Protein AF-A0AAX4JWR7-F1 (afdb_monomer)

Mean predicted aligned error: 18.3 Å

Secondary structure (DSSP, 8-state):
------------------------------------------------------------------------------------------------------------------------------------------------------------------------------------------------------------------------------------------------------------------HHHHHHHHHHHHHHHHHHHHHHHHHHHHHHHHHHHHH-HHHHHTTHHHHHHHHHHHHHHHHHHHHTTS-HHHH--HHHHHHHHHHHHHHHHHHHHHHHHHHHHHHHHHHHHHHHHHHHHHHHHHHHHHHHHHHHHHHS------SGGGHHHHHHHHHHHHHHHHHHHHHHHHHHHHHHHS---TTTSSHHHHHHHHHHHHHHHHHHSPPP--SS-HHHHHHHHHHHHTT--HHHHHHHHHHHTTS-SSSHHHHHHHHHHHHHHHHHIIIIIS--TTS-EE-TTSSEEEEEEEE-SSSEEEEEEETTTTEEEEEETTEEEEEEEEEEEEETTSTTEEEEEEEEESSSHHHHHGGGGGBPP--TTHHHHHHHHHHSS-----S---S----PPPPEEEEE--TTSHHHHHHHHTT-EEEEEES-HHHHHHHHHHH---GGG-SEEEES-HHHHHHHHHHHHH-TTS-GGGS--EEEEEE----SSS--GGGSSHHHHHHHHHTEEEEEEEEEEEEE-TTSHHHHHHHHHHHTT-SEEEEEE----S---TT--EEEEEEEESS--S---BPPPPTTTTTT-HHHHHHHHHGGGGEE-GGGT--HHHHH-TTTS--SSSSTHHHHHHHTHHHHHHHHHHHHHHS-TTGGG--

pLDDT: mean 70.41, std 27.24, range [23.95, 98.0]

InterPro domains:
  IPR029063 S-adenosyl-L-methionine-dependent methyltransferase superfamily [G3DSA:3.40.50.150] (618-855)
  IPR029063 S-adenosyl-L-methionine-dependent methyltransferase superfamily [SSF53335] (545-822)

Foldseek 3Di:
DDDDDDDDDDDDYDDDDDDDDDDDDDDDDDDDDDDDDDYDDDDDDDDDDDDDDDDDDDDDPDDDDDDDDDDDDDDDDDDDDDDDDDDDDDDYDDDDDDDDDDDDDDDDDDDDDDDDDDDDDDDDDDDDDDDDDDDDDDDDDDDDDDDDDDDDDDDDDDDDDDDDDDDDDDDDDDDDDDDDDDDDDDDDDDDDDDDDDDDDDDDDDDDDDDDDDDDDDDDDDDDDDDDDDDDDDDDDDDDDDDDDDDPDPPPPPDPDDDVVRVVVLLCCLQVVLLVVLQLLLLLLLLLLLLCCLQANPLLLPDCLVVLLVVLLLVLLVVQLVCLQPHFLLQPDDLLVLLLQLLLLLLCCLQCLLVQLLVLCVVPNNNVSSSVSSNVSCSSNLSSSLSSSLVSVCVVPNQHRCPDPVCSVVSSVVSSVSSSVSSVSSSVSNVVSNVVVLQDDDPCSQRVSVNSNVSSVVSNVVSVVDDTRPNPQFPLRVVLVCVCVVVVDDPVVSVVSNVVSVVDDRHCNVVSVVSCVVSVVSSVCCVPPVDPPQCQWDADPVRQKIWRGWGAWNQATWTWIARNVVAKIWIDGSLRTLWIWGWDWDQDPVDDRDTDIDTADTPALVLLLLVQQVFWDFDPVVVQVVVVCVVVDVDDDDDPDDDDPPPPDDAAEEEEARQRLNRNVVLSLVVVHAYEYEAQIVVSVVCNVVPNPPDPVSYPYYHNHHPLVVLVVLLVLCVDPVHDNVPRAAHQEYEHDADRQQAHQLSCQALVSLQSNLSRYDQRHKYKYKHKDQQQFLLNLLSLLSNCVRFVAKWKFWSDDDPDDDSLAITTIIMITGNDPRPYGDGHQDDPVSCVPHPSSVVCSHCRVVGTDDSCVRYDPVSNVDPLSNRHPVVCSSVVSSVRSSSSSSNSSVVSVVVADSVSSVRD

Solvent-accessible surface area (backbone atoms only — not comparable to full-atom values): 56730 Å² total; per-residue (Å²): 136,90,88,79,90,87,81,92,78,89,81,83,88,80,90,78,86,84,89,85,86,86,83,91,84,92,85,84,89,81,86,84,90,84,90,85,88,81,88,78,90,88,79,91,86,80,83,87,86,85,88,87,77,89,84,89,78,91,84,77,94,84,81,86,86,83,81,87,82,87,78,88,85,82,88,81,89,87,78,88,84,86,84,86,87,86,89,82,84,88,84,88,84,87,80,92,86,82,89,78,86,83,92,80,91,84,92,81,92,82,90,90,86,87,86,84,85,89,81,89,80,87,88,86,81,87,88,86,83,90,81,88,84,83,89,76,92,79,90,87,88,88,89,81,85,90,88,87,87,82,90,86,79,89,88,84,83,87,82,92,89,80,90,89,87,91,84,87,88,90,80,87,79,91,87,90,82,88,94,81,88,86,89,90,86,86,88,86,88,86,83,90,85,87,87,82,92,85,82,84,89,81,83,89,79,90,81,89,82,91,81,88,83,91,88,88,87,86,82,89,83,88,81,88,80,90,77,89,78,90,80,88,82,84,90,86,88,87,89,80,85,90,78,84,88,71,85,82,77,77,77,74,79,72,75,82,70,56,65,70,57,51,50,52,48,53,51,44,43,53,47,53,46,57,60,53,27,49,67,52,13,41,42,50,31,35,51,48,64,58,38,26,44,72,56,24,66,66,38,60,47,75,56,50,66,62,49,55,51,48,50,30,53,54,48,29,54,56,55,39,63,41,23,52,77,38,49,52,83,65,74,57,41,62,38,46,18,34,42,36,23,20,46,28,28,42,46,42,50,63,40,39,58,59,51,34,55,53,30,31,74,73,46,39,59,62,52,6,42,52,52,34,52,48,69,51,41,50,40,34,50,50,10,53,47,50,37,34,51,52,30,45,35,73,74,56,71,68,72,54,32,76,51,81,84,43,38,64,62,47,42,51,58,43,36,54,55,36,42,57,48,49,48,52,29,49,55,41,21,58,51,40,42,54,54,59,62,78,41,88,42,87,57,67,64,43,28,45,62,41,27,42,48,50,19,51,50,36,48,56,54,31,67,74,48,76,80,73,86,48,88,69,43,38,28,58,54,53,35,56,47,51,37,64,76,66,68,48,54,72,75,53,40,57,50,46,52,59,57,32,63,73,50,56,65,51,65,49,66,56,48,54,60,64,38,53,64,41,55,52,49,36,52,45,40,68,62,72,73,44,61,67,64,87,54,61,50,67,46,99,85,64,46,39,36,43,51,39,44,47,70,52,77,86,30,42,39,28,35,35,31,40,65,78,84,36,33,36,38,34,30,33,32,60,32,72,46,40,36,29,34,48,42,84,39,84,32,88,92,38,94,92,34,69,41,82,43,80,57,53,66,75,54,61,50,61,44,56,58,56,48,60,86,35,45,67,62,48,56,85,70,52,47,59,56,54,48,43,48,72,75,42,96,52,88,79,85,80,98,78,85,80,90,75,90,64,85,73,75,60,56,27,32,39,31,31,36,51,49,41,26,60,55,62,52,50,47,29,71,73,60,27,44,25,34,39,28,28,66,36,69,64,46,53,48,44,10,40,80,71,57,69,40,60,79,90,55,45,77,46,76,43,79,38,53,58,50,63,52,37,47,50,52,34,52,47,67,72,35,88,89,47,68,67,90,77,56,81,62,24,47,32,36,40,41,51,56,77,57,51,47,44,62,64,34,67,73,46,11,40,64,45,55,52,29,43,53,72,40,34,43,58,49,16,41,40,31,42,57,46,78,32,26,65,76,36,75,34,40,37,19,45,48,48,16,51,56,73,72,29,82,29,72,52,34,29,45,60,67,93,63,94,80,70,58,84,84,43,74,42,51,37,34,33,41,30,26,64,43,88,56,98,64,93,49,67,57,84,74,50,82,71,75,22,73,88,31,71,67,38,42,47,44,64,73,46,49,83,80,31,54,48,64,62,76,82,54,46,52,72,70,52,68,72,32,74,77,27,49,19,24,78,86,80,50,34,21,66,46,40,69,59,47,33,49,62,43,27,47,49,43,50,55,54,40,59,77,70,45,49,78,62,61,63,62,63,112

Sequence (907 aa):
MSRSNTGNQDTSNSATSPIDTPTASALNSKSEYTNRKSGSEAENQSESGNESDISSTDDRPNSAVAVTAQTGKRRIRRRSTSPSRLQDSESDLNTNGSLSGPEDTTDEISTDTNESSDSDLDDSSTDSEVGDNSYSEADEDSNNSPFSSKPKDEGHKNPIGQKDNKKEKAADSVDTASSIAGSVKPEKQAKKVNLGKKGSKTDRSKQVEVDSEVKDISSDSDGEENSSEERTDSENEEESKAGPVSPIIVHRKTSERNWKHEMVRLISLYLVPVVLAIPTSLLLSLTVQLLTPLYNSIPLGLHTESLFIGYTIVLSLIYWAVTLSSSAKSTISARVCFGLTALSGDIVAVYGRRIGSSLGGLLGPEWGPLATRAILGVGVIGGVSGFALLCFDHISPVLPAARSTDRPRNFGSILYRAAFCVFHIYTFERMWSRYLSSNVSLLNRDPEKTILFISLLLTALSLLLQSSSSTTPFPTKVNTLITKSLKLSDKQAKKTAKVTKILPRQAFPLLLLLRIPLLILALRQQIFLRPPLDKSYITSDGELKIISSRKSLTGQIVVAENLKDGYRFLRCDHSILGGRWIREVNDNSIKGGKRTDMGDSIFAVFNLQEIGVLAHRSDPSESLIRTLQLTTELEVDLEGDIDNEESKDPERALIIGLGAGVAASTFARRGMNVDIVEIDPVVYMAANDHFGLSSHQFVSTNIIDGANFVNQLATMKADNETDQESIPIWDYVIQDCFTGGSVPGQMFTKEFWEELGEVVKDDGIITMNFVGILTSKASKAVLVTLTSVFPQCRAFSDAFDVNQAPDEIVNMVVLCTKTYSPLLTFKRPTAFDGLRSPLRSHIYSTFHQNEIQLDSIISDEDYENPEFHLSRYNGNGDNLNKWQIETSLATWRAMQNILTPQMWLAW

Organism: NCBI:txid1295534

Structure (mmCIF, N/CA/C/O backbone):
data_AF-A0AAX4JWR7-F1
#
_entry.id   AF-A0AAX4JWR7-F1
#
loop_
_atom_site.group_PDB
_atom_site.id
_atom_site.type_symbol
_atom_site.label_atom_id
_atom_site.label_alt_id
_atom_site.label_comp_id
_atom_site.label_asym_id
_atom_site.label_entity_id
_atom_site.label_seq_id
_atom_site.pdbx_PDB_ins_code
_atom_site.Cartn_x
_atom_site.Cartn_y
_atom_site.Cartn_z
_atom_site.occupancy
_atom_site.B_iso_or_equiv
_atom_site.auth_seq_id
_atom_site.auth_comp_id
_atom_site.auth_asym_id
_atom_site.auth_atom_id
_atom_site.pdbx_PDB_model_num
ATOM 1 N N . MET A 1 1 ? 43.399 12.652 62.154 1.00 31.83 1 MET A N 1
ATOM 2 C CA . MET A 1 1 ? 43.927 13.966 61.716 1.00 31.83 1 MET A CA 1
ATOM 3 C C . MET A 1 1 ? 42.724 14.751 61.187 1.00 31.83 1 MET A C 1
ATOM 5 O O . MET A 1 1 ? 42.111 14.265 60.257 1.00 31.83 1 MET A O 1
ATOM 9 N N . SER A 1 2 ? 42.119 15.678 61.949 1.00 30.52 2 SER A N 1
ATOM 10 C CA . SER A 1 2 ? 42.483 17.113 62.108 1.00 30.52 2 SER A CA 1
ATOM 11 C C . SER A 1 2 ? 42.229 17.929 60.827 1.00 30.52 2 SER A C 1
ATOM 13 O O . SER A 1 2 ? 42.925 17.667 59.854 1.00 30.52 2 SER A O 1
ATOM 15 N N . ARG A 1 3 ? 41.333 18.933 60.742 1.00 34.88 3 ARG A N 1
ATOM 16 C CA . ARG A 1 3 ? 40.468 19.726 61.679 1.00 34.88 3 ARG A CA 1
ATOM 17 C C . ARG A 1 3 ? 39.210 20.204 60.884 1.00 34.88 3 ARG A C 1
ATOM 19 O O . ARG A 1 3 ? 39.222 20.011 59.677 1.00 34.88 3 ARG A O 1
ATOM 26 N N . SER A 1 4 ? 38.131 20.828 61.389 1.00 35.88 4 SER A N 1
ATOM 27 C CA . SER A 1 4 ? 37.642 21.351 62.701 1.00 35.88 4 SER A CA 1
ATOM 28 C C . SER A 1 4 ? 36.083 21.444 62.634 1.00 35.88 4 SER A C 1
ATOM 30 O O . SER A 1 4 ? 35.545 21.335 61.540 1.00 35.88 4 SER A O 1
ATOM 32 N N . ASN A 1 5 ? 35.275 21.469 63.711 1.00 40.25 5 ASN A N 1
ATOM 33 C CA . ASN A 1 5 ? 35.008 22.552 64.695 1.00 40.25 5 ASN A CA 1
ATOM 34 C C . ASN A 1 5 ? 34.680 23.925 64.046 1.00 40.25 5 ASN A C 1
ATOM 36 O O . ASN A 1 5 ? 35.481 24.380 63.235 1.00 40.25 5 ASN A O 1
ATOM 40 N N . THR A 1 6 ? 33.599 24.671 64.349 1.00 37.00 6 THR A N 1
ATOM 41 C CA . THR A 1 6 ? 32.439 24.611 65.305 1.00 37.00 6 THR A CA 1
ATOM 42 C C . THR A 1 6 ? 31.278 25.468 64.728 1.00 37.00 6 THR A C 1
ATOM 44 O O . THR A 1 6 ? 31.571 26.300 63.876 1.00 37.00 6 THR A O 1
ATOM 47 N N . GLY A 1 7 ? 29.995 25.444 65.137 1.00 27.89 7 GLY A N 1
ATOM 48 C CA . GLY A 1 7 ? 29.226 24.737 66.190 1.00 27.89 7 GLY A CA 1
ATOM 49 C C . GLY A 1 7 ? 28.021 25.602 66.674 1.00 27.89 7 GLY A C 1
ATOM 50 O O . GLY A 1 7 ? 28.035 26.795 66.391 1.00 27.89 7 GLY A O 1
ATOM 51 N N . ASN A 1 8 ? 27.067 25.040 67.449 1.00 30.44 8 ASN A N 1
ATOM 52 C CA . ASN A 1 8 ? 25.988 25.729 68.226 1.00 30.44 8 ASN A CA 1
ATOM 53 C C . ASN A 1 8 ? 24.902 26.545 67.455 1.00 30.44 8 ASN A C 1
ATOM 55 O O . ASN A 1 8 ? 25.177 27.057 66.380 1.00 30.44 8 ASN A O 1
ATOM 59 N N . GLN A 1 9 ? 23.670 26.788 67.950 1.00 32.16 9 GLN A N 1
ATOM 60 C CA . GLN A 1 9 ? 22.770 26.151 68.953 1.00 32.16 9 GLN A CA 1
ATOM 61 C C . GLN A 1 9 ? 21.342 26.766 68.802 1.00 32.16 9 GLN A C 1
ATOM 63 O O . GLN A 1 9 ? 21.262 27.885 68.308 1.00 32.16 9 GLN A O 1
ATOM 68 N N . ASP A 1 10 ? 20.290 26.108 69.331 1.00 29.97 10 ASP A N 1
ATOM 69 C CA . ASP A 1 10 ? 18.999 26.701 69.801 1.00 29.97 10 ASP A CA 1
ATOM 70 C C . ASP A 1 10 ? 18.065 27.418 68.760 1.00 29.97 10 ASP A C 1
ATOM 72 O O . ASP A 1 10 ? 18.520 27.854 67.710 1.00 29.97 10 ASP A O 1
ATOM 76 N N . THR A 1 11 ? 16.730 27.578 68.907 1.00 30.95 11 THR A N 1
ATOM 77 C CA . THR A 1 11 ? 15.707 27.034 69.843 1.00 30.95 11 THR A CA 1
ATOM 78 C C . THR A 1 11 ? 14.272 27.063 69.249 1.00 30.95 11 THR A C 1
ATOM 80 O O . THR A 1 11 ? 13.881 28.020 68.596 1.00 30.95 11 THR A O 1
ATOM 83 N N . SER A 1 12 ? 13.475 26.031 69.570 1.00 29.20 12 SER A N 1
ATOM 84 C CA . SER A 1 12 ? 12.011 25.977 69.849 1.00 29.20 12 SER A CA 1
ATOM 85 C C . SER A 1 12 ? 10.966 26.996 69.302 1.00 29.20 12 SER A C 1
ATOM 87 O O . SER A 1 12 ? 11.059 28.184 69.590 1.00 29.20 12 SER A O 1
ATOM 89 N N . ASN A 1 13 ? 9.810 26.436 68.881 1.00 29.06 13 ASN A N 1
ATOM 90 C CA . ASN A 1 13 ? 8.418 26.888 69.168 1.00 29.06 13 ASN A CA 1
ATOM 91 C C . ASN A 1 13 ? 7.876 28.210 68.548 1.00 29.06 13 ASN A C 1
ATOM 93 O O . ASN A 1 13 ? 8.631 29.123 68.257 1.00 29.06 13 ASN A O 1
ATOM 97 N N . SER A 1 14 ? 6.556 28.438 68.386 1.00 29.34 14 SER A N 1
ATOM 98 C CA . SER A 1 14 ? 5.361 27.555 68.288 1.00 29.34 14 SER A CA 1
ATOM 99 C C . SER A 1 14 ? 4.089 28.377 67.967 1.00 29.34 14 SER A C 1
ATOM 101 O O . SER A 1 14 ? 3.948 29.458 68.533 1.00 29.34 14 SER A O 1
ATOM 103 N N . ALA A 1 15 ? 3.107 27.792 67.256 1.00 28.61 15 ALA A N 1
ATOM 104 C CA . ALA A 1 15 ? 1.697 28.249 67.178 1.00 28.61 15 ALA A CA 1
ATOM 105 C C . ALA A 1 15 ? 1.464 29.648 66.518 1.00 28.61 15 ALA A C 1
ATOM 107 O O . ALA A 1 15 ? 2.420 30.329 66.173 1.00 28.61 15 ALA A O 1
ATOM 108 N N . THR A 1 16 ? 0.246 30.139 66.218 1.00 30.20 16 THR A N 1
ATOM 109 C CA . THR A 1 16 ? -1.132 29.643 66.463 1.00 30.20 16 THR A CA 1
ATOM 110 C C . THR A 1 16 ? -2.087 30.138 65.352 1.00 30.20 16 THR A C 1
ATOM 112 O O . THR A 1 16 ? -1.950 31.266 64.887 1.00 30.20 16 THR A O 1
ATOM 115 N N . SER A 1 17 ? -3.105 29.351 64.991 1.00 32.56 17 SER A N 1
ATOM 116 C CA . SER A 1 17 ? -4.406 29.819 64.446 1.00 32.56 17 SER A CA 1
ATOM 117 C C . SER A 1 17 ? -5.187 30.608 65.538 1.00 32.56 17 SER A C 1
ATOM 119 O O . SER A 1 17 ? -4.852 30.356 66.700 1.00 32.56 17 SER A O 1
ATOM 121 N N . PRO A 1 18 ? -6.241 31.449 65.301 1.00 49.09 18 PRO A N 1
ATOM 122 C CA . PRO A 1 18 ? -7.456 31.001 64.578 1.00 49.09 18 PRO A CA 1
ATOM 123 C C . PRO A 1 18 ? -8.476 32.050 63.998 1.00 49.09 18 PRO A C 1
ATOM 125 O O . PRO A 1 18 ? -8.417 33.236 64.288 1.00 49.09 18 PRO A O 1
ATOM 128 N N . ILE A 1 19 ? -9.496 31.518 63.293 1.00 34.03 19 ILE A N 1
ATOM 129 C CA . ILE A 1 19 ? -10.954 31.840 63.379 1.00 34.03 19 ILE A CA 1
ATOM 130 C C . ILE A 1 19 ? -11.581 33.152 62.802 1.00 34.03 19 ILE A C 1
ATOM 132 O O . ILE A 1 19 ? -11.057 34.252 62.915 1.00 34.03 19 ILE A O 1
ATOM 136 N N . ASP A 1 20 ? -12.801 32.937 62.272 1.00 28.62 20 ASP A N 1
ATOM 137 C CA . ASP A 1 20 ? -13.985 33.795 62.015 1.00 28.62 20 ASP A CA 1
ATOM 138 C C . ASP A 1 20 ? -14.218 34.688 60.759 1.00 28.62 20 ASP A C 1
ATOM 140 O O . ASP A 1 20 ? -13.517 35.638 60.424 1.00 28.62 20 ASP A O 1
ATOM 144 N N . THR A 1 21 ? -15.367 34.366 60.139 1.00 32.34 21 THR A N 1
ATOM 145 C CA . THR A 1 21 ? -16.316 35.099 59.256 1.00 32.34 21 THR A CA 1
ATOM 146 C C . THR A 1 21 ? -16.993 36.311 59.970 1.00 32.34 21 THR A C 1
ATOM 148 O O . THR A 1 21 ? -16.835 36.356 61.189 1.00 32.34 21 THR A O 1
ATOM 151 N N . PRO A 1 22 ? -17.804 37.244 59.357 1.00 49.00 22 PRO A N 1
ATOM 152 C CA . PRO A 1 22 ? -18.845 36.951 58.338 1.00 49.00 22 PRO A CA 1
ATOM 153 C C . PRO A 1 22 ? -19.401 38.059 57.372 1.00 49.00 22 PRO A C 1
ATOM 155 O O . PRO A 1 22 ? -19.129 39.248 57.472 1.00 49.00 22 PRO A O 1
ATOM 158 N N . THR A 1 23 ? -20.281 37.605 56.460 1.00 29.03 23 THR A N 1
ATOM 159 C CA . THR A 1 23 ? -21.486 38.254 55.854 1.00 29.03 23 THR A CA 1
ATOM 160 C C . THR A 1 23 ? -21.512 39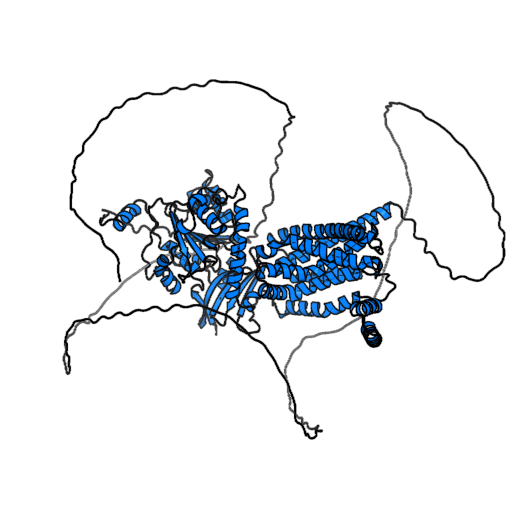.698 55.286 1.00 29.03 23 THR A C 1
ATOM 162 O O . THR A 1 23 ? -21.576 40.674 56.022 1.00 29.03 23 THR A O 1
ATOM 165 N N . ALA A 1 24 ? -21.816 39.754 53.976 1.00 30.66 24 ALA A N 1
ATOM 166 C CA . ALA A 1 24 ? -22.956 40.454 53.330 1.00 30.66 24 ALA A CA 1
ATOM 167 C C . ALA A 1 24 ? -23.054 42.003 53.199 1.00 30.66 24 ALA A C 1
ATOM 169 O O . ALA A 1 24 ? -23.328 42.729 54.149 1.00 30.66 24 ALA A O 1
ATOM 170 N N . SER A 1 25 ? -23.058 42.481 51.943 1.00 27.70 25 SER A N 1
ATOM 171 C CA . SER A 1 25 ? -24.003 43.458 51.322 1.00 27.70 25 SER A CA 1
ATOM 172 C C . SER A 1 25 ? -23.573 43.678 49.849 1.00 27.70 25 SER A C 1
ATOM 174 O O . SER A 1 25 ? -22.380 43.672 49.579 1.00 27.70 25 SER A O 1
ATOM 176 N N . ALA A 1 26 ? -24.393 43.713 48.786 1.00 29.45 26 ALA A N 1
ATOM 177 C CA . ALA A 1 26 ? -25.771 44.162 48.511 1.00 29.45 26 ALA A CA 1
ATOM 178 C C . ALA A 1 26 ? -25.882 45.636 48.050 1.00 29.45 26 ALA A C 1
ATOM 180 O O . ALA A 1 26 ? -25.855 46.526 48.889 1.00 29.45 26 ALA A O 1
ATOM 181 N N . LEU A 1 27 ? -26.041 45.846 46.726 1.00 29.50 27 LEU A N 1
ATOM 182 C CA . LEU A 1 27 ? -26.619 46.990 45.965 1.00 29.50 27 LEU A CA 1
ATOM 183 C C . LEU A 1 27 ? -26.252 46.748 44.468 1.00 29.50 27 LEU A C 1
ATOM 185 O O . LEU A 1 27 ? -25.068 46.644 44.184 1.00 29.50 27 LEU A O 1
ATOM 189 N N . ASN A 1 28 ? -27.110 46.475 43.469 1.00 29.14 28 ASN A N 1
ATOM 190 C CA . ASN A 1 28 ? -28.485 46.861 43.081 1.00 29.14 28 ASN A CA 1
ATOM 191 C C . ASN A 1 28 ? -28.539 48.066 42.104 1.00 29.14 28 ASN A C 1
ATOM 193 O O . ASN A 1 28 ? -27.812 49.036 42.282 1.00 29.14 28 ASN A O 1
ATOM 197 N N . SER A 1 29 ? -29.487 48.017 41.151 1.00 29.39 29 SER A N 1
ATOM 198 C CA . SER A 1 29 ? -29.851 49.020 40.119 1.00 29.39 29 SER A CA 1
ATOM 199 C C . SER A 1 29 ? -28.855 49.261 38.961 1.00 29.39 29 SER A C 1
ATOM 201 O O . SER A 1 29 ? -27.654 49.155 39.167 1.00 29.39 29 SER A O 1
ATOM 203 N N . LYS A 1 30 ? -29.262 49.668 37.739 1.00 28.58 30 LYS A N 1
ATOM 204 C CA . LYS A 1 30 ? -30.434 49.355 36.863 1.00 28.58 30 LYS A CA 1
ATOM 205 C C . LYS A 1 30 ? -30.238 50.068 35.491 1.00 28.58 30 LYS A C 1
ATOM 207 O O . LYS A 1 30 ? -29.216 50.717 35.305 1.00 28.58 30 LYS A O 1
ATOM 212 N N . SER A 1 31 ? -31.252 50.015 34.607 1.00 26.86 31 SER A N 1
ATOM 213 C CA . SER A 1 31 ? -31.416 50.746 33.320 1.00 26.86 31 SER A CA 1
ATOM 214 C C . SER A 1 31 ? -30.405 50.396 32.206 1.00 26.86 31 SER A C 1
ATOM 216 O O . SER A 1 31 ? -29.204 50.489 32.408 1.00 26.86 31 SER A O 1
ATOM 218 N N . GLU A 1 32 ? -30.798 49.813 31.064 1.00 28.77 32 GLU A N 1
ATOM 219 C CA . GLU A 1 32 ? -31.718 50.271 29.984 1.00 28.77 32 GLU A CA 1
ATOM 220 C C . GLU A 1 32 ? -30.996 51.137 28.927 1.00 28.77 32 GLU A C 1
ATOM 222 O O . GLU A 1 32 ? -30.522 52.229 29.206 1.00 28.77 32 GLU A O 1
ATOM 227 N N . TYR A 1 33 ? -30.721 50.578 27.741 1.00 27.19 33 TYR A N 1
ATOM 228 C CA . TYR A 1 33 ? -31.573 50.630 26.531 1.00 27.19 33 TYR A CA 1
ATOM 229 C C . TYR A 1 33 ? -31.646 52.016 25.853 1.00 27.19 33 TYR A C 1
ATOM 231 O O . TYR A 1 33 ? -32.396 52.880 26.293 1.00 27.19 33 TYR A O 1
ATOM 239 N N . THR A 1 34 ? -31.012 52.180 24.679 1.00 27.30 34 THR A N 1
ATOM 240 C CA . THR A 1 34 ? -31.729 52.422 23.396 1.00 27.30 34 THR A CA 1
ATOM 241 C C . THR A 1 34 ? -30.818 52.515 22.156 1.00 27.30 34 THR A C 1
ATOM 243 O O . THR A 1 34 ? -29.659 52.905 22.215 1.00 27.30 34 THR A O 1
ATOM 246 N N . ASN A 1 35 ? -31.390 52.153 21.001 1.00 28.23 35 ASN A N 1
ATOM 247 C CA . ASN A 1 35 ? -30.813 52.250 19.653 1.00 28.23 35 ASN A CA 1
ATOM 248 C C . ASN A 1 35 ? -30.581 53.701 19.169 1.00 28.23 35 ASN A C 1
ATOM 250 O O . ASN A 1 35 ? -31.505 54.504 19.305 1.00 28.23 35 ASN A O 1
ATOM 254 N N . ARG A 1 36 ? -29.542 53.949 18.341 1.00 28.14 36 ARG A N 1
ATOM 255 C CA . ARG A 1 36 ? -29.714 54.130 16.868 1.00 28.14 36 ARG A CA 1
ATOM 256 C C . ARG A 1 36 ? -28.421 54.334 16.047 1.00 28.14 36 ARG A C 1
ATOM 258 O O . ARG A 1 36 ? -27.375 54.694 16.562 1.00 28.14 36 ARG A O 1
ATOM 265 N N . LYS A 1 37 ? -28.570 54.089 14.735 1.00 30.09 37 LYS A N 1
ATOM 266 C CA . LYS A 1 37 ? -27.605 54.260 13.627 1.00 30.09 37 LYS A CA 1
ATOM 267 C C . LYS A 1 37 ? -27.172 55.722 13.403 1.00 30.09 37 LYS A C 1
ATOM 269 O O . LYS A 1 37 ? -28.054 56.575 13.464 1.00 30.09 37 LYS A O 1
ATOM 274 N N . SER A 1 38 ? -25.958 55.939 12.867 1.00 27.38 38 SER A N 1
ATOM 275 C CA . SER A 1 38 ? -25.739 56.756 11.643 1.00 27.38 38 SER A CA 1
ATOM 276 C C . SER A 1 38 ? -24.274 56.817 11.155 1.00 27.38 38 SER A C 1
ATOM 278 O O . SER A 1 38 ? -23.433 57.304 11.899 1.00 27.38 38 SER A O 1
ATOM 280 N N . GLY A 1 39 ? -24.045 56.474 9.875 1.00 25.20 39 GLY A N 1
ATOM 281 C CA . GLY A 1 39 ? -23.041 57.081 8.969 1.00 25.20 39 GLY A CA 1
ATOM 282 C C . GLY A 1 39 ? -21.534 56.941 9.271 1.00 25.20 39 GLY A C 1
ATOM 283 O O . GLY A 1 39 ? -21.149 56.420 10.309 1.00 25.20 39 GLY A O 1
ATOM 284 N N . SER A 1 40 ? -20.632 57.404 8.392 1.00 26.28 40 SER A N 1
ATOM 285 C CA . SER A 1 40 ? -20.744 57.696 6.938 1.00 26.28 40 SER A CA 1
ATOM 286 C C . SER A 1 40 ? -19.402 58.220 6.400 1.00 26.28 40 SER A C 1
ATOM 288 O O . SER A 1 40 ? -18.879 59.147 7.009 1.00 26.28 40 SER A O 1
ATOM 290 N N . GLU A 1 41 ? -18.955 57.732 5.227 1.00 27.70 41 GLU A N 1
ATOM 291 C CA . GLU A 1 41 ? -17.878 58.329 4.389 1.00 27.70 41 GLU A CA 1
ATOM 292 C C . GLU A 1 41 ? -16.478 58.364 5.079 1.00 27.70 41 GLU A C 1
ATOM 294 O O . GLU A 1 41 ? -16.370 58.158 6.282 1.00 27.70 41 GLU A O 1
ATOM 299 N N . ALA A 1 42 ? -15.314 58.499 4.431 1.00 28.89 42 ALA A N 1
ATOM 300 C CA . ALA A 1 42 ? -14.878 58.589 3.026 1.00 28.89 42 ALA A CA 1
ATOM 301 C C . ALA A 1 42 ? -13.511 57.825 2.913 1.00 28.89 42 ALA A C 1
ATOM 303 O O . ALA A 1 42 ? -13.024 57.339 3.931 1.00 28.89 42 ALA A O 1
ATOM 304 N N . GLU A 1 43 ? -12.789 57.648 1.797 1.00 28.88 43 GLU A N 1
ATOM 305 C CA . GLU A 1 43 ? -12.886 58.102 0.398 1.00 28.88 43 GLU A CA 1
ATOM 306 C C . GLU A 1 43 ? -11.991 57.188 -0.499 1.00 28.88 43 GLU A C 1
ATOM 308 O O . GLU A 1 43 ? -11.153 56.478 0.043 1.00 28.88 43 GLU A O 1
ATOM 313 N N . ASN A 1 44 ? -12.170 57.224 -1.835 1.00 30.36 44 ASN A N 1
ATOM 314 C CA . ASN A 1 44 ? -11.179 57.103 -2.946 1.00 30.36 44 ASN A CA 1
ATOM 315 C C . ASN A 1 44 ? -9.846 56.305 -2.768 1.00 30.36 44 ASN A C 1
ATOM 317 O O . ASN A 1 44 ? -9.147 56.445 -1.776 1.00 30.36 44 ASN A O 1
ATOM 321 N N . GLN A 1 45 ? -9.298 55.551 -3.740 1.00 30.69 45 GLN A N 1
ATOM 322 C CA . GLN A 1 45 ? -9.461 55.419 -5.211 1.00 30.69 45 GLN A CA 1
ATOM 323 C C . GLN A 1 45 ? -8.689 54.136 -5.663 1.00 30.69 45 GLN A C 1
ATOM 325 O O . GLN A 1 45 ? -7.924 53.602 -4.864 1.00 30.69 45 GLN A O 1
ATOM 330 N N . SER A 1 46 ? -8.774 53.561 -6.874 1.00 28.83 46 SER A N 1
ATOM 331 C CA . SER A 1 46 ? -9.426 53.919 -8.152 1.00 28.83 46 SER A CA 1
ATOM 332 C C . SER A 1 46 ? -9.617 52.672 -9.050 1.00 28.83 46 SER A C 1
ATOM 334 O O . SER A 1 46 ? -8.792 51.767 -8.989 1.00 28.83 46 SER A O 1
ATOM 336 N N . GLU A 1 47 ? -10.622 52.707 -9.938 1.00 30.78 47 GLU A N 1
ATOM 337 C CA . GLU A 1 47 ? -10.622 52.168 -11.326 1.00 30.78 47 GLU A CA 1
ATOM 338 C C . GLU A 1 47 ? -10.189 50.691 -11.559 1.00 30.78 47 GLU A C 1
ATOM 340 O O . GLU A 1 47 ? -9.025 50.327 -11.455 1.00 30.78 47 GLU A O 1
ATOM 345 N N . SER A 1 48 ? -11.115 49.749 -11.798 1.00 29.52 48 SER A N 1
ATOM 346 C CA . SER A 1 48 ? -11.890 49.489 -13.043 1.00 29.52 48 SER A CA 1
ATOM 347 C C . SER A 1 48 ? -11.098 48.789 -14.167 1.00 29.52 48 SER A C 1
ATOM 349 O O . SER A 1 48 ? -9.965 49.158 -14.442 1.00 29.52 48 SER A O 1
ATOM 351 N N . GLY A 1 49 ? -11.650 47.839 -14.927 1.00 27.98 49 GLY A N 1
ATOM 352 C CA . GLY A 1 49 ? -12.991 47.239 -14.871 1.00 27.98 49 GLY A CA 1
ATOM 353 C C . GLY A 1 49 ? -13.540 46.921 -16.269 1.00 27.98 49 GLY A C 1
ATOM 354 O O . GLY A 1 49 ? -13.158 47.567 -17.240 1.00 27.98 49 GLY A O 1
ATOM 355 N N . ASN A 1 50 ? -14.435 45.934 -16.365 1.00 27.53 50 ASN A N 1
ATOM 356 C CA . ASN A 1 50 ? -15.658 46.043 -17.169 1.00 27.53 50 ASN A CA 1
ATOM 357 C C . ASN A 1 50 ? -16.605 44.869 -16.902 1.00 27.53 50 ASN A C 1
ATOM 359 O O . ASN A 1 50 ? -16.176 43.732 -16.705 1.00 27.53 50 ASN A O 1
ATOM 363 N N . GLU A 1 51 ? -17.896 45.170 -16.922 1.00 28.45 51 GLU A N 1
ATOM 364 C CA . GLU A 1 51 ? -18.989 44.216 -16.760 1.00 28.45 51 GLU A CA 1
ATOM 365 C C . GLU A 1 51 ? -19.414 43.653 -18.121 1.00 28.45 51 GLU A C 1
ATOM 367 O O . GLU A 1 51 ? -19.332 44.338 -19.144 1.00 28.45 51 GLU A O 1
ATOM 372 N N . SER A 1 52 ? -19.912 42.418 -18.137 1.00 26.89 52 SER A N 1
ATOM 373 C CA . SER A 1 52 ? -21.283 42.090 -18.574 1.00 26.89 52 SER A CA 1
ATOM 374 C C . SER A 1 52 ? -21.428 40.589 -18.843 1.00 26.89 52 SER A C 1
ATOM 376 O O . SER A 1 52 ? -20.459 39.920 -19.187 1.00 26.89 52 SER A O 1
ATOM 378 N N . ASP A 1 53 ? -22.609 39.984 -18.850 1.00 26.20 53 ASP A N 1
ATOM 379 C CA . ASP A 1 53 ? -23.862 40.070 -18.079 1.00 26.20 53 ASP A CA 1
ATOM 380 C C . ASP A 1 53 ? -24.797 39.039 -18.761 1.00 26.20 53 ASP A C 1
ATOM 382 O O . ASP A 1 53 ? -24.606 38.734 -19.938 1.00 26.20 53 ASP A O 1
ATOM 386 N N . ILE A 1 54 ? -25.817 38.534 -18.065 1.00 26.77 54 ILE A N 1
ATOM 387 C CA . ILE A 1 54 ? -27.004 37.846 -18.632 1.00 26.77 54 ILE A CA 1
ATOM 388 C C . ILE A 1 54 ? -26.760 36.741 -19.699 1.00 26.77 54 ILE A C 1
ATOM 390 O O . ILE A 1 54 ? -26.671 36.987 -20.902 1.00 26.77 54 ILE A O 1
ATOM 394 N N . SER A 1 55 ? -26.934 35.475 -19.307 1.00 25.36 55 SER A N 1
ATOM 395 C CA . SER A 1 55 ? -28.104 34.685 -19.762 1.00 25.36 55 SER A CA 1
ATOM 396 C C . SER A 1 55 ? -28.173 33.296 -19.119 1.00 25.36 55 SER A C 1
ATOM 398 O O . SER A 1 55 ? -27.169 32.707 -18.727 1.00 25.36 55 SER A O 1
ATOM 400 N N . SER A 1 56 ? -29.396 32.786 -18.985 1.00 27.12 56 SER A N 1
ATOM 401 C CA . SER A 1 56 ? -29.704 31.456 -18.464 1.00 27.12 56 SER A CA 1
ATOM 402 C C . SER A 1 56 ? -29.684 30.384 -19.556 1.00 27.12 56 SER A C 1
ATOM 404 O O . SER A 1 56 ? -30.132 30.617 -20.677 1.00 27.12 56 SER A O 1
ATOM 406 N N . THR A 1 57 ? -29.292 29.167 -19.178 1.00 27.05 57 THR A N 1
ATOM 407 C CA . THR A 1 57 ? -29.720 27.931 -19.854 1.00 27.05 57 THR A CA 1
ATOM 408 C C . THR A 1 57 ? -29.742 26.788 -18.845 1.00 27.05 57 THR A C 1
ATOM 410 O O . THR A 1 57 ? -28.790 26.632 -18.082 1.00 27.05 57 THR A O 1
ATOM 413 N N . ASP A 1 58 ? -30.814 25.996 -18.843 1.00 29.67 58 ASP A N 1
ATOM 414 C CA . ASP A 1 58 ? -30.836 24.689 -18.184 1.00 29.67 58 ASP A CA 1
ATOM 415 C C . ASP A 1 58 ? -29.807 23.752 -18.828 1.00 29.67 58 ASP A C 1
ATOM 417 O O . ASP A 1 58 ? -29.739 23.682 -20.056 1.00 29.67 58 ASP A O 1
ATOM 421 N N . ASP A 1 59 ? -29.128 22.923 -18.031 1.00 27.22 59 ASP A N 1
ATOM 422 C CA . ASP A 1 59 ? -28.797 21.575 -18.496 1.00 27.22 59 ASP A CA 1
ATOM 423 C C . ASP A 1 59 ? -28.698 20.562 -17.343 1.00 27.22 59 ASP A C 1
ATOM 425 O O . ASP A 1 59 ? -28.321 20.898 -16.218 1.00 27.22 59 ASP A O 1
ATOM 429 N N . ARG A 1 60 ? -29.078 19.306 -17.608 1.00 26.14 60 ARG A N 1
ATOM 430 C CA . ARG A 1 60 ? -29.181 18.240 -16.590 1.00 26.14 60 ARG A CA 1
ATOM 431 C C . ARG A 1 60 ? -28.051 17.213 -16.733 1.00 26.14 60 ARG A C 1
ATOM 433 O O . ARG A 1 60 ? -27.922 16.628 -17.810 1.00 26.14 60 ARG A O 1
ATOM 440 N N . PRO A 1 61 ? -27.331 16.842 -15.657 1.00 29.41 61 PRO A N 1
ATOM 441 C CA . PRO A 1 61 ? -26.388 15.725 -15.697 1.00 29.41 61 PRO A CA 1
ATOM 442 C C . PRO A 1 61 ? -27.122 14.370 -15.721 1.00 29.41 61 PRO A C 1
ATOM 444 O O . PRO A 1 61 ? -27.414 13.759 -14.695 1.00 29.41 61 PRO A O 1
ATOM 447 N N . ASN A 1 62 ? -27.413 13.877 -16.923 1.00 27.36 62 ASN A N 1
ATOM 448 C CA . ASN A 1 62 ? -27.951 12.538 -17.167 1.00 27.36 62 ASN A CA 1
ATOM 449 C C . ASN A 1 62 ? -26.817 11.496 -17.264 1.00 27.36 62 ASN A C 1
ATOM 451 O O . ASN A 1 62 ? -26.184 11.413 -18.313 1.00 27.36 62 ASN A O 1
ATOM 455 N N . SER A 1 63 ? -26.627 10.638 -16.250 1.00 28.97 63 SER A N 1
ATOM 456 C CA . SER A 1 63 ? -26.178 9.238 -16.454 1.00 28.97 63 SER A CA 1
ATOM 457 C C . SER A 1 63 ? -26.165 8.401 -15.163 1.00 28.97 63 SER A C 1
ATOM 459 O O . SER A 1 63 ? -25.123 8.237 -14.529 1.00 28.97 63 SER A O 1
ATOM 461 N N . ALA A 1 64 ? -27.296 7.787 -14.806 1.00 26.19 64 ALA A N 1
ATOM 462 C CA . ALA A 1 64 ? -27.299 6.672 -13.856 1.00 26.19 64 ALA A CA 1
ATOM 463 C C . ALA A 1 64 ? -26.908 5.361 -14.568 1.00 26.19 64 ALA A C 1
ATOM 465 O O . ALA A 1 64 ? -27.445 5.050 -15.634 1.00 26.19 64 ALA A O 1
ATOM 466 N N . VAL A 1 65 ? -26.011 4.564 -13.977 1.00 25.03 65 VAL A N 1
ATOM 467 C CA . VAL A 1 65 ? -25.677 3.213 -14.466 1.00 25.03 65 VAL A CA 1
ATOM 468 C C . VAL A 1 65 ? -26.510 2.188 -13.696 1.00 25.03 65 VAL A C 1
ATOM 470 O O . VAL A 1 65 ? -26.345 2.016 -12.493 1.00 25.03 65 VAL A O 1
ATOM 473 N N . ALA A 1 66 ? -27.439 1.523 -14.384 1.00 24.66 66 ALA A N 1
ATOM 474 C CA . ALA A 1 66 ? -28.443 0.675 -13.743 1.00 24.66 66 ALA A CA 1
ATOM 475 C C . ALA A 1 66 ? -27.922 -0.722 -13.351 1.00 24.66 66 ALA A C 1
ATOM 477 O O . ALA A 1 66 ? -27.388 -1.461 -14.182 1.00 24.66 66 ALA A O 1
ATOM 478 N N . VAL A 1 67 ? -28.185 -1.129 -12.105 1.00 26.39 67 VAL A N 1
ATOM 479 C CA . VAL A 1 67 ? -28.001 -2.510 -11.626 1.00 26.39 67 VAL A CA 1
ATOM 480 C C . VAL A 1 67 ? -29.170 -3.385 -12.100 1.00 26.39 67 VAL A C 1
ATOM 482 O O . VAL A 1 67 ? -30.339 -3.042 -11.929 1.00 26.39 67 VAL A O 1
ATOM 485 N N . THR A 1 68 ? -28.875 -4.541 -12.700 1.00 25.00 68 THR A N 1
ATOM 486 C CA . THR A 1 68 ? -29.888 -5.425 -13.307 1.00 25.00 68 THR A CA 1
ATOM 487 C C . THR A 1 68 ? -30.497 -6.422 -12.314 1.00 25.00 68 THR A C 1
ATOM 489 O O . THR A 1 68 ? -30.098 -7.582 -12.238 1.00 25.00 68 THR A O 1
ATOM 492 N N . ALA A 1 69 ? -31.544 -6.007 -11.599 1.00 25.84 69 ALA A N 1
ATOM 493 C CA . ALA A 1 69 ? -32.361 -6.909 -10.781 1.00 25.84 69 ALA A CA 1
ATOM 494 C C . ALA A 1 69 ? -33.407 -7.674 -11.629 1.00 25.84 69 ALA A C 1
ATOM 496 O O . ALA A 1 69 ? -34.457 -7.135 -11.986 1.00 25.84 69 ALA A O 1
ATOM 497 N N . GLN A 1 70 ? -33.161 -8.952 -11.947 1.00 26.08 70 GLN A N 1
ATOM 498 C CA . GLN A 1 70 ? -34.133 -9.787 -12.674 1.00 26.08 70 GLN A CA 1
ATOM 499 C C . GLN A 1 70 ? -35.242 -10.334 -11.756 1.00 26.08 70 GLN A C 1
ATOM 501 O O . GLN A 1 70 ? -35.071 -11.348 -11.085 1.00 26.08 70 GLN A O 1
ATOM 506 N N . THR A 1 71 ? -36.428 -9.715 -11.779 1.00 26.70 71 THR A N 1
ATOM 507 C CA . THR A 1 71 ? -37.615 -10.188 -11.038 1.00 26.70 71 THR A CA 1
ATOM 508 C C . THR A 1 71 ? -38.607 -10.948 -11.933 1.00 26.70 71 THR A C 1
ATOM 510 O O . THR A 1 71 ? -39.517 -10.388 -12.545 1.00 26.70 71 THR A O 1
ATOM 513 N N . GLY A 1 72 ? -38.462 -12.275 -11.992 1.00 26.39 72 GLY A N 1
ATOM 514 C CA . GLY A 1 72 ? -39.286 -13.167 -12.821 1.00 26.39 72 GLY A CA 1
ATOM 515 C C . GLY A 1 72 ? -40.705 -13.438 -12.293 1.00 26.39 72 GLY A C 1
ATOM 516 O O . GLY A 1 72 ? -41.011 -14.559 -11.891 1.00 26.39 72 GLY A O 1
ATOM 517 N N . LYS A 1 73 ? -41.616 -12.456 -12.325 1.00 25.69 73 LYS A N 1
ATOM 518 C CA . LYS A 1 73 ? -43.041 -12.684 -11.994 1.00 25.69 73 LYS A CA 1
ATOM 519 C C . LYS A 1 73 ? -43.754 -13.509 -13.078 1.00 25.69 73 LYS A C 1
ATOM 521 O O . LYS A 1 73 ? -44.023 -13.004 -14.165 1.00 25.69 73 LYS A O 1
ATOM 526 N N . ARG A 1 74 ? -44.212 -14.723 -12.741 1.00 25.80 74 ARG A N 1
ATOM 527 C CA . ARG A 1 74 ? -45.280 -15.426 -13.483 1.00 25.80 74 ARG A CA 1
ATOM 528 C C . ARG A 1 74 ? -46.414 -15.820 -12.532 1.00 25.80 74 ARG A C 1
ATOM 530 O O . ARG A 1 74 ? -46.189 -16.429 -11.495 1.00 25.80 74 ARG A O 1
ATOM 537 N N . ARG A 1 75 ? -47.640 -15.410 -12.866 1.00 25.23 75 ARG A N 1
ATOM 538 C CA . ARG A 1 75 ? -48.845 -15.455 -12.015 1.00 25.23 75 ARG A CA 1
ATOM 539 C C . ARG A 1 75 ? -49.961 -16.177 -12.771 1.00 25.23 75 ARG A C 1
ATOM 541 O O . ARG A 1 75 ? -50.048 -15.952 -13.972 1.00 25.23 75 ARG A O 1
ATOM 548 N N . ILE A 1 76 ? -50.826 -16.923 -12.060 1.00 26.56 76 ILE A N 1
ATOM 549 C CA . ILE A 1 76 ? -52.304 -17.062 -12.234 1.00 26.56 76 ILE A CA 1
ATOM 550 C C . ILE A 1 76 ? -52.813 -18.451 -11.772 1.00 26.56 76 ILE A C 1
ATOM 552 O O . ILE A 1 76 ? -52.460 -19.437 -12.395 1.00 26.56 76 ILE A O 1
ATOM 556 N N . ARG A 1 77 ? -53.695 -18.450 -10.741 1.00 24.30 77 ARG A N 1
ATOM 557 C CA . ARG A 1 77 ? -54.907 -19.294 -10.457 1.00 24.30 77 ARG A CA 1
ATOM 558 C C . ARG A 1 77 ? -54.830 -20.834 -10.655 1.00 24.30 77 ARG A C 1
ATOM 560 O O . ARG A 1 77 ? -54.241 -21.307 -11.604 1.00 24.30 77 ARG A O 1
ATOM 567 N N . ARG A 1 78 ? -55.521 -21.703 -9.894 1.00 24.34 78 ARG A N 1
ATOM 568 C CA . ARG A 1 78 ? -56.748 -21.675 -9.030 1.00 24.34 78 ARG A CA 1
ATOM 569 C C . ARG A 1 78 ? -56.706 -22.972 -8.153 1.00 24.34 78 ARG A C 1
ATOM 571 O O . ARG A 1 78 ? -55.921 -23.842 -8.496 1.00 24.34 78 ARG A O 1
ATOM 578 N N . ARG A 1 79 ? -57.489 -23.250 -7.093 1.00 24.45 79 ARG A N 1
ATOM 579 C CA . ARG A 1 79 ? -58.611 -22.614 -6.349 1.00 24.45 79 ARG A CA 1
ATOM 580 C C . ARG A 1 79 ? -58.641 -23.224 -4.907 1.00 24.45 79 ARG A C 1
ATOM 582 O O . ARG A 1 79 ? -57.825 -24.076 -4.599 1.00 24.45 79 ARG A O 1
ATOM 589 N N . SER A 1 80 ? -59.594 -22.779 -4.078 1.00 23.95 80 SER A N 1
ATOM 590 C CA . SER A 1 80 ? -60.335 -23.463 -2.976 1.00 23.95 80 SER A CA 1
ATOM 591 C C . SER A 1 80 ? -60.156 -24.987 -2.754 1.00 23.95 80 SER A C 1
ATOM 593 O O . SER A 1 80 ? -60.021 -25.709 -3.736 1.00 23.95 80 SER A O 1
ATOM 595 N N . THR A 1 81 ? -60.333 -25.555 -1.549 1.00 25.77 81 THR A N 1
ATOM 596 C CA . THR A 1 81 ? -61.268 -25.196 -0.441 1.00 25.77 81 THR A CA 1
ATOM 597 C C . THR A 1 81 ? -60.738 -25.540 0.964 1.00 25.77 81 THR A C 1
ATOM 599 O O . THR A 1 81 ? -60.136 -26.592 1.139 1.00 25.77 81 THR A O 1
ATOM 602 N N . SER A 1 82 ? -61.124 -24.756 1.978 1.00 30.70 82 SER A N 1
ATOM 603 C CA . SER A 1 82 ? -61.436 -25.248 3.340 1.00 30.70 82 SER A CA 1
ATOM 604 C C . SER A 1 82 ? -62.974 -25.387 3.478 1.00 30.70 82 SER A C 1
ATOM 606 O O . SER A 1 82 ? -63.672 -24.801 2.637 1.00 30.70 82 SER A O 1
ATOM 608 N N . PRO A 1 83 ? -63.530 -26.182 4.427 1.00 40.50 83 PRO A N 1
ATOM 609 C CA . PRO A 1 83 ? -63.739 -25.659 5.794 1.00 40.50 83 PRO A CA 1
ATOM 610 C C . PRO A 1 83 ? -63.781 -26.678 6.980 1.00 40.50 83 PRO A C 1
ATOM 612 O O . PRO A 1 83 ? -64.182 -27.820 6.812 1.00 40.50 83 PRO A O 1
ATOM 615 N N . SER A 1 84 ? -63.447 -26.164 8.178 1.00 26.92 84 SER A N 1
ATOM 616 C CA . SER A 1 84 ? -64.060 -26.354 9.527 1.00 26.92 84 SER A CA 1
ATOM 617 C C . SER A 1 84 ? -64.355 -27.726 10.202 1.00 26.92 84 SER A C 1
ATOM 619 O O . SER A 1 84 ? -64.530 -28.760 9.571 1.00 26.92 84 SER A O 1
ATOM 621 N N . ARG A 1 85 ? -64.557 -27.614 11.541 1.00 24.58 85 ARG A N 1
ATOM 622 C CA . ARG A 1 85 ? -65.124 -28.555 12.552 1.00 24.58 85 ARG A CA 1
ATOM 623 C C . ARG A 1 85 ? -64.116 -29.573 13.143 1.00 24.58 85 ARG A C 1
ATOM 625 O O . ARG A 1 85 ? -63.554 -30.337 12.376 1.00 24.58 85 ARG A O 1
ATOM 632 N N . LEU A 1 86 ? -63.700 -29.548 14.425 1.00 26.80 86 LEU A N 1
ATOM 633 C CA . LEU A 1 86 ? -64.305 -29.391 15.786 1.00 26.80 86 LEU A CA 1
ATOM 634 C C . LEU A 1 86 ? -64.624 -30.734 16.480 1.00 26.80 86 LEU A C 1
ATOM 636 O O . LEU A 1 86 ? -65.072 -31.661 15.814 1.00 26.80 86 LEU A O 1
ATOM 640 N N . GLN A 1 87 ? -64.521 -30.708 17.821 1.00 27.33 87 GLN A N 1
ATOM 641 C CA . GLN A 1 87 ? -64.901 -31.719 18.830 1.00 27.33 87 GLN A CA 1
ATOM 642 C C . GLN A 1 87 ? -63.918 -32.887 19.071 1.00 27.33 87 GLN A C 1
ATOM 644 O O . GLN A 1 87 ? -63.286 -33.335 18.119 1.00 27.33 87 GLN A O 1
ATOM 649 N N . ASP A 1 88 ? -63.781 -33.480 20.273 1.00 28.03 88 ASP A N 1
ATOM 650 C CA . ASP A 1 88 ? -63.984 -33.056 21.694 1.00 28.03 88 ASP A CA 1
ATOM 651 C C . ASP A 1 88 ? -63.416 -34.173 22.628 1.00 28.03 88 ASP A C 1
ATOM 653 O O . ASP A 1 88 ? -62.946 -35.194 22.122 1.00 28.03 88 ASP A O 1
ATOM 657 N N . SER A 1 89 ? -63.537 -34.025 23.963 1.00 26.62 89 SER A N 1
ATOM 658 C CA . SER A 1 89 ? -63.252 -35.001 25.058 1.00 26.62 89 SER A CA 1
ATOM 659 C C . SER A 1 89 ? -61.765 -35.365 25.303 1.00 26.62 89 SER A C 1
ATOM 661 O O . SER A 1 89 ? -60.984 -35.448 24.361 1.00 26.62 89 SER A O 1
ATOM 663 N N . GLU A 1 90 ? -61.222 -35.439 26.533 1.00 28.20 90 GLU A N 1
ATOM 664 C CA . GLU A 1 90 ? -61.672 -36.066 27.810 1.00 28.20 90 GLU A CA 1
ATOM 665 C C . GLU A 1 90 ? -61.608 -37.613 27.773 1.00 28.20 90 GLU A C 1
ATOM 667 O O . GLU A 1 90 ? -61.997 -38.210 26.774 1.00 28.20 90 GLU A O 1
ATOM 672 N N . SER A 1 91 ? -61.130 -38.344 28.793 1.00 27.72 91 SER A N 1
ATOM 673 C CA . SER A 1 91 ? -60.471 -37.986 30.072 1.00 27.72 91 SER A CA 1
ATOM 674 C C . SER A 1 91 ? -59.826 -39.240 30.732 1.00 27.72 91 SER A C 1
ATOM 676 O O . SER A 1 91 ? -59.911 -40.343 30.198 1.00 27.72 91 SER A O 1
ATOM 678 N N . ASP A 1 92 ? -59.245 -39.054 31.929 1.00 28.95 92 ASP A N 1
ATOM 679 C CA . ASP A 1 92 ? -59.414 -39.924 33.118 1.00 28.95 92 ASP A CA 1
ATOM 680 C C . ASP A 1 92 ? -58.454 -41.080 33.549 1.00 28.95 92 ASP A C 1
ATOM 682 O O . ASP A 1 92 ? -58.258 -42.087 32.876 1.00 28.95 92 ASP A O 1
ATOM 686 N N . LEU A 1 93 ? -58.058 -40.942 34.835 1.00 29.73 93 LEU A N 1
ATOM 687 C CA . LEU A 1 93 ? -57.943 -41.931 35.939 1.00 29.73 93 LEU A CA 1
ATOM 688 C C . LEU A 1 93 ? -56.689 -42.823 36.183 1.00 29.73 93 LEU A C 1
ATOM 690 O O . LEU A 1 93 ? -56.448 -43.810 35.499 1.00 29.73 93 LEU A O 1
ATOM 694 N N . ASN A 1 94 ? -56.113 -42.598 37.386 1.00 28.89 94 ASN A N 1
ATOM 695 C CA . ASN A 1 94 ? -55.701 -43.590 38.415 1.00 28.89 94 ASN A CA 1
ATOM 696 C C . ASN A 1 94 ? -54.433 -44.473 38.207 1.00 28.89 94 ASN A C 1
ATOM 698 O O . ASN A 1 94 ? -54.114 -44.870 37.097 1.00 28.89 94 ASN A O 1
ATOM 702 N N . THR A 1 95 ? -53.657 -44.873 39.239 1.00 29.45 95 THR A N 1
ATOM 703 C CA . THR A 1 95 ? -53.669 -44.571 40.702 1.00 29.45 95 THR A CA 1
ATOM 704 C C . THR A 1 95 ? -52.307 -44.846 41.375 1.00 29.45 95 THR A C 1
ATOM 706 O O . THR A 1 95 ? -51.619 -45.780 40.986 1.00 29.45 95 THR A O 1
ATOM 709 N N . ASN A 1 96 ? -52.024 -44.107 42.458 1.00 29.05 96 ASN A N 1
ATOM 710 C CA . ASN A 1 96 ? -51.290 -44.451 43.699 1.00 29.05 96 ASN A CA 1
ATOM 711 C C . ASN A 1 96 ? -50.075 -45.414 43.707 1.00 29.05 96 ASN A C 1
ATOM 713 O O . ASN A 1 96 ? -50.198 -46.612 43.467 1.00 29.05 96 ASN A O 1
ATOM 717 N N . GLY A 1 97 ? -48.967 -44.922 44.279 1.00 26.92 97 GLY A N 1
ATOM 718 C CA . GLY A 1 97 ? -47.901 -45.706 44.924 1.00 26.92 97 GLY A CA 1
ATOM 719 C C . GLY A 1 97 ? -46.935 -44.775 45.673 1.00 26.92 97 GLY A C 1
ATOM 720 O O . GLY A 1 97 ? -46.416 -43.843 45.066 1.00 26.92 97 GLY A O 1
ATOM 721 N N . SER A 1 98 ? -46.740 -44.952 46.984 1.00 27.86 98 SER A N 1
ATOM 722 C CA . SER A 1 98 ? -46.018 -43.998 47.852 1.00 27.86 98 SER A CA 1
ATOM 723 C C . SER A 1 98 ? -45.223 -44.684 48.976 1.00 27.86 98 SER A C 1
ATOM 725 O O . SER A 1 98 ? -45.474 -45.854 49.253 1.00 27.86 98 SER A O 1
ATOM 727 N N . LEU A 1 99 ? -44.345 -43.909 49.651 1.00 30.41 99 LEU A N 1
ATOM 728 C CA . LEU A 1 99 ? -43.528 -44.268 50.839 1.00 30.41 99 LEU A CA 1
ATOM 729 C C . LEU A 1 99 ? -42.346 -45.231 50.540 1.00 30.41 99 LEU A C 1
ATOM 731 O O . LEU A 1 99 ? -42.441 -46.045 49.631 1.00 30.41 99 LEU A O 1
ATOM 735 N N . SER A 1 100 ? -41.203 -45.210 51.245 1.00 28.31 100 SER A N 1
ATOM 736 C CA . SER A 1 100 ? -40.582 -44.232 52.175 1.00 28.31 100 SER A CA 1
ATOM 737 C C . SER A 1 100 ? -39.082 -44.573 52.376 1.00 28.31 100 SER A C 1
ATOM 739 O O . SER A 1 100 ? -38.626 -45.608 51.898 1.00 28.31 100 SER A O 1
ATOM 741 N N . GLY A 1 101 ? -38.320 -43.743 53.109 1.00 29.67 101 GLY A N 1
ATOM 742 C CA . GLY A 1 101 ? -37.096 -44.190 53.818 1.00 29.67 101 GLY A CA 1
ATOM 743 C C . GLY A 1 101 ? -37.436 -44.930 55.134 1.00 29.67 101 GLY A C 1
ATOM 744 O O . GLY A 1 101 ? -38.614 -45.283 55.291 1.00 29.67 101 GLY A O 1
ATOM 745 N N . PRO A 1 102 ? -36.501 -45.105 56.105 1.00 50.47 102 PRO A N 1
ATOM 746 C CA . PRO A 1 102 ? -35.152 -44.510 56.222 1.00 50.47 102 PRO A CA 1
ATOM 747 C C . PRO A 1 102 ? -34.029 -45.519 56.637 1.00 50.47 102 PRO A C 1
ATOM 749 O O . PRO A 1 102 ? -34.231 -46.724 56.538 1.00 50.47 102 PRO A O 1
ATOM 752 N N . GLU A 1 103 ? -32.903 -44.986 57.153 1.00 29.31 103 GLU A N 1
ATOM 753 C CA . GLU A 1 103 ? -31.862 -45.617 58.017 1.00 29.31 103 GLU A CA 1
ATOM 754 C C . GLU A 1 103 ? -30.924 -46.713 57.429 1.00 29.31 103 GLU A C 1
ATOM 756 O O . GLU A 1 103 ? -31.238 -47.334 56.417 1.00 29.31 103 GLU A O 1
ATOM 761 N N . ASP A 1 104 ? -29.815 -47.097 58.092 1.00 31.30 104 ASP A N 1
ATOM 762 C CA . ASP A 1 104 ? -28.512 -46.421 58.386 1.00 31.30 104 ASP A CA 1
ATOM 763 C C . ASP A 1 104 ? -27.522 -47.498 58.965 1.00 31.30 104 ASP A C 1
ATOM 765 O O . ASP A 1 104 ? -27.940 -48.634 59.195 1.00 31.30 104 ASP A O 1
ATOM 769 N N . THR A 1 105 ? -26.254 -47.157 59.262 1.00 30.84 105 THR A N 1
ATOM 770 C CA . THR A 1 105 ? -25.226 -47.903 60.061 1.00 30.84 105 THR A CA 1
ATOM 771 C C . THR A 1 105 ? -24.602 -49.202 59.492 1.00 30.84 105 THR A C 1
ATOM 773 O O . THR A 1 105 ? -25.280 -49.951 58.794 1.00 30.84 105 THR A O 1
ATOM 776 N N . THR A 1 106 ? -23.333 -49.590 59.757 1.00 32.94 106 THR A N 1
ATOM 777 C CA . THR A 1 106 ? -22.083 -48.933 60.267 1.00 32.94 106 THR A CA 1
ATOM 778 C C . THR A 1 106 ? -20.833 -49.772 59.843 1.00 32.94 106 THR A C 1
ATOM 780 O O . THR A 1 106 ? -20.982 -50.774 59.145 1.00 32.94 106 THR A O 1
ATOM 783 N N . ASP A 1 107 ? -19.633 -49.357 60.307 1.00 29.61 107 ASP A N 1
ATOM 784 C CA . ASP A 1 107 ? -18.371 -50.121 60.525 1.00 29.61 107 ASP A CA 1
ATOM 785 C C . ASP A 1 107 ? -17.257 -49.938 59.453 1.00 29.61 107 ASP A C 1
ATOM 787 O O . ASP A 1 107 ? -17.512 -50.094 58.262 1.00 29.61 107 ASP A O 1
ATOM 791 N N . GLU A 1 108 ? -15.975 -49.647 59.757 1.00 30.58 108 GLU A N 1
ATOM 792 C CA . GLU A 1 108 ? -15.291 -49.128 60.971 1.00 30.58 108 GLU A CA 1
ATOM 793 C C . GLU A 1 108 ? -13.930 -48.444 60.592 1.00 30.58 108 GLU A C 1
ATOM 795 O O . GLU A 1 108 ? -13.254 -48.911 59.680 1.00 30.58 108 GLU A O 1
ATOM 800 N N . ILE A 1 109 ? -13.578 -47.329 61.273 1.00 32.34 109 ILE A N 1
ATOM 801 C CA . ILE A 1 109 ? -12.302 -46.948 61.976 1.00 32.34 109 ILE A CA 1
ATOM 802 C C . ILE A 1 109 ? -10.929 -47.406 61.373 1.00 32.34 109 ILE A C 1
ATOM 804 O O . ILE A 1 109 ? -10.795 -48.541 60.940 1.00 32.34 109 ILE A O 1
ATOM 808 N N . SER A 1 110 ? -9.806 -46.653 61.331 1.00 28.95 110 SER A N 1
ATOM 809 C CA . SER A 1 110 ? -9.218 -45.510 62.098 1.00 28.95 110 SER A CA 1
ATOM 810 C C . SER A 1 110 ? -8.516 -44.495 61.155 1.00 28.95 110 SER A C 1
ATOM 812 O O . SER A 1 110 ? -7.977 -44.914 60.134 1.00 28.95 110 SER A O 1
ATOM 814 N N . THR A 1 111 ? -8.514 -43.161 61.315 1.00 31.45 111 THR A N 1
ATOM 815 C CA . THR A 1 111 ? -7.997 -42.265 62.390 1.00 31.45 111 THR A CA 1
ATOM 816 C C . THR A 1 111 ? -6.492 -42.349 62.691 1.00 31.45 111 THR A C 1
ATOM 818 O O . THR A 1 111 ? -6.022 -43.361 63.194 1.00 31.45 111 THR A O 1
ATOM 821 N N . ASP A 1 112 ? -5.763 -41.251 62.444 1.00 30.69 112 ASP A N 1
ATOM 822 C CA . ASP A 1 112 ? -5.137 -40.455 63.517 1.00 30.69 112 ASP A CA 1
ATOM 823 C C . ASP A 1 112 ? -4.715 -39.055 63.018 1.00 30.69 112 ASP A C 1
ATOM 825 O O . ASP A 1 112 ? -4.564 -38.818 61.818 1.00 30.69 112 ASP A O 1
ATOM 829 N N . THR A 1 113 ? -4.583 -38.112 63.953 1.00 31.81 113 THR A N 1
ATOM 830 C CA . THR A 1 113 ? -4.328 -36.673 63.738 1.00 31.81 113 THR A CA 1
ATOM 831 C C . THR A 1 113 ? -3.094 -36.208 64.507 1.00 31.81 113 THR A C 1
ATOM 833 O O . THR A 1 113 ? -2.716 -36.853 65.480 1.00 31.81 113 THR A O 1
ATOM 836 N N . ASN A 1 114 ? -2.545 -35.031 64.175 1.00 28.19 114 ASN A N 1
ATOM 837 C CA . ASN A 1 114 ? -2.184 -34.055 65.213 1.00 28.19 114 ASN A CA 1
ATOM 838 C C . ASN A 1 114 ? -1.955 -32.638 64.670 1.00 28.19 114 ASN A C 1
ATOM 840 O O . ASN A 1 114 ? -1.527 -32.444 63.534 1.00 28.19 114 ASN A O 1
ATOM 844 N N . GLU A 1 115 ? -2.232 -31.669 65.537 1.00 33.25 115 GLU A N 1
ATOM 845 C CA . GLU A 1 115 ? -1.942 -30.242 65.396 1.00 33.25 115 GLU A CA 1
ATOM 846 C C . GLU A 1 115 ? -0.627 -29.903 66.123 1.00 33.25 115 GLU A C 1
ATOM 848 O O . GLU A 1 115 ? -0.290 -30.565 67.105 1.00 33.25 115 GLU A O 1
ATOM 853 N N . SER A 1 116 ? 0.047 -28.816 65.734 1.00 28.22 116 SER A N 1
ATOM 854 C CA . SER A 1 116 ? 0.640 -27.860 66.689 1.00 28.22 116 SER A CA 1
ATOM 855 C C . SER A 1 116 ? 1.040 -26.555 65.991 1.00 28.22 116 SER A C 1
ATOM 857 O O . SER A 1 116 ? 1.279 -26.531 64.784 1.00 28.22 116 SER A O 1
ATOM 859 N N . SER A 1 117 ? 1.092 -25.473 66.765 1.00 32.47 117 SER A N 1
ATOM 860 C CA . SER A 1 117 ? 1.477 -24.120 66.355 1.00 32.47 117 SER A CA 1
ATOM 861 C C . SER A 1 117 ? 2.988 -23.859 66.510 1.00 32.47 117 SER A C 1
ATOM 863 O O . SER A 1 117 ? 3.764 -24.803 66.660 1.00 32.47 117 SER A O 1
ATOM 865 N N . ASP A 1 118 ? 3.336 -22.564 66.521 1.00 29.52 118 ASP A N 1
ATOM 866 C CA . ASP A 1 118 ? 4.598 -21.940 66.952 1.00 29.52 118 ASP A CA 1
ATOM 867 C C . ASP A 1 118 ? 5.629 -21.744 65.819 1.00 29.52 118 ASP A C 1
ATOM 869 O O . ASP A 1 118 ? 5.906 -22.666 65.059 1.00 29.52 118 ASP A O 1
ATOM 873 N N . SER A 1 119 ? 6.341 -20.625 65.653 1.00 31.78 119 SER A N 1
ATOM 874 C CA . SER A 1 119 ? 6.202 -19.179 65.941 1.00 31.78 119 SER A CA 1
ATOM 875 C C . SER A 1 119 ? 7.622 -18.590 65.866 1.00 31.78 119 SER A C 1
ATOM 877 O O . SER A 1 119 ? 8.566 -19.247 66.295 1.00 31.78 119 SER A O 1
ATOM 879 N N . ASP A 1 120 ? 7.725 -17.328 65.448 1.00 31.25 120 ASP A N 1
ATOM 880 C CA . ASP A 1 120 ? 8.779 -16.369 65.822 1.00 31.25 120 ASP A CA 1
ATOM 881 C C . ASP A 1 120 ? 10.207 -16.403 65.206 1.00 31.25 120 ASP A C 1
ATOM 883 O O . ASP A 1 120 ? 10.930 -17.395 65.222 1.00 31.25 120 ASP A O 1
ATOM 887 N N . LEU A 1 121 ? 10.601 -15.175 64.820 1.00 30.03 121 LEU A N 1
ATOM 888 C CA . LEU A 1 121 ? 11.934 -14.541 64.773 1.00 30.03 121 LEU A CA 1
ATOM 889 C C . LEU A 1 121 ? 12.920 -14.814 63.613 1.00 30.03 121 LEU A C 1
ATOM 891 O O . LEU A 1 121 ? 13.517 -15.876 63.473 1.00 30.03 121 LEU A O 1
ATOM 895 N N . ASP A 1 122 ? 13.128 -13.740 62.840 1.00 31.81 122 ASP A N 1
ATOM 896 C CA . ASP A 1 122 ? 14.397 -13.029 62.602 1.00 31.81 122 ASP A CA 1
ATOM 897 C C . ASP A 1 122 ? 15.724 -13.813 62.555 1.00 31.81 122 ASP A C 1
ATOM 899 O O . ASP A 1 122 ? 16.178 -14.370 63.551 1.00 31.81 122 ASP A O 1
ATOM 903 N N . ASP A 1 123 ? 16.485 -13.591 61.475 1.00 30.03 123 ASP A N 1
ATOM 904 C CA . ASP A 1 123 ? 17.711 -12.790 61.632 1.00 30.03 123 ASP A CA 1
ATOM 905 C C . ASP A 1 123 ? 18.007 -11.964 60.362 1.00 30.03 123 ASP A C 1
ATOM 907 O O . ASP A 1 123 ? 17.444 -12.197 59.288 1.00 30.03 123 ASP A O 1
ATOM 911 N N . SER A 1 124 ? 18.888 -10.975 60.492 1.00 32.75 124 SER A N 1
ATOM 912 C CA . SER A 1 124 ? 19.282 -10.023 59.455 1.00 32.75 124 SER A CA 1
ATOM 913 C C . SER A 1 124 ? 20.802 -9.958 59.311 1.00 32.75 124 SER A C 1
ATOM 915 O O . SER A 1 124 ? 21.530 -9.999 60.300 1.00 32.75 124 SER A O 1
ATOM 917 N N . SER A 1 125 ? 21.312 -9.761 58.093 1.00 30.27 125 SER A N 1
ATOM 918 C CA . SER A 1 125 ? 22.608 -9.092 57.901 1.00 30.27 125 SER A CA 1
ATOM 919 C C . SER A 1 125 ? 22.709 -8.477 56.510 1.00 30.27 125 SER A C 1
ATOM 921 O O . SER A 1 125 ? 22.346 -9.095 55.509 1.00 30.27 125 SER A O 1
ATOM 923 N N . THR A 1 126 ? 23.250 -7.266 56.455 1.00 31.64 126 THR A N 1
ATOM 924 C CA . THR A 1 126 ? 23.878 -6.705 55.258 1.00 31.64 126 THR A CA 1
ATOM 925 C C . THR A 1 126 ? 25.234 -7.376 55.010 1.00 31.64 126 THR A C 1
ATOM 927 O O . THR A 1 126 ? 25.791 -8.002 55.908 1.00 31.64 126 THR A O 1
ATOM 930 N N . ASP A 1 127 ? 25.800 -7.210 53.814 1.00 30.20 127 ASP A N 1
ATOM 931 C CA . ASP A 1 127 ? 26.936 -6.287 53.677 1.00 30.20 127 ASP A CA 1
ATOM 932 C C . ASP A 1 127 ? 27.245 -5.961 52.210 1.00 30.20 127 ASP A C 1
ATOM 934 O O .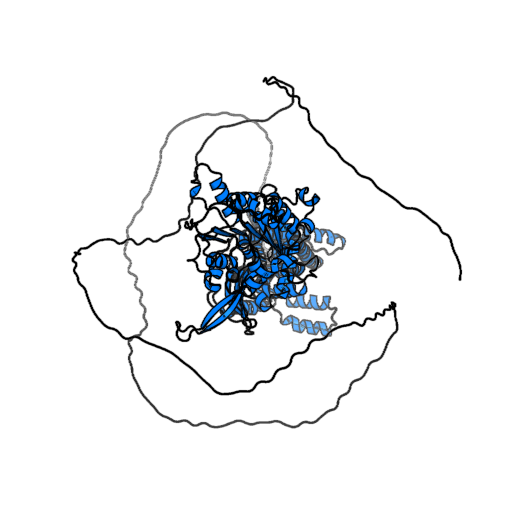 ASP A 1 127 ? 26.626 -6.491 51.284 1.00 30.20 127 ASP A O 1
ATOM 938 N N . SER A 1 128 ? 28.096 -4.955 52.024 1.00 29.89 128 SER A N 1
ATOM 939 C CA . SER A 1 128 ? 28.239 -4.157 50.808 1.00 29.89 128 SER A CA 1
ATOM 940 C C . SER A 1 128 ? 29.668 -4.191 50.235 1.00 29.89 128 SER A C 1
ATOM 942 O O . SER A 1 128 ? 30.523 -4.929 50.712 1.00 29.89 128 SER A O 1
ATOM 944 N N . GLU A 1 129 ? 29.885 -3.331 49.231 1.00 29.75 129 GLU A N 1
ATOM 945 C CA . GLU A 1 129 ? 31.121 -2.978 48.504 1.00 29.75 129 GLU A CA 1
ATOM 946 C C . GLU A 1 129 ? 31.201 -3.577 47.080 1.00 29.75 129 GLU A C 1
ATOM 948 O O . GLU A 1 129 ? 31.133 -4.785 46.889 1.00 29.75 129 GLU A O 1
ATOM 953 N N . VAL A 1 130 ? 31.109 -2.788 45.993 1.00 29.61 130 VAL A N 1
ATOM 954 C CA . VAL A 1 130 ? 31.867 -1.581 45.555 1.00 29.61 130 VAL A CA 1
ATOM 955 C C . VAL A 1 130 ? 33.248 -1.949 44.999 1.00 29.61 130 VAL A C 1
ATOM 957 O O . VAL A 1 130 ? 34.066 -2.541 45.692 1.00 29.61 130 VAL A O 1
ATOM 960 N N . GLY A 1 131 ? 33.521 -1.566 43.743 1.00 27.28 131 GLY A N 1
ATOM 961 C CA . GLY A 1 131 ? 34.799 -1.858 43.086 1.00 27.28 131 GLY A CA 1
ATOM 962 C C . GLY A 1 131 ? 34.847 -1.548 41.586 1.00 27.28 131 GLY A C 1
ATOM 963 O O . GLY A 1 131 ? 34.933 -2.464 40.773 1.00 27.28 131 GLY A O 1
ATOM 964 N N . ASP A 1 132 ? 34.827 -0.268 41.208 1.00 28.94 132 ASP A N 1
ATOM 965 C CA . ASP A 1 132 ? 35.181 0.158 39.845 1.00 28.94 132 ASP A CA 1
ATOM 966 C C . ASP A 1 132 ? 36.648 -0.188 39.516 1.00 28.94 132 ASP A C 1
ATOM 968 O O . ASP A 1 132 ? 37.529 0.111 40.328 1.00 28.94 132 ASP A O 1
ATOM 972 N N . ASN A 1 133 ? 36.956 -0.628 38.284 1.00 27.75 133 ASN A N 1
ATOM 973 C CA . ASN A 1 133 ? 37.538 0.320 37.318 1.00 27.75 133 ASN A CA 1
ATOM 974 C C . ASN A 1 133 ? 37.728 -0.142 35.861 1.00 27.75 133 ASN A C 1
ATOM 976 O O . ASN A 1 133 ? 37.667 -1.311 35.498 1.00 27.75 133 ASN A O 1
ATOM 980 N N . SER A 1 134 ? 37.948 0.895 35.058 1.00 28.81 134 SER A N 1
ATOM 981 C CA . SER A 1 134 ? 38.076 1.012 33.606 1.00 28.81 134 SER A CA 1
ATOM 982 C C . SER A 1 134 ? 39.516 0.806 33.069 1.00 28.81 134 SER A C 1
ATOM 984 O O . SER A 1 134 ? 40.434 0.553 33.846 1.00 28.81 134 SER A O 1
ATOM 986 N N . TYR A 1 135 ? 39.691 1.010 31.747 1.00 27.14 135 TYR A N 1
ATOM 987 C CA . TYR A 1 135 ? 40.947 1.080 30.954 1.00 27.14 135 TYR A CA 1
ATOM 988 C C . TYR A 1 135 ? 41.662 -0.246 30.591 1.00 27.14 135 TYR A C 1
ATOM 990 O O . TYR A 1 135 ? 41.572 -1.219 31.330 1.00 27.14 135 TYR A O 1
ATOM 998 N N . SER A 1 136 ? 42.469 -0.348 29.516 1.00 27.48 136 SER A N 1
ATOM 999 C CA . SER A 1 136 ? 42.411 0.167 28.115 1.00 27.48 136 SER A CA 1
ATOM 1000 C C . SER A 1 136 ? 43.665 -0.295 27.339 1.00 27.48 136 SER A C 1
ATOM 1002 O O . SER A 1 136 ? 44.723 -0.349 27.956 1.00 27.48 136 SER A O 1
ATOM 1004 N N . GLU A 1 137 ? 43.581 -0.457 26.002 1.00 28.72 137 GLU A N 1
ATOM 1005 C CA . GLU A 1 137 ? 44.744 -0.510 25.064 1.00 28.72 137 GLU A CA 1
ATOM 1006 C C . GLU A 1 137 ? 45.746 -1.687 25.283 1.00 28.72 137 GLU A C 1
ATOM 1008 O O . GLU A 1 137 ? 45.668 -2.396 26.280 1.00 28.72 137 GLU A O 1
ATOM 1013 N N . ALA A 1 138 ? 46.705 -2.020 24.404 1.00 29.42 138 ALA A N 1
ATOM 1014 C CA . ALA A 1 138 ? 46.790 -2.039 22.928 1.00 29.42 138 ALA A CA 1
ATOM 1015 C C . ALA A 1 138 ? 47.964 -2.984 22.513 1.00 29.42 138 ALA A C 1
ATOM 1017 O O . ALA A 1 138 ? 48.657 -3.498 23.390 1.00 29.42 138 ALA A O 1
ATOM 1018 N N . ASP A 1 139 ? 48.199 -3.160 21.200 1.00 29.20 139 ASP A N 1
ATOM 1019 C CA . ASP A 1 139 ? 49.450 -3.673 20.577 1.00 29.20 139 ASP A CA 1
ATOM 1020 C C . ASP A 1 139 ? 49.841 -5.168 20.845 1.00 29.20 139 ASP A C 1
ATOM 1022 O O . ASP A 1 139 ? 49.355 -5.800 21.777 1.00 29.20 139 ASP A O 1
ATOM 1026 N N . GLU A 1 140 ? 50.655 -5.883 20.044 1.00 29.47 140 GLU A N 1
ATOM 1027 C CA . GLU A 1 140 ? 51.298 -5.583 18.748 1.00 29.47 140 GLU A CA 1
ATOM 1028 C C . GLU A 1 140 ? 51.472 -6.852 17.847 1.00 29.47 140 GLU A C 1
ATOM 1030 O O . GLU A 1 140 ? 51.054 -7.964 18.160 1.00 29.47 140 GLU A O 1
ATOM 1035 N N . ASP A 1 141 ? 52.112 -6.637 16.700 1.00 29.89 141 ASP A N 1
ATOM 1036 C CA . ASP A 1 141 ? 52.184 -7.347 15.416 1.00 29.89 141 ASP A CA 1
ATOM 1037 C C . ASP A 1 141 ? 52.714 -8.817 15.288 1.00 29.89 141 ASP A C 1
ATOM 1039 O O . ASP A 1 141 ? 53.820 -9.166 15.704 1.00 29.89 141 ASP A O 1
ATOM 1043 N N . SER A 1 142 ? 52.049 -9.571 14.390 1.00 30.31 142 SER A N 1
ATOM 1044 C CA . SER A 1 142 ? 52.646 -10.246 13.198 1.00 30.31 142 SER A CA 1
ATOM 1045 C C . SER A 1 142 ? 53.082 -11.745 13.121 1.00 30.31 142 SER A C 1
ATOM 1047 O O . SER A 1 142 ? 53.701 -12.332 14.001 1.00 30.31 142 SER A O 1
ATOM 1049 N N . ASN A 1 143 ? 52.903 -12.263 11.884 1.00 29.94 143 ASN A N 1
ATOM 1050 C CA . ASN A 1 143 ? 53.721 -13.231 11.107 1.00 29.94 143 ASN A CA 1
ATOM 1051 C C . ASN A 1 143 ? 53.462 -14.770 11.049 1.00 29.94 143 ASN A C 1
ATOM 1053 O O . ASN A 1 143 ? 53.257 -15.471 12.030 1.00 29.94 143 ASN A O 1
ATOM 1057 N N . ASN A 1 144 ? 53.656 -15.273 9.811 1.00 28.41 144 ASN A N 1
ATOM 1058 C CA . ASN A 1 144 ? 53.973 -16.639 9.332 1.00 28.41 144 ASN A CA 1
ATOM 1059 C C . ASN A 1 144 ? 52.918 -17.776 9.245 1.00 28.41 144 ASN A C 1
ATOM 1061 O O . ASN A 1 144 ? 52.722 -18.592 10.139 1.00 28.41 144 ASN A O 1
ATOM 1065 N N . SER A 1 145 ? 52.433 -17.962 8.007 1.00 32.12 145 SER A N 1
ATOM 1066 C CA . SER A 1 145 ? 52.276 -19.282 7.344 1.00 32.12 145 SER A CA 1
ATOM 1067 C C . SER A 1 145 ? 53.659 -19.785 6.821 1.00 32.12 145 SER A C 1
ATOM 1069 O O . SER A 1 145 ? 54.624 -19.048 7.044 1.00 32.12 145 SER A O 1
ATOM 1071 N N . PRO A 1 146 ? 53.849 -20.926 6.092 1.00 49.56 146 PRO A N 1
ATOM 1072 C CA . PRO A 1 146 ? 52.885 -21.900 5.527 1.00 49.56 146 PRO A CA 1
ATOM 1073 C C . PRO A 1 146 ? 53.291 -23.403 5.642 1.00 49.56 146 PRO A C 1
ATOM 1075 O O . PRO A 1 146 ? 54.379 -23.713 6.108 1.00 49.56 146 PRO A O 1
ATOM 1078 N N . PHE A 1 147 ? 52.466 -24.344 5.132 1.00 27.02 147 PHE A N 1
ATOM 1079 C CA . PHE A 1 147 ? 52.827 -25.327 4.066 1.00 27.02 147 PHE A CA 1
ATOM 1080 C C . PHE A 1 147 ? 51.673 -26.302 3.711 1.00 27.02 147 PHE A C 1
ATOM 1082 O O . PHE A 1 147 ? 50.631 -26.315 4.356 1.00 27.02 147 PHE A O 1
ATOM 1089 N N . SER A 1 148 ? 51.855 -27.126 2.665 1.00 31.22 148 SER A N 1
ATOM 1090 C CA . SER A 1 148 ? 50.946 -28.225 2.273 1.00 31.22 148 SER A CA 1
ATOM 1091 C C . SER A 1 148 ? 51.718 -29.457 1.775 1.00 31.22 148 SER A C 1
ATOM 1093 O O . SER A 1 148 ? 52.824 -29.301 1.259 1.00 31.22 148 SER A O 1
ATOM 1095 N N . SER A 1 149 ? 51.135 -30.662 1.847 1.00 31.05 149 SER A N 1
ATOM 1096 C CA . SER A 1 149 ? 51.520 -31.810 0.995 1.00 31.05 149 SER A CA 1
ATOM 1097 C C . SER A 1 149 ? 50.447 -32.923 0.971 1.00 31.05 149 SER A C 1
ATOM 1099 O O . SER A 1 149 ? 49.450 -32.852 1.685 1.00 31.05 149 SER A O 1
ATOM 1101 N N . LYS A 1 150 ? 50.619 -33.910 0.076 1.00 32.94 150 LYS A N 1
ATOM 1102 C CA . LYS A 1 150 ? 49.722 -35.066 -0.169 1.00 32.94 150 LYS A CA 1
ATOM 1103 C C . LYS A 1 150 ? 50.359 -36.380 0.323 1.00 32.94 150 LYS A C 1
ATOM 1105 O O . LYS A 1 150 ? 51.544 -36.385 0.645 1.00 32.94 150 LYS A O 1
ATOM 1110 N N . PRO A 1 151 ? 49.652 -37.517 0.186 1.00 44.19 151 PRO A N 1
ATOM 1111 C CA . PRO A 1 151 ? 50.220 -38.595 -0.641 1.00 44.19 151 PRO A CA 1
ATOM 1112 C C . PRO A 1 151 ? 49.243 -39.199 -1.683 1.00 44.19 151 PRO A C 1
ATOM 1114 O O . PRO A 1 151 ? 48.222 -38.603 -2.028 1.00 44.19 151 PRO A O 1
ATOM 1117 N N . LYS A 1 152 ? 49.645 -40.336 -2.272 1.00 32.94 152 LYS A N 1
ATOM 1118 C CA . LYS A 1 152 ? 49.030 -41.125 -3.366 1.00 32.94 152 LYS A CA 1
ATOM 1119 C C . LYS A 1 152 ? 49.272 -42.632 -3.042 1.00 32.94 152 LYS A C 1
ATOM 1121 O O . LYS A 1 152 ? 49.945 -42.890 -2.050 1.00 32.94 152 LYS A O 1
ATOM 1126 N N . ASP A 1 153 ? 48.843 -43.660 -3.779 1.00 33.91 153 ASP A N 1
ATOM 1127 C CA . ASP A 1 153 ? 48.171 -43.800 -5.088 1.00 33.91 153 ASP A CA 1
ATOM 1128 C C . ASP A 1 153 ? 47.478 -45.197 -5.167 1.00 33.91 153 ASP A C 1
ATOM 1130 O O . ASP A 1 153 ? 47.393 -45.871 -4.146 1.00 33.91 153 ASP A O 1
ATOM 1134 N N . GLU A 1 154 ? 47.081 -45.649 -6.369 1.00 28.55 154 GLU A N 1
ATOM 1135 C CA . GLU A 1 154 ? 46.704 -47.039 -6.749 1.00 28.55 154 GLU A CA 1
ATOM 1136 C C . GLU A 1 154 ? 45.353 -47.592 -6.208 1.00 28.55 154 GLU A C 1
ATOM 1138 O O . GLU A 1 154 ? 45.075 -47.569 -5.018 1.00 28.55 154 GLU A O 1
ATOM 1143 N N . GLY A 1 155 ? 44.435 -48.181 -6.996 1.00 27.38 155 GLY A N 1
ATOM 1144 C CA . GLY A 1 155 ? 44.187 -48.070 -8.445 1.00 27.38 155 GLY A CA 1
ATOM 1145 C C . GLY A 1 155 ? 44.064 -49.400 -9.214 1.00 27.38 155 GLY A C 1
ATOM 1146 O O . GLY A 1 155 ? 45.085 -49.961 -9.602 1.00 27.38 155 GLY A O 1
ATOM 1147 N N . HIS A 1 156 ? 42.842 -49.858 -9.561 1.00 29.36 156 HIS A N 1
ATOM 1148 C CA . HIS A 1 156 ? 42.630 -50.923 -10.571 1.00 29.36 156 HIS A CA 1
ATOM 1149 C C . HIS A 1 156 ? 41.243 -50.938 -11.278 1.00 29.36 156 HIS A C 1
ATOM 1151 O O . HIS A 1 156 ? 40.204 -51.041 -10.642 1.00 29.36 156 HIS A O 1
ATOM 1157 N N . LYS A 1 157 ? 41.285 -50.905 -12.622 1.00 28.64 157 LYS A N 1
ATOM 1158 C CA . LYS A 1 157 ? 40.466 -51.625 -13.639 1.00 28.64 157 LYS A CA 1
ATOM 1159 C C . LYS A 1 157 ? 38.932 -51.833 -13.474 1.00 28.64 157 LYS A C 1
ATOM 1161 O O . LYS A 1 157 ? 38.482 -52.753 -12.805 1.00 28.64 157 LYS A O 1
ATOM 1166 N N . ASN A 1 158 ? 38.172 -51.139 -14.333 1.00 34.47 158 ASN A N 1
ATOM 1167 C CA . ASN A 1 158 ? 36.998 -51.665 -15.084 1.00 34.47 158 ASN A CA 1
ATOM 1168 C C . ASN A 1 158 ? 37.474 -52.686 -16.175 1.00 34.47 158 ASN A C 1
ATOM 1170 O O . ASN A 1 158 ? 38.690 -52.673 -16.408 1.00 34.47 158 ASN A O 1
ATOM 1174 N N . PRO A 1 159 ? 36.645 -53.499 -16.911 1.00 48.81 159 PRO A N 1
ATOM 1175 C CA . PRO A 1 159 ? 35.325 -53.121 -17.488 1.00 48.81 159 PRO A CA 1
ATOM 1176 C C . PRO A 1 159 ? 34.294 -54.259 -17.857 1.00 48.81 159 PRO A C 1
ATOM 1178 O O . PRO A 1 159 ? 34.506 -55.427 -17.568 1.00 48.81 159 PRO A O 1
ATOM 1181 N N . ILE A 1 160 ? 33.249 -53.890 -18.636 1.00 29.92 160 ILE A N 1
ATOM 1182 C CA . ILE A 1 160 ? 32.361 -54.717 -19.518 1.00 29.92 160 ILE A CA 1
ATOM 1183 C C . ILE A 1 160 ? 31.300 -55.640 -18.860 1.00 29.92 160 ILE A C 1
ATOM 1185 O O . ILE A 1 160 ? 31.599 -56.459 -18.004 1.00 29.92 160 ILE A O 1
ATOM 1189 N N . GLY A 1 161 ? 30.059 -55.589 -19.383 1.00 26.14 161 GLY A N 1
ATOM 1190 C CA . GLY A 1 161 ? 29.000 -56.598 -19.175 1.00 26.14 161 GLY A CA 1
ATOM 1191 C C . GLY A 1 161 ? 27.637 -56.186 -19.771 1.00 26.14 161 GLY A C 1
ATOM 1192 O O . GLY A 1 161 ? 27.183 -55.070 -19.539 1.00 26.14 161 GLY A O 1
ATOM 1193 N N . GLN A 1 162 ? 26.983 -57.051 -20.559 1.00 29.00 162 GLN A N 1
ATOM 1194 C CA . GLN A 1 162 ? 25.685 -56.799 -21.224 1.00 29.00 162 GLN A CA 1
ATOM 1195 C C . GLN A 1 162 ? 24.918 -58.134 -21.411 1.00 29.00 162 GLN A C 1
ATOM 1197 O O . GLN A 1 162 ? 25.583 -59.166 -21.471 1.00 29.00 162 GLN A O 1
ATOM 1202 N N . LYS A 1 163 ? 23.580 -58.092 -21.624 1.00 31.09 163 LYS A N 1
ATOM 1203 C CA . LYS A 1 163 ? 22.702 -59.199 -22.123 1.00 31.09 163 LYS A CA 1
ATOM 1204 C C . LYS A 1 163 ? 22.429 -60.380 -21.161 1.00 31.09 163 LYS A C 1
ATOM 1206 O O . LYS A 1 163 ? 23.148 -60.546 -20.188 1.00 31.09 163 LYS A O 1
ATOM 1211 N N . ASP A 1 164 ? 21.439 -61.269 -21.371 1.00 31.28 164 ASP A N 1
ATOM 1212 C CA . ASP A 1 164 ? 20.160 -61.259 -22.142 1.00 31.28 164 ASP A CA 1
ATOM 1213 C C . ASP A 1 164 ? 19.237 -62.383 -21.592 1.00 31.28 164 ASP A C 1
ATOM 1215 O O . ASP A 1 164 ? 19.688 -63.523 -21.483 1.00 31.28 164 ASP A O 1
ATOM 1219 N N . ASN A 1 165 ? 17.952 -62.107 -21.315 1.00 26.27 165 ASN A N 1
ATOM 1220 C CA . ASN A 1 165 ? 16.707 -62.703 -21.890 1.00 26.27 165 ASN A CA 1
ATOM 1221 C C . ASN A 1 165 ? 15.504 -62.336 -20.966 1.00 26.27 165 ASN A C 1
ATOM 1223 O O . ASN A 1 165 ? 15.728 -62.023 -19.803 1.00 26.27 165 ASN A O 1
ATOM 1227 N N . LYS A 1 166 ? 14.212 -62.240 -21.339 1.00 30.55 166 LYS A N 1
ATOM 1228 C CA . LYS A 1 166 ? 13.362 -62.614 -22.502 1.00 30.55 166 LYS A CA 1
ATOM 1229 C C . LYS A 1 166 ? 12.614 -63.972 -22.426 1.00 30.55 166 LYS A C 1
ATOM 1231 O O . LYS A 1 166 ? 13.189 -65.011 -22.732 1.00 30.55 166 LYS A O 1
ATOM 1236 N N . LYS A 1 167 ? 11.307 -63.910 -22.101 1.00 25.97 167 LYS A N 1
ATOM 1237 C CA . LYS A 1 167 ? 10.146 -64.798 -22.432 1.00 25.97 167 LYS A CA 1
ATOM 1238 C C . LYS A 1 167 ? 8.912 -64.217 -21.696 1.00 25.97 167 LYS A C 1
ATOM 1240 O O . LYS A 1 167 ? 9.084 -63.857 -20.541 1.00 25.97 167 LYS A O 1
ATOM 1245 N N . GLU A 1 168 ? 7.705 -63.960 -22.217 1.00 28.75 168 GLU A N 1
ATOM 1246 C CA . GLU A 1 168 ? 6.919 -64.334 -23.419 1.00 28.75 168 GLU A CA 1
ATOM 1247 C C . GLU A 1 168 ? 5.900 -65.485 -23.212 1.00 28.75 168 GLU A C 1
ATOM 1249 O O . GLU A 1 168 ? 6.273 -66.562 -22.751 1.00 28.75 168 GLU A O 1
ATOM 1254 N N . LYS A 1 169 ? 4.651 -65.233 -23.666 1.00 26.59 169 LYS A N 1
ATOM 1255 C CA . LYS A 1 169 ? 3.399 -66.042 -23.659 1.00 26.59 169 LYS A CA 1
ATOM 1256 C C . LYS A 1 169 ? 2.535 -66.060 -22.378 1.00 26.59 169 LYS A C 1
ATOM 1258 O O . LYS A 1 169 ? 3.086 -66.008 -21.289 1.00 26.59 169 LYS A O 1
ATOM 1263 N N . ALA A 1 170 ? 1.204 -66.267 -22.435 1.00 28.78 170 ALA A N 1
ATOM 1264 C CA . ALA A 1 170 ? 0.142 -65.830 -23.386 1.00 28.78 170 ALA A CA 1
ATOM 1265 C C . ALA A 1 170 ? -1.255 -66.353 -22.942 1.00 28.78 170 ALA A C 1
ATOM 1267 O O . ALA A 1 170 ? -1.409 -67.564 -22.802 1.00 28.78 170 ALA A O 1
ATOM 1268 N N . ALA A 1 171 ? -2.238 -65.454 -22.795 1.00 25.95 171 ALA A N 1
ATOM 1269 C CA . ALA A 1 171 ? -3.706 -65.618 -22.924 1.00 25.95 171 ALA A CA 1
ATOM 1270 C C . ALA A 1 171 ? -4.309 -64.193 -22.761 1.00 25.95 171 ALA A C 1
ATOM 1272 O O . ALA A 1 171 ? -3.778 -63.436 -21.949 1.00 25.95 171 ALA A O 1
ATOM 1273 N N . ASP A 1 172 ? -5.242 -63.646 -23.548 1.00 29.77 172 ASP A N 1
ATOM 1274 C CA . ASP A 1 172 ? -6.506 -64.128 -24.150 1.00 29.77 172 ASP A CA 1
ATOM 1275 C C . ASP A 1 172 ? -7.656 -64.295 -23.127 1.00 29.77 172 ASP A C 1
ATOM 1277 O O . ASP A 1 172 ? -7.468 -64.954 -22.110 1.00 29.77 172 ASP A O 1
ATOM 1281 N N . SER A 1 173 ? -8.871 -63.746 -23.324 1.00 31.22 173 SER A N 1
ATOM 1282 C CA . SER A 1 173 ? -9.385 -62.852 -24.397 1.00 31.22 173 SER A CA 1
ATOM 1283 C C . SER A 1 173 ? -10.841 -62.381 -24.128 1.00 31.22 173 SER A C 1
ATOM 1285 O O . SER A 1 173 ? -11.564 -63.154 -23.511 1.00 31.22 173 SER A O 1
ATOM 1287 N N . VAL A 1 174 ? -11.291 -61.266 -24.756 1.00 33.31 174 VAL A N 1
ATOM 1288 C CA . VAL A 1 174 ? -12.675 -61.041 -25.308 1.00 33.31 174 VAL A CA 1
ATOM 1289 C C . VAL A 1 174 ? -13.863 -60.928 -24.306 1.00 33.31 174 VAL A C 1
ATOM 1291 O O . VAL A 1 174 ? -13.900 -61.628 -23.305 1.00 33.31 174 VAL A O 1
ATOM 1294 N N . ASP A 1 175 ? -14.938 -60.138 -24.491 1.00 34.16 175 ASP A N 1
ATOM 1295 C CA . ASP A 1 175 ? -15.229 -58.906 -25.269 1.00 34.16 175 ASP A CA 1
ATOM 1296 C C . ASP A 1 175 ? -16.549 -58.258 -24.766 1.00 34.16 175 ASP A C 1
ATOM 1298 O O . ASP A 1 175 ? -17.361 -58.925 -24.123 1.00 34.16 175 ASP A O 1
ATOM 1302 N N . THR A 1 176 ? -16.798 -56.995 -25.162 1.00 29.39 176 THR A N 1
ATOM 1303 C CA . THR A 1 176 ? -18.004 -56.458 -25.878 1.00 29.39 176 THR A CA 1
ATOM 1304 C C . THR A 1 176 ? -18.503 -55.095 -25.348 1.00 29.39 176 THR A C 1
ATOM 1306 O O . THR A 1 176 ? -18.334 -54.797 -24.173 1.00 29.39 176 THR A O 1
ATOM 1309 N N . ALA A 1 177 ? -19.177 -54.213 -26.115 1.00 31.83 177 ALA A N 1
ATOM 1310 C CA . ALA A 1 177 ? -19.169 -53.898 -27.563 1.00 31.83 177 ALA A CA 1
ATOM 1311 C C . ALA A 1 177 ? -20.010 -52.610 -27.843 1.00 31.83 177 ALA A C 1
ATOM 1313 O O . ALA A 1 177 ? -20.700 -52.110 -26.958 1.00 31.83 177 ALA A O 1
ATOM 1314 N N . SER A 1 178 ? -20.029 -52.155 -29.109 1.00 28.16 178 SER A N 1
ATOM 1315 C CA . SER A 1 178 ? -20.804 -51.034 -29.710 1.00 28.16 178 SER A CA 1
ATOM 1316 C C . SER A 1 178 ? -20.321 -49.598 -29.404 1.00 28.16 178 SER A C 1
ATOM 1318 O O . SER A 1 178 ? -20.053 -49.276 -28.255 1.00 28.16 178 SER A O 1
ATOM 1320 N N . SER A 1 179 ? -20.092 -48.652 -30.335 1.00 29.77 179 SER A N 1
ATOM 1321 C CA . SER A 1 179 ? -20.205 -48.504 -31.813 1.00 29.77 179 SER A CA 1
ATOM 1322 C C . SER A 1 179 ? -21.457 -47.833 -32.412 1.00 29.77 179 SER A C 1
ATOM 1324 O O . SER A 1 179 ? -22.533 -48.415 -32.386 1.00 29.77 179 SER A O 1
ATOM 1326 N N . ILE A 1 180 ? -21.232 -46.691 -33.085 1.00 28.34 180 ILE A N 1
ATOM 1327 C CA . ILE A 1 180 ? -21.869 -46.115 -34.300 1.00 28.34 180 ILE A CA 1
ATOM 1328 C C . ILE A 1 180 ? -20.905 -44.969 -34.703 1.00 28.34 180 ILE A C 1
ATOM 1330 O O . ILE A 1 180 ? -20.606 -44.114 -33.878 1.00 28.34 180 ILE A O 1
ATOM 1334 N N . ALA A 1 181 ? -20.109 -45.070 -35.775 1.00 28.92 181 ALA A N 1
ATOM 1335 C CA . ALA A 1 181 ? -20.439 -44.928 -37.204 1.00 28.92 181 ALA A CA 1
ATOM 1336 C C . ALA A 1 181 ? -20.834 -43.476 -37.596 1.00 28.92 181 ALA A C 1
ATOM 1338 O O . ALA A 1 181 ? -21.711 -42.893 -36.975 1.00 28.92 181 ALA A O 1
ATOM 1339 N N . GLY A 1 182 ? -20.235 -42.832 -38.609 1.00 25.14 182 GLY A N 1
ATOM 1340 C CA . GLY A 1 182 ? -19.244 -43.320 -39.583 1.00 25.14 182 GLY A CA 1
ATOM 1341 C C . GLY A 1 182 ? -18.398 -42.209 -40.233 1.00 25.14 182 GLY A C 1
ATOM 1342 O O . GLY A 1 182 ? -18.375 -41.071 -39.773 1.00 25.14 182 GLY A O 1
ATOM 1343 N N . SER A 1 183 ? -17.651 -42.565 -41.280 1.00 27.81 183 SER A N 1
ATOM 1344 C CA . SER A 1 183 ? -16.583 -41.759 -41.895 1.00 27.81 183 SER A CA 1
ATOM 1345 C C . SER A 1 183 ? -16.845 -41.436 -43.377 1.00 27.81 183 SER A C 1
ATOM 1347 O O . SER A 1 183 ? -17.744 -42.021 -43.971 1.00 27.81 183 SER A O 1
ATOM 1349 N N . VAL A 1 184 ? -16.028 -40.531 -43.957 1.00 26.84 184 VAL A N 1
ATOM 1350 C CA . VAL A 1 184 ? -15.460 -40.518 -45.340 1.00 26.84 184 VAL A CA 1
ATOM 1351 C C . VAL A 1 184 ? -15.222 -39.079 -45.864 1.00 26.84 184 VAL A C 1
ATOM 1353 O O . VAL A 1 184 ? -15.968 -38.146 -45.586 1.00 26.84 184 VAL A O 1
ATOM 1356 N N . LYS A 1 185 ? -14.131 -38.911 -46.624 1.00 28.28 185 LYS A N 1
ATOM 1357 C CA . LYS A 1 185 ? -13.715 -37.749 -47.447 1.00 28.28 185 LYS A CA 1
ATOM 1358 C C . LYS A 1 185 ? -13.489 -38.258 -48.893 1.00 28.28 185 LYS A C 1
ATOM 1360 O O . LYS A 1 185 ? -13.328 -39.466 -49.045 1.00 28.28 185 LYS A O 1
ATOM 1365 N N . PRO A 1 186 ? -13.142 -37.408 -49.878 1.00 55.91 186 PRO A N 1
ATOM 1366 C CA . PRO A 1 186 ? -13.714 -36.117 -50.303 1.00 55.91 186 PRO A CA 1
ATOM 1367 C C . PRO A 1 186 ? -14.026 -36.134 -51.826 1.00 55.91 186 PRO A C 1
ATOM 1369 O O . PRO A 1 186 ? -13.567 -37.042 -52.505 1.00 55.91 186 PRO A O 1
ATOM 1372 N N . GLU A 1 187 ? -14.626 -35.087 -52.421 1.00 24.42 187 GLU A N 1
ATOM 1373 C CA . GLU A 1 187 ? -14.212 -34.694 -53.791 1.00 24.42 187 GLU A CA 1
ATOM 1374 C C . GLU A 1 187 ? -14.581 -33.263 -54.237 1.00 24.42 187 GLU A C 1
ATOM 1376 O O . GLU A 1 187 ? -15.124 -32.464 -53.477 1.00 24.42 187 GLU A O 1
ATOM 1381 N N . LYS A 1 188 ? -14.184 -32.925 -55.474 1.00 31.53 188 LYS A N 1
ATOM 1382 C CA . LYS A 1 188 ? -14.286 -31.615 -56.132 1.00 31.53 188 LYS A CA 1
ATOM 1383 C C . LYS A 1 188 ? -15.500 -31.575 -57.065 1.00 31.53 188 LYS A C 1
ATOM 1385 O O . LYS A 1 188 ? -15.728 -32.544 -57.782 1.00 31.53 188 LYS A O 1
ATOM 1390 N N . GLN A 1 189 ? -16.091 -30.396 -57.263 1.00 26.48 189 GLN A N 1
ATOM 1391 C CA . GLN A 1 189 ? -16.338 -29.885 -58.623 1.00 26.48 189 GLN A CA 1
ATOM 1392 C C . GLN A 1 189 ? -16.676 -28.389 -58.629 1.00 26.48 189 GLN A C 1
ATOM 1394 O O . GLN A 1 189 ? -17.084 -27.824 -57.621 1.00 26.48 189 GLN A O 1
ATOM 1399 N N . ALA A 1 190 ? -16.494 -27.751 -59.785 1.00 30.23 190 ALA A N 1
ATOM 1400 C CA . ALA A 1 190 ? -16.850 -26.357 -60.027 1.00 30.23 190 ALA A CA 1
ATOM 1401 C C . ALA A 1 190 ? -17.748 -26.258 -61.265 1.00 30.23 190 ALA A C 1
ATOM 1403 O O . ALA A 1 190 ? -17.524 -26.972 -62.243 1.00 30.23 190 ALA A O 1
ATOM 1404 N N . LYS A 1 191 ? -18.713 -25.332 -61.264 1.00 26.81 191 LYS A N 1
ATOM 1405 C CA . LYS A 1 191 ? -19.430 -24.925 -62.482 1.00 26.81 191 LYS A CA 1
ATOM 1406 C C . LYS A 1 191 ? -19.927 -23.483 -62.385 1.00 26.81 191 LYS A C 1
ATOM 1408 O O . LYS A 1 191 ? -20.672 -23.134 -61.479 1.00 26.81 191 LYS A O 1
ATOM 1413 N N . LYS A 1 192 ? -19.527 -22.661 -63.359 1.00 30.25 192 LYS A N 1
ATOM 1414 C CA . LYS A 1 192 ? -20.207 -21.403 -63.696 1.00 30.25 192 LYS A CA 1
ATOM 1415 C C . LYS A 1 192 ? -21.440 -21.721 -64.542 1.00 30.25 192 LYS A C 1
ATOM 1417 O O . LYS A 1 192 ? -21.335 -22.538 -65.453 1.00 30.25 192 LYS A O 1
ATOM 1422 N N . VAL A 1 193 ? -22.515 -20.960 -64.361 1.00 26.78 193 VAL A N 1
ATOM 1423 C CA . VAL A 1 193 ? -23.421 -20.561 -65.453 1.00 26.78 193 VAL A CA 1
ATOM 1424 C C . VAL A 1 193 ? -23.662 -19.056 -65.314 1.00 26.78 193 VAL A C 1
ATOM 1426 O O . VAL A 1 193 ? -23.609 -18.518 -64.213 1.00 26.78 193 VAL A O 1
ATOM 1429 N N . ASN A 1 194 ? -23.823 -18.365 -66.439 1.00 27.77 194 ASN A N 1
ATOM 1430 C CA . ASN A 1 194 ? -23.863 -16.907 -66.541 1.00 27.77 194 ASN A CA 1
ATOM 1431 C C . ASN A 1 194 ? -24.824 -16.543 -67.685 1.00 27.77 194 ASN A C 1
ATOM 1433 O O . ASN A 1 194 ? -24.660 -17.144 -68.742 1.00 27.77 194 ASN A O 1
ATOM 1437 N N . LEU A 1 195 ? -25.782 -15.620 -67.495 1.00 28.56 195 LEU A N 1
ATOM 1438 C CA . LEU A 1 195 ? -26.624 -14.930 -68.510 1.00 28.56 195 LEU A CA 1
ATOM 1439 C C . LEU A 1 195 ? -27.740 -14.127 -67.782 1.00 28.56 195 LEU A C 1
ATOM 1441 O O . LEU A 1 195 ? -28.298 -14.635 -66.820 1.00 28.56 195 LEU A O 1
ATOM 1445 N N . GLY A 1 196 ? -28.130 -12.904 -68.174 1.00 25.59 196 GLY A N 1
ATOM 1446 C CA . GLY A 1 196 ? -27.507 -12.018 -69.160 1.00 25.59 196 GLY A CA 1
ATOM 1447 C C . GLY A 1 196 ? -28.161 -10.625 -69.320 1.00 25.59 196 GLY A C 1
ATOM 1448 O O . GLY A 1 196 ? -29.371 -10.478 -69.234 1.00 25.59 196 GLY A O 1
ATOM 1449 N N . LYS A 1 197 ? -27.306 -9.638 -69.639 1.00 29.34 197 LYS A N 1
ATOM 1450 C CA . LYS A 1 197 ? -27.411 -8.612 -70.711 1.00 29.34 197 LYS A CA 1
ATOM 1451 C C . LYS A 1 197 ? -28.703 -7.784 -70.942 1.00 29.34 197 LYS A C 1
ATOM 1453 O O . LYS A 1 197 ? -29.623 -8.260 -71.601 1.00 29.34 197 LYS A O 1
ATOM 1458 N N . LYS A 1 198 ? -28.597 -6.466 -70.684 1.00 27.17 198 LYS A N 1
ATOM 1459 C CA . LYS A 1 198 ? -28.964 -5.271 -71.515 1.00 27.17 198 LYS A CA 1
ATOM 1460 C C . LYS A 1 198 ? -28.698 -3.996 -70.669 1.00 27.17 198 LYS A C 1
ATOM 1462 O O . LYS A 1 198 ? -28.741 -4.109 -69.453 1.00 27.17 198 LYS A O 1
ATOM 1467 N N . GLY A 1 199 ? -28.407 -2.792 -71.182 1.00 26.22 199 GLY A N 1
ATOM 1468 C CA . GLY A 1 199 ? -28.083 -2.328 -72.546 1.00 26.22 199 GLY A CA 1
ATOM 1469 C C . GLY A 1 199 ? -28.387 -0.818 -72.732 1.00 26.22 199 GLY A C 1
ATOM 1470 O O . GLY A 1 199 ? -29.431 -0.385 -72.266 1.00 26.22 199 GLY A O 1
ATOM 1471 N N . SER A 1 200 ? -27.543 -0.058 -73.465 1.00 25.16 200 SER A N 1
ATOM 1472 C CA . SER A 1 200 ? -27.617 1.424 -73.685 1.00 25.16 200 SER A CA 1
ATOM 1473 C C . SER A 1 200 ? -27.158 2.277 -72.467 1.00 25.16 200 SER A C 1
ATOM 1475 O O . SER A 1 200 ? -27.243 1.779 -71.351 1.00 25.16 200 SER A O 1
ATOM 1477 N N . LYS A 1 201 ? -26.519 3.471 -72.527 1.00 26.75 201 LYS A N 1
ATOM 1478 C CA . LYS A 1 201 ? -26.458 4.640 -73.464 1.00 26.75 201 LYS A CA 1
ATOM 1479 C C . LYS A 1 201 ? -27.774 5.466 -73.506 1.00 26.75 201 LYS A C 1
ATOM 1481 O O . LYS A 1 201 ? -28.834 4.857 -73.480 1.00 26.75 201 LYS A O 1
ATOM 1486 N N . THR A 1 202 ? -27.803 6.811 -73.559 1.00 27.05 202 THR A N 1
ATOM 1487 C CA . THR A 1 202 ? -26.788 7.802 -74.013 1.00 27.05 202 THR A CA 1
ATOM 1488 C C . THR A 1 202 ? -27.037 9.226 -73.451 1.00 27.05 202 THR A C 1
ATOM 1490 O O . THR A 1 202 ? -28.183 9.553 -73.191 1.00 27.05 202 THR A O 1
ATOM 1493 N N . ASP A 1 203 ? -25.977 10.053 -73.408 1.00 26.66 203 ASP A N 1
ATOM 1494 C CA . ASP A 1 203 ? -25.894 11.515 -73.700 1.00 26.66 203 ASP A CA 1
ATOM 1495 C C . ASP A 1 203 ? -26.729 12.620 -72.986 1.00 26.66 203 ASP A C 1
ATOM 1497 O O . ASP A 1 203 ? -27.947 12.548 -72.911 1.00 26.66 203 ASP A O 1
ATOM 1501 N N . ARG A 1 204 ? -26.026 13.753 -72.736 1.00 26.28 204 ARG A N 1
ATOM 1502 C CA . ARG A 1 204 ? -26.466 15.184 -72.788 1.00 26.28 204 ARG A CA 1
ATOM 1503 C C . ARG A 1 204 ? -27.561 15.703 -71.820 1.00 26.28 204 ARG A C 1
ATOM 1505 O O . ARG A 1 204 ? -28.350 14.939 -71.298 1.00 26.28 204 ARG A O 1
ATOM 1512 N N . SER A 1 205 ? -27.735 17.021 -71.602 1.00 25.80 205 SER A N 1
ATOM 1513 C CA . SER A 1 205 ? -26.818 18.195 -71.505 1.00 25.80 205 SER A CA 1
ATOM 1514 C C . SER A 1 205 ? -27.631 19.471 -71.181 1.00 25.80 205 SER A C 1
ATOM 1516 O O . SER A 1 205 ? -28.776 19.524 -71.620 1.00 25.80 205 SER A O 1
ATOM 1518 N N . LYS A 1 206 ? -26.988 20.534 -70.645 1.00 27.59 206 LYS A N 1
ATOM 1519 C CA . LYS A 1 206 ? -27.473 21.949 -70.598 1.00 27.59 206 LYS A CA 1
ATOM 1520 C C . LYS A 1 206 ? -28.690 22.235 -69.679 1.00 27.59 206 LYS A C 1
ATOM 1522 O O . LYS A 1 206 ? -29.405 21.304 -69.346 1.00 27.59 206 LYS A O 1
ATOM 1527 N N . GLN A 1 207 ? -29.024 23.475 -69.271 1.00 26.25 207 GLN A N 1
ATOM 1528 C CA . GLN A 1 207 ? -28.340 24.790 -69.059 1.00 26.25 207 GLN A CA 1
ATOM 1529 C C . GLN A 1 207 ? -29.409 25.758 -68.448 1.00 26.25 207 GLN A C 1
ATOM 1531 O O . GLN A 1 207 ? -30.564 25.351 -68.373 1.00 26.25 207 GLN A O 1
ATOM 1536 N N . VAL A 1 208 ? -29.051 27.020 -68.134 1.00 27.33 208 VAL A N 1
ATOM 1537 C CA . VAL A 1 208 ? -29.935 28.211 -67.933 1.00 27.33 208 VAL A CA 1
ATOM 1538 C C . VAL A 1 208 ? -30.634 28.324 -66.552 1.00 27.33 208 VAL A C 1
ATOM 1540 O O . VAL A 1 208 ? -31.148 27.321 -66.074 1.00 27.33 208 VAL A O 1
ATOM 1543 N N . GLU A 1 209 ? -30.758 29.485 -65.873 1.00 26.81 209 GLU A N 1
ATOM 1544 C CA . GLU A 1 209 ? -30.037 30.798 -65.853 1.00 26.81 209 GLU A CA 1
ATOM 1545 C C . GLU A 1 209 ? -30.642 31.716 -64.741 1.00 26.81 209 GLU A C 1
ATOM 1547 O O . GLU A 1 209 ? -31.622 31.299 -64.128 1.00 26.81 209 GLU A O 1
ATOM 1552 N N . VAL A 1 210 ? -30.138 32.964 -64.581 1.00 28.47 210 VAL A N 1
ATOM 1553 C CA . VAL A 1 210 ? -30.826 34.150 -63.969 1.00 28.47 210 VAL A CA 1
ATOM 1554 C C . VAL A 1 210 ? -30.993 34.127 -62.414 1.00 28.47 210 VAL A C 1
ATOM 1556 O O . VAL A 1 210 ? -31.286 33.082 -61.846 1.00 28.47 210 VAL A O 1
ATOM 1559 N N . ASP A 1 211 ? -30.770 35.200 -61.621 1.00 24.83 211 ASP A N 1
ATOM 1560 C CA . ASP A 1 211 ? -30.598 36.653 -61.897 1.00 24.83 211 ASP A CA 1
ATOM 1561 C C . ASP A 1 211 ? -29.653 37.420 -60.908 1.00 24.83 211 ASP A C 1
ATOM 1563 O O . ASP A 1 211 ? -29.285 36.866 -59.876 1.00 24.83 211 ASP A O 1
ATOM 1567 N N . SER A 1 212 ? -29.317 38.686 -61.248 1.00 28.02 212 SER A N 1
ATOM 1568 C CA . SER A 1 212 ? -29.072 39.941 -60.451 1.00 28.02 212 SER A CA 1
ATOM 1569 C C . SER A 1 212 ? -28.535 39.930 -58.981 1.00 28.02 212 SER A C 1
ATOM 1571 O O . SER A 1 212 ? -28.905 39.065 -58.200 1.00 28.02 212 SER A O 1
ATOM 1573 N N . GLU A 1 213 ? -27.787 40.920 -58.438 1.00 26.50 213 GLU A N 1
ATOM 1574 C CA . GLU A 1 213 ? -27.388 42.269 -58.915 1.00 26.50 213 GLU A CA 1
ATOM 1575 C C . GLU A 1 213 ? -26.166 42.888 -58.153 1.00 26.50 213 GLU A C 1
ATOM 1577 O O . GLU A 1 213 ? -26.017 42.714 -56.948 1.00 26.50 213 GLU A O 1
ATOM 1582 N N . VAL A 1 214 ? -25.330 43.649 -58.882 1.00 29.64 214 VAL A N 1
ATOM 1583 C CA . VAL A 1 214 ? -24.573 44.900 -58.557 1.00 29.64 214 VAL A CA 1
ATOM 1584 C C . VAL A 1 214 ? -24.285 45.324 -57.087 1.00 29.64 214 VAL A C 1
ATOM 1586 O O . VAL A 1 214 ? -25.214 45.705 -56.376 1.00 29.64 214 VAL A O 1
ATOM 1589 N N . LYS A 1 215 ? -22.990 45.541 -56.734 1.00 27.92 215 LYS A N 1
ATOM 1590 C CA . LYS A 1 215 ? -22.393 46.899 -56.508 1.00 27.92 215 LYS A CA 1
ATOM 1591 C C . LYS A 1 215 ? -20.862 46.940 -56.298 1.00 27.92 215 LYS A C 1
ATOM 1593 O O . LYS A 1 215 ? -20.286 46.027 -55.718 1.00 27.92 215 LYS A O 1
ATOM 1598 N N . ASP A 1 216 ? -20.243 48.042 -56.725 1.00 26.98 216 ASP A N 1
ATOM 1599 C CA . ASP A 1 216 ? -18.804 48.353 -56.633 1.00 26.98 216 ASP A CA 1
ATOM 1600 C C . ASP A 1 216 ? -18.393 49.093 -55.342 1.00 26.98 216 ASP A C 1
ATOM 1602 O O . ASP A 1 216 ? -19.234 49.710 -54.686 1.00 26.98 216 ASP A O 1
ATOM 1606 N N . ILE A 1 217 ? -17.079 49.135 -55.062 1.00 29.14 217 ILE A N 1
ATOM 1607 C CA . ILE A 1 217 ? -16.321 50.352 -54.681 1.00 29.14 217 ILE A CA 1
ATOM 1608 C C . ILE A 1 217 ? -14.804 50.111 -54.859 1.00 29.14 217 ILE A C 1
ATOM 1610 O O . ILE A 1 217 ? -14.326 48.983 -54.758 1.00 29.14 217 ILE A O 1
ATOM 1614 N N . SER A 1 218 ? -14.061 51.177 -55.168 1.00 29.50 218 SER A N 1
ATOM 1615 C CA . SER A 1 218 ? -12.660 51.196 -55.626 1.00 29.50 218 SER A CA 1
ATOM 1616 C C . SER A 1 218 ? -11.686 51.858 -54.642 1.00 29.50 218 SER A C 1
ATOM 1618 O O . SER A 1 218 ? -12.090 52.813 -53.982 1.00 29.50 218 SER A O 1
ATOM 1620 N N . SER A 1 219 ? -10.395 51.485 -54.687 1.00 28.05 219 SER A N 1
ATOM 1621 C CA . SER A 1 219 ? -9.257 52.440 -54.677 1.00 28.05 219 SER A CA 1
ATOM 1622 C C . SER A 1 219 ? -7.888 51.749 -54.861 1.00 28.05 219 SER A C 1
ATOM 1624 O O . SER A 1 219 ? -7.514 50.922 -54.032 1.00 28.05 219 SER A O 1
ATOM 1626 N N . ASP A 1 220 ? -7.192 52.092 -55.950 1.00 28.88 220 ASP A N 1
ATOM 1627 C CA . ASP A 1 220 ? -5.766 52.476 -56.145 1.00 28.88 220 ASP A CA 1
ATOM 1628 C C . ASP A 1 220 ? -4.757 52.242 -54.977 1.00 28.88 220 ASP A C 1
ATOM 1630 O O . ASP A 1 220 ? -5.117 52.338 -53.808 1.00 28.88 220 ASP A O 1
ATOM 1634 N N . SER A 1 221 ? -3.452 51.982 -55.186 1.00 28.78 221 SER A N 1
ATOM 1635 C CA . SER A 1 221 ? -2.545 52.671 -56.133 1.00 28.78 221 SER A CA 1
ATOM 1636 C C . SER A 1 221 ? -1.210 51.948 -56.469 1.00 28.78 221 SER A C 1
ATOM 1638 O O . SER A 1 221 ? -0.529 51.481 -55.559 1.00 28.78 221 SER A O 1
ATOM 1640 N N . ASP A 1 222 ? -0.831 51.982 -57.755 1.00 28.97 222 ASP A N 1
ATOM 1641 C CA . ASP A 1 222 ? 0.469 52.337 -58.394 1.00 28.97 222 ASP A CA 1
ATOM 1642 C C . ASP A 1 222 ? 1.867 51.799 -57.960 1.00 28.97 222 ASP A C 1
ATOM 1644 O O . ASP A 1 222 ? 2.166 51.569 -56.792 1.00 28.97 222 ASP A O 1
ATOM 1648 N N . GLY A 1 223 ? 2.770 51.718 -58.963 1.00 26.97 223 GLY A N 1
ATOM 1649 C CA . GLY A 1 223 ? 4.213 51.384 -58.884 1.00 26.97 223 GLY A CA 1
ATOM 1650 C C . GLY A 1 223 ? 4.545 50.007 -59.495 1.00 26.97 223 GLY A C 1
ATOM 1651 O O . GLY A 1 223 ? 4.289 48.989 -58.859 1.00 26.97 223 GLY A O 1
ATOM 1652 N N . GLU A 1 224 ? 4.970 49.836 -60.758 1.00 29.11 224 GLU A N 1
ATOM 1653 C CA . GLU A 1 224 ? 6.206 50.310 -61.439 1.00 29.11 224 GLU A CA 1
ATOM 1654 C C . GLU A 1 224 ? 7.512 49.884 -60.718 1.00 29.11 224 GLU A C 1
ATOM 1656 O O . GLU A 1 224 ? 7.590 49.936 -59.496 1.00 29.11 224 GLU A O 1
ATOM 1661 N N . GLU A 1 225 ? 8.575 49.402 -61.384 1.00 29.77 225 GLU A N 1
ATOM 1662 C CA . GLU A 1 225 ? 8.960 49.502 -62.809 1.00 29.77 225 GLU A CA 1
ATOM 1663 C C . GLU A 1 225 ? 9.953 48.369 -63.231 1.00 29.77 225 GLU A C 1
ATOM 1665 O O . GLU A 1 225 ? 10.624 47.818 -62.365 1.00 29.77 225 GLU A O 1
ATOM 1670 N N . ASN A 1 226 ? 10.105 48.113 -64.548 1.00 28.09 226 ASN A N 1
ATOM 1671 C CA . ASN A 1 226 ? 11.305 47.596 -65.272 1.00 28.09 226 ASN A CA 1
ATOM 1672 C C . ASN A 1 226 ? 12.008 46.252 -64.885 1.00 28.09 226 ASN A C 1
ATOM 1674 O O . ASN A 1 226 ? 12.040 45.833 -63.736 1.00 28.09 226 ASN A O 1
ATOM 1678 N N . SER A 1 227 ? 12.685 45.517 -65.790 1.00 28.45 227 SER A N 1
ATOM 1679 C CA . SER A 1 227 ? 12.714 45.467 -67.277 1.00 28.45 227 SER A CA 1
ATOM 1680 C C . SER A 1 227 ? 13.498 44.216 -67.768 1.00 28.45 227 SER A C 1
ATOM 1682 O O . SER A 1 227 ? 14.162 43.578 -66.960 1.00 28.45 227 SER A O 1
ATOM 1684 N N . SER A 1 228 ? 13.460 43.927 -69.087 1.00 27.42 228 SER A N 1
ATOM 1685 C CA . SER A 1 228 ? 14.558 43.399 -69.963 1.00 27.42 228 SER A CA 1
ATOM 1686 C C . SER A 1 228 ? 15.442 42.189 -69.542 1.00 27.42 228 SER A C 1
ATOM 1688 O O . SER A 1 228 ? 15.952 42.149 -68.433 1.00 27.42 228 SER A O 1
ATOM 1690 N N . GLU A 1 229 ? 15.846 41.235 -70.398 1.00 29.88 229 GLU A N 1
ATOM 1691 C CA . GLU A 1 229 ? 15.675 40.995 -71.850 1.00 29.88 229 GLU A CA 1
ATOM 1692 C C . GLU A 1 229 ? 16.172 39.558 -72.218 1.00 29.88 229 GLU A C 1
ATOM 1694 O O . GLU A 1 229 ? 16.813 38.912 -71.398 1.00 29.88 229 GLU A O 1
ATOM 1699 N N . GLU A 1 230 ? 15.830 39.079 -73.429 1.00 28.19 230 GLU A N 1
ATOM 1700 C CA . GLU A 1 230 ? 16.603 38.274 -74.431 1.00 28.19 230 GLU A CA 1
ATOM 1701 C C . GLU A 1 230 ? 17.797 37.327 -74.041 1.00 28.19 230 GLU A C 1
ATOM 1703 O O . GLU A 1 230 ? 18.530 37.572 -73.096 1.00 28.19 230 GLU A O 1
ATOM 1708 N N . ARG A 1 231 ? 18.156 36.235 -74.765 1.00 27.52 231 ARG A N 1
ATOM 1709 C CA . ARG A 1 231 ? 17.776 35.695 -76.102 1.00 27.52 231 ARG A CA 1
ATOM 1710 C C . ARG A 1 231 ? 18.184 34.200 -76.308 1.00 27.52 231 ARG A C 1
ATOM 1712 O O . ARG A 1 231 ? 18.911 33.632 -75.503 1.00 27.52 231 ARG A O 1
ATOM 1719 N N . THR A 1 232 ? 17.703 33.635 -77.427 1.00 26.52 232 THR A N 1
ATOM 1720 C CA . THR A 1 232 ? 18.237 32.601 -78.378 1.00 26.52 232 THR A CA 1
ATOM 1721 C C . THR A 1 232 ? 19.712 32.117 -78.261 1.00 26.52 232 THR A C 1
ATOM 1723 O O . THR A 1 232 ? 20.555 32.887 -77.816 1.00 26.52 232 THR A O 1
ATOM 1726 N N . ASP A 1 233 ? 20.168 30.948 -78.765 1.00 27.67 233 ASP A N 1
ATOM 1727 C CA . ASP A 1 233 ? 19.541 29.839 -79.536 1.00 27.67 233 ASP A CA 1
ATOM 1728 C C . ASP A 1 233 ? 20.440 28.564 -79.627 1.00 27.67 233 ASP A C 1
ATOM 1730 O O . ASP A 1 233 ? 21.586 28.568 -79.185 1.00 27.67 233 ASP A O 1
ATOM 1734 N N . SER A 1 234 ? 19.918 27.523 -80.302 1.00 27.75 234 SER A N 1
ATOM 1735 C CA . SER A 1 234 ? 20.617 26.513 -81.145 1.00 27.75 234 SER A CA 1
ATOM 1736 C C . SER A 1 234 ? 21.684 25.547 -80.575 1.00 27.75 234 SER A C 1
ATOM 1738 O O . SER A 1 234 ? 22.810 25.915 -80.258 1.00 27.75 234 SER A O 1
ATOM 1740 N N . GLU A 1 235 ? 21.309 24.263 -80.605 1.00 31.84 235 GLU A N 1
ATOM 1741 C CA . GLU A 1 235 ? 22.010 23.078 -81.155 1.00 31.84 235 GLU A CA 1
ATOM 1742 C C . GLU A 1 235 ? 23.507 23.134 -81.549 1.00 31.84 235 GLU A C 1
ATOM 1744 O O . GLU A 1 235 ? 23.957 24.012 -82.283 1.00 31.84 235 GLU A O 1
ATOM 1749 N N . ASN A 1 236 ? 24.228 22.047 -81.228 1.00 27.06 236 ASN A N 1
ATOM 1750 C CA . ASN A 1 236 ? 25.063 21.303 -82.188 1.00 27.06 236 ASN A CA 1
ATOM 1751 C C . ASN A 1 236 ? 25.364 19.878 -81.675 1.00 27.06 236 ASN A C 1
ATOM 1753 O O . ASN A 1 236 ? 25.550 19.673 -80.474 1.00 27.06 236 ASN A O 1
ATOM 1757 N N . GLU A 1 237 ? 25.441 18.904 -82.585 1.00 31.16 237 GLU A N 1
ATOM 1758 C CA . GLU A 1 237 ? 25.953 17.550 -82.323 1.00 31.16 237 GLU A CA 1
ATOM 1759 C C . GLU A 1 237 ? 27.426 17.452 -82.750 1.00 31.16 237 GLU A C 1
ATOM 1761 O O . GLU A 1 237 ? 27.787 17.973 -83.801 1.00 31.16 237 GLU A O 1
ATOM 1766 N N . GLU A 1 238 ? 28.265 16.706 -82.020 1.00 29.36 238 GLU A N 1
ATOM 1767 C CA . GLU A 1 238 ? 29.435 16.061 -82.635 1.00 29.36 238 GLU A CA 1
ATOM 1768 C C . GLU A 1 238 ? 29.872 14.800 -81.864 1.00 29.36 238 GLU A C 1
ATOM 1770 O O . GLU A 1 238 ? 29.777 14.723 -80.636 1.00 29.36 238 GLU A O 1
ATOM 1775 N N . GLU A 1 239 ? 30.329 13.778 -82.592 1.00 30.53 239 GLU A N 1
ATOM 1776 C CA . GLU A 1 239 ? 30.561 12.419 -82.085 1.00 30.53 239 GLU A CA 1
ATOM 1777 C C . GLU A 1 239 ? 32.062 12.082 -82.042 1.00 30.53 239 GLU A C 1
ATOM 1779 O O . GLU A 1 239 ? 32.723 12.042 -83.081 1.00 30.53 239 GLU A O 1
ATOM 1784 N N . SER A 1 240 ? 32.629 11.740 -80.870 1.00 27.50 240 SER A N 1
ATOM 1785 C CA . SER A 1 240 ? 33.939 11.062 -80.858 1.00 27.50 240 SER A CA 1
ATOM 1786 C C . SER A 1 240 ? 34.247 10.134 -79.664 1.00 27.50 240 SER A C 1
ATOM 1788 O O . SER A 1 240 ? 34.325 10.543 -78.514 1.00 27.50 240 SER A O 1
ATOM 1790 N N . LYS A 1 241 ? 34.541 8.875 -80.032 1.00 32.25 241 LYS A N 1
ATOM 1791 C CA . LYS A 1 241 ? 35.581 7.948 -79.516 1.00 32.25 241 LYS A CA 1
ATOM 1792 C C . LYS A 1 241 ? 35.603 7.559 -78.021 1.00 32.25 241 LYS A C 1
ATOM 1794 O O . LYS A 1 241 ? 35.692 8.367 -77.108 1.00 32.25 241 LYS A O 1
ATOM 1799 N N . ALA A 1 242 ? 35.660 6.244 -77.794 1.00 32.69 242 ALA A N 1
ATOM 1800 C CA . ALA A 1 242 ? 35.672 5.625 -76.470 1.00 32.69 242 ALA A CA 1
ATOM 1801 C C . ALA A 1 242 ? 37.042 5.658 -75.754 1.00 32.69 242 ALA A C 1
ATOM 1803 O O . ALA A 1 242 ? 38.092 5.470 -76.369 1.00 32.69 242 ALA A O 1
ATOM 1804 N N . GLY A 1 243 ? 36.991 5.787 -74.423 1.00 28.33 243 GLY A N 1
ATOM 1805 C CA . GLY A 1 243 ? 38.093 5.592 -73.471 1.00 28.33 243 GLY A CA 1
ATOM 1806 C C . GLY A 1 243 ? 37.671 4.667 -72.310 1.00 28.33 243 GLY A C 1
ATOM 1807 O O . GLY A 1 243 ? 36.492 4.322 -72.209 1.00 28.33 243 GLY A O 1
ATOM 1808 N N . PRO A 1 244 ? 38.604 4.200 -71.458 1.00 36.69 244 PRO A N 1
ATOM 1809 C CA . PRO A 1 244 ? 38.377 3.046 -70.584 1.00 36.69 244 PRO A CA 1
ATOM 1810 C C . PRO A 1 244 ? 37.408 3.287 -69.413 1.00 36.69 244 PRO A C 1
ATOM 1812 O O . PRO A 1 244 ? 37.324 4.371 -68.838 1.00 36.69 244 PRO A O 1
ATOM 1815 N N . VAL A 1 245 ? 36.704 2.217 -69.029 1.00 37.09 245 VAL A N 1
ATOM 1816 C CA . VAL A 1 245 ? 35.630 2.228 -68.025 1.00 37.09 245 VAL A CA 1
ATOM 1817 C C . VAL A 1 245 ? 36.174 2.373 -66.599 1.00 37.09 245 VAL A C 1
ATOM 1819 O O . VAL A 1 245 ? 36.676 1.416 -66.009 1.00 37.09 245 VAL A O 1
ATOM 1822 N N . SER A 1 246 ? 35.969 3.548 -66.004 1.00 33.69 246 SER A N 1
ATOM 1823 C CA . SER A 1 246 ? 35.938 3.708 -64.543 1.00 33.69 246 SER A CA 1
ATOM 1824 C C . SER A 1 246 ? 34.637 3.115 -63.973 1.00 33.69 246 SER A C 1
ATOM 1826 O O . SER A 1 246 ? 33.587 3.246 -64.607 1.00 33.69 246 SER A O 1
ATOM 1828 N N . PRO A 1 247 ? 34.646 2.489 -62.779 1.00 35.94 247 PRO A N 1
ATOM 1829 C CA . PRO A 1 247 ? 33.434 1.929 -62.189 1.00 35.94 247 PRO A CA 1
ATOM 1830 C C . PRO A 1 247 ? 32.436 3.043 -61.854 1.00 35.94 247 PRO A C 1
ATOM 1832 O O . PRO A 1 247 ? 32.721 3.926 -61.044 1.00 35.94 247 PRO A O 1
ATOM 1835 N N . ILE A 1 248 ? 31.252 2.990 -62.468 1.00 31.92 248 ILE A N 1
ATOM 1836 C CA . ILE A 1 248 ? 30.204 3.996 -62.281 1.00 31.92 248 ILE A CA 1
ATOM 1837 C C . ILE A 1 248 ? 29.710 3.942 -60.831 1.00 31.92 248 ILE A C 1
ATOM 1839 O O . ILE A 1 248 ? 28.919 3.073 -60.454 1.00 31.92 248 ILE A O 1
ATOM 1843 N N . ILE A 1 249 ? 30.131 4.915 -60.020 1.00 41.59 249 ILE A N 1
ATOM 1844 C CA . ILE A 1 249 ? 29.450 5.240 -58.768 1.00 41.59 249 ILE A CA 1
ATOM 1845 C C . ILE A 1 249 ? 28.093 5.815 -59.162 1.00 41.59 249 ILE A C 1
ATOM 1847 O O . ILE A 1 249 ? 27.957 7.005 -59.447 1.00 41.59 249 ILE A O 1
ATOM 1851 N N . VAL A 1 250 ? 27.075 4.954 -59.198 1.00 36.34 250 VAL A N 1
ATOM 1852 C CA . VAL A 1 250 ? 25.687 5.382 -59.365 1.00 36.34 250 VAL A CA 1
ATOM 1853 C C . VAL A 1 250 ? 25.294 6.145 -58.104 1.00 36.34 250 VAL A C 1
ATOM 1855 O O . VAL A 1 250 ? 24.776 5.575 -57.140 1.00 36.34 250 VAL A O 1
ATOM 1858 N N . HIS A 1 251 ? 25.535 7.457 -58.112 1.00 36.97 251 HIS A N 1
ATOM 1859 C CA . HIS A 1 251 ? 24.872 8.390 -57.215 1.00 36.97 251 HIS A CA 1
ATOM 1860 C C . HIS A 1 251 ? 23.371 8.283 -57.483 1.00 36.97 251 HIS A C 1
ATOM 1862 O O . HIS A 1 251 ? 22.818 8.927 -58.373 1.00 36.97 251 HIS A O 1
ATOM 1868 N N . ARG A 1 252 ? 22.715 7.411 -56.713 1.00 34.03 252 ARG A N 1
ATOM 1869 C CA . ARG A 1 252 ? 21.265 7.255 -56.678 1.00 34.03 252 ARG A CA 1
ATOM 1870 C C . ARG A 1 252 ? 20.674 8.628 -56.379 1.00 34.03 252 ARG A C 1
ATOM 1872 O O . ARG A 1 252 ? 20.710 9.034 -55.219 1.00 34.03 252 ARG A O 1
ATOM 1879 N N . LYS A 1 253 ? 20.169 9.321 -57.412 1.00 37.03 253 LYS A N 1
ATOM 1880 C CA . LYS A 1 253 ? 19.536 10.640 -57.284 1.00 37.03 253 LYS A CA 1
ATOM 1881 C C . LYS A 1 253 ? 18.544 10.580 -56.128 1.00 37.03 253 LYS A C 1
ATOM 1883 O O . LYS A 1 253 ? 17.508 9.919 -56.214 1.00 37.03 253 LYS A O 1
ATOM 1888 N N . THR A 1 254 ? 18.888 11.230 -55.024 1.00 49.19 254 THR A N 1
ATOM 1889 C CA . THR A 1 254 ? 17.933 11.511 -53.963 1.00 49.19 254 THR A CA 1
ATOM 1890 C C . THR A 1 254 ? 16.933 12.474 -54.564 1.00 49.19 254 THR A C 1
ATOM 1892 O O . THR A 1 254 ? 17.317 13.591 -54.899 1.00 49.19 254 THR A O 1
ATOM 1895 N N . SER A 1 255 ? 15.683 12.031 -54.736 1.00 50.06 255 SER A N 1
ATOM 1896 C CA . SER A 1 255 ? 14.586 12.931 -55.092 1.00 50.06 255 SER A CA 1
ATOM 1897 C C . SER A 1 255 ? 14.663 14.149 -54.186 1.00 50.06 255 SER A C 1
ATOM 1899 O O . SER A 1 255 ? 14.695 13.988 -52.960 1.00 50.06 255 SER A O 1
ATOM 1901 N N . GLU A 1 256 ? 14.701 15.338 -54.780 1.00 56.34 256 GLU A N 1
ATOM 1902 C CA . GLU A 1 256 ? 14.613 16.568 -54.012 1.00 56.34 256 GLU A CA 1
ATOM 1903 C C . GLU A 1 256 ? 13.322 16.517 -53.200 1.00 56.34 256 GLU A C 1
ATOM 1905 O O . GLU A 1 256 ? 12.248 16.161 -53.698 1.00 56.34 256 GLU A O 1
ATOM 1910 N N . ARG A 1 257 ? 13.452 16.752 -51.897 1.00 66.88 257 ARG A N 1
ATOM 1911 C CA . ARG A 1 257 ? 12.318 16.673 -50.990 1.00 66.88 257 ARG A CA 1
ATOM 1912 C C . ARG A 1 257 ? 11.659 18.032 -50.955 1.00 66.88 257 ARG A C 1
ATOM 1914 O O . ARG A 1 257 ? 12.198 18.961 -50.364 1.00 66.88 257 ARG A O 1
ATOM 1921 N N . ASN A 1 258 ? 10.468 18.109 -51.545 1.00 83.62 258 ASN A N 1
ATOM 1922 C CA . ASN A 1 258 ? 9.532 19.202 -51.303 1.00 83.62 258 ASN A CA 1
ATOM 1923 C C . ASN A 1 258 ? 9.480 19.493 -49.792 1.00 83.62 258 ASN A C 1
ATOM 1925 O O . ASN A 1 258 ? 9.417 18.553 -48.993 1.00 83.62 258 ASN A O 1
ATOM 1929 N N . TRP A 1 259 ? 9.499 20.771 -49.405 1.00 82.75 259 TRP A N 1
ATOM 1930 C CA . TRP A 1 259 ? 9.595 21.191 -48.004 1.00 82.75 259 TRP A CA 1
ATOM 1931 C C . TRP A 1 259 ? 8.537 20.526 -47.105 1.00 82.75 259 TRP A C 1
ATOM 1933 O O . TRP A 1 259 ? 8.841 20.160 -45.972 1.00 82.75 259 TRP A O 1
ATOM 1943 N N . LYS A 1 260 ? 7.344 20.233 -47.648 1.00 85.69 260 LYS A N 1
ATOM 1944 C CA . LYS A 1 260 ? 6.278 19.480 -46.964 1.00 85.69 260 LYS A CA 1
ATOM 1945 C C . LYS A 1 260 ? 6.729 18.083 -46.507 1.00 85.69 260 LYS A C 1
ATOM 1947 O O . LYS A 1 260 ? 6.380 17.658 -45.410 1.00 85.69 260 LYS A O 1
ATOM 1952 N N . HIS A 1 261 ? 7.529 17.368 -47.300 1.00 84.81 261 HIS A N 1
ATOM 1953 C CA . HIS A 1 261 ? 8.073 16.059 -46.913 1.00 84.81 261 HIS A CA 1
ATOM 1954 C C . HIS A 1 261 ? 9.142 16.170 -45.824 1.00 84.81 261 HIS A C 1
ATOM 1956 O O . HIS A 1 261 ? 9.228 15.292 -44.966 1.00 84.81 261 HIS A O 1
ATOM 1962 N N . GLU A 1 262 ? 9.949 17.232 -45.839 1.00 84.44 262 GLU A N 1
ATOM 1963 C CA . GLU A 1 262 ? 10.988 17.425 -44.829 1.00 84.44 262 GLU A CA 1
ATOM 1964 C C . GLU A 1 262 ? 10.391 17.944 -43.505 1.00 84.44 262 GLU A C 1
ATOM 1966 O O . GLU A 1 262 ? 10.778 17.448 -42.450 1.00 84.44 262 GLU A O 1
ATOM 1971 N N . MET A 1 263 ? 9.345 18.788 -43.539 1.00 86.81 263 MET A N 1
ATOM 1972 C CA . MET A 1 263 ? 8.483 19.063 -42.374 1.00 86.81 263 MET A CA 1
ATOM 1973 C C . MET A 1 263 ? 7.919 17.770 -41.782 1.00 86.81 263 MET A C 1
ATOM 1975 O O . MET A 1 263 ? 8.131 17.491 -40.606 1.00 86.81 263 MET A O 1
ATOM 1979 N N . VAL A 1 264 ? 7.226 16.955 -42.590 1.00 87.81 264 VAL A N 1
ATOM 1980 C CA . VAL A 1 264 ? 6.616 15.696 -42.128 1.00 87.81 264 VAL A CA 1
ATOM 1981 C C . VAL A 1 264 ? 7.674 14.754 -41.549 1.00 87.81 264 VAL A C 1
ATOM 1983 O O . VAL A 1 264 ? 7.421 14.116 -40.528 1.00 87.81 264 VAL A O 1
ATOM 1986 N N . ARG A 1 265 ? 8.886 14.708 -42.120 1.00 88.31 265 ARG A N 1
ATOM 1987 C CA . ARG A 1 265 ? 10.023 13.977 -41.541 1.00 88.31 265 ARG A CA 1
ATOM 1988 C C . ARG A 1 265 ? 10.432 14.532 -40.174 1.00 88.31 265 ARG A C 1
ATOM 1990 O O . ARG A 1 265 ? 10.622 13.736 -39.259 1.00 88.31 265 ARG A O 1
ATOM 1997 N N . LEU A 1 266 ? 10.612 15.844 -40.029 1.00 88.12 266 LEU A N 1
ATOM 1998 C CA . LEU A 1 266 ? 11.033 16.465 -38.765 1.00 88.12 266 LEU A CA 1
ATOM 1999 C C . LEU A 1 266 ? 9.976 16.273 -37.669 1.00 88.12 266 LEU A C 1
ATOM 2001 O O . LEU A 1 266 ? 10.312 15.834 -36.571 1.00 88.12 266 LEU A O 1
ATOM 2005 N N . ILE A 1 267 ? 8.699 16.484 -38.003 1.00 87.69 267 ILE A N 1
ATOM 2006 C CA . ILE A 1 267 ? 7.554 16.210 -37.124 1.00 87.69 267 ILE A CA 1
ATOM 2007 C C . ILE A 1 267 ? 7.531 14.727 -36.732 1.00 87.69 267 ILE A C 1
ATOM 2009 O O . ILE A 1 267 ? 7.397 14.418 -35.555 1.00 87.69 267 ILE A O 1
ATOM 2013 N N . SER A 1 268 ? 7.745 13.798 -37.671 1.00 88.88 268 SER A N 1
ATOM 2014 C CA . SER A 1 268 ? 7.800 12.357 -37.368 1.00 88.88 268 SER A CA 1
ATOM 2015 C C . SER A 1 268 ? 8.977 11.987 -36.457 1.00 88.88 268 SER A C 1
ATOM 2017 O O . SER A 1 268 ? 8.818 11.175 -35.549 1.00 88.88 268 SER A O 1
ATOM 2019 N N . LEU A 1 269 ? 10.155 12.585 -36.664 1.00 90.06 269 LEU A N 1
ATOM 2020 C CA . LEU A 1 269 ? 11.338 12.365 -35.820 1.00 90.06 269 LEU A CA 1
ATOM 2021 C C . LEU A 1 269 ? 11.161 12.904 -34.392 1.00 90.06 269 LEU A C 1
ATOM 2023 O O . LEU A 1 269 ? 11.832 12.418 -33.487 1.00 90.06 269 LEU A O 1
ATOM 2027 N N . TYR A 1 270 ? 10.265 13.869 -34.182 1.00 89.00 270 TYR A N 1
ATOM 2028 C CA . TYR A 1 270 ? 9.869 14.337 -32.856 1.00 89.00 270 TYR A CA 1
ATOM 2029 C C . TYR A 1 270 ? 8.733 13.489 -32.256 1.00 89.00 270 TYR A C 1
ATOM 2031 O O . TYR A 1 270 ? 8.839 12.994 -31.137 1.00 89.00 270 TYR A O 1
ATOM 2039 N N . LEU A 1 271 ? 7.655 13.277 -33.015 1.00 91.31 271 LEU A N 1
ATOM 2040 C CA . LEU A 1 271 ? 6.421 12.658 -32.534 1.00 91.31 271 LEU A CA 1
ATOM 2041 C C . LEU A 1 271 ? 6.584 11.163 -32.236 1.00 91.31 271 LEU A C 1
ATOM 2043 O O . LEU A 1 271 ? 6.063 10.690 -31.233 1.00 91.31 271 LEU A O 1
ATOM 2047 N N . VAL A 1 272 ? 7.317 10.409 -33.062 1.00 91.38 272 VAL A N 1
ATOM 2048 C CA . VAL A 1 272 ? 7.481 8.955 -32.875 1.00 91.38 272 VAL A CA 1
ATOM 2049 C C . VAL A 1 272 ? 8.142 8.591 -31.534 1.00 91.38 272 VAL A C 1
ATOM 2051 O O . VAL A 1 272 ? 7.582 7.736 -30.847 1.00 91.38 272 VAL A O 1
ATOM 2054 N N . PRO A 1 273 ? 9.271 9.192 -31.096 1.00 90.94 273 PRO A N 1
ATOM 2055 C CA . PRO A 1 273 ? 9.819 8.898 -29.770 1.00 90.94 273 PRO A CA 1
ATOM 2056 C C . PRO A 1 273 ? 8.935 9.397 -28.612 1.00 90.94 273 PRO A C 1
ATOM 2058 O O . PRO A 1 273 ? 8.907 8.741 -27.575 1.00 90.94 273 PRO A O 1
ATOM 2061 N N . VAL A 1 274 ? 8.172 10.486 -28.781 1.00 90.94 274 VAL A N 1
ATOM 2062 C CA . VAL A 1 274 ? 7.205 10.949 -27.762 1.00 90.94 274 VAL A CA 1
ATOM 2063 C C . VAL A 1 274 ? 6.031 9.972 -27.626 1.00 90.94 274 VAL A C 1
ATOM 2065 O O . VAL A 1 274 ? 5.688 9.578 -26.517 1.00 90.94 274 VAL A O 1
ATOM 2068 N N . VAL A 1 275 ? 5.463 9.490 -28.736 1.00 92.06 275 VAL A N 1
ATOM 2069 C CA . VAL A 1 275 ? 4.412 8.455 -28.725 1.00 92.06 275 VAL A CA 1
ATOM 2070 C C . VAL A 1 275 ? 4.945 7.129 -28.173 1.00 92.06 275 VAL A C 1
ATOM 2072 O O . VAL A 1 275 ? 4.232 6.445 -27.443 1.00 92.06 275 VAL A O 1
ATOM 2075 N N . LEU A 1 276 ? 6.207 6.776 -28.449 1.00 90.94 276 LEU A N 1
ATOM 2076 C CA . LEU A 1 276 ? 6.855 5.590 -27.877 1.00 90.94 276 LEU A CA 1
ATOM 2077 C C . LEU A 1 276 ? 7.038 5.690 -26.354 1.00 90.94 276 LEU A C 1
ATOM 2079 O O . LEU A 1 276 ? 7.002 4.658 -25.686 1.00 90.94 276 LEU A O 1
ATOM 2083 N N . ALA A 1 277 ? 7.182 6.897 -25.797 1.00 92.38 277 ALA A N 1
ATOM 2084 C CA . ALA A 1 277 ? 7.295 7.089 -24.353 1.00 92.38 277 ALA A CA 1
ATOM 2085 C C . ALA A 1 277 ? 6.026 6.645 -23.596 1.00 92.38 277 ALA A C 1
ATOM 2087 O O . ALA A 1 277 ? 6.129 6.209 -22.449 1.00 92.38 277 ALA A O 1
ATOM 2088 N N . ILE A 1 278 ? 4.843 6.688 -24.224 1.00 94.00 278 ILE A N 1
ATOM 2089 C CA . ILE A 1 278 ? 3.548 6.345 -23.605 1.00 94.00 278 ILE A CA 1
ATOM 2090 C C . ILE A 1 278 ? 3.466 4.862 -23.167 1.00 94.00 278 ILE A C 1
ATOM 2092 O O . ILE A 1 278 ? 3.259 4.621 -21.979 1.00 94.00 278 ILE A O 1
ATOM 2096 N N . PRO A 1 279 ? 3.661 3.842 -24.033 1.00 93.94 279 PRO A N 1
ATOM 2097 C CA . PRO A 1 279 ? 3.650 2.441 -23.597 1.00 93.94 279 PRO A CA 1
ATOM 2098 C C . PRO A 1 279 ? 4.851 2.068 -22.713 1.00 93.94 279 PRO A C 1
ATOM 2100 O O . PRO A 1 279 ? 4.801 1.070 -21.998 1.00 93.94 279 PRO A O 1
ATOM 2103 N N . THR A 1 280 ? 5.943 2.836 -22.741 1.00 92.12 280 THR A N 1
ATOM 2104 C CA . THR A 1 280 ? 7.157 2.503 -21.978 1.00 92.12 280 THR A CA 1
ATOM 2105 C C . THR A 1 280 ? 7.163 3.119 -20.584 1.00 92.12 280 THR A C 1
ATOM 2107 O O . THR A 1 280 ? 7.680 2.507 -19.658 1.00 92.12 280 THR A O 1
ATOM 2110 N N . SER A 1 281 ? 6.539 4.285 -20.411 1.00 96.19 281 SER A N 1
ATOM 2111 C CA . SER A 1 281 ? 6.181 4.817 -19.092 1.00 96.19 281 SER A CA 1
ATOM 2112 C C . SER A 1 281 ? 5.098 3.964 -18.434 1.00 96.19 281 SER A C 1
ATOM 2114 O O . SER A 1 281 ? 5.239 3.650 -17.259 1.00 96.19 281 SER A O 1
ATOM 2116 N N . LEU A 1 282 ? 4.116 3.458 -19.194 1.00 96.06 282 LEU A N 1
ATOM 2117 C CA . LEU A 1 282 ? 3.173 2.445 -18.701 1.00 96.06 282 LEU A CA 1
ATOM 2118 C C . LEU A 1 282 ? 3.908 1.210 -18.155 1.00 96.06 282 LEU A C 1
ATOM 2120 O O . LEU A 1 282 ? 3.577 0.734 -17.077 1.00 96.06 282 LEU A O 1
ATOM 2124 N N . LEU A 1 283 ? 4.945 0.716 -18.843 1.00 95.88 283 LEU A N 1
ATOM 2125 C CA . LEU A 1 283 ? 5.776 -0.389 -18.346 1.00 95.88 283 LEU A CA 1
ATOM 2126 C C . LEU A 1 283 ? 6.488 -0.037 -17.022 1.00 95.88 283 LEU A C 1
ATOM 2128 O O . LEU A 1 283 ? 6.574 -0.888 -16.136 1.00 95.88 283 LEU A O 1
ATOM 2132 N N . LEU A 1 284 ? 6.948 1.208 -16.843 1.00 96.00 284 LEU A N 1
ATOM 2133 C CA . LEU A 1 284 ? 7.533 1.680 -15.579 1.00 96.00 284 LEU A CA 1
ATOM 2134 C C . LEU A 1 284 ? 6.484 1.782 -14.458 1.00 96.00 284 LEU A C 1
ATOM 2136 O O . LEU A 1 284 ? 6.724 1.251 -13.376 1.00 96.00 284 LEU A O 1
ATOM 2140 N N . SER A 1 285 ? 5.306 2.361 -14.708 1.00 95.44 285 SER A N 1
ATOM 2141 C CA . SER A 1 285 ? 4.199 2.410 -13.736 1.00 95.44 285 SER A CA 1
ATOM 2142 C C . SER A 1 285 ? 3.696 1.013 -13.364 1.00 95.44 285 SER A C 1
ATOM 2144 O O . SER A 1 285 ? 3.442 0.731 -12.197 1.00 95.44 285 SER A O 1
ATOM 2146 N N . LEU A 1 286 ? 3.630 0.086 -14.324 1.00 94.38 286 LEU A N 1
ATOM 2147 C CA . LEU A 1 286 ? 3.334 -1.323 -14.055 1.00 94.38 286 LEU A CA 1
ATOM 2148 C C . LEU A 1 286 ? 4.451 -2.004 -13.255 1.00 94.38 286 LEU A C 1
ATOM 2150 O O . LEU A 1 286 ? 4.161 -2.911 -12.485 1.00 94.38 286 LEU A O 1
ATOM 2154 N N . THR A 1 287 ? 5.704 -1.554 -13.374 1.00 94.56 287 THR A N 1
ATOM 2155 C CA . THR A 1 287 ? 6.806 -2.000 -12.501 1.00 94.56 287 THR A CA 1
ATOM 2156 C C . THR A 1 287 ? 6.637 -1.466 -11.074 1.00 94.56 287 THR A C 1
ATOM 2158 O O . THR A 1 287 ? 6.961 -2.178 -10.132 1.00 94.56 287 THR A O 1
ATOM 2161 N N . VAL A 1 288 ? 6.079 -0.263 -10.881 1.00 93.06 288 VAL A N 1
ATOM 2162 C CA . VAL A 1 288 ? 5.691 0.235 -9.545 1.00 93.06 288 VAL A CA 1
ATOM 2163 C C . VAL A 1 288 ? 4.557 -0.621 -8.971 1.00 93.06 288 VAL A C 1
ATOM 2165 O O . VAL A 1 288 ? 4.720 -1.177 -7.892 1.00 93.06 288 VAL A O 1
ATOM 2168 N N . GLN A 1 289 ? 3.471 -0.827 -9.725 1.00 90.50 289 GLN A N 1
ATOM 2169 C CA . GLN A 1 289 ? 2.324 -1.670 -9.333 1.00 90.50 289 GLN A CA 1
ATOM 2170 C C . GLN A 1 289 ? 2.717 -3.132 -9.040 1.00 90.50 289 GLN A C 1
ATOM 2172 O O . GLN A 1 289 ? 2.151 -3.779 -8.161 1.00 90.50 289 GLN A O 1
ATOM 2177 N N . LEU A 1 290 ? 3.722 -3.657 -9.748 1.00 90.94 290 LEU A N 1
ATOM 2178 C CA . LEU A 1 290 ? 4.309 -4.976 -9.503 1.00 90.94 290 LEU A CA 1
ATOM 2179 C C . LEU A 1 290 ? 4.984 -5.076 -8.125 1.00 90.94 290 LEU A C 1
ATOM 2181 O O . LEU A 1 290 ? 5.027 -6.162 -7.545 1.00 90.94 290 LEU A O 1
ATOM 2185 N N . LEU A 1 291 ? 5.528 -3.961 -7.633 1.00 92.12 291 LEU A N 1
ATOM 2186 C CA . LEU A 1 291 ? 6.324 -3.852 -6.412 1.00 92.12 291 LEU A CA 1
ATOM 2187 C C . LEU A 1 291 ? 5.534 -3.303 -5.213 1.00 92.12 291 LEU A C 1
ATOM 2189 O O . LEU A 1 291 ? 6.011 -3.433 -4.090 1.00 92.12 291 LEU A O 1
ATOM 2193 N N . THR A 1 292 ? 4.340 -2.731 -5.397 1.00 89.75 292 THR A N 1
ATOM 2194 C CA . THR A 1 292 ? 3.496 -2.251 -4.283 1.00 89.75 292 THR A CA 1
ATOM 2195 C C . THR A 1 292 ? 3.232 -3.332 -3.217 1.00 89.75 292 THR A C 1
ATOM 2197 O O . THR A 1 292 ? 3.422 -3.018 -2.043 1.00 89.75 292 THR A O 1
ATOM 2200 N N . PRO A 1 293 ? 2.978 -4.618 -3.562 1.00 88.31 293 PRO A N 1
ATOM 2201 C CA . PRO A 1 293 ? 2.851 -5.702 -2.576 1.00 88.31 293 PRO A CA 1
ATOM 2202 C C . PRO A 1 293 ? 4.112 -6.003 -1.743 1.00 88.31 293 PRO A C 1
ATOM 2204 O O . PRO A 1 293 ? 4.044 -6.762 -0.778 1.00 88.31 293 PRO A O 1
ATOM 2207 N N . LEU A 1 294 ? 5.269 -5.452 -2.129 1.00 89.56 294 LEU A N 1
ATOM 2208 C CA . LEU A 1 294 ? 6.539 -5.576 -1.406 1.00 89.56 294 LEU A CA 1
ATOM 2209 C C . LEU A 1 294 ? 6.881 -4.357 -0.558 1.00 89.56 294 LEU A C 1
ATOM 2211 O O . LEU A 1 294 ? 7.639 -4.520 0.386 1.00 89.56 294 LEU A O 1
ATOM 2215 N N . TYR A 1 295 ? 6.395 -3.161 -0.899 1.00 87.75 295 TYR A N 1
ATOM 2216 C CA . TYR A 1 295 ? 6.905 -1.905 -0.327 1.00 87.75 295 TYR A CA 1
ATOM 2217 C C . TYR A 1 295 ? 5.829 -0.881 0.071 1.00 87.75 295 TYR A C 1
ATOM 2219 O O . TYR A 1 295 ? 6.166 0.075 0.752 1.00 87.75 295 TYR A O 1
ATOM 2227 N N . ASN A 1 296 ? 4.564 -1.044 -0.339 1.00 83.06 296 ASN A N 1
ATOM 2228 C CA . ASN A 1 296 ? 3.560 0.034 -0.434 1.00 83.06 296 ASN A CA 1
ATOM 2229 C C . ASN A 1 296 ? 3.972 1.194 -1.382 1.00 83.06 296 ASN A C 1
ATOM 2231 O O . ASN A 1 296 ? 5.092 1.278 -1.892 1.00 83.06 296 ASN A O 1
ATOM 2235 N N . SER A 1 297 ? 3.014 2.069 -1.680 1.00 81.31 297 SER A N 1
ATOM 2236 C CA . SER A 1 297 ? 3.119 3.254 -2.528 1.00 81.31 297 SER A CA 1
ATOM 2237 C C . SER A 1 297 ? 4.093 4.307 -1.988 1.00 81.31 297 SER A C 1
ATOM 2239 O O . SER A 1 297 ? 4.874 4.844 -2.776 1.00 81.31 297 SER A O 1
ATOM 2241 N N . ILE A 1 298 ? 4.091 4.571 -0.673 1.00 83.31 298 ILE A N 1
ATOM 2242 C CA . ILE A 1 298 ? 4.893 5.639 -0.051 1.00 83.31 298 ILE A CA 1
ATOM 2243 C C . ILE A 1 298 ? 6.403 5.425 -0.297 1.00 83.31 298 ILE A C 1
ATOM 2245 O O . ILE A 1 298 ? 7.001 6.276 -0.966 1.00 83.31 298 ILE A O 1
ATOM 2249 N N . PRO A 1 299 ? 7.036 4.295 0.094 1.00 87.44 299 PRO A N 1
ATOM 2250 C CA . PRO A 1 299 ? 8.477 4.101 -0.103 1.00 87.44 299 PRO A CA 1
ATOM 2251 C C . PRO A 1 299 ? 8.876 3.937 -1.578 1.00 87.44 299 PRO A C 1
ATOM 2253 O O . PRO A 1 299 ? 9.962 4.350 -1.984 1.00 87.44 299 PRO A O 1
ATOM 2256 N N . LEU A 1 300 ? 7.980 3.415 -2.428 1.00 89.00 300 LEU A N 1
ATOM 2257 C CA . LEU A 1 300 ? 8.182 3.419 -3.883 1.00 89.00 300 LEU A CA 1
ATOM 2258 C C . LEU A 1 300 ? 8.200 4.836 -4.477 1.00 89.00 300 LEU A C 1
ATOM 2260 O O . LEU A 1 300 ? 8.849 5.039 -5.508 1.00 89.00 300 LEU A O 1
ATOM 2264 N N . GLY A 1 301 ? 7.504 5.794 -3.858 1.00 88.38 301 GLY A N 1
ATOM 2265 C CA . GLY A 1 301 ? 7.384 7.179 -4.308 1.00 88.38 301 GLY A CA 1
ATOM 2266 C C . GLY A 1 301 ? 8.582 8.071 -3.966 1.00 88.38 301 GLY A C 1
ATOM 2267 O O . GLY A 1 301 ? 9.005 8.838 -4.838 1.00 88.38 301 GLY A O 1
ATOM 2268 N N . LEU A 1 302 ? 9.140 7.945 -2.752 1.00 88.88 302 LEU A N 1
ATOM 2269 C CA . LEU A 1 302 ? 10.083 8.891 -2.115 1.00 88.88 302 LEU A CA 1
ATOM 2270 C C . LEU A 1 302 ? 11.100 9.539 -3.069 1.00 88.88 302 LEU A C 1
ATOM 2272 O O . LEU A 1 302 ? 11.137 10.756 -3.222 1.00 88.88 302 LEU A O 1
ATOM 2276 N N . HIS A 1 303 ? 11.911 8.730 -3.752 1.00 92.94 303 HIS A N 1
ATOM 2277 C CA . HIS A 1 303 ? 13.048 9.216 -4.544 1.00 92.94 303 HIS A CA 1
ATOM 2278 C C . HIS A 1 303 ? 12.794 9.225 -6.063 1.00 92.94 303 HIS A C 1
ATOM 2280 O O . HIS A 1 303 ? 13.738 9.129 -6.852 1.00 92.94 303 HIS A O 1
ATOM 2286 N N . THR A 1 304 ? 11.532 9.325 -6.502 1.00 92.38 304 THR A N 1
ATOM 2287 C CA . THR A 1 304 ? 11.166 9.258 -7.934 1.00 92.38 304 THR A CA 1
ATOM 2288 C C . THR A 1 304 ? 11.894 10.306 -8.782 1.00 92.38 304 THR A C 1
ATOM 2290 O O . THR A 1 304 ? 12.395 9.987 -9.859 1.00 92.38 304 THR A O 1
ATOM 2293 N N . GLU A 1 305 ? 12.002 11.546 -8.306 1.00 93.25 305 GLU A N 1
ATOM 2294 C CA . GLU A 1 305 ? 12.623 12.631 -9.079 1.00 93.25 305 GLU A CA 1
ATOM 2295 C C . GLU A 1 305 ? 14.146 12.445 -9.179 1.00 93.25 305 GLU A C 1
ATOM 2297 O O . GLU A 1 305 ? 14.703 12.458 -10.281 1.00 93.25 305 GLU A O 1
ATOM 2302 N N . SER A 1 306 ? 14.806 12.123 -8.061 1.00 94.62 306 SER A N 1
ATOM 2303 C CA . SER A 1 306 ? 16.230 11.757 -8.007 1.00 94.62 306 SER A CA 1
ATOM 2304 C C . SER A 1 306 ? 16.569 10.576 -8.924 1.00 94.62 306 SER A C 1
ATOM 2306 O O . SER A 1 306 ? 17.607 10.580 -9.588 1.00 94.62 306 SER A O 1
ATOM 2308 N N . LEU A 1 307 ? 15.676 9.585 -9.022 1.00 95.69 307 LEU A N 1
ATOM 2309 C CA . LEU A 1 307 ? 15.811 8.438 -9.920 1.00 95.69 307 LEU A CA 1
ATOM 2310 C C . LEU A 1 307 ? 15.795 8.857 -11.403 1.00 95.69 307 LEU A C 1
ATOM 2312 O O . LEU A 1 307 ? 16.671 8.445 -12.169 1.00 95.69 307 LEU A O 1
ATOM 2316 N N . PHE A 1 308 ? 14.849 9.704 -11.820 1.00 96.06 308 PHE A N 1
ATOM 2317 C CA . PHE A 1 308 ? 14.778 10.201 -13.201 1.00 96.06 308 PHE A CA 1
ATOM 2318 C C . PHE A 1 308 ? 15.931 11.160 -13.560 1.00 96.06 308 PHE A C 1
ATOM 2320 O O . PHE A 1 308 ? 16.436 11.122 -14.690 1.00 96.06 308 PHE A O 1
ATOM 2327 N N . ILE A 1 309 ? 16.435 11.940 -12.599 1.00 96.00 309 ILE A N 1
ATOM 2328 C CA . ILE A 1 309 ? 17.682 12.712 -12.741 1.00 96.00 309 ILE A CA 1
ATOM 2329 C C . ILE A 1 309 ? 18.878 11.762 -12.929 1.00 96.00 309 ILE A C 1
ATOM 2331 O O . ILE A 1 309 ? 19.649 11.919 -13.880 1.00 96.00 309 ILE A O 1
ATOM 2335 N N . GLY A 1 310 ? 18.997 10.723 -12.097 1.00 96.00 310 GLY A N 1
ATOM 2336 C CA . GLY A 1 310 ? 20.043 9.701 -12.196 1.00 96.00 310 GLY A CA 1
ATOM 2337 C C . GLY A 1 310 ? 20.067 9.001 -13.558 1.00 96.00 310 GLY A C 1
ATOM 2338 O O . GLY A 1 310 ? 21.120 8.925 -14.198 1.00 96.00 310 GLY A O 1
ATOM 2339 N N . TYR A 1 311 ? 18.906 8.575 -14.068 1.00 95.81 311 TYR A N 1
ATOM 2340 C CA . TYR A 1 311 ? 18.788 8.017 -15.420 1.00 95.81 311 TYR A CA 1
ATOM 2341 C C . TYR A 1 311 ? 19.248 8.992 -16.506 1.00 95.81 311 TYR A C 1
ATOM 2343 O O . TYR A 1 311 ? 19.951 8.588 -17.434 1.00 95.81 311 TYR A O 1
ATOM 2351 N N . THR A 1 312 ? 18.883 10.271 -16.387 1.00 96.31 312 THR A N 1
ATOM 2352 C CA . THR A 1 312 ? 19.281 11.319 -17.337 1.00 96.31 312 THR A CA 1
ATOM 2353 C C . THR A 1 312 ? 20.801 11.477 -17.385 1.00 96.31 312 THR A C 1
ATOM 2355 O O . THR A 1 312 ? 21.381 11.520 -18.474 1.00 96.31 312 THR A O 1
ATOM 2358 N N . ILE A 1 313 ? 21.465 11.497 -16.226 1.00 95.31 313 ILE A N 1
ATOM 2359 C CA . ILE A 1 313 ? 22.927 11.611 -16.112 1.00 95.31 313 ILE A CA 1
ATOM 2360 C C . ILE A 1 313 ? 23.616 10.368 -16.694 1.00 95.31 313 ILE A C 1
ATOM 2362 O O . ILE A 1 313 ? 24.469 10.498 -17.575 1.00 95.31 313 ILE A O 1
ATOM 2366 N N . VAL A 1 314 ? 23.222 9.164 -16.263 1.00 94.44 314 VAL A N 1
ATOM 2367 C CA . VAL A 1 314 ? 23.832 7.895 -16.706 1.00 94.44 314 VAL A CA 1
ATOM 2368 C C . VAL A 1 314 ? 23.688 7.704 -18.218 1.00 94.44 314 VAL A C 1
ATOM 2370 O O . VAL A 1 314 ? 24.671 7.402 -18.898 1.00 94.44 314 VAL A O 1
ATOM 2373 N N . LEU A 1 315 ? 22.499 7.953 -18.774 1.00 94.06 315 LEU A N 1
ATOM 2374 C CA . LEU A 1 315 ? 22.265 7.912 -20.219 1.00 94.06 315 LEU A CA 1
ATOM 2375 C C . LEU A 1 315 ? 23.155 8.910 -20.970 1.00 94.06 315 LEU A C 1
ATOM 2377 O O . LEU A 1 315 ? 23.759 8.554 -21.984 1.00 94.06 315 LEU A O 1
ATOM 2381 N N . SER A 1 316 ? 23.244 10.146 -20.475 1.00 94.31 316 SER A N 1
ATOM 2382 C CA . SER A 1 316 ? 24.024 11.209 -21.117 1.00 94.31 316 SER A CA 1
ATOM 2383 C C . SER A 1 316 ? 25.511 10.876 -21.144 1.00 94.31 316 SER A C 1
ATOM 2385 O O . SER A 1 316 ? 26.151 11.052 -22.178 1.00 94.31 316 SER A O 1
ATOM 2387 N N . LEU A 1 317 ? 26.051 10.326 -20.052 1.00 93.75 317 LEU A N 1
ATOM 2388 C CA . LEU A 1 317 ? 27.439 9.864 -19.971 1.00 93.75 317 LEU A CA 1
ATOM 2389 C C . LEU A 1 317 ? 27.717 8.701 -20.936 1.00 93.75 317 LEU A C 1
ATOM 2391 O O . LEU A 1 317 ? 28.732 8.721 -21.632 1.00 93.75 317 LEU A O 1
ATOM 2395 N N . ILE A 1 318 ? 26.810 7.722 -21.040 1.00 90.62 318 ILE A N 1
ATOM 2396 C CA . ILE A 1 318 ? 26.942 6.591 -21.976 1.00 90.62 318 ILE A CA 1
ATOM 2397 C C . ILE A 1 318 ? 26.904 7.074 -23.434 1.00 90.62 318 ILE A C 1
ATOM 2399 O O . ILE A 1 318 ? 27.752 6.683 -24.239 1.00 90.62 318 ILE A O 1
ATOM 2403 N N . TYR A 1 319 ? 25.956 7.946 -23.788 1.00 90.94 319 TYR A N 1
ATOM 2404 C CA . TYR A 1 319 ? 25.832 8.470 -25.152 1.00 90.94 319 TYR A CA 1
ATOM 2405 C C . TYR A 1 319 ? 27.019 9.379 -25.515 1.00 90.94 319 TYR A C 1
ATOM 2407 O O . TYR A 1 319 ? 27.557 9.284 -26.619 1.00 90.94 319 TYR A O 1
ATOM 2415 N N . TRP A 1 320 ? 27.498 10.189 -24.566 1.00 91.75 320 TRP A N 1
ATOM 2416 C CA . TRP A 1 320 ? 28.698 11.018 -24.714 1.00 91.75 320 TRP A CA 1
ATOM 2417 C C . TRP A 1 320 ? 29.973 10.183 -24.883 1.00 91.75 320 TRP A C 1
ATOM 2419 O O . TRP A 1 320 ? 30.786 10.465 -25.760 1.00 91.75 320 TRP A O 1
ATOM 2429 N N . ALA A 1 321 ? 30.130 9.082 -24.140 1.00 89.00 321 ALA A N 1
ATOM 2430 C CA . ALA A 1 321 ? 31.249 8.156 -24.329 1.00 89.00 321 ALA A CA 1
ATOM 2431 C C . ALA A 1 321 ? 31.296 7.559 -25.754 1.00 89.00 321 ALA A C 1
ATOM 2433 O O . ALA A 1 321 ? 32.380 7.325 -26.299 1.00 89.00 321 ALA A O 1
ATOM 2434 N N . VAL A 1 322 ? 30.137 7.375 -26.400 1.00 86.50 322 VAL A N 1
ATOM 2435 C CA . VAL A 1 322 ? 30.055 7.002 -27.823 1.00 86.50 322 VAL A CA 1
ATOM 2436 C C . VAL A 1 322 ? 30.459 8.175 -28.730 1.00 86.50 322 VAL A C 1
ATOM 2438 O O . VAL A 1 322 ? 31.300 7.977 -29.615 1.00 86.50 322 VAL A O 1
ATOM 2441 N N . THR A 1 323 ? 29.937 9.390 -28.506 1.00 87.69 323 THR A N 1
ATOM 2442 C CA . THR A 1 323 ? 30.239 10.579 -29.338 1.00 87.69 323 THR A CA 1
ATOM 2443 C C . THR A 1 323 ? 31.661 11.124 -29.179 1.00 87.69 323 THR A C 1
ATOM 2445 O O . THR A 1 323 ? 32.146 11.812 -30.076 1.00 87.69 323 THR A O 1
ATOM 2448 N N . LEU A 1 324 ? 32.389 10.763 -28.119 1.00 86.19 324 LEU A N 1
ATOM 2449 C CA . LEU A 1 324 ? 33.833 11.013 -27.996 1.00 86.19 324 LEU A CA 1
ATOM 2450 C C . LEU A 1 324 ? 34.679 10.249 -29.035 1.00 86.19 324 LEU A C 1
ATOM 2452 O O . LEU A 1 324 ? 35.845 10.586 -29.229 1.00 86.19 324 LEU A O 1
ATOM 2456 N N . SER A 1 325 ? 34.135 9.207 -29.680 1.00 77.94 325 SER A N 1
ATOM 2457 C CA . SER A 1 325 ? 34.903 8.311 -30.566 1.00 77.94 325 SER A CA 1
ATOM 2458 C C . SER A 1 325 ? 34.257 7.996 -31.919 1.00 77.94 325 SER A C 1
ATOM 2460 O O . SER A 1 325 ? 34.957 7.595 -32.848 1.00 77.94 325 SER A O 1
ATOM 2462 N N . SER A 1 326 ? 32.939 8.159 -32.061 1.00 80.12 326 SER A N 1
ATOM 2463 C CA . SER A 1 326 ? 32.194 7.846 -33.288 1.00 80.12 326 SER A CA 1
ATOM 2464 C C . SER A 1 326 ? 30.895 8.653 -33.369 1.00 80.12 326 SER A C 1
ATOM 2466 O O . SER A 1 326 ? 30.389 9.111 -32.353 1.00 80.12 326 SER A O 1
ATOM 2468 N N . SER A 1 327 ? 30.305 8.813 -34.558 1.00 83.44 327 SER A N 1
ATOM 2469 C CA . SER A 1 327 ? 28.920 9.306 -34.635 1.00 83.44 327 SER A CA 1
ATOM 2470 C C . SER A 1 327 ? 27.967 8.250 -34.066 1.00 83.44 327 SER A C 1
ATOM 2472 O O . SER A 1 327 ? 28.047 7.084 -34.449 1.00 83.44 327 SER A O 1
ATOM 2474 N N . ALA A 1 328 ? 27.037 8.644 -33.192 1.00 82.00 328 ALA A N 1
ATOM 2475 C CA . ALA A 1 328 ? 26.112 7.714 -32.540 1.00 82.00 328 ALA A CA 1
ATOM 2476 C C . ALA A 1 328 ? 25.337 6.835 -33.544 1.00 82.00 328 ALA A C 1
ATOM 2478 O O . ALA A 1 328 ? 25.238 5.623 -33.344 1.00 82.00 328 ALA A O 1
ATOM 2479 N N . LYS A 1 329 ? 24.907 7.405 -34.680 1.00 81.31 329 LYS A N 1
ATOM 2480 C CA . LYS A 1 329 ? 24.264 6.703 -35.814 1.00 81.31 329 LYS A CA 1
ATOM 2481 C C . LYS A 1 329 ? 25.062 5.523 -36.383 1.00 81.31 329 LYS A C 1
ATOM 2483 O O . LYS A 1 329 ? 24.467 4.608 -36.948 1.00 81.31 329 LYS A O 1
ATOM 2488 N N . SER A 1 330 ? 26.395 5.528 -36.281 1.00 77.31 330 SER A N 1
ATOM 2489 C CA . SER A 1 330 ? 27.233 4.426 -36.779 1.00 77.31 330 SER A CA 1
ATOM 2490 C C . SER A 1 330 ? 27.433 3.308 -35.750 1.00 77.31 330 SER A C 1
ATOM 2492 O O . SER A 1 330 ? 27.881 2.215 -36.118 1.00 77.31 330 SER A O 1
ATOM 2494 N N . THR A 1 331 ? 27.072 3.545 -34.485 1.00 77.44 331 THR A N 1
ATOM 2495 C CA . THR A 1 331 ? 27.339 2.655 -33.345 1.00 77.44 331 THR A CA 1
ATOM 2496 C C . THR A 1 331 ? 26.066 2.094 -32.712 1.00 77.44 331 THR A C 1
ATOM 2498 O O . THR A 1 331 ? 25.997 0.884 -32.495 1.00 77.44 331 THR A O 1
ATOM 2501 N N . ILE A 1 332 ? 25.056 2.931 -32.475 1.00 84.19 332 ILE A N 1
ATOM 2502 C CA . ILE A 1 332 ? 23.762 2.571 -31.880 1.00 84.19 332 ILE A CA 1
ATOM 2503 C C . ILE A 1 332 ? 22.779 2.183 -33.003 1.00 84.19 332 ILE A C 1
ATOM 2505 O O . ILE A 1 332 ? 22.904 2.622 -34.145 1.00 84.19 332 ILE A O 1
ATOM 2509 N N . SER A 1 333 ? 21.798 1.325 -32.710 1.00 87.62 333 SER A N 1
ATOM 2510 C CA . SER A 1 333 ? 20.776 0.900 -33.674 1.00 87.62 333 SER A CA 1
ATOM 2511 C C . SER A 1 333 ? 19.396 0.876 -33.032 1.00 87.62 333 SER A C 1
ATOM 2513 O O . SER A 1 333 ? 19.227 0.272 -31.978 1.00 87.62 333 SER A O 1
ATOM 2515 N N . ALA A 1 334 ? 18.393 1.433 -33.714 1.00 89.19 334 ALA A N 1
ATOM 2516 C CA . ALA A 1 334 ? 17.010 1.452 -33.238 1.00 89.19 334 ALA A CA 1
ATOM 2517 C C . ALA A 1 334 ? 16.456 0.046 -32.904 1.00 89.19 334 ALA A C 1
ATOM 2519 O O . ALA A 1 334 ? 15.772 -0.118 -31.898 1.00 89.19 334 ALA A O 1
ATOM 2520 N N . ARG A 1 335 ? 16.835 -0.999 -33.662 1.00 90.44 335 ARG A N 1
ATOM 2521 C CA . ARG A 1 335 ? 16.491 -2.396 -33.324 1.00 90.44 335 ARG A CA 1
ATOM 2522 C C . ARG A 1 335 ? 17.070 -2.845 -31.977 1.00 90.44 335 ARG A C 1
ATOM 2524 O O . ARG A 1 335 ? 16.418 -3.576 -31.242 1.00 90.44 335 ARG A O 1
ATOM 2531 N N . VAL A 1 336 ? 18.292 -2.417 -31.656 1.00 89.88 336 VAL A N 1
ATOM 2532 C CA . VAL A 1 336 ? 18.966 -2.727 -30.382 1.00 89.88 336 VAL A CA 1
ATOM 2533 C C . VAL A 1 336 ? 18.325 -1.946 -29.234 1.00 89.88 336 VAL A C 1
ATOM 2535 O O . VAL A 1 336 ? 18.112 -2.526 -28.179 1.00 89.88 336 VAL A O 1
ATOM 2538 N N . CYS A 1 337 ? 17.940 -0.687 -29.458 1.00 93.06 337 CYS A N 1
ATOM 2539 C CA . CYS A 1 337 ? 17.180 0.123 -28.503 1.00 93.06 337 CYS A CA 1
ATOM 2540 C C . CYS A 1 337 ? 15.855 -0.547 -28.100 1.00 93.06 337 CYS A C 1
ATOM 2542 O O . CYS A 1 337 ? 15.658 -0.848 -26.927 1.00 93.06 337 CYS A O 1
ATOM 2544 N N . PHE A 1 338 ? 14.990 -0.870 -29.070 1.00 93.50 338 PHE A N 1
ATOM 2545 C CA . PHE A 1 338 ? 13.720 -1.563 -28.807 1.00 93.50 338 PHE A CA 1
ATOM 2546 C C . PHE A 1 338 ? 13.942 -2.959 -28.200 1.00 93.50 338 PHE A C 1
ATOM 2548 O O . PHE A 1 338 ? 13.233 -3.358 -27.279 1.00 93.50 338 PHE A O 1
ATOM 2555 N N . GLY A 1 339 ? 14.945 -3.699 -28.690 1.00 93.06 339 GLY A N 1
ATOM 2556 C CA . GLY A 1 339 ? 15.298 -5.020 -28.169 1.00 93.06 339 GLY A CA 1
ATOM 2557 C C . GLY A 1 339 ? 15.793 -5.001 -26.719 1.00 93.06 339 GLY A C 1
ATOM 2558 O O . GLY A 1 339 ? 15.548 -5.966 -26.000 1.00 93.06 339 GLY A O 1
ATOM 2559 N N . LEU A 1 340 ? 16.448 -3.918 -26.284 1.00 93.75 340 LEU A N 1
ATOM 2560 C CA . LEU A 1 340 ? 16.872 -3.707 -24.898 1.00 93.75 340 LEU A CA 1
ATOM 2561 C C . LEU A 1 340 ? 15.672 -3.398 -23.995 1.00 93.75 340 LEU A C 1
ATOM 2563 O O . LEU A 1 340 ? 15.505 -4.063 -22.979 1.00 93.75 340 LEU A O 1
ATOM 2567 N N . THR A 1 341 ? 14.798 -2.468 -24.394 1.00 95.19 341 THR A N 1
ATOM 2568 C CA . THR A 1 341 ? 13.574 -2.144 -23.638 1.00 95.19 341 THR A CA 1
ATOM 2569 C C . THR A 1 341 ? 12.674 -3.374 -23.469 1.00 95.19 341 THR A C 1
ATOM 2571 O O . THR A 1 341 ? 12.181 -3.626 -22.372 1.00 95.19 341 THR A O 1
ATOM 2574 N N . ALA A 1 342 ? 12.510 -4.184 -24.521 1.00 95.69 342 ALA A N 1
ATOM 2575 C CA . ALA A 1 342 ? 11.746 -5.431 -24.461 1.00 95.69 342 ALA A CA 1
ATOM 2576 C C . ALA A 1 342 ? 12.434 -6.513 -23.598 1.00 95.69 342 ALA A C 1
ATOM 2578 O O . ALA A 1 342 ? 11.774 -7.171 -22.800 1.00 95.69 342 ALA A O 1
ATOM 2579 N N . LEU A 1 343 ? 13.765 -6.662 -23.682 1.00 95.44 343 LEU A N 1
ATOM 2580 C CA . LEU A 1 343 ? 14.525 -7.541 -22.780 1.00 95.44 343 LEU A CA 1
ATOM 2581 C C . LEU A 1 343 ? 14.321 -7.148 -21.309 1.00 95.44 343 LEU A C 1
ATOM 2583 O O . LEU A 1 343 ? 14.093 -8.021 -20.476 1.00 95.44 343 LEU A O 1
ATOM 2587 N N . SER A 1 344 ? 14.371 -5.853 -20.987 1.00 95.69 344 SER A N 1
ATOM 2588 C CA . SER A 1 344 ? 14.091 -5.373 -19.632 1.00 95.69 344 SER A CA 1
ATOM 2589 C C . SER A 1 344 ? 12.656 -5.669 -19.203 1.00 95.69 344 SER A C 1
ATOM 2591 O O . SER A 1 344 ? 12.471 -6.151 -18.093 1.00 95.69 344 SER A O 1
ATOM 2593 N N . GLY A 1 345 ? 11.659 -5.487 -20.077 1.00 95.69 345 GLY A N 1
ATOM 2594 C CA . GLY A 1 345 ? 10.275 -5.894 -19.801 1.00 95.69 345 GLY A CA 1
ATOM 2595 C C . GLY A 1 345 ? 10.144 -7.377 -19.433 1.00 95.69 345 GLY A C 1
ATOM 2596 O O . GLY A 1 345 ? 9.520 -7.708 -18.426 1.00 95.69 345 GLY A O 1
ATOM 2597 N N . ASP A 1 34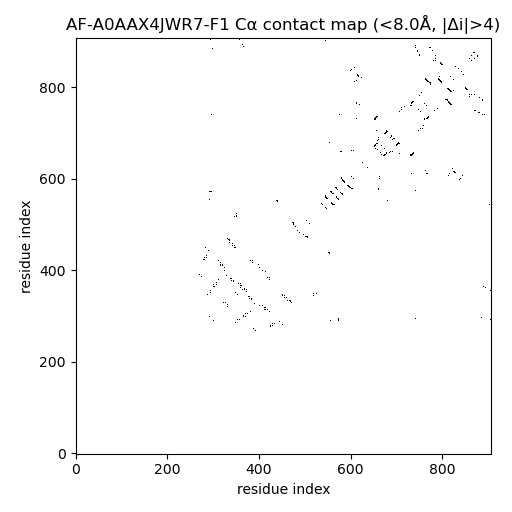6 ? 10.800 -8.269 -20.180 1.00 95.50 346 ASP A N 1
ATOM 2598 C CA . ASP A 1 346 ? 10.801 -9.707 -19.870 1.00 95.50 346 ASP A CA 1
ATOM 2599 C C . ASP A 1 346 ? 11.491 -10.006 -18.523 1.00 95.50 346 ASP A C 1
ATOM 2601 O O . ASP A 1 346 ? 11.019 -10.847 -17.758 1.00 95.50 346 ASP A O 1
ATOM 2605 N N . ILE A 1 347 ? 12.580 -9.300 -18.191 1.00 95.75 347 ILE A N 1
ATOM 2606 C CA . ILE A 1 347 ? 13.260 -9.422 -16.888 1.00 95.75 347 ILE A CA 1
ATOM 2607 C C . ILE A 1 347 ? 12.348 -8.951 -15.747 1.00 95.75 347 ILE A C 1
ATOM 2609 O O . ILE A 1 347 ? 12.260 -9.639 -14.729 1.00 95.75 347 ILE A O 1
ATOM 2613 N N . VAL A 1 348 ? 11.633 -7.831 -15.910 1.00 95.38 348 VAL A N 1
ATOM 2614 C CA . VAL A 1 348 ? 10.657 -7.346 -14.920 1.00 95.38 348 VAL A CA 1
ATOM 2615 C C . VAL A 1 348 ? 9.554 -8.382 -14.698 1.00 95.38 348 VAL A C 1
ATOM 2617 O O . VAL A 1 348 ? 9.286 -8.745 -13.554 1.00 95.38 348 VAL A O 1
ATOM 2620 N N . ALA A 1 349 ? 8.958 -8.910 -15.768 1.00 92.75 349 ALA A N 1
ATOM 2621 C CA . ALA A 1 349 ? 7.866 -9.877 -15.670 1.00 92.75 349 ALA A CA 1
ATOM 2622 C C . ALA A 1 349 ? 8.277 -11.215 -15.020 1.00 92.75 349 ALA A C 1
ATOM 2624 O O . ALA A 1 349 ? 7.461 -11.839 -14.346 1.00 92.75 349 ALA A O 1
ATOM 2625 N N . VAL A 1 350 ? 9.527 -11.657 -15.199 1.00 92.06 350 VAL A N 1
ATOM 2626 C CA . VAL A 1 350 ? 10.015 -12.945 -14.666 1.00 92.06 350 VAL A CA 1
ATOM 2627 C C . VAL A 1 350 ? 10.627 -12.827 -13.268 1.00 92.06 350 VAL A C 1
ATOM 2629 O O . VAL A 1 350 ? 10.437 -13.716 -12.432 1.00 92.06 350 VAL A O 1
ATOM 2632 N N . TYR A 1 351 ? 11.384 -11.755 -13.017 1.00 92.81 351 TYR A N 1
ATOM 2633 C CA . TYR A 1 351 ? 12.238 -11.603 -11.835 1.00 92.81 351 TYR A CA 1
ATOM 2634 C C . TYR A 1 351 ? 11.947 -10.355 -10.994 1.00 92.81 351 TYR A C 1
ATOM 2636 O O . TYR A 1 351 ? 12.450 -10.286 -9.876 1.00 92.81 351 TYR A O 1
ATOM 2644 N N . GLY A 1 352 ? 11.135 -9.400 -11.462 1.00 93.06 352 GLY A N 1
ATOM 2645 C CA . GLY A 1 352 ? 10.961 -8.083 -10.831 1.00 93.06 352 GLY A CA 1
ATOM 2646 C C . GLY A 1 352 ? 10.648 -8.138 -9.333 1.00 93.06 352 GLY A C 1
ATOM 2647 O O . GLY A 1 352 ? 11.369 -7.535 -8.543 1.00 93.06 352 GLY A O 1
ATOM 2648 N N . ARG A 1 353 ? 9.658 -8.944 -8.915 1.00 90.12 353 ARG A N 1
ATOM 2649 C CA . ARG A 1 353 ? 9.340 -9.121 -7.482 1.00 90.12 353 ARG A CA 1
ATOM 2650 C C . ARG A 1 353 ? 10.409 -9.881 -6.686 1.00 90.12 353 ARG A C 1
ATOM 2652 O O . ARG A 1 353 ? 10.564 -9.621 -5.502 1.00 90.12 353 ARG A O 1
ATOM 2659 N N . ARG A 1 354 ? 11.175 -10.791 -7.302 1.00 90.94 354 ARG A N 1
ATOM 2660 C CA . ARG A 1 354 ? 12.297 -11.462 -6.610 1.00 90.94 354 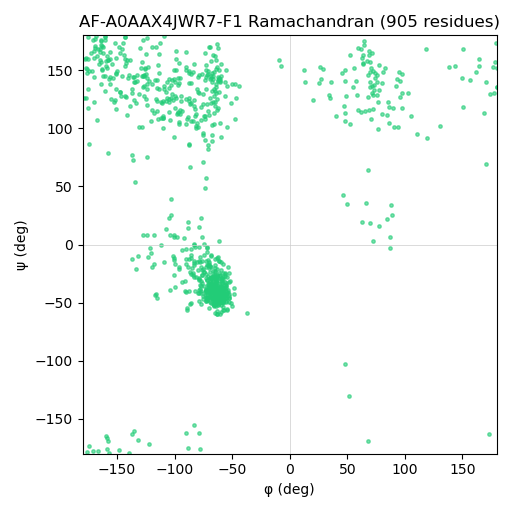ARG A CA 1
ATOM 2661 C C . ARG A 1 354 ? 13.449 -10.489 -6.371 1.00 90.94 354 ARG A C 1
ATOM 2663 O O . ARG A 1 354 ? 13.979 -10.443 -5.272 1.00 90.94 354 ARG A O 1
ATOM 2670 N N . ILE A 1 355 ? 13.777 -9.683 -7.381 1.00 94.44 355 ILE A N 1
ATOM 2671 C CA . ILE A 1 355 ? 14.774 -8.610 -7.288 1.00 94.44 355 ILE A CA 1
ATOM 2672 C C . ILE A 1 355 ? 14.346 -7.591 -6.221 1.00 94.44 355 ILE A C 1
ATOM 2674 O O . ILE A 1 355 ? 15.158 -7.260 -5.366 1.00 94.44 355 ILE A O 1
ATOM 2678 N N . GLY A 1 356 ? 13.069 -7.190 -6.202 1.00 93.56 356 GLY A N 1
ATOM 2679 C CA . GLY A 1 356 ? 12.496 -6.351 -5.144 1.00 93.56 356 GLY A CA 1
ATOM 2680 C C . GLY A 1 356 ? 12.625 -6.965 -3.751 1.00 93.56 356 GLY A C 1
ATOM 2681 O O . GLY A 1 356 ? 13.253 -6.377 -2.883 1.00 93.56 356 GLY A O 1
ATOM 2682 N N . SER A 1 357 ? 12.117 -8.182 -3.540 1.00 91.88 357 SER A N 1
ATOM 2683 C CA . SER A 1 357 ? 12.214 -8.883 -2.250 1.00 91.88 357 SER A CA 1
ATOM 2684 C C . SER A 1 357 ? 13.659 -8.969 -1.734 1.00 91.88 357 SER A C 1
ATOM 2686 O O . SER A 1 357 ? 13.923 -8.613 -0.587 1.00 91.88 357 SER A O 1
ATOM 2688 N N . SER A 1 358 ? 14.622 -9.336 -2.588 1.00 92.62 358 SER A N 1
ATOM 2689 C CA . SER A 1 358 ? 16.038 -9.398 -2.202 1.00 92.62 358 SER A CA 1
ATOM 2690 C C . SER A 1 358 ? 16.670 -8.026 -1.932 1.00 92.62 358 SER A C 1
ATOM 2692 O O . SER A 1 358 ? 17.499 -7.918 -1.033 1.00 92.62 358 SER A O 1
ATOM 2694 N N . LEU A 1 359 ? 16.304 -6.976 -2.675 1.00 94.56 359 LEU A N 1
ATOM 2695 C CA . LEU A 1 359 ? 16.846 -5.626 -2.466 1.00 94.56 359 LEU A CA 1
ATOM 2696 C C . LEU A 1 359 ? 16.189 -4.895 -1.292 1.00 94.56 359 LEU A C 1
ATOM 2698 O O . LEU A 1 359 ? 16.871 -4.132 -0.623 1.00 94.56 359 LEU A O 1
ATOM 2702 N N . GLY A 1 360 ? 14.915 -5.160 -0.991 1.00 92.12 360 GLY A N 1
ATOM 2703 C CA . GLY A 1 360 ? 14.301 -4.774 0.283 1.00 92.12 360 GLY A CA 1
ATOM 2704 C C . GLY A 1 360 ? 14.998 -5.469 1.452 1.00 92.12 360 GLY A C 1
ATOM 2705 O O . GLY A 1 360 ? 15.402 -4.810 2.402 1.00 92.12 360 GLY A O 1
ATOM 2706 N N . GLY A 1 361 ? 15.250 -6.777 1.333 1.00 90.75 361 GLY A N 1
ATOM 2707 C CA . GLY A 1 361 ? 16.024 -7.540 2.316 1.00 90.75 361 GLY A CA 1
ATOM 2708 C C . GLY A 1 361 ? 17.425 -6.983 2.597 1.00 90.75 361 GLY A C 1
ATOM 2709 O O . GLY A 1 361 ? 17.880 -7.044 3.733 1.00 90.75 361 GLY A O 1
ATOM 2710 N N . LEU A 1 362 ? 18.098 -6.428 1.583 1.00 93.31 362 LEU A N 1
ATOM 2711 C CA . LEU A 1 362 ? 19.479 -5.938 1.684 1.00 93.31 362 LEU A CA 1
ATOM 2712 C C . LEU A 1 362 ? 19.606 -4.439 2.014 1.00 93.31 362 LEU A C 1
ATOM 2714 O O . LEU A 1 362 ? 20.589 -4.039 2.628 1.00 93.31 362 LEU A O 1
ATOM 2718 N N . LEU A 1 363 ? 18.666 -3.607 1.556 1.00 94.88 363 LEU A N 1
ATOM 2719 C CA . LEU A 1 363 ? 18.753 -2.136 1.592 1.00 94.88 363 LEU A CA 1
ATOM 2720 C C . LEU A 1 363 ? 17.561 -1.478 2.316 1.00 94.88 363 LEU A C 1
ATOM 2722 O O . LEU A 1 363 ? 17.403 -0.257 2.277 1.00 94.88 363 LEU A O 1
ATOM 2726 N N . GLY A 1 364 ? 16.710 -2.278 2.959 1.00 91.88 364 GLY A N 1
ATOM 2727 C CA . GLY A 1 364 ? 15.561 -1.814 3.727 1.00 91.88 364 GLY A CA 1
ATOM 2728 C C . GLY A 1 364 ? 14.438 -1.185 2.885 1.00 91.88 364 GLY A C 1
ATOM 2729 O O . GLY A 1 364 ? 14.436 -1.273 1.650 1.00 91.88 364 GLY A O 1
ATOM 2730 N N . PRO A 1 365 ? 13.469 -0.533 3.552 1.00 90.31 365 PRO A N 1
ATOM 2731 C CA . PRO A 1 365 ? 12.264 -0.017 2.907 1.00 90.31 365 PRO A CA 1
ATOM 2732 C C . PRO A 1 365 ? 12.487 1.249 2.073 1.00 90.31 365 PRO A C 1
ATOM 2734 O O . PRO A 1 365 ? 11.707 1.499 1.169 1.00 90.31 365 PRO A O 1
ATOM 2737 N N . GLU A 1 366 ? 13.528 2.041 2.342 1.00 91.75 366 GLU A N 1
ATOM 2738 C CA . GLU A 1 366 ? 13.796 3.313 1.649 1.00 91.75 366 GLU A CA 1
ATOM 2739 C C . GLU A 1 366 ? 14.666 3.109 0.392 1.00 91.75 366 GLU A C 1
ATOM 2741 O O . GLU A 1 366 ? 14.271 3.427 -0.734 1.00 91.75 366 GLU A O 1
ATOM 2746 N N . TRP A 1 367 ? 15.843 2.497 0.559 1.00 94.31 367 TRP A N 1
ATOM 2747 C CA . TRP A 1 367 ? 16.819 2.331 -0.524 1.00 94.31 367 TRP A CA 1
ATOM 2748 C C . TRP A 1 367 ? 16.562 1.079 -1.371 1.00 94.31 367 TRP A C 1
ATOM 2750 O O . TRP A 1 367 ? 16.884 1.069 -2.562 1.00 94.31 367 TRP A O 1
ATOM 2760 N N . GLY A 1 368 ? 15.909 0.056 -0.810 1.00 95.12 368 GLY A N 1
ATOM 2761 C CA . GLY A 1 368 ? 15.441 -1.136 -1.524 1.00 95.12 368 GLY A CA 1
ATOM 2762 C C . GLY A 1 368 ? 14.553 -0.843 -2.743 1.00 95.12 368 GLY A C 1
ATOM 2763 O O . GLY A 1 368 ? 14.906 -1.281 -3.847 1.00 95.12 368 GLY A O 1
ATOM 2764 N N . PRO A 1 369 ? 13.433 -0.097 -2.624 1.00 94.56 369 PRO A N 1
ATOM 2765 C CA . PRO A 1 369 ? 12.586 0.224 -3.770 1.00 94.56 369 PRO A CA 1
ATOM 2766 C C . PRO A 1 369 ? 13.291 1.135 -4.776 1.00 94.56 369 PRO A C 1
ATOM 2768 O O . PRO A 1 369 ? 13.132 0.922 -5.979 1.00 94.56 369 PRO A O 1
ATOM 2771 N N . LEU A 1 370 ? 14.112 2.096 -4.331 1.00 95.75 370 LEU A N 1
ATOM 2772 C CA . LEU A 1 370 ? 14.900 2.942 -5.234 1.00 95.75 370 LEU A CA 1
ATOM 2773 C C . LEU A 1 370 ? 15.883 2.105 -6.068 1.00 95.75 370 LEU A C 1
ATOM 2775 O O . LEU A 1 370 ? 15.876 2.200 -7.298 1.00 95.75 370 LEU A O 1
ATOM 2779 N N . ALA A 1 371 ? 16.678 1.244 -5.429 1.00 96.56 371 ALA A N 1
ATOM 2780 C CA . ALA A 1 371 ? 17.614 0.349 -6.107 1.00 96.56 371 ALA A CA 1
ATOM 2781 C C . ALA A 1 371 ? 16.892 -0.624 -7.054 1.00 96.56 371 ALA A C 1
ATOM 2783 O O . ALA A 1 371 ? 17.338 -0.845 -8.182 1.00 96.56 371 ALA A O 1
ATOM 2784 N N . THR A 1 372 ? 15.738 -1.152 -6.638 1.00 96.62 372 THR A N 1
ATOM 2785 C CA . THR A 1 372 ? 14.902 -2.033 -7.464 1.00 96.62 372 THR A CA 1
ATOM 2786 C C . THR A 1 372 ? 14.375 -1.307 -8.697 1.00 96.62 372 THR A C 1
ATOM 2788 O O . THR A 1 372 ? 14.569 -1.787 -9.817 1.00 96.62 372 THR A O 1
ATOM 2791 N N . ARG A 1 373 ? 13.757 -0.128 -8.531 1.00 95.94 373 ARG A N 1
ATOM 2792 C CA . ARG A 1 373 ? 13.273 0.688 -9.655 1.00 95.94 373 ARG A CA 1
ATOM 2793 C C . ARG A 1 373 ? 14.430 1.040 -10.591 1.00 95.94 373 ARG A C 1
ATOM 2795 O O . ARG A 1 373 ? 14.256 0.877 -11.795 1.00 95.94 373 ARG A O 1
ATOM 2802 N N . ALA A 1 374 ? 15.596 1.428 -10.064 1.00 95.88 374 ALA A N 1
ATOM 2803 C CA . ALA A 1 374 ? 16.808 1.726 -10.835 1.00 95.88 374 ALA A CA 1
ATOM 2804 C C . ALA A 1 374 ? 17.279 0.543 -11.700 1.00 95.88 374 ALA A C 1
ATOM 2806 O O . ALA A 1 374 ? 17.435 0.682 -12.916 1.00 95.88 374 ALA A O 1
ATOM 2807 N N . ILE A 1 375 ? 17.471 -0.632 -11.096 1.00 96.31 375 ILE A N 1
ATOM 2808 C CA . ILE A 1 375 ? 17.974 -1.837 -11.776 1.00 96.31 375 ILE A CA 1
ATOM 2809 C C . ILE A 1 375 ? 16.990 -2.340 -12.840 1.00 96.31 375 ILE A C 1
ATOM 2811 O O . ILE A 1 375 ? 17.410 -2.762 -13.919 1.00 96.31 375 ILE A O 1
ATOM 2815 N N . LEU A 1 376 ? 15.684 -2.274 -12.571 1.00 96.00 376 LEU A N 1
ATOM 2816 C CA . LEU A 1 376 ? 14.656 -2.725 -13.510 1.00 96.00 376 LEU A CA 1
ATOM 2817 C C . LEU A 1 376 ? 14.412 -1.719 -14.651 1.00 96.00 376 LEU A C 1
ATOM 2819 O O . LEU A 1 376 ? 14.260 -2.121 -15.807 1.00 96.00 376 LEU A O 1
ATOM 2823 N N . GLY A 1 377 ? 14.412 -0.414 -14.363 1.00 95.56 377 GLY A N 1
ATOM 2824 C CA . GLY A 1 377 ? 14.100 0.635 -15.338 1.00 95.56 377 GLY A CA 1
ATOM 2825 C C . GLY A 1 377 ? 15.274 1.103 -16.208 1.00 95.56 377 GLY A C 1
ATOM 2826 O O . GLY A 1 377 ? 15.031 1.632 -17.297 1.00 95.56 377 GLY A O 1
ATOM 2827 N N . VAL A 1 378 ? 16.537 0.876 -15.815 1.00 94.88 378 VAL A N 1
ATOM 2828 C CA . VAL A 1 378 ? 17.713 1.395 -16.553 1.00 94.88 378 VAL A CA 1
ATOM 2829 C C . VAL A 1 378 ? 17.771 0.933 -18.014 1.00 94.88 378 VAL A C 1
ATOM 2831 O O . VAL A 1 378 ? 18.076 1.732 -18.899 1.00 94.88 378 VAL A O 1
ATOM 2834 N N . GLY A 1 379 ? 17.431 -0.327 -18.304 1.00 94.38 379 GLY A N 1
ATOM 2835 C CA . GLY A 1 379 ? 17.388 -0.835 -19.682 1.00 94.38 379 GLY A CA 1
ATOM 2836 C C . GLY A 1 379 ? 16.127 -0.417 -20.448 1.00 94.38 379 GLY A C 1
ATOM 2837 O O . GLY A 1 379 ? 16.191 -0.200 -21.659 1.00 94.38 379 GLY A O 1
ATOM 2838 N N . VAL A 1 380 ? 15.007 -0.203 -19.744 1.00 95.56 380 VAL A N 1
ATOM 2839 C CA . VAL A 1 380 ? 13.764 0.339 -20.319 1.00 95.56 380 VAL A CA 1
ATOM 2840 C C . VAL A 1 380 ? 14.039 1.734 -20.880 1.00 95.56 380 VAL A C 1
ATOM 2842 O O . VAL A 1 380 ? 13.933 1.946 -22.090 1.00 95.56 380 VAL A O 1
ATOM 2845 N N . ILE A 1 381 ? 14.479 2.652 -20.015 1.00 95.31 381 ILE A N 1
ATOM 2846 C CA . ILE A 1 381 ? 14.751 4.058 -20.346 1.00 95.31 381 ILE A CA 1
ATOM 2847 C C . ILE A 1 381 ? 15.983 4.176 -21.247 1.00 95.31 381 ILE A C 1
ATOM 2849 O O . ILE A 1 381 ? 15.951 4.911 -22.231 1.00 95.31 381 ILE A O 1
ATOM 2853 N N . GLY A 1 382 ? 17.045 3.408 -20.984 1.00 93.56 382 GLY A N 1
ATOM 2854 C CA . GLY A 1 382 ? 18.249 3.388 -21.818 1.00 93.56 382 GLY A CA 1
ATOM 2855 C C . GLY A 1 382 ? 17.972 2.997 -23.273 1.00 93.56 382 GLY A C 1
ATOM 2856 O O . GLY A 1 382 ? 18.552 3.581 -24.190 1.00 93.56 382 GLY A O 1
ATOM 2857 N N . GLY A 1 383 ? 17.043 2.064 -23.507 1.00 93.75 383 GLY A N 1
ATOM 2858 C CA . GLY A 1 383 ? 16.578 1.726 -24.851 1.00 93.75 383 GLY A CA 1
ATOM 2859 C C . GLY A 1 383 ? 15.745 2.845 -25.486 1.00 93.75 383 GLY A C 1
ATOM 2860 O O . GLY A 1 383 ? 16.098 3.328 -26.563 1.00 93.75 383 GLY A O 1
ATOM 2861 N N . VAL A 1 384 ? 14.681 3.302 -24.817 1.00 94.38 384 VAL A N 1
ATOM 2862 C CA . VAL A 1 384 ? 13.729 4.297 -25.359 1.00 94.38 384 VAL A CA 1
ATOM 2863 C C . VAL A 1 384 ? 14.397 5.642 -25.613 1.00 94.38 384 VAL A C 1
ATOM 2865 O O . VAL A 1 384 ? 14.368 6.151 -26.734 1.00 94.38 384 VAL A O 1
ATOM 2868 N N . SER A 1 385 ? 15.068 6.192 -24.607 1.00 94.12 385 SER A N 1
ATOM 2869 C CA . SER A 1 385 ? 15.750 7.477 -24.721 1.00 94.12 385 SER A CA 1
ATOM 2870 C C . SER A 1 385 ? 16.991 7.382 -25.614 1.00 94.12 385 SER A C 1
ATOM 2872 O O . SER A 1 385 ? 17.326 8.347 -26.294 1.00 94.12 385 SER A O 1
ATOM 2874 N N . GLY A 1 386 ? 17.631 6.210 -25.718 1.00 93.19 386 GLY A N 1
ATOM 2875 C CA . GLY A 1 386 ? 18.665 5.949 -26.726 1.00 93.19 386 GLY A CA 1
ATOM 2876 C C . GLY A 1 386 ? 18.134 6.008 -28.167 1.00 93.19 386 GLY A C 1
ATOM 2877 O O . GLY A 1 386 ? 18.824 6.504 -29.059 1.00 93.19 386 GLY A O 1
ATOM 2878 N N . PHE A 1 387 ? 16.894 5.566 -28.401 1.00 93.62 387 PHE A N 1
ATOM 2879 C CA . PHE A 1 387 ? 16.204 5.735 -29.684 1.00 93.62 387 PHE A CA 1
ATOM 2880 C C . PHE A 1 387 ? 15.782 7.193 -29.924 1.00 93.62 387 PHE A C 1
ATOM 2882 O O . PHE A 1 387 ? 16.027 7.719 -31.009 1.00 93.62 387 PHE A O 1
ATOM 2889 N N . ALA A 1 388 ? 15.237 7.879 -28.916 1.00 93.69 388 ALA A N 1
ATOM 2890 C CA . ALA A 1 388 ? 14.890 9.297 -29.018 1.00 93.69 388 ALA A CA 1
ATOM 2891 C C . ALA A 1 388 ? 16.114 10.176 -29.331 1.00 93.69 388 ALA A C 1
ATOM 2893 O O . ALA A 1 388 ? 16.058 11.016 -30.227 1.00 93.69 388 ALA A O 1
ATOM 2894 N N . LEU A 1 389 ? 17.256 9.927 -28.681 1.00 93.31 389 LEU A N 1
ATOM 2895 C CA . LEU A 1 389 ? 18.518 10.614 -28.969 1.00 93.31 389 LEU A CA 1
ATOM 2896 C C . LEU A 1 389 ? 19.005 10.369 -30.408 1.00 93.31 389 LEU A C 1
ATOM 2898 O O . LEU A 1 389 ? 19.485 11.311 -31.038 1.00 93.31 389 LEU A O 1
ATOM 2902 N N . LEU A 1 390 ? 18.817 9.166 -30.970 1.00 91.62 390 LEU A N 1
ATOM 2903 C CA . LEU A 1 390 ? 19.071 8.908 -32.396 1.00 91.62 390 LEU A CA 1
ATOM 2904 C C . LEU A 1 390 ? 18.124 9.708 -33.308 1.00 91.62 390 LEU A C 1
ATOM 2906 O O . LEU A 1 390 ? 18.573 10.265 -34.312 1.00 91.62 390 LEU A O 1
ATOM 2910 N N . CYS A 1 391 ? 16.836 9.800 -32.972 1.00 91.31 391 CYS A N 1
ATOM 2911 C CA . CYS A 1 391 ? 15.872 10.615 -33.717 1.00 91.31 391 CYS A CA 1
ATOM 2912 C C . CYS A 1 391 ? 16.224 12.111 -33.667 1.00 91.31 391 CYS A C 1
ATOM 2914 O O . CYS A 1 391 ? 16.250 12.771 -34.707 1.00 91.31 391 CYS A O 1
ATOM 2916 N N . PHE A 1 392 ? 16.599 12.635 -32.498 1.00 90.62 392 PHE A N 1
ATOM 2917 C CA . PHE A 1 392 ? 17.035 14.023 -32.333 1.00 90.62 392 PHE A CA 1
ATOM 2918 C C . PHE A 1 392 ? 18.385 14.304 -33.013 1.00 90.62 392 PHE A C 1
ATOM 2920 O O . PHE A 1 392 ? 18.576 15.382 -33.571 1.00 90.62 392 PHE A O 1
ATOM 2927 N N . ASP A 1 393 ? 19.314 13.345 -33.047 1.00 89.62 393 ASP A N 1
ATOM 2928 C CA . ASP A 1 393 ? 20.541 13.417 -33.858 1.00 89.62 393 ASP A CA 1
ATOM 2929 C C . ASP A 1 393 ? 20.206 13.439 -35.372 1.00 89.62 393 ASP A C 1
ATOM 2931 O O . ASP A 1 393 ? 20.904 14.071 -36.165 1.00 89.62 393 ASP A O 1
ATOM 2935 N N . HIS A 1 394 ? 19.102 12.823 -35.811 1.00 87.31 394 HIS A N 1
ATOM 2936 C CA . HIS A 1 394 ? 18.589 12.943 -37.187 1.00 87.31 394 HIS A CA 1
ATOM 2937 C C . HIS A 1 394 ? 17.870 14.270 -37.510 1.00 87.31 394 HIS A C 1
ATOM 2939 O O . HIS A 1 394 ? 17.667 14.539 -38.700 1.00 87.31 394 HIS A O 1
ATOM 2945 N N . ILE A 1 395 ? 17.514 15.073 -36.500 1.00 87.88 395 ILE A N 1
ATOM 2946 C CA . ILE A 1 395 ? 17.011 16.455 -36.635 1.00 87.88 395 ILE A CA 1
ATOM 2947 C C . ILE A 1 395 ? 18.185 17.445 -36.622 1.00 87.88 395 ILE A C 1
ATOM 2949 O O . ILE A 1 395 ? 18.353 18.232 -37.546 1.00 87.88 395 ILE A O 1
ATOM 2953 N N . SER A 1 396 ? 19.022 17.377 -35.585 1.00 86.88 396 SER A N 1
ATOM 2954 C CA . SER A 1 396 ? 20.151 18.278 -35.338 1.00 86.88 396 SER A CA 1
ATOM 2955 C C . SER A 1 396 ? 21.402 17.442 -35.029 1.00 86.88 396 SER A C 1
ATOM 2957 O O . SER A 1 396 ? 21.515 16.933 -33.909 1.00 86.88 396 SER A O 1
ATOM 2959 N N . PRO A 1 397 ? 22.326 17.246 -35.990 1.00 85.88 397 PRO A N 1
ATOM 2960 C CA . PRO A 1 397 ? 23.439 16.312 -35.830 1.00 85.88 397 PRO A CA 1
ATOM 2961 C C . PRO A 1 397 ? 24.401 16.636 -34.679 1.00 85.88 397 PRO A C 1
ATOM 2963 O O . PRO A 1 397 ? 24.917 17.747 -34.570 1.00 85.88 397 PRO A O 1
ATOM 2966 N N . VAL A 1 398 ? 24.711 15.628 -33.862 1.00 84.62 398 VAL A N 1
ATOM 2967 C CA . VAL A 1 398 ? 25.725 15.706 -32.801 1.00 84.62 398 VAL A CA 1
ATOM 2968 C C . VAL A 1 398 ? 27.083 15.290 -33.378 1.00 84.62 398 VAL A C 1
ATOM 2970 O O . VAL A 1 398 ? 27.348 14.108 -33.607 1.00 84.62 398 VAL A O 1
ATOM 2973 N N . LEU A 1 399 ? 27.949 16.273 -33.637 1.00 83.38 399 LEU A N 1
ATOM 2974 C CA . LEU A 1 399 ? 29.302 16.047 -34.160 1.00 83.38 399 LEU A CA 1
ATOM 2975 C C . LEU A 1 399 ? 30.210 15.364 -33.110 1.00 83.38 399 LEU A C 1
ATOM 2977 O O . LEU A 1 399 ? 30.103 15.700 -31.930 1.00 83.38 399 LEU A O 1
ATOM 2981 N N . PRO A 1 400 ? 31.116 14.440 -33.492 1.00 82.88 400 PRO A N 1
ATOM 2982 C CA . PRO A 1 400 ? 32.020 13.789 -32.540 1.00 82.88 400 PRO A CA 1
ATOM 2983 C C . PRO A 1 400 ? 33.019 14.755 -31.882 1.00 82.88 400 PRO A C 1
ATOM 2985 O O . PRO A 1 400 ? 33.706 15.512 -32.568 1.00 82.88 400 PRO A O 1
ATOM 2988 N N . ALA A 1 401 ? 33.149 14.697 -30.555 1.00 82.31 401 ALA A N 1
ATOM 2989 C CA . ALA A 1 401 ? 33.958 15.636 -29.766 1.00 82.31 401 ALA A CA 1
ATOM 2990 C C . ALA A 1 401 ? 35.436 15.211 -29.661 1.00 82.31 401 ALA A C 1
ATOM 2992 O O . ALA A 1 401 ? 35.938 14.857 -28.590 1.00 82.31 401 ALA A O 1
ATOM 2993 N N . ALA A 1 402 ? 36.134 15.235 -30.800 1.00 73.44 402 ALA A N 1
ATOM 2994 C CA . ALA A 1 402 ? 37.530 14.810 -30.903 1.00 73.44 402 ALA A CA 1
ATOM 2995 C C . ALA A 1 402 ? 38.501 15.699 -30.096 1.00 73.44 402 ALA A C 1
ATOM 2997 O O . ALA A 1 402 ? 39.429 15.183 -29.468 1.00 73.44 402 ALA A O 1
ATOM 2998 N N . ARG A 1 403 ? 38.286 17.023 -30.077 1.00 82.88 403 ARG A N 1
ATOM 2999 C CA . ARG A 1 403 ? 39.097 17.983 -29.304 1.00 82.88 403 ARG A CA 1
ATOM 3000 C C . ARG A 1 403 ? 38.559 18.127 -27.882 1.00 82.88 403 ARG A C 1
ATOM 3002 O O . ARG A 1 403 ? 37.356 18.030 -27.659 1.00 82.88 403 ARG A O 1
ATOM 3009 N N . SER A 1 404 ? 39.440 18.399 -26.919 1.00 82.88 404 SER A N 1
ATOM 3010 C CA . SER A 1 404 ? 39.075 18.633 -25.510 1.00 82.88 404 SER A CA 1
ATOM 3011 C C . SER A 1 404 ? 38.113 19.812 -25.325 1.00 82.88 404 SER A C 1
ATOM 3013 O O . SER A 1 404 ? 37.186 19.705 -24.527 1.00 82.88 404 SER A O 1
ATOM 3015 N N . THR A 1 405 ? 38.288 20.880 -26.107 1.00 85.00 405 THR A N 1
ATOM 3016 C CA . THR A 1 405 ? 37.444 22.091 -26.141 1.00 85.00 405 THR A CA 1
ATOM 3017 C C . THR A 1 405 ? 35.970 21.805 -26.414 1.00 85.00 405 THR A C 1
ATOM 3019 O O . THR A 1 405 ? 35.090 22.466 -25.870 1.00 85.00 405 THR A O 1
ATOM 3022 N N . ASP A 1 406 ? 35.692 20.800 -27.242 1.00 85.38 406 ASP A N 1
ATOM 3023 C CA . ASP A 1 406 ? 34.356 20.575 -27.797 1.00 85.38 406 ASP A CA 1
ATOM 3024 C C . ASP A 1 406 ? 33.522 19.657 -26.885 1.00 85.38 406 ASP A C 1
ATOM 3026 O O . ASP A 1 406 ? 32.294 19.607 -26.976 1.00 85.38 406 ASP A O 1
ATOM 3030 N N . ARG A 1 407 ? 34.193 18.947 -25.966 1.00 89.44 407 ARG A N 1
ATOM 3031 C CA . ARG A 1 407 ? 33.611 17.966 -25.040 1.00 89.44 407 ARG A CA 1
ATOM 3032 C C . ARG A 1 407 ? 32.507 18.514 -24.129 1.00 89.44 407 ARG A C 1
ATOM 3034 O O . ARG A 1 407 ? 31.467 17.854 -24.099 1.00 89.44 407 ARG A O 1
ATOM 3041 N N . PRO A 1 408 ? 32.658 19.655 -23.420 1.00 89.38 408 PRO A N 1
ATOM 3042 C CA . PRO A 1 408 ? 31.587 20.182 -22.569 1.00 89.38 408 PRO A CA 1
ATOM 3043 C C . PRO A 1 408 ? 30.365 20.621 -23.385 1.00 89.38 408 PRO A C 1
ATOM 3045 O O . PRO A 1 408 ? 29.238 20.299 -23.018 1.00 89.38 408 PRO A O 1
ATOM 3048 N N . ARG A 1 409 ? 30.566 21.261 -24.548 1.00 88.19 409 ARG A N 1
ATOM 3049 C CA . ARG A 1 409 ? 29.470 21.646 -25.458 1.00 88.19 409 ARG A CA 1
ATOM 3050 C C . ARG A 1 409 ? 28.736 20.422 -26.018 1.00 88.19 409 ARG A C 1
ATOM 3052 O O . ARG A 1 409 ? 27.512 20.435 -26.135 1.00 88.19 409 ARG A O 1
ATOM 3059 N N . ASN A 1 410 ? 29.472 19.357 -26.338 1.00 91.19 410 ASN A N 1
ATOM 3060 C CA . ASN A 1 410 ? 28.907 18.084 -26.779 1.00 91.19 410 ASN A CA 1
ATOM 3061 C C . ASN A 1 410 ? 28.084 17.414 -25.671 1.00 91.19 410 ASN A C 1
ATOM 3063 O O . ASN A 1 410 ? 26.938 17.042 -25.913 1.00 91.19 410 ASN A O 1
ATOM 3067 N N . PHE A 1 411 ? 28.635 17.334 -24.454 1.00 93.12 411 PHE A N 1
ATOM 3068 C CA . PHE A 1 411 ? 27.943 16.785 -23.289 1.00 93.12 411 PHE A CA 1
ATOM 3069 C C . PHE A 1 411 ? 26.664 17.566 -22.973 1.00 93.12 411 PHE A C 1
ATOM 3071 O O . PHE A 1 411 ? 25.604 16.959 -22.891 1.00 93.12 411 PHE A O 1
ATOM 3078 N N . GLY A 1 412 ? 26.721 18.901 -22.903 1.00 92.56 412 GLY A N 1
ATOM 3079 C CA . GLY A 1 412 ? 25.543 19.742 -22.656 1.00 92.56 412 GLY A CA 1
ATOM 3080 C C . GLY A 1 412 ? 24.445 19.577 -23.714 1.00 92.56 412 GLY A C 1
ATOM 3081 O O . GLY A 1 412 ? 23.267 19.488 -23.372 1.00 92.56 412 GLY A O 1
ATOM 3082 N N . SER A 1 413 ? 24.812 19.448 -24.997 1.00 91.31 413 SER A N 1
ATOM 3083 C CA . SER A 1 413 ? 23.834 19.198 -26.069 1.00 91.31 413 SER A CA 1
ATOM 3084 C C . SER A 1 413 ? 23.173 17.819 -25.962 1.00 91.31 413 SER A C 1
ATOM 3086 O O . SER A 1 413 ? 21.996 17.686 -26.292 1.00 91.31 413 SER A O 1
ATOM 3088 N N . ILE A 1 414 ? 23.899 16.801 -25.493 1.00 94.00 414 ILE A N 1
ATOM 3089 C CA . ILE A 1 414 ? 23.352 15.464 -25.217 1.00 94.00 414 ILE A CA 1
ATOM 3090 C C . ILE A 1 414 ? 22.463 15.504 -23.969 1.00 94.00 414 ILE A C 1
ATOM 3092 O O . ILE A 1 414 ? 21.336 15.019 -24.022 1.00 94.00 414 ILE A O 1
ATOM 3096 N N . LEU A 1 415 ? 22.935 16.131 -22.888 1.00 95.62 415 LEU A N 1
ATOM 3097 C CA . LEU A 1 415 ? 22.259 16.217 -21.594 1.00 95.62 415 LEU A CA 1
ATOM 3098 C C . LEU A 1 415 ? 20.895 16.906 -21.702 1.00 95.62 415 LEU A C 1
ATOM 3100 O O . LEU A 1 415 ? 19.909 16.363 -21.216 1.00 95.62 415 LEU A O 1
ATOM 3104 N N . TYR A 1 416 ? 20.807 18.036 -22.411 1.00 94.38 416 TYR A N 1
ATOM 3105 C CA . TYR A 1 416 ? 19.532 18.715 -22.673 1.00 94.38 416 TYR A CA 1
ATOM 3106 C C . TYR A 1 416 ? 18.530 17.813 -23.419 1.00 94.38 416 TYR A C 1
ATOM 3108 O O . TYR A 1 416 ? 17.370 17.703 -23.025 1.00 94.38 416 TYR A O 1
ATOM 3116 N N . ARG A 1 417 ? 18.977 17.110 -24.469 1.00 93.56 417 ARG A N 1
ATOM 3117 C CA . ARG A 1 417 ? 18.124 16.201 -25.260 1.00 93.56 417 ARG A CA 1
ATOM 3118 C C . ARG A 1 417 ? 17.695 14.965 -24.464 1.00 93.56 417 ARG A C 1
ATOM 3120 O O . ARG A 1 417 ? 16.574 14.487 -24.632 1.00 93.56 417 ARG A O 1
ATOM 3127 N N . ALA A 1 418 ? 18.584 14.446 -23.619 1.00 94.69 418 ALA A N 1
ATOM 3128 C CA . ALA A 1 418 ? 18.303 13.339 -22.716 1.00 94.69 418 ALA A CA 1
ATOM 3129 C C . ALA A 1 418 ? 17.269 13.759 -21.667 1.00 94.69 418 ALA A C 1
ATOM 3131 O O . ALA A 1 418 ? 16.247 13.091 -21.545 1.00 94.69 418 ALA A O 1
ATOM 3132 N N . ALA A 1 419 ? 17.480 14.898 -20.999 1.00 95.44 419 ALA A N 1
ATOM 3133 C CA . ALA A 1 419 ? 16.546 15.470 -20.031 1.00 95.44 419 ALA A CA 1
ATOM 3134 C C . ALA A 1 419 ? 15.163 15.700 -20.653 1.00 95.44 419 ALA A C 1
ATOM 3136 O O . ALA A 1 419 ? 14.165 15.272 -20.088 1.00 95.44 419 ALA A O 1
ATOM 3137 N N . PHE A 1 420 ? 15.097 16.270 -21.861 1.00 92.50 420 PHE A N 1
ATOM 3138 C CA . PHE A 1 420 ? 13.840 16.473 -22.585 1.00 92.50 420 PHE A CA 1
ATOM 3139 C C . PHE A 1 420 ? 13.086 15.159 -22.855 1.00 92.50 420 PHE A C 1
ATOM 3141 O O . PHE A 1 420 ? 11.872 15.085 -22.659 1.00 92.50 420 PHE A O 1
ATOM 3148 N N . CYS A 1 421 ? 13.785 14.097 -23.273 1.00 93.44 421 CYS A N 1
ATOM 3149 C CA . CYS A 1 421 ? 13.157 12.791 -23.484 1.00 93.44 421 CYS A CA 1
ATOM 3150 C C . CYS A 1 421 ? 12.727 12.130 -22.167 1.00 93.44 421 CYS A C 1
ATOM 3152 O O . CYS A 1 421 ? 11.630 11.580 -22.085 1.00 93.44 421 CYS A O 1
ATOM 3154 N N . VAL A 1 422 ? 13.580 12.167 -21.141 1.00 95.56 422 VAL A N 1
ATOM 3155 C CA . VAL A 1 422 ? 13.300 11.550 -19.839 1.00 95.56 422 VAL A CA 1
ATOM 3156 C C . VAL A 1 422 ? 12.172 12.291 -19.115 1.00 95.56 422 VAL A C 1
ATOM 3158 O O . VAL A 1 422 ? 11.342 11.639 -18.492 1.00 95.56 422 VAL A O 1
ATOM 3161 N N . PHE A 1 423 ? 12.046 13.609 -19.295 1.00 95.31 423 PHE A N 1
ATOM 3162 C CA . PHE A 1 423 ? 10.909 14.403 -18.823 1.00 95.31 423 PHE A CA 1
ATOM 3163 C C . PHE A 1 423 ? 9.573 13.913 -19.402 1.00 95.31 423 PHE A C 1
ATOM 3165 O O . PHE A 1 423 ? 8.621 13.761 -18.649 1.00 95.31 423 PHE A O 1
ATOM 3172 N N . HIS A 1 424 ? 9.506 13.574 -20.696 1.00 94.62 424 HIS A N 1
ATOM 3173 C CA . HIS A 1 424 ? 8.291 12.987 -21.288 1.00 94.62 424 HIS A CA 1
ATOM 3174 C C . HIS A 1 424 ? 7.975 11.595 -20.721 1.00 94.62 424 HIS A C 1
ATOM 3176 O O . HIS A 1 424 ? 6.812 11.251 -20.531 1.00 94.62 424 HIS A O 1
ATOM 3182 N N . ILE A 1 425 ? 8.996 10.783 -20.426 1.00 96.19 425 ILE A N 1
ATOM 3183 C CA . ILE A 1 425 ? 8.786 9.485 -19.768 1.00 96.19 425 ILE A CA 1
ATOM 3184 C C . ILE A 1 425 ? 8.272 9.700 -18.335 1.00 96.19 425 ILE A C 1
ATOM 3186 O O . ILE A 1 425 ? 7.350 9.002 -17.928 1.00 96.19 425 ILE A O 1
ATOM 3190 N N . TYR A 1 426 ? 8.814 10.677 -17.602 1.00 96.19 426 TYR A N 1
ATOM 3191 C CA . TYR A 1 426 ? 8.392 11.037 -16.245 1.00 96.19 426 TYR A CA 1
ATOM 3192 C C . TYR A 1 426 ? 6.956 11.579 -16.188 1.00 96.19 426 TYR A C 1
ATOM 3194 O O . TYR A 1 426 ? 6.165 11.113 -15.371 1.00 96.19 426 TYR A O 1
ATOM 3202 N N . THR A 1 427 ? 6.574 12.512 -17.067 1.00 95.75 427 THR A N 1
ATOM 3203 C CA . THR A 1 427 ? 5.206 13.058 -17.077 1.00 95.75 427 THR A CA 1
ATOM 3204 C C . THR A 1 427 ? 4.176 11.984 -17.412 1.00 95.75 427 THR A C 1
ATOM 3206 O O . THR A 1 427 ? 3.172 11.874 -16.708 1.00 95.75 427 THR A O 1
ATOM 3209 N N . PHE A 1 428 ? 4.437 11.132 -18.410 1.00 96.50 428 PHE A N 1
ATOM 3210 C CA . PHE A 1 428 ? 3.550 10.007 -18.714 1.00 96.50 428 PHE A CA 1
ATOM 3211 C C . PHE A 1 428 ? 3.554 8.929 -17.614 1.00 96.50 428 PHE A C 1
ATOM 3213 O O . PHE A 1 428 ? 2.498 8.371 -17.335 1.00 96.50 428 PHE A O 1
ATOM 3220 N N . GLU A 1 429 ? 4.675 8.663 -16.932 1.00 95.19 429 GLU A N 1
ATOM 3221 C CA . GLU A 1 429 ? 4.724 7.734 -15.783 1.00 95.19 429 GLU A CA 1
ATOM 3222 C C . GLU A 1 429 ? 3.878 8.265 -14.623 1.00 95.19 429 GLU A C 1
ATOM 3224 O O . GLU A 1 429 ? 3.061 7.529 -14.077 1.00 95.19 429 GLU A O 1
ATOM 3229 N N . ARG A 1 430 ? 3.953 9.566 -14.321 1.00 93.25 430 ARG A N 1
ATOM 3230 C CA . ARG A 1 430 ? 3.121 10.202 -13.289 1.00 93.25 430 ARG A CA 1
ATOM 3231 C C . ARG A 1 430 ? 1.634 10.260 -13.671 1.00 93.25 430 ARG A C 1
ATOM 3233 O O . ARG A 1 430 ? 0.784 10.196 -12.784 1.00 93.25 430 ARG A O 1
ATOM 3240 N N . MET A 1 431 ? 1.294 10.328 -14.963 1.00 93.69 431 MET A N 1
ATOM 3241 C CA . MET A 1 431 ? -0.088 10.165 -15.449 1.00 93.69 431 MET A CA 1
ATOM 3242 C C . MET A 1 431 ? -0.586 8.721 -15.293 1.00 93.69 431 MET A C 1
ATOM 3244 O O . MET A 1 431 ? -1.662 8.503 -14.738 1.00 93.69 431 MET A O 1
ATOM 3248 N N . TRP A 1 432 ? 0.194 7.732 -15.736 1.00 94.50 432 TRP A N 1
ATOM 3249 C CA . TRP A 1 432 ? -0.165 6.316 -15.622 1.00 94.50 432 TRP A CA 1
ATOM 3250 C C . TRP A 1 432 ? -0.262 5.858 -14.171 1.00 94.50 432 TRP A C 1
ATOM 3252 O O . TRP A 1 432 ? -1.222 5.184 -13.815 1.00 94.50 432 TRP A O 1
ATOM 3262 N N . SER A 1 433 ? 0.682 6.250 -13.317 1.00 90.44 433 SER A N 1
ATOM 3263 C CA . SER A 1 433 ? 0.694 5.857 -11.908 1.00 90.44 433 SER A CA 1
ATOM 3264 C C . SER A 1 433 ? -0.519 6.414 -11.147 1.00 90.44 433 SER A C 1
ATOM 3266 O O . SER A 1 433 ? -1.077 5.680 -10.340 1.00 90.44 433 SER A O 1
ATOM 3268 N N . ARG A 1 434 ? -1.017 7.618 -11.489 1.00 87.88 434 ARG A N 1
ATOM 3269 C CA . ARG A 1 434 ? -2.320 8.145 -11.014 1.00 87.88 434 ARG A CA 1
ATOM 3270 C C . ARG A 1 434 ? -3.518 7.355 -11.556 1.00 87.88 434 ARG A C 1
ATOM 3272 O O . ARG A 1 434 ? -4.420 6.998 -10.808 1.00 87.88 434 ARG A O 1
ATOM 3279 N N . TYR A 1 435 ? -3.546 7.067 -12.858 1.00 90.06 435 TYR A N 1
ATOM 3280 C CA . TYR A 1 435 ? -4.657 6.325 -13.467 1.00 90.06 435 TYR A CA 1
ATOM 3281 C C . TYR A 1 435 ? -4.797 4.907 -12.883 1.00 90.06 435 TYR A C 1
ATOM 3283 O O . TYR A 1 435 ? -5.908 4.460 -12.594 1.00 90.06 435 TYR A O 1
ATOM 3291 N N . LEU A 1 436 ? -3.664 4.227 -12.675 1.00 88.00 436 LEU A N 1
ATOM 3292 C CA . LEU A 1 436 ? -3.580 2.858 -12.160 1.00 88.00 436 LEU A CA 1
ATOM 3293 C C . LEU A 1 436 ? -3.655 2.761 -10.626 1.00 88.00 436 LEU A C 1
ATOM 3295 O O . LEU A 1 436 ? -3.878 1.661 -10.129 1.00 88.00 436 LEU A O 1
ATOM 3299 N N . SER A 1 437 ? -3.473 3.852 -9.872 1.00 77.56 437 SER A N 1
ATOM 3300 C CA . SER A 1 437 ? -3.772 3.866 -8.430 1.00 77.56 437 SER A CA 1
ATOM 3301 C C . SER A 1 437 ? -5.271 3.968 -8.158 1.00 77.56 437 SER A C 1
ATOM 3303 O O . SER A 1 437 ? -5.757 3.349 -7.224 1.00 77.56 437 SER A O 1
ATOM 3305 N N . SER A 1 438 ? -6.011 4.715 -8.983 1.00 72.62 438 SER A N 1
ATOM 3306 C CA . SER A 1 438 ? -7.439 4.982 -8.755 1.00 72.62 438 SER A CA 1
ATOM 3307 C C . SER A 1 438 ? -8.396 4.006 -9.453 1.00 72.62 438 SER A C 1
ATOM 3309 O O . SER A 1 438 ? -9.602 4.127 -9.280 1.00 72.62 438 SER A O 1
ATOM 3311 N N . ASN A 1 439 ? -7.903 3.067 -10.273 1.00 78.62 439 ASN A N 1
ATOM 3312 C CA . ASN A 1 439 ? -8.750 2.144 -11.041 1.00 78.62 439 ASN A CA 1
ATOM 3313 C C . ASN A 1 439 ? -8.143 0.739 -11.139 1.00 78.62 439 ASN A C 1
ATOM 3315 O O . ASN A 1 439 ? -7.030 0.574 -11.646 1.00 78.62 439 ASN A O 1
ATOM 3319 N N . VAL A 1 440 ? -8.912 -0.296 -10.788 1.00 79.75 440 VAL A N 1
ATOM 3320 C CA . VAL A 1 440 ? -8.577 -1.692 -11.122 1.00 79.75 440 VAL A CA 1
ATOM 3321 C C . VAL A 1 440 ? -9.002 -1.968 -12.566 1.00 79.75 440 VAL A C 1
ATOM 3323 O O . VAL A 1 440 ? -10.172 -2.190 -12.867 1.00 79.75 440 VAL A O 1
ATOM 3326 N N . SER A 1 441 ? -8.038 -1.937 -13.483 1.00 85.31 441 SER A N 1
ATOM 3327 C CA . SER A 1 441 ? -8.242 -2.101 -14.925 1.00 85.31 441 SER A CA 1
ATOM 3328 C C . SER A 1 441 ? -7.616 -3.399 -15.451 1.00 85.31 441 SER A C 1
ATOM 3330 O O . SER A 1 441 ? -6.855 -4.080 -14.761 1.00 85.31 441 SER A O 1
ATOM 3332 N N . LEU A 1 442 ? -7.859 -3.716 -16.728 1.00 84.75 442 LEU A N 1
ATOM 3333 C CA . LEU A 1 442 ? -7.175 -4.821 -17.413 1.00 84.75 442 LEU A CA 1
ATOM 3334 C C . LEU A 1 442 ? -5.638 -4.663 -17.421 1.00 84.75 442 LEU A C 1
ATOM 3336 O O . LEU A 1 442 ? -4.932 -5.662 -17.514 1.00 84.75 442 LEU A O 1
ATOM 3340 N N . LEU A 1 443 ? -5.114 -3.434 -17.304 1.00 87.38 443 LEU A N 1
ATOM 3341 C CA . LEU A 1 443 ? -3.676 -3.157 -17.364 1.00 87.38 443 LEU A CA 1
ATOM 3342 C C . LEU A 1 443 ? -2.945 -3.558 -16.072 1.00 87.38 443 LEU A C 1
ATOM 3344 O O . LEU A 1 443 ? -1.882 -4.173 -16.145 1.00 87.38 443 LEU A O 1
ATOM 3348 N N . ASN A 1 444 ? -3.507 -3.229 -14.904 1.00 86.62 444 ASN A N 1
ATOM 3349 C CA . ASN A 1 444 ? -2.909 -3.446 -13.577 1.00 86.62 444 ASN A CA 1
ATOM 3350 C C . ASN A 1 444 ? -3.465 -4.658 -12.810 1.00 86.62 444 ASN A C 1
ATOM 3352 O O . ASN A 1 444 ? -2.845 -5.051 -11.827 1.00 86.62 444 ASN A O 1
ATOM 3356 N N . ARG A 1 445 ? -4.555 -5.304 -13.258 1.00 83.56 445 ARG A N 1
ATOM 3357 C CA . ARG A 1 445 ? -5.036 -6.573 -12.666 1.00 83.56 445 ARG A CA 1
ATOM 3358 C C . ARG A 1 445 ? -3.980 -7.687 -12.701 1.00 83.56 445 ARG A C 1
ATOM 3360 O O . ARG A 1 445 ? -3.887 -8.477 -11.770 1.00 83.56 445 ARG A O 1
ATOM 3367 N N . ASP A 1 446 ? -3.207 -7.752 -13.781 1.00 84.75 446 ASP A N 1
ATOM 3368 C CA . ASP A 1 446 ? -2.127 -8.719 -13.995 1.00 84.75 446 ASP A CA 1
ATOM 3369 C C . ASP A 1 446 ? -0.904 -7.988 -14.590 1.00 84.75 446 ASP A C 1
ATOM 3371 O O . ASP A 1 446 ? -0.664 -8.070 -15.803 1.00 84.75 446 ASP A O 1
ATOM 3375 N N . PRO A 1 447 ? -0.123 -7.238 -13.788 1.00 89.31 447 PRO A N 1
ATOM 3376 C CA . PRO A 1 447 ? 0.867 -6.308 -14.327 1.00 89.31 447 PRO A CA 1
ATOM 3377 C C . PRO A 1 447 ? 1.932 -7.016 -15.173 1.00 89.31 447 PRO A C 1
ATOM 3379 O O . PRO A 1 447 ? 2.316 -6.499 -16.221 1.00 89.31 447 PRO A O 1
ATOM 3382 N N . GLU A 1 448 ? 2.348 -8.240 -14.820 1.00 89.38 448 GLU A N 1
ATOM 3383 C CA . GLU A 1 448 ? 3.279 -9.014 -15.655 1.00 89.38 448 GLU A CA 1
ATOM 3384 C C . GLU A 1 448 ? 2.716 -9.382 -17.033 1.00 89.38 448 GLU A C 1
ATOM 3386 O O . GLU A 1 448 ? 3.466 -9.359 -18.008 1.00 89.38 448 GLU A O 1
ATOM 3391 N N . LYS A 1 449 ? 1.418 -9.699 -17.154 1.00 89.69 449 LYS A N 1
ATOM 3392 C CA . LYS A 1 449 ? 0.803 -10.042 -18.452 1.00 89.69 449 LYS A CA 1
ATOM 3393 C C . LYS A 1 449 ? 0.812 -8.819 -19.372 1.00 89.69 449 LYS A C 1
ATOM 3395 O O . LYS A 1 449 ? 1.163 -8.934 -20.547 1.00 89.69 449 LYS A O 1
ATOM 3400 N N . THR A 1 450 ? 0.529 -7.640 -18.820 1.00 92.94 450 THR A N 1
ATOM 3401 C CA . THR A 1 450 ? 0.578 -6.360 -19.541 1.00 92.94 450 THR A CA 1
ATOM 3402 C C . THR A 1 450 ? 2.013 -5.954 -19.901 1.00 92.94 450 THR A C 1
ATOM 3404 O O . THR A 1 450 ? 2.266 -5.545 -21.033 1.00 92.94 450 THR A O 1
ATOM 3407 N N . ILE A 1 451 ? 2.985 -6.141 -19.001 1.00 94.75 451 ILE A N 1
ATOM 3408 C CA . ILE A 1 451 ? 4.416 -5.902 -19.274 1.00 94.75 451 ILE A CA 1
ATOM 3409 C C . ILE A 1 451 ? 4.929 -6.828 -20.392 1.00 94.75 451 ILE A C 1
ATOM 3411 O O . ILE A 1 451 ? 5.607 -6.361 -21.311 1.00 94.75 451 ILE A O 1
ATOM 3415 N N . LEU A 1 452 ? 4.564 -8.116 -20.373 1.00 93.31 452 LEU A N 1
ATOM 3416 C CA . LEU A 1 452 ? 4.892 -9.072 -21.439 1.00 93.31 452 LEU A CA 1
ATOM 3417 C C . LEU A 1 452 ? 4.234 -8.685 -22.769 1.00 93.31 452 LEU A C 1
ATOM 3419 O O . LEU A 1 452 ? 4.882 -8.761 -23.812 1.00 93.31 452 LEU A O 1
ATOM 3423 N N . PHE A 1 453 ? 2.985 -8.213 -22.756 1.00 94.19 453 PHE A N 1
ATOM 3424 C CA . PHE A 1 453 ? 2.318 -7.702 -23.955 1.00 94.19 453 PHE A CA 1
ATOM 3425 C C . PHE A 1 453 ? 3.047 -6.483 -24.547 1.00 94.19 453 PHE A C 1
ATOM 3427 O O . PHE A 1 453 ? 3.339 -6.471 -25.744 1.00 94.19 453 PHE A O 1
ATOM 3434 N N . ILE A 1 454 ? 3.424 -5.499 -23.721 1.00 94.62 454 ILE A N 1
ATOM 3435 C CA . ILE A 1 454 ? 4.208 -4.326 -24.152 1.00 94.62 454 ILE A CA 1
ATOM 3436 C C . ILE A 1 454 ? 5.571 -4.765 -24.709 1.00 94.62 454 ILE A C 1
ATOM 3438 O O . ILE A 1 454 ? 5.990 -4.299 -25.770 1.00 94.62 454 ILE A O 1
ATOM 3442 N N . SER A 1 455 ? 6.247 -5.706 -24.048 1.00 94.81 455 SER A N 1
ATOM 3443 C CA . SER A 1 455 ? 7.510 -6.286 -24.516 1.00 94.81 455 SER A CA 1
ATOM 3444 C C . SER A 1 455 ? 7.370 -6.965 -25.887 1.00 94.81 455 SER A C 1
ATOM 3446 O O . SER A 1 455 ? 8.157 -6.707 -26.806 1.00 94.81 455 SER A O 1
ATOM 3448 N N . LEU A 1 456 ? 6.339 -7.789 -26.086 1.00 94.06 456 LEU A N 1
ATOM 3449 C CA . LEU A 1 456 ? 6.052 -8.445 -27.367 1.00 94.06 456 LEU A CA 1
ATOM 3450 C C . LEU A 1 456 ? 5.680 -7.431 -28.463 1.00 94.06 456 LEU A C 1
ATOM 3452 O O . LEU A 1 456 ? 6.157 -7.560 -29.592 1.00 94.06 456 LEU A O 1
ATOM 3456 N N . LEU A 1 457 ? 4.934 -6.372 -28.136 1.00 94.00 457 LEU A N 1
ATOM 3457 C CA . LEU A 1 457 ? 4.629 -5.269 -29.052 1.00 94.00 457 LEU A CA 1
ATOM 3458 C C . LEU A 1 457 ? 5.902 -4.528 -29.497 1.00 94.00 457 LEU A C 1
ATOM 3460 O O . LEU A 1 457 ? 6.138 -4.370 -30.696 1.00 94.00 457 LEU A O 1
ATOM 3464 N N . LEU A 1 458 ? 6.775 -4.151 -28.558 1.00 92.94 458 LEU A N 1
ATOM 3465 C CA . LEU A 1 458 ? 8.092 -3.567 -28.854 1.00 92.94 458 LEU A CA 1
ATOM 3466 C C . LEU A 1 458 ? 8.961 -4.515 -29.696 1.00 92.94 458 LEU A C 1
ATOM 3468 O O . LEU A 1 458 ? 9.707 -4.069 -30.570 1.00 92.94 458 LEU A O 1
ATOM 3472 N N . THR A 1 459 ? 8.824 -5.828 -29.493 1.00 92.31 459 THR A N 1
ATOM 3473 C CA . THR A 1 459 ? 9.490 -6.851 -30.313 1.00 92.31 459 THR A CA 1
ATOM 3474 C C . THR A 1 459 ? 8.996 -6.805 -31.756 1.00 92.31 459 THR A C 1
ATOM 3476 O O . THR A 1 459 ? 9.817 -6.705 -32.667 1.00 92.31 459 THR A O 1
ATOM 3479 N N . ALA A 1 460 ? 7.680 -6.818 -31.979 1.00 92.62 460 ALA A N 1
ATOM 3480 C CA . ALA A 1 460 ? 7.090 -6.738 -33.314 1.00 92.62 460 ALA A CA 1
ATOM 3481 C C . ALA A 1 460 ? 7.500 -5.442 -34.036 1.00 92.62 460 ALA A C 1
ATOM 3483 O O . ALA A 1 460 ? 7.988 -5.494 -35.167 1.00 92.62 460 ALA A O 1
ATOM 3484 N N . LEU A 1 461 ? 7.422 -4.295 -33.352 1.00 90.12 461 LEU A N 1
ATOM 3485 C CA . LEU A 1 461 ? 7.881 -3.003 -33.874 1.00 90.12 461 LEU A CA 1
ATOM 3486 C C . LEU A 1 461 ? 9.373 -3.032 -34.255 1.00 90.12 461 LEU A C 1
ATOM 3488 O O . LEU A 1 461 ? 9.747 -2.549 -35.325 1.00 90.12 461 LEU A O 1
ATOM 3492 N N . SER A 1 462 ? 10.230 -3.671 -33.449 1.00 89.88 462 SER A N 1
ATOM 3493 C CA . SER A 1 462 ? 11.668 -3.786 -33.742 1.00 89.88 462 SER A CA 1
ATOM 3494 C C . SER A 1 462 ? 11.989 -4.574 -35.021 1.00 89.88 462 SER A C 1
ATOM 3496 O O . SER A 1 462 ? 13.018 -4.324 -35.653 1.00 89.88 462 SER A O 1
ATOM 3498 N N . LEU A 1 463 ? 11.111 -5.492 -35.444 1.00 86.69 463 LEU A N 1
ATOM 3499 C CA . LEU A 1 463 ? 11.268 -6.245 -36.692 1.00 86.69 463 LEU A CA 1
ATOM 3500 C C . LEU A 1 463 ? 10.930 -5.391 -37.925 1.00 86.69 463 LEU A C 1
ATOM 3502 O O . LEU A 1 463 ? 11.583 -5.547 -38.959 1.00 86.69 463 LEU A O 1
ATOM 3506 N N . LEU A 1 464 ? 9.975 -4.461 -37.797 1.00 86.56 464 LEU A N 1
ATOM 3507 C CA . LEU A 1 464 ? 9.566 -3.528 -38.857 1.00 86.56 464 LEU A CA 1
ATOM 3508 C C . LEU A 1 464 ? 10.614 -2.434 -39.127 1.00 86.56 464 LEU A C 1
ATOM 3510 O O . LEU A 1 464 ? 10.756 -1.976 -40.259 1.00 86.56 464 LEU A O 1
ATOM 3514 N N . LEU A 1 465 ? 11.382 -2.029 -38.109 1.00 85.06 465 LEU A N 1
ATOM 3515 C CA . LEU A 1 465 ? 12.480 -1.066 -38.260 1.00 85.06 465 LEU A CA 1
ATOM 3516 C C . LEU A 1 465 ? 13.572 -1.597 -39.201 1.00 85.06 465 LEU A C 1
ATOM 3518 O O . LEU A 1 465 ? 13.913 -2.779 -39.161 1.00 85.06 465 LEU A O 1
ATOM 3522 N N . GLN A 1 466 ? 14.199 -0.727 -39.996 1.00 77.44 466 GLN A N 1
ATOM 3523 C CA . GLN A 1 466 ? 15.315 -1.114 -40.868 1.00 77.44 466 GLN A CA 1
ATOM 3524 C C . GLN A 1 466 ? 16.562 -1.519 -40.052 1.00 77.44 466 GLN A C 1
ATOM 3526 O O . GLN A 1 466 ? 16.849 -0.961 -38.990 1.00 77.44 466 GLN A O 1
ATOM 3531 N N . SER A 1 467 ? 17.332 -2.498 -40.537 1.00 70.38 467 SER A N 1
ATOM 3532 C CA . SER A 1 467 ? 18.610 -2.876 -39.917 1.00 70.38 467 SER A CA 1
ATOM 3533 C C . SER A 1 467 ? 19.664 -1.774 -40.072 1.00 70.38 467 SER A C 1
ATOM 3535 O O . SER A 1 467 ? 19.748 -1.159 -41.133 1.00 70.38 467 SER A O 1
ATOM 3537 N N . SER A 1 468 ? 20.513 -1.577 -39.056 1.00 67.06 468 SER A N 1
ATOM 3538 C CA . SER A 1 468 ? 21.600 -0.584 -39.096 1.00 67.06 468 SER A CA 1
ATOM 3539 C C . SER A 1 468 ? 22.515 -0.757 -40.314 1.00 67.06 468 SER A C 1
ATOM 3541 O O . SER A 1 468 ? 22.953 -1.866 -40.619 1.00 67.06 468 SER A O 1
ATOM 3543 N N . SER A 1 469 ? 22.865 0.364 -40.946 1.00 58.97 469 SER A N 1
ATOM 3544 C CA . SER A 1 469 ? 23.824 0.477 -42.051 1.00 58.97 469 SER A CA 1
ATOM 3545 C C . SER A 1 469 ? 25.295 0.455 -41.603 1.00 58.97 469 SER A C 1
ATOM 3547 O O . SER A 1 469 ? 26.177 0.850 -42.365 1.00 58.97 469 SER A O 1
ATOM 3549 N N . SER A 1 470 ? 25.584 0.042 -40.364 1.00 64.38 470 SER A N 1
ATOM 3550 C CA . SER A 1 470 ? 26.945 0.031 -39.824 1.00 64.38 470 SER A CA 1
ATOM 3551 C C . SER A 1 470 ? 27.859 -0.906 -40.621 1.00 64.38 470 SER A C 1
ATOM 3553 O O . SER A 1 470 ? 27.652 -2.118 -40.660 1.00 64.38 470 SER A O 1
ATOM 3555 N N . THR A 1 471 ? 28.900 -0.340 -41.233 1.00 62.41 471 THR A N 1
ATOM 3556 C CA . THR A 1 471 ? 29.881 -1.061 -42.063 1.00 62.41 471 THR A CA 1
ATOM 3557 C C . THR A 1 471 ? 30.792 -1.993 -41.261 1.00 62.41 471 THR A C 1
ATOM 3559 O O . THR A 1 471 ? 31.408 -2.895 -41.826 1.00 62.41 471 THR A O 1
ATOM 3562 N N . THR A 1 472 ? 30.884 -1.801 -39.942 1.00 72.88 472 THR A N 1
ATOM 3563 C CA . THR A 1 472 ? 31.725 -2.596 -39.039 1.00 72.88 472 THR A CA 1
ATOM 3564 C C . THR A 1 472 ? 30.890 -3.661 -38.310 1.00 72.88 472 THR A C 1
ATOM 3566 O O . THR A 1 472 ? 29.999 -3.307 -37.533 1.00 72.88 472 THR A O 1
ATOM 3569 N N . PRO A 1 473 ? 31.165 -4.969 -38.504 1.00 81.44 473 PRO A N 1
ATOM 3570 C CA . PRO A 1 473 ? 30.416 -6.038 -37.845 1.00 81.44 473 PRO A CA 1
ATOM 3571 C C . PRO A 1 473 ? 30.488 -5.970 -36.315 1.00 81.44 473 PRO A C 1
ATOM 3573 O O . PRO A 1 473 ? 31.540 -5.671 -35.744 1.00 81.44 473 PRO A O 1
ATOM 3576 N N . PHE A 1 474 ? 29.394 -6.340 -35.644 1.00 81.88 474 PHE A N 1
ATOM 3577 C CA . PHE A 1 474 ? 29.325 -6.407 -34.179 1.00 81.88 474 PHE A CA 1
ATOM 3578 C C . PHE A 1 474 ? 30.454 -7.245 -33.531 1.00 81.88 474 PHE A C 1
ATOM 3580 O O . PHE A 1 474 ? 31.069 -6.735 -32.593 1.00 81.88 474 PHE A O 1
ATOM 3587 N N . PRO A 1 475 ? 30.841 -8.435 -34.052 1.00 83.25 475 PRO A N 1
ATOM 3588 C CA . PRO A 1 475 ? 31.983 -9.204 -33.540 1.00 83.25 475 PRO A CA 1
ATOM 3589 C C . PRO A 1 475 ? 33.290 -8.404 -33.490 1.00 83.25 475 PRO A C 1
ATOM 3591 O O . PRO A 1 475 ? 34.035 -8.475 -32.513 1.00 83.25 475 PRO A O 1
ATOM 3594 N N . THR A 1 476 ? 33.549 -7.607 -34.531 1.00 82.88 476 THR A N 1
ATOM 3595 C CA . THR A 1 476 ? 34.749 -6.773 -34.639 1.00 82.88 476 THR A CA 1
ATOM 3596 C C . THR A 1 476 ? 34.730 -5.665 -33.592 1.00 82.88 476 THR A C 1
ATOM 3598 O O . THR A 1 476 ? 35.722 -5.500 -32.885 1.00 82.88 476 THR A O 1
ATOM 3601 N N . LYS A 1 477 ? 33.590 -4.969 -33.433 1.00 79.88 477 LYS A N 1
ATOM 3602 C CA . LYS A 1 477 ? 33.412 -3.919 -32.413 1.00 79.88 477 LYS A CA 1
ATOM 3603 C C . LYS A 1 477 ? 33.655 -4.457 -31.003 1.00 79.88 477 LYS A C 1
ATOM 3605 O O . LYS A 1 477 ? 34.437 -3.871 -30.254 1.00 79.88 477 LYS A O 1
ATOM 3610 N N . VAL A 1 478 ? 33.038 -5.595 -30.669 1.00 82.69 478 VAL A N 1
ATOM 3611 C CA . VAL A 1 478 ? 33.198 -6.260 -29.366 1.00 82.69 478 VAL A CA 1
ATOM 3612 C C . VAL A 1 478 ? 34.658 -6.639 -29.127 1.00 82.69 478 VAL A C 1
ATOM 3614 O O . VAL A 1 478 ? 35.191 -6.323 -28.066 1.00 82.69 478 VAL A O 1
ATOM 3617 N N . ASN A 1 479 ? 35.345 -7.231 -30.112 1.00 83.56 479 ASN A N 1
ATOM 3618 C CA . ASN A 1 479 ? 36.760 -7.565 -29.953 1.00 83.56 479 ASN A CA 1
ATOM 3619 C C . ASN A 1 479 ? 37.625 -6.320 -29.708 1.00 83.56 479 ASN A C 1
ATOM 3621 O O . ASN A 1 479 ? 38.413 -6.326 -28.769 1.00 83.56 479 ASN A O 1
ATOM 3625 N N . THR A 1 480 ? 37.451 -5.244 -30.488 1.00 83.19 480 THR A N 1
ATOM 3626 C CA . THR A 1 480 ? 38.217 -3.998 -30.292 1.00 83.19 480 THR A CA 1
ATOM 3627 C C . THR A 1 480 ? 37.955 -3.332 -28.942 1.00 83.19 480 THR A C 1
ATOM 3629 O O . THR A 1 480 ? 38.875 -2.751 -28.369 1.00 83.19 480 THR A O 1
ATOM 3632 N N . LEU A 1 481 ? 36.730 -3.433 -28.412 1.00 81.12 481 LEU A N 1
ATOM 3633 C CA . LEU A 1 481 ? 36.384 -2.915 -27.088 1.00 81.12 481 LEU A CA 1
ATOM 3634 C C . LEU A 1 481 ? 37.090 -3.735 -26.000 1.00 81.12 481 LEU A C 1
ATOM 3636 O O . LEU A 1 481 ? 37.802 -3.162 -25.180 1.00 81.12 481 LEU A O 1
ATOM 3640 N N . ILE A 1 482 ? 36.983 -5.067 -26.049 1.00 81.94 482 ILE A N 1
ATOM 3641 C CA . ILE A 1 482 ? 37.628 -5.981 -25.093 1.00 81.94 482 ILE A CA 1
ATOM 3642 C C . ILE A 1 482 ? 39.153 -5.794 -25.086 1.00 81.94 482 ILE A C 1
ATOM 3644 O O . ILE A 1 482 ? 39.739 -5.610 -24.019 1.00 81.94 482 ILE A O 1
ATOM 3648 N N . THR A 1 483 ? 39.810 -5.781 -26.252 1.00 84.19 483 THR A N 1
ATOM 3649 C CA . THR A 1 483 ? 41.276 -5.637 -26.322 1.00 84.19 483 THR A CA 1
ATOM 3650 C C . THR A 1 483 ? 41.754 -4.272 -25.834 1.00 84.19 483 THR A C 1
ATOM 3652 O O . THR A 1 483 ? 42.790 -4.202 -25.177 1.00 84.19 483 THR A O 1
ATOM 3655 N N . LYS A 1 484 ? 41.002 -3.195 -26.111 1.00 81.75 484 LYS A N 1
ATOM 3656 C CA . LYS A 1 484 ? 41.335 -1.834 -25.661 1.00 81.75 484 LYS A CA 1
ATOM 3657 C C . LYS A 1 484 ? 41.086 -1.647 -24.163 1.00 81.75 484 LYS A C 1
ATOM 3659 O O . LYS A 1 484 ? 41.904 -1.027 -23.493 1.00 81.75 484 LYS A O 1
ATOM 3664 N N . SER A 1 485 ? 39.983 -2.185 -23.640 1.00 80.62 485 SER A N 1
ATOM 3665 C CA . SER A 1 485 ? 39.594 -2.016 -22.236 1.00 80.62 485 SER A CA 1
ATOM 3666 C C . SER A 1 485 ? 40.433 -2.859 -21.276 1.00 80.62 485 SER A C 1
ATOM 3668 O O . SER A 1 485 ? 40.726 -2.401 -20.178 1.00 80.62 485 SER A O 1
ATOM 3670 N N . LEU A 1 486 ? 40.831 -4.071 -21.679 1.00 82.44 486 LEU A N 1
ATOM 3671 C CA . LEU A 1 486 ? 41.624 -4.992 -20.851 1.00 82.44 486 LEU A CA 1
ATOM 3672 C C . LEU A 1 486 ? 43.127 -4.996 -21.198 1.00 82.44 486 LEU A C 1
ATOM 3674 O O . LEU A 1 486 ? 43.860 -5.830 -20.678 1.00 82.44 486 LEU A O 1
ATOM 3678 N N . LYS A 1 487 ? 43.587 -4.098 -22.088 1.00 85.69 487 LYS A N 1
ATOM 3679 C CA . LYS A 1 487 ? 44.995 -3.952 -22.529 1.00 85.69 487 LYS A CA 1
ATOM 3680 C C . LYS A 1 487 ? 45.676 -5.293 -22.883 1.00 85.69 487 LYS A C 1
ATOM 3682 O O . LYS A 1 487 ? 46.814 -5.551 -22.500 1.00 85.69 487 LYS A O 1
ATOM 3687 N N . LEU A 1 488 ? 44.954 -6.169 -23.586 1.00 84.44 488 LEU A N 1
ATOM 3688 C CA . LEU A 1 488 ? 45.351 -7.568 -23.790 1.00 84.44 488 LEU A CA 1
ATOM 3689 C C . LEU A 1 488 ? 46.599 -7.725 -24.673 1.00 84.44 488 LEU A C 1
ATOM 3691 O O . LEU A 1 488 ? 46.711 -7.096 -25.722 1.00 84.44 488 LEU A O 1
ATOM 3695 N N . SER A 1 489 ? 47.476 -8.663 -24.303 1.00 83.56 489 SER A N 1
ATOM 3696 C CA . SER A 1 489 ? 48.623 -9.090 -25.119 1.00 83.56 489 SER A CA 1
ATOM 3697 C C . SER A 1 489 ? 48.170 -9.740 -26.435 1.00 83.56 489 SER A C 1
ATOM 3699 O O . SER A 1 489 ? 47.143 -10.416 -26.466 1.00 83.56 489 SER A O 1
ATOM 3701 N N . ASP A 1 490 ? 48.963 -9.650 -27.509 1.00 78.94 490 ASP A N 1
ATOM 3702 C CA . ASP A 1 490 ? 48.647 -10.220 -28.833 1.00 78.94 490 ASP A CA 1
ATOM 3703 C C . ASP A 1 490 ? 48.184 -11.685 -28.811 1.00 78.94 490 ASP A C 1
ATOM 3705 O O . ASP A 1 490 ? 47.291 -12.075 -29.569 1.00 78.94 490 ASP A O 1
ATOM 3709 N N . LYS A 1 491 ? 48.764 -12.524 -27.940 1.00 81.38 491 LYS A N 1
ATOM 3710 C CA . LYS A 1 491 ? 48.341 -13.930 -27.786 1.00 81.38 491 LYS A CA 1
ATOM 3711 C C . LYS A 1 491 ? 46.922 -14.036 -27.207 1.00 81.38 491 LYS A C 1
ATOM 3713 O O . LYS A 1 491 ? 46.141 -14.879 -27.647 1.00 81.38 491 LYS A O 1
ATOM 3718 N N . GLN A 1 492 ? 46.569 -13.165 -26.263 1.00 81.00 492 GLN A N 1
ATOM 3719 C CA . GLN A 1 492 ? 45.226 -13.066 -25.684 1.00 81.00 492 GLN A CA 1
ATOM 3720 C C . GLN A 1 492 ? 44.245 -12.427 -26.678 1.00 81.00 492 GLN A C 1
ATOM 3722 O O . GLN A 1 492 ? 43.167 -12.975 -26.887 1.00 81.00 492 GLN A O 1
ATOM 3727 N N . ALA A 1 493 ? 44.636 -11.352 -27.370 1.00 78.88 493 ALA A N 1
ATOM 3728 C CA . ALA A 1 493 ? 43.831 -10.688 -28.398 1.00 78.88 493 ALA A CA 1
ATOM 3729 C C . ALA A 1 493 ? 43.492 -11.619 -29.580 1.00 78.88 493 ALA A C 1
ATOM 3731 O O . ALA A 1 493 ? 42.371 -11.613 -30.089 1.00 78.88 493 ALA A O 1
ATOM 3732 N N . LYS A 1 494 ? 44.417 -12.500 -29.985 1.00 82.38 494 LYS A N 1
ATOM 3733 C CA . LYS A 1 494 ? 44.147 -13.564 -30.973 1.00 82.38 494 LYS A CA 1
ATOM 3734 C C . LYS A 1 494 ? 43.171 -14.625 -30.437 1.00 82.38 494 LYS A C 1
ATOM 3736 O O . LYS A 1 494 ? 42.366 -15.149 -31.208 1.00 82.38 494 LYS A O 1
ATOM 3741 N N . LYS A 1 495 ? 43.175 -14.905 -29.125 1.00 83.00 495 LYS A N 1
ATOM 3742 C CA . LYS A 1 495 ? 42.197 -15.794 -28.466 1.00 83.00 495 LYS A CA 1
ATOM 3743 C C . LYS A 1 495 ? 40.808 -15.142 -28.385 1.00 83.00 495 LYS A C 1
ATOM 3745 O O . LYS A 1 495 ? 39.833 -15.784 -28.776 1.00 83.00 495 LYS A O 1
ATOM 3750 N N . THR A 1 496 ? 40.696 -13.870 -27.987 1.00 82.12 496 THR A N 1
ATOM 3751 C CA . THR A 1 496 ? 39.410 -13.140 -27.984 1.00 82.12 496 THR A CA 1
ATOM 3752 C C . THR A 1 496 ? 38.856 -12.969 -29.395 1.00 82.12 496 THR A C 1
ATOM 3754 O O . THR A 1 496 ? 37.659 -13.159 -29.594 1.00 82.12 496 THR A O 1
ATOM 3757 N N . ALA A 1 497 ? 39.706 -12.739 -30.400 1.00 83.19 497 ALA A N 1
ATOM 3758 C CA . ALA A 1 497 ? 39.297 -12.669 -31.804 1.00 83.19 497 ALA A CA 1
ATOM 3759 C C . ALA A 1 497 ? 38.765 -14.009 -32.351 1.00 83.19 497 ALA A C 1
ATOM 3761 O O . ALA A 1 497 ? 37.996 -14.012 -33.311 1.00 83.19 497 ALA A O 1
ATOM 3762 N N . LYS A 1 498 ? 39.141 -15.153 -31.757 1.00 85.94 498 LYS A N 1
ATOM 3763 C CA . LYS A 1 498 ? 38.558 -16.466 -32.090 1.00 85.94 498 LYS A CA 1
ATOM 3764 C C . LYS A 1 498 ? 37.190 -16.670 -31.428 1.00 85.94 498 LYS A C 1
ATOM 3766 O O . LYS A 1 498 ? 36.296 -17.200 -32.076 1.00 85.94 498 LYS A O 1
ATOM 3771 N N . VAL A 1 499 ? 37.016 -16.224 -30.181 1.00 84.06 499 VAL A N 1
ATOM 3772 C CA . VAL A 1 499 ? 35.744 -16.336 -29.434 1.00 84.06 499 VAL A CA 1
ATOM 3773 C C . VAL A 1 499 ? 34.689 -15.359 -29.963 1.00 84.06 499 VAL A C 1
ATOM 3775 O O . VAL A 1 499 ? 33.574 -15.758 -30.275 1.00 84.06 499 VAL A O 1
ATOM 3778 N N . THR A 1 500 ? 35.040 -14.084 -30.135 1.00 84.88 500 THR A N 1
ATOM 3779 C CA . THR A 1 500 ? 34.107 -13.036 -30.597 1.00 84.88 500 THR A CA 1
ATOM 3780 C C . THR A 1 500 ? 33.543 -13.302 -31.991 1.00 84.88 500 THR A C 1
ATOM 3782 O O . THR A 1 500 ? 32.400 -12.940 -32.245 1.00 84.88 500 THR A O 1
ATOM 3785 N N . LYS A 1 501 ? 34.273 -14.005 -32.870 1.00 85.56 501 LYS A N 1
ATOM 3786 C CA . LYS A 1 501 ? 33.788 -14.456 -34.191 1.00 85.56 501 LYS A CA 1
ATOM 3787 C C . LYS A 1 501 ? 32.565 -15.385 -34.149 1.00 85.56 501 LYS A C 1
ATOM 3789 O O . LYS A 1 501 ? 31.946 -15.569 -35.191 1.00 85.56 501 LYS A O 1
ATOM 3794 N N . ILE A 1 502 ? 32.220 -15.951 -32.991 1.00 86.50 502 ILE A N 1
ATOM 3795 C CA . ILE A 1 502 ? 31.007 -16.764 -32.790 1.00 86.50 502 ILE A CA 1
ATOM 3796 C C . ILE A 1 502 ? 29.752 -15.870 -32.694 1.00 86.50 502 ILE A C 1
ATOM 3798 O O . ILE A 1 502 ? 28.642 -16.325 -32.961 1.00 86.50 502 ILE A O 1
ATOM 3802 N N . LEU A 1 503 ? 29.907 -14.585 -32.348 1.00 83.75 503 LEU A N 1
ATOM 3803 C CA . LEU A 1 503 ? 28.790 -13.647 -32.216 1.00 83.75 503 LEU A CA 1
ATOM 3804 C C . LEU A 1 503 ? 28.126 -13.345 -33.579 1.00 83.75 503 LEU A C 1
ATOM 3806 O O . LEU A 1 503 ? 28.810 -13.273 -34.605 1.00 83.75 503 LEU A O 1
ATOM 3810 N N . PRO A 1 504 ? 26.803 -13.093 -33.611 1.00 83.31 504 PRO A N 1
ATOM 3811 C CA . PRO A 1 504 ? 26.108 -12.690 -34.832 1.00 83.31 504 PRO A CA 1
ATOM 3812 C C . PRO A 1 504 ? 26.647 -11.361 -35.388 1.00 83.31 504 PRO A C 1
ATOM 3814 O O . PRO A 1 504 ? 27.069 -10.479 -34.642 1.00 83.31 504 PRO A O 1
ATOM 3817 N N . ARG A 1 505 ? 26.583 -11.176 -36.718 1.00 81.94 505 ARG A N 1
ATOM 3818 C CA . ARG A 1 505 ? 27.074 -9.958 -37.412 1.00 81.94 505 ARG A CA 1
ATOM 3819 C C . ARG A 1 505 ? 26.448 -8.648 -36.901 1.00 81.94 505 ARG A C 1
ATOM 3821 O O . ARG A 1 505 ? 27.074 -7.596 -37.027 1.00 81.94 505 ARG A O 1
ATOM 3828 N N . GLN A 1 506 ? 25.244 -8.715 -36.336 1.00 81.88 506 GLN A N 1
ATOM 3829 C CA . GLN A 1 506 ? 24.519 -7.622 -35.681 1.00 81.88 506 GLN A CA 1
ATOM 3830 C C . GLN A 1 506 ? 24.186 -8.034 -34.239 1.00 81.88 506 GLN A C 1
ATOM 3832 O O . GLN A 1 506 ? 23.998 -9.218 -33.981 1.00 81.88 506 GLN A O 1
ATOM 3837 N N . ALA A 1 507 ? 24.050 -7.078 -33.315 1.00 81.56 507 ALA A N 1
ATOM 3838 C CA . ALA A 1 507 ? 23.743 -7.373 -31.909 1.00 81.56 507 ALA A CA 1
ATOM 3839 C C . ALA A 1 507 ? 22.295 -7.858 -31.670 1.00 81.56 507 ALA A C 1
ATOM 3841 O O . ALA A 1 507 ? 22.045 -8.640 -30.760 1.00 81.56 507 ALA A O 1
ATOM 3842 N N . PHE A 1 508 ? 21.334 -7.417 -32.487 1.00 84.75 508 PHE A N 1
ATOM 3843 C CA . PHE A 1 508 ? 19.902 -7.654 -32.254 1.00 84.75 508 PHE A CA 1
ATOM 3844 C C . PHE A 1 508 ? 19.488 -9.146 -32.157 1.00 84.75 508 PHE A C 1
ATOM 3846 O O . PHE A 1 508 ? 18.769 -9.482 -31.217 1.00 84.75 508 PHE A O 1
ATOM 3853 N N . PRO A 1 509 ? 19.976 -10.075 -33.010 1.00 85.38 509 PRO A N 1
ATOM 3854 C CA . PRO A 1 509 ? 19.716 -11.509 -32.837 1.00 85.38 509 PRO A CA 1
ATOM 3855 C C . PRO A 1 509 ? 20.183 -12.098 -31.497 1.00 85.38 509 PRO A C 1
ATOM 3857 O O . PRO A 1 509 ? 19.583 -13.059 -31.026 1.00 85.38 509 PRO A O 1
ATOM 3860 N N . LEU A 1 510 ? 21.216 -11.528 -30.859 1.00 87.00 510 LEU A N 1
ATOM 3861 C CA . LEU A 1 510 ? 21.670 -11.969 -29.533 1.00 87.00 510 LEU A CA 1
ATOM 3862 C C . LEU A 1 510 ? 20.660 -11.587 -28.440 1.00 87.00 510 LEU A C 1
ATOM 3864 O O . LEU A 1 510 ? 20.420 -12.377 -27.531 1.00 87.00 510 LEU A O 1
ATOM 3868 N N . LEU A 1 511 ? 20.027 -10.413 -28.559 1.00 88.00 511 LEU A N 1
ATOM 3869 C CA . LEU A 1 511 ? 18.945 -9.994 -27.662 1.00 88.00 511 LEU A CA 1
ATOM 3870 C C . LEU A 1 511 ? 17.715 -10.895 -27.826 1.00 88.00 511 LEU A C 1
ATOM 3872 O O . LEU A 1 511 ? 17.153 -11.327 -26.829 1.00 88.00 511 LEU A O 1
ATOM 3876 N N . LEU A 1 512 ? 17.330 -11.243 -29.060 1.00 87.88 512 LEU A N 1
ATOM 3877 C CA . LEU A 1 512 ? 16.244 -12.207 -29.287 1.00 87.88 512 LEU A CA 1
ATOM 3878 C C . LEU A 1 512 ? 16.563 -13.582 -28.676 1.00 87.88 512 LEU A C 1
ATOM 3880 O O . LEU A 1 512 ? 15.713 -14.151 -27.997 1.00 87.88 512 LEU A O 1
ATOM 3884 N N . LEU A 1 513 ? 17.789 -14.088 -28.854 1.00 91.00 513 LEU A N 1
ATOM 3885 C CA . LEU A 1 513 ? 18.218 -15.369 -28.283 1.00 91.00 513 LEU A CA 1
ATOM 3886 C C . LEU A 1 513 ? 18.158 -15.379 -26.746 1.00 91.00 513 LEU A C 1
ATOM 3888 O O . LEU A 1 513 ? 17.689 -16.353 -26.165 1.00 91.00 513 LEU A O 1
ATOM 3892 N N . LEU A 1 514 ? 18.585 -14.291 -26.095 1.00 91.31 514 LEU A N 1
ATOM 3893 C CA . LEU A 1 514 ? 18.542 -14.141 -24.635 1.00 91.31 514 LEU A CA 1
ATOM 3894 C C . LEU A 1 514 ? 17.107 -14.076 -24.080 1.00 91.31 514 LEU A C 1
ATOM 3896 O O . LEU A 1 514 ? 16.870 -14.460 -22.938 1.00 91.31 514 LEU A O 1
ATOM 3900 N N . ARG A 1 515 ? 16.143 -13.624 -24.887 1.00 93.38 515 ARG A N 1
ATOM 3901 C CA . ARG A 1 515 ? 14.739 -13.471 -24.478 1.00 93.38 515 ARG A CA 1
ATOM 3902 C C . ARG A 1 515 ? 13.914 -14.748 -24.595 1.00 93.38 515 ARG A C 1
ATOM 3904 O O . ARG A 1 515 ? 12.980 -14.918 -23.822 1.00 93.38 515 ARG A O 1
ATOM 3911 N N . ILE A 1 516 ? 14.277 -15.684 -25.476 1.00 91.69 516 ILE A N 1
ATOM 3912 C CA . ILE A 1 516 ? 13.608 -16.996 -25.588 1.00 91.69 516 ILE A CA 1
ATOM 3913 C C . ILE A 1 516 ? 13.472 -17.716 -24.225 1.00 91.69 516 ILE A C 1
ATOM 3915 O O . ILE A 1 516 ? 12.343 -18.059 -23.871 1.00 91.69 516 ILE A O 1
ATOM 3919 N N . PRO A 1 517 ? 14.536 -17.923 -23.418 1.00 94.31 517 PRO A N 1
ATOM 3920 C CA . PRO A 1 517 ? 14.396 -18.579 -22.115 1.00 94.31 517 PRO A CA 1
ATOM 3921 C C . PRO A 1 517 ? 13.587 -17.753 -21.102 1.00 94.31 517 PRO A C 1
ATOM 3923 O O . PRO A 1 517 ? 12.888 -18.343 -20.282 1.00 94.31 517 PRO A O 1
ATOM 3926 N N . LEU A 1 518 ? 13.626 -16.415 -21.171 1.00 93.25 518 LEU A N 1
ATOM 3927 C CA . LEU A 1 518 ? 12.805 -15.550 -20.314 1.00 93.25 518 LEU A CA 1
ATOM 3928 C C . LEU A 1 518 ? 11.317 -15.682 -20.654 1.00 93.25 518 LEU A C 1
ATOM 3930 O O . LEU A 1 518 ? 10.512 -15.885 -19.756 1.00 93.25 518 LEU A O 1
ATOM 3934 N N . LEU A 1 519 ? 10.954 -15.654 -21.937 1.00 91.44 519 LEU A N 1
ATOM 3935 C CA . LEU A 1 519 ? 9.571 -15.823 -22.395 1.00 91.44 519 LEU A CA 1
ATOM 3936 C C . LEU A 1 519 ? 9.030 -17.229 -22.083 1.00 91.44 519 LEU A C 1
ATOM 3938 O O . LEU A 1 519 ? 7.874 -17.363 -21.686 1.00 91.44 519 LEU A O 1
ATOM 3942 N N . ILE A 1 520 ? 9.864 -18.272 -22.183 1.00 91.50 520 ILE A N 1
ATOM 3943 C CA . ILE A 1 520 ? 9.509 -19.635 -21.747 1.00 91.50 520 ILE A CA 1
ATOM 3944 C C . ILE A 1 520 ? 9.284 -19.685 -20.228 1.00 91.50 520 ILE A C 1
ATOM 3946 O O . ILE A 1 520 ? 8.321 -20.302 -19.772 1.00 91.50 520 ILE A O 1
ATOM 3950 N N . LEU A 1 521 ? 10.140 -19.032 -19.433 1.00 90.62 521 LEU A N 1
ATOM 3951 C CA . LEU A 1 521 ? 10.006 -19.008 -17.975 1.00 90.62 521 LEU A CA 1
ATOM 3952 C C . LEU A 1 521 ? 8.795 -18.177 -17.519 1.00 90.62 521 LEU A C 1
ATOM 3954 O O . LEU A 1 521 ? 8.068 -18.629 -16.638 1.00 90.62 521 LEU A O 1
ATOM 3958 N N . ALA A 1 522 ? 8.522 -17.046 -18.172 1.00 87.75 522 ALA A N 1
ATOM 3959 C CA . ALA A 1 522 ? 7.321 -16.238 -17.978 1.00 87.75 522 ALA A CA 1
ATOM 3960 C C . ALA A 1 522 ? 6.052 -17.048 -18.272 1.00 87.75 522 ALA A C 1
ATOM 3962 O O . ALA A 1 522 ? 5.150 -17.125 -17.439 1.00 87.75 522 ALA A O 1
ATOM 3963 N N . LEU A 1 523 ? 6.003 -17.726 -19.424 1.00 84.31 523 LEU A N 1
ATOM 3964 C CA . LEU A 1 523 ? 4.882 -18.589 -19.796 1.00 84.31 523 LEU A CA 1
ATOM 3965 C C . LEU A 1 523 ? 4.707 -19.743 -18.795 1.00 84.31 523 LEU A C 1
ATOM 3967 O O . LEU A 1 523 ? 3.586 -20.046 -18.393 1.00 84.31 523 LEU A O 1
ATOM 3971 N N . ARG A 1 524 ? 5.807 -20.345 -18.319 1.00 84.06 524 ARG A N 1
ATOM 3972 C CA . ARG A 1 524 ? 5.764 -21.371 -17.265 1.00 84.06 524 ARG A CA 1
ATOM 3973 C C . ARG A 1 524 ? 5.225 -20.817 -15.944 1.00 84.06 524 ARG A C 1
ATOM 3975 O O . ARG A 1 524 ? 4.428 -21.495 -15.301 1.00 84.06 524 ARG A O 1
ATOM 3982 N N . GLN A 1 525 ? 5.637 -19.617 -15.535 1.00 78.81 525 GLN A N 1
ATOM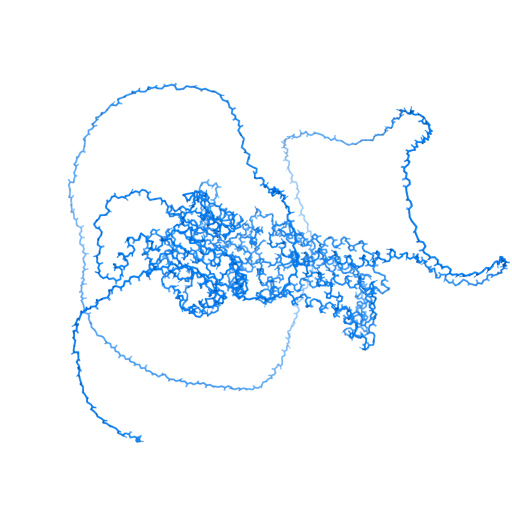 3983 C CA . GLN A 1 525 ? 5.135 -18.966 -14.321 1.00 78.81 525 GLN A CA 1
ATOM 3984 C C . GLN A 1 525 ? 3.622 -18.723 -14.413 1.00 78.81 525 GLN A C 1
ATOM 3986 O O . GLN A 1 525 ? 2.890 -19.133 -13.515 1.00 78.81 525 GLN A O 1
ATOM 3991 N N . GLN A 1 526 ? 3.164 -18.141 -15.525 1.00 74.00 526 GLN A N 1
ATOM 3992 C CA . GLN A 1 526 ? 1.767 -17.758 -15.770 1.00 74.00 526 GLN A CA 1
ATOM 3993 C C . GLN A 1 526 ? 0.803 -18.940 -15.996 1.00 74.00 526 GLN A C 1
ATOM 3995 O O . GLN A 1 526 ? -0.404 -18.746 -15.906 1.00 74.00 526 GLN A O 1
ATOM 4000 N N . ILE A 1 527 ? 1.307 -20.144 -16.308 1.00 68.19 527 ILE A N 1
ATOM 4001 C CA . ILE A 1 527 ? 0.482 -21.355 -16.498 1.00 68.19 527 ILE A CA 1
ATOM 4002 C C . ILE A 1 527 ? 0.557 -22.312 -15.297 1.00 68.19 527 ILE A C 1
ATOM 4004 O O . ILE A 1 527 ? -0.449 -22.927 -14.952 1.00 68.19 527 ILE A O 1
ATOM 4008 N N . PHE A 1 528 ? 1.734 -22.480 -14.680 1.00 58.97 528 PHE A N 1
ATOM 4009 C CA . PHE A 1 528 ? 1.984 -23.569 -13.720 1.00 58.97 528 PHE A CA 1
ATOM 4010 C C . PHE A 1 528 ? 2.361 -23.123 -12.302 1.00 58.97 528 PHE A C 1
ATOM 4012 O O . PHE A 1 528 ? 2.283 -23.948 -11.397 1.00 58.97 528 PHE A O 1
ATOM 4019 N N . LEU A 1 529 ? 2.814 -21.879 -12.094 1.00 57.78 529 LEU A N 1
ATOM 4020 C CA . LEU A 1 529 ? 3.243 -21.395 -10.767 1.00 57.78 529 LEU A CA 1
ATOM 4021 C C . LEU A 1 529 ? 2.291 -20.366 -10.153 1.00 57.78 529 LEU A C 1
ATOM 4023 O O . LEU A 1 529 ? 2.352 -20.149 -8.949 1.00 57.78 529 LEU A O 1
ATOM 4027 N N . ARG A 1 530 ? 1.385 -19.788 -10.946 1.00 61.62 530 ARG A N 1
ATOM 4028 C CA . ARG A 1 530 ? 0.099 -19.290 -10.454 1.00 61.62 530 ARG A CA 1
ATOM 4029 C C . ARG A 1 530 ? -1.013 -20.023 -11.203 1.00 61.62 530 ARG A C 1
ATOM 4031 O O . ARG A 1 530 ? -1.194 -19.750 -12.391 1.00 61.62 530 ARG A O 1
ATOM 4038 N N . PRO A 1 531 ? -1.726 -20.975 -10.572 1.00 53.47 531 PRO A N 1
ATOM 4039 C CA . PRO A 1 531 ? -2.981 -21.464 -11.131 1.00 53.47 531 PRO A CA 1
ATOM 4040 C C . PRO A 1 531 ? -4.002 -20.308 -11.219 1.00 53.47 531 PRO A C 1
ATOM 4042 O O . PRO A 1 531 ? -3.773 -19.240 -10.645 1.00 53.47 531 PRO A O 1
ATOM 4045 N N . PRO A 1 532 ? -5.142 -20.489 -11.914 1.00 56.03 532 PRO A N 1
ATOM 4046 C CA . PRO A 1 532 ? -6.253 -19.544 -11.827 1.00 56.03 532 PRO A CA 1
ATOM 4047 C C . PRO A 1 532 ? -6.599 -19.246 -10.361 1.00 56.03 532 PRO A C 1
ATOM 4049 O O . PRO A 1 532 ? -6.634 -20.171 -9.551 1.00 56.03 532 PRO A O 1
ATOM 4052 N N . LEU A 1 533 ? -6.864 -17.971 -10.051 1.00 57.47 533 LEU A N 1
ATOM 4053 C CA . LEU A 1 533 ? -6.960 -17.378 -8.699 1.00 57.47 533 LEU A CA 1
ATOM 4054 C C . LEU A 1 533 ? -8.081 -17.966 -7.807 1.00 57.47 533 LEU A C 1
ATOM 4056 O O . LEU A 1 533 ? -8.286 -17.514 -6.686 1.00 57.47 533 LEU A O 1
ATOM 4060 N N . ASP A 1 534 ? -8.798 -18.967 -8.312 1.00 59.56 534 ASP A N 1
ATOM 4061 C CA . ASP A 1 534 ? -9.952 -19.632 -7.709 1.00 59.56 534 ASP A CA 1
ATOM 4062 C C . ASP A 1 534 ? -9.603 -21.051 -7.205 1.00 59.56 534 ASP A C 1
ATOM 4064 O O . ASP A 1 534 ? -10.489 -21.866 -6.941 1.00 59.56 534 ASP A O 1
ATOM 4068 N N . LYS A 1 535 ? -8.306 -21.391 -7.119 1.00 70.69 535 LYS A N 1
ATOM 4069 C CA . LYS A 1 535 ? -7.808 -22.657 -6.557 1.00 70.69 535 LYS A CA 1
ATOM 4070 C C . LYS A 1 535 ? -6.645 -22.435 -5.597 1.00 70.69 535 LYS A C 1
ATOM 4072 O O . LYS A 1 535 ? -5.581 -21.971 -6.001 1.00 70.69 535 LYS A O 1
ATOM 4077 N N . SER A 1 536 ? -6.832 -22.882 -4.357 1.00 82.88 536 SER A N 1
ATOM 4078 C CA . SER A 1 536 ? -5.790 -22.884 -3.334 1.00 82.88 536 SER A CA 1
ATOM 4079 C C . SER A 1 536 ? -4.591 -23.748 -3.731 1.00 82.88 536 SER A C 1
ATOM 4081 O O . SER A 1 536 ? -4.777 -24.845 -4.268 1.00 82.88 536 SER A O 1
ATOM 4083 N N . TYR A 1 537 ? -3.381 -23.318 -3.384 1.00 84.12 537 TYR A N 1
ATOM 4084 C CA . TYR A 1 537 ? -2.150 -24.086 -3.579 1.00 84.12 537 TYR A CA 1
ATOM 4085 C C . TYR A 1 537 ? -1.218 -23.977 -2.367 1.00 84.12 537 TYR A C 1
ATOM 4087 O O . TYR A 1 537 ? -1.330 -23.056 -1.561 1.00 84.12 537 TYR A O 1
ATOM 4095 N N . ILE A 1 538 ? -0.305 -24.939 -2.233 1.00 85.50 538 ILE A N 1
ATOM 4096 C CA . ILE A 1 538 ? 0.700 -24.984 -1.162 1.00 85.50 538 ILE A CA 1
ATOM 4097 C C . ILE A 1 538 ? 2.060 -24.591 -1.756 1.00 85.50 538 ILE A C 1
ATOM 4099 O O . ILE A 1 538 ? 2.354 -24.922 -2.909 1.00 85.50 538 ILE A O 1
ATOM 4103 N N . THR A 1 539 ? 2.873 -23.859 -0.997 1.00 83.06 539 THR A N 1
ATOM 4104 C CA . THR A 1 539 ? 4.249 -23.496 -1.358 1.00 83.06 539 THR A CA 1
ATOM 4105 C C . THR A 1 539 ? 5.166 -24.720 -1.446 1.00 83.06 539 THR A C 1
ATOM 4107 O O . THR A 1 539 ? 4.858 -25.804 -0.956 1.00 83.06 539 THR A O 1
ATOM 4110 N N . SER A 1 540 ? 6.318 -24.570 -2.108 1.00 79.06 540 SER A N 1
ATOM 4111 C CA . SER A 1 540 ? 7.233 -25.684 -2.422 1.00 79.06 540 SER A CA 1
ATOM 4112 C C . SER A 1 540 ? 7.941 -26.325 -1.219 1.00 79.06 540 SER A C 1
ATOM 4114 O O . SER A 1 540 ? 8.604 -27.343 -1.387 1.00 79.06 540 SER A O 1
ATOM 4116 N N . ASP A 1 541 ? 7.830 -25.715 -0.044 1.00 80.88 541 ASP A N 1
ATOM 4117 C CA . ASP A 1 541 ? 8.322 -26.186 1.259 1.00 80.88 541 ASP A CA 1
ATOM 4118 C C . ASP A 1 541 ? 7.239 -26.904 2.086 1.00 80.88 541 ASP A C 1
ATOM 4120 O O . ASP A 1 541 ? 7.574 -27.676 2.979 1.00 80.88 541 ASP A O 1
ATOM 4124 N N . GLY A 1 542 ? 5.957 -26.688 1.777 1.00 84.81 542 GLY A N 1
ATOM 4125 C CA . GLY A 1 542 ? 4.826 -27.214 2.540 1.00 84.81 542 GLY A CA 1
ATOM 4126 C C . GLY A 1 542 ? 4.359 -26.343 3.713 1.00 84.81 542 GLY A C 1
ATOM 4127 O O . GLY A 1 542 ? 3.359 -26.697 4.330 1.00 84.81 542 GLY A O 1
ATOM 4128 N N . GLU A 1 543 ? 5.020 -25.219 4.023 1.00 89.50 543 GLU A N 1
ATOM 4129 C CA . GLU A 1 543 ? 4.707 -24.420 5.226 1.00 89.50 543 GLU A CA 1
ATOM 4130 C C . GLU A 1 543 ? 3.542 -23.429 5.032 1.00 89.50 543 GLU A C 1
ATOM 4132 O O . GLU A 1 543 ? 2.876 -23.078 6.005 1.00 89.50 543 GLU A O 1
ATOM 4137 N N . LEU A 1 544 ? 3.254 -22.986 3.800 1.00 91.50 544 LEU A N 1
ATOM 4138 C CA . LEU A 1 544 ? 2.235 -21.968 3.516 1.00 91.50 544 LEU A CA 1
ATOM 4139 C C . LEU A 1 544 ? 1.222 -22.450 2.465 1.00 91.50 544 LEU A C 1
ATOM 4141 O O . LEU A 1 544 ? 1.579 -22.847 1.355 1.00 91.50 544 LEU A O 1
ATOM 4145 N N . LYS A 1 545 ? -0.072 -22.355 2.781 1.00 91.25 545 LYS A N 1
ATOM 4146 C CA . LYS A 1 545 ? -1.180 -22.656 1.862 1.00 91.25 545 LYS A CA 1
ATOM 4147 C C . LYS A 1 545 ? -1.925 -21.380 1.504 1.00 91.25 545 LYS A C 1
ATOM 4149 O O . LYS A 1 545 ? -2.646 -20.819 2.320 1.00 91.25 545 LYS A O 1
ATOM 4154 N N . ILE A 1 546 ? -1.772 -20.929 0.267 1.00 90.75 546 ILE A N 1
ATOM 4155 C CA . ILE A 1 546 ? -2.459 -19.749 -0.260 1.00 90.75 546 ILE A CA 1
ATOM 4156 C C . ILE A 1 546 ? -3.855 -20.191 -0.705 1.00 90.75 546 ILE A C 1
ATOM 4158 O O . ILE A 1 546 ? -3.986 -21.070 -1.557 1.00 90.75 546 ILE A O 1
ATOM 4162 N N . ILE A 1 547 ? -4.895 -19.617 -0.097 1.00 91.06 547 ILE A N 1
ATOM 4163 C CA . ILE A 1 547 ? -6.305 -19.915 -0.394 1.00 91.06 547 ILE A CA 1
ATOM 4164 C C . ILE A 1 547 ? -6.790 -19.043 -1.550 1.00 91.06 547 ILE A C 1
ATOM 4166 O O . ILE A 1 547 ? -7.346 -19.559 -2.518 1.00 91.06 547 ILE A O 1
ATOM 4170 N N . SER A 1 548 ? -6.560 -17.734 -1.441 1.00 90.44 548 SER A N 1
ATOM 4171 C CA . SER A 1 548 ? -7.028 -16.714 -2.377 1.00 90.44 548 SER A CA 1
ATOM 4172 C C . SER A 1 548 ? -5.997 -15.590 -2.479 1.00 90.44 548 SER A C 1
ATOM 4174 O O . SER A 1 548 ? -5.322 -15.264 -1.503 1.00 90.44 548 SER A O 1
ATOM 4176 N N . SER A 1 549 ? -5.858 -15.008 -3.668 1.00 88.38 549 SER A N 1
ATOM 4177 C CA . SER A 1 549 ? -4.992 -13.858 -3.939 1.00 88.38 549 SER A CA 1
ATOM 4178 C C . SER A 1 549 ? -5.588 -13.047 -5.085 1.00 88.38 549 SER A C 1
ATOM 4180 O O . SER A 1 549 ? -5.748 -13.567 -6.191 1.00 88.38 549 SER A O 1
ATOM 4182 N N . ARG A 1 550 ? -5.975 -11.793 -4.832 1.00 86.19 550 ARG A N 1
ATOM 4183 C CA . ARG A 1 550 ? -6.712 -10.941 -5.780 1.00 86.19 550 ARG A CA 1
ATOM 4184 C C . ARG A 1 550 ? -6.308 -9.469 -5.611 1.00 86.19 550 ARG A C 1
ATOM 4186 O O . ARG A 1 550 ? -6.377 -8.937 -4.508 1.00 86.19 550 ARG A O 1
ATOM 4193 N N . LYS A 1 551 ? -5.927 -8.788 -6.702 1.00 85.75 551 LYS A N 1
ATOM 4194 C CA . LYS A 1 551 ? -5.747 -7.323 -6.698 1.00 85.75 551 LYS A CA 1
ATOM 4195 C C . LYS A 1 551 ? -7.117 -6.643 -6.652 1.00 85.75 551 LYS A C 1
ATOM 4197 O O . LYS A 1 551 ? -8.006 -7.019 -7.417 1.00 85.75 551 LYS A O 1
ATOM 4202 N N . SER A 1 552 ? -7.250 -5.651 -5.782 1.00 88.19 552 SER A N 1
ATOM 4203 C CA . SER A 1 552 ? -8.453 -4.850 -5.560 1.00 88.19 552 SER A CA 1
ATOM 4204 C C . SER A 1 552 ? -8.094 -3.359 -5.427 1.00 88.19 552 SER A C 1
ATOM 4206 O O . SER A 1 552 ? -7.008 -2.964 -5.863 1.00 88.19 552 SER A O 1
ATOM 4208 N N . LEU A 1 553 ? -8.997 -2.533 -4.884 1.00 86.06 553 LEU A N 1
ATOM 4209 C CA . LEU A 1 553 ? -8.811 -1.085 -4.715 1.00 86.06 553 LEU A CA 1
ATOM 4210 C C . LEU A 1 553 ? -7.628 -0.766 -3.792 1.00 86.06 553 LEU A C 1
ATOM 4212 O O . LEU A 1 553 ? -6.749 0.004 -4.169 1.00 86.06 553 LEU A O 1
ATOM 4216 N N . THR A 1 554 ? -7.598 -1.360 -2.599 1.00 85.19 554 THR A N 1
ATOM 4217 C CA . THR A 1 554 ? -6.621 -1.018 -1.548 1.00 85.19 554 THR A CA 1
ATOM 4218 C C . THR A 1 554 ? -5.246 -1.638 -1.778 1.00 85.19 554 THR A C 1
ATOM 4220 O O . THR A 1 554 ? -4.230 -1.063 -1.392 1.00 85.19 554 THR A O 1
ATOM 4223 N N . GLY A 1 555 ? -5.186 -2.799 -2.435 1.00 86.88 555 GLY A N 1
ATOM 4224 C CA . GLY A 1 555 ? -3.943 -3.539 -2.607 1.00 86.88 555 GLY A CA 1
ATOM 4225 C C . GLY A 1 555 ? -4.125 -4.915 -3.243 1.00 86.88 555 GLY A C 1
ATOM 4226 O O . GLY A 1 555 ? -5.121 -5.211 -3.904 1.00 86.88 555 GLY A O 1
ATOM 4227 N N . GLN A 1 556 ? -3.111 -5.762 -3.100 1.00 88.38 556 GLN A N 1
ATOM 4228 C CA . GLN A 1 556 ? -3.197 -7.197 -3.335 1.00 88.38 556 GLN A CA 1
ATOM 4229 C C . GLN A 1 556 ? -3.737 -7.846 -2.062 1.00 88.38 556 GLN A C 1
ATOM 4231 O O . GLN A 1 556 ? -3.010 -7.952 -1.075 1.00 88.38 556 GLN A O 1
ATOM 4236 N N . ILE A 1 557 ? -4.998 -8.273 -2.091 1.00 91.12 557 ILE A N 1
ATOM 4237 C CA . ILE A 1 557 ? -5.632 -8.980 -0.980 1.00 91.12 557 ILE A CA 1
ATOM 4238 C C . ILE A 1 557 ? -5.259 -10.458 -1.070 1.00 91.12 557 ILE A C 1
ATOM 4240 O O . ILE A 1 557 ? -5.472 -11.096 -2.104 1.00 91.12 557 ILE A O 1
ATOM 4244 N N . VAL A 1 558 ? -4.690 -11.003 0.001 1.00 91.94 558 VAL A N 1
ATOM 4245 C CA . VAL A 1 558 ? -4.191 -12.380 0.072 1.00 91.94 558 VAL A CA 1
ATOM 4246 C C . VAL A 1 558 ? -4.727 -13.045 1.329 1.00 91.94 558 VAL A C 1
ATOM 4248 O O . VAL A 1 558 ? -4.574 -12.511 2.426 1.00 91.94 558 VAL A O 1
ATOM 4251 N N . VAL A 1 559 ? -5.308 -14.233 1.176 1.00 94.38 559 VAL A N 1
ATOM 4252 C CA . VAL A 1 559 ? -5.669 -15.110 2.293 1.00 94.38 559 VAL A CA 1
ATOM 4253 C C . VAL A 1 559 ? -4.847 -16.379 2.211 1.00 94.38 559 VAL A C 1
ATOM 4255 O O . VAL A 1 559 ? -4.888 -17.096 1.205 1.00 94.38 559 VAL A O 1
ATOM 4258 N N . ALA A 1 560 ? -4.117 -16.671 3.281 1.00 93.81 560 ALA A N 1
ATOM 4259 C CA . ALA A 1 560 ? -3.283 -17.856 3.382 1.00 93.81 560 ALA A CA 1
ATOM 4260 C C . ALA A 1 560 ? -3.295 -18.443 4.797 1.00 93.81 560 ALA A C 1
ATOM 4262 O O . ALA A 1 560 ? -3.630 -17.775 5.775 1.00 93.81 560 ALA A O 1
ATOM 4263 N N . GLU A 1 561 ? -2.931 -19.716 4.884 1.00 93.81 561 GLU A N 1
ATOM 4264 C CA . GLU A 1 561 ? -2.761 -20.471 6.120 1.00 93.81 561 GLU A CA 1
ATOM 4265 C C . GLU A 1 561 ? -1.282 -20.782 6.303 1.00 93.81 561 GLU A C 1
ATOM 4267 O O . GLU A 1 561 ? -0.664 -21.412 5.439 1.00 93.81 561 GLU A O 1
ATOM 4272 N N . ASN A 1 562 ? -0.728 -20.356 7.432 1.00 93.38 562 ASN A N 1
ATOM 4273 C CA . ASN A 1 562 ? 0.545 -20.850 7.918 1.00 93.38 562 ASN A CA 1
ATOM 4274 C C . ASN A 1 562 ? 0.287 -22.232 8.541 1.00 93.38 562 ASN A C 1
ATOM 4276 O O . ASN A 1 562 ? -0.343 -22.348 9.594 1.00 93.38 562 ASN A O 1
ATOM 4280 N N . LEU A 1 563 ? 0.725 -23.283 7.846 1.00 91.00 563 LEU A N 1
ATOM 4281 C CA . LEU A 1 563 ? 0.489 -24.684 8.210 1.00 91.00 563 LEU A CA 1
ATOM 4282 C C . LEU A 1 563 ? 1.444 -25.194 9.296 1.00 91.00 563 LEU A C 1
ATOM 4284 O O . LEU A 1 563 ? 1.198 -26.252 9.869 1.00 91.00 563 LEU A O 1
ATOM 4288 N N . LYS A 1 564 ? 2.527 -24.457 9.555 1.00 90.19 564 LYS A N 1
ATOM 4289 C CA . LYS A 1 564 ? 3.515 -24.740 10.598 1.00 90.19 564 LYS A CA 1
ATOM 4290 C C . LYS A 1 564 ? 3.003 -24.296 11.966 1.00 90.19 564 LYS A C 1
ATOM 4292 O O . LYS A 1 564 ? 3.029 -25.078 12.910 1.00 90.19 564 LYS A O 1
ATOM 4297 N N . ASP A 1 565 ? 2.501 -23.066 12.027 1.00 90.62 565 ASP A N 1
ATOM 4298 C CA . ASP A 1 565 ? 2.096 -22.416 13.275 1.00 90.62 565 ASP A CA 1
ATOM 4299 C C . ASP A 1 565 ? 0.584 -22.553 13.544 1.00 90.62 565 ASP A C 1
ATOM 4301 O O . ASP A 1 565 ? 0.148 -22.456 14.685 1.00 90.62 565 ASP A O 1
ATOM 4305 N N . GLY A 1 566 ? -0.234 -22.825 12.516 1.00 93.19 566 GLY A N 1
ATOM 4306 C CA . GLY A 1 566 ? -1.661 -23.136 12.677 1.00 93.19 566 GLY A CA 1
ATOM 4307 C C . GLY A 1 566 ? -2.602 -21.925 12.676 1.00 93.19 566 GLY A C 1
ATOM 4308 O O . GLY A 1 566 ? -3.631 -21.944 13.352 1.00 93.19 566 GLY A O 1
ATOM 4309 N N . TYR A 1 567 ? -2.293 -20.875 11.908 1.00 94.38 567 TYR A N 1
ATOM 4310 C CA . TYR A 1 567 ? -3.166 -19.702 11.750 1.00 94.38 567 TYR A CA 1
ATOM 4311 C C . TYR A 1 567 ? -3.490 -19.376 10.287 1.00 94.38 567 TYR A C 1
ATOM 4313 O O . TYR A 1 567 ? -2.702 -19.629 9.373 1.00 94.38 567 TYR A O 1
ATOM 4321 N N . ARG A 1 568 ? -4.657 -18.763 10.064 1.00 95.62 568 ARG A N 1
ATOM 4322 C CA . ARG A 1 568 ? -5.068 -18.159 8.788 1.00 95.62 568 ARG A CA 1
ATOM 4323 C C . ARG A 1 568 ? -4.974 -16.641 8.906 1.00 95.62 568 ARG A C 1
ATOM 4325 O O . ARG A 1 568 ? -5.439 -16.082 9.894 1.00 95.62 568 ARG A O 1
ATOM 4332 N N . PHE A 1 569 ? -4.409 -15.967 7.910 1.00 94.75 569 PHE A N 1
ATOM 4333 C CA . PHE A 1 569 ? -4.242 -14.509 7.908 1.00 94.75 569 PHE A CA 1
ATOM 4334 C C . PHE A 1 569 ? -4.757 -13.866 6.619 1.00 94.75 569 PHE A C 1
ATOM 4336 O O . PHE A 1 569 ? -4.787 -14.496 5.558 1.00 94.75 569 PHE A O 1
ATOM 4343 N N . LEU A 1 570 ? -5.176 -12.607 6.741 1.00 94.50 570 LEU A N 1
ATOM 4344 C CA . LEU A 1 570 ? -5.596 -11.720 5.663 1.00 94.50 570 LEU A CA 1
ATOM 4345 C C . LEU A 1 570 ? -4.530 -10.631 5.505 1.00 94.50 570 LEU A C 1
ATOM 4347 O O . LEU A 1 570 ? -4.222 -9.928 6.462 1.00 94.50 570 LEU A O 1
ATOM 4351 N N . ARG A 1 571 ? -3.956 -10.476 4.314 1.00 91.75 571 ARG A N 1
ATOM 4352 C CA . ARG A 1 571 ? -2.914 -9.478 4.020 1.00 91.75 571 ARG A CA 1
ATOM 4353 C C . ARG A 1 571 ? -3.366 -8.558 2.890 1.00 91.75 571 ARG A C 1
ATOM 4355 O O . ARG A 1 571 ? -3.942 -9.045 1.921 1.00 91.75 571 ARG A O 1
ATOM 4362 N N . CYS A 1 572 ? -3.069 -7.266 2.992 1.00 90.00 572 CYS A N 1
ATOM 4363 C CA . CYS A 1 572 ? -3.216 -6.288 1.917 1.00 90.00 572 CYS A CA 1
ATOM 4364 C C . CYS A 1 572 ? -1.854 -5.664 1.595 1.00 90.00 572 CYS A C 1
ATOM 4366 O O . CYS A 1 572 ? -1.244 -5.000 2.435 1.00 90.00 572 CYS A O 1
ATOM 4368 N N . ASP A 1 573 ? -1.372 -5.904 0.374 1.00 88.69 573 ASP A N 1
ATOM 4369 C CA . ASP A 1 573 ? -0.005 -5.596 -0.059 1.00 88.69 573 ASP A CA 1
ATOM 4370 C C . ASP A 1 573 ? 1.038 -6.095 0.969 1.00 88.69 573 ASP A C 1
ATOM 4372 O O . ASP A 1 573 ? 1.272 -7.304 1.006 1.00 88.69 573 ASP A O 1
ATOM 4376 N N . HIS A 1 574 ? 1.641 -5.243 1.812 1.00 85.69 574 HIS A N 1
ATOM 4377 C CA . HIS A 1 574 ? 2.606 -5.691 2.834 1.00 85.69 574 HIS A CA 1
ATOM 4378 C C . HIS A 1 574 ? 2.051 -5.817 4.267 1.00 85.69 574 HIS A C 1
A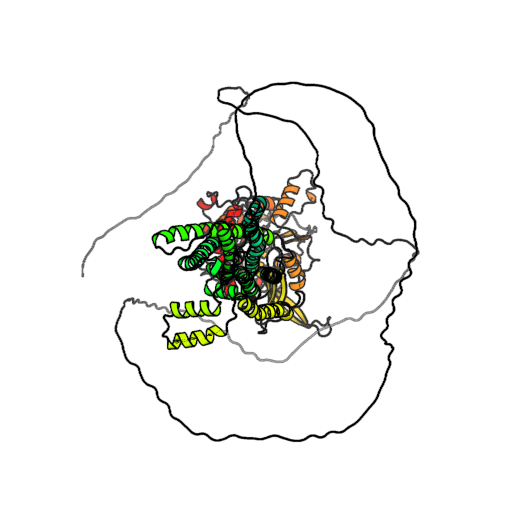TOM 4380 O O . HIS A 1 574 ? 2.718 -6.415 5.107 1.00 85.69 574 HIS A O 1
ATOM 4386 N N . SER A 1 575 ? 0.849 -5.309 4.552 1.00 86.50 575 SER A N 1
ATOM 4387 C CA . SER A 1 575 ? 0.278 -5.238 5.910 1.00 86.50 575 SER A CA 1
ATOM 4388 C C . SER A 1 575 ? -0.729 -6.359 6.167 1.00 86.50 575 SER A C 1
ATOM 4390 O O . SER A 1 575 ? -1.507 -6.713 5.280 1.00 86.50 575 SER A O 1
ATOM 4392 N N . ILE A 1 576 ? -0.752 -6.913 7.379 1.00 89.50 576 ILE A N 1
ATOM 4393 C CA . ILE A 1 576 ? -1.740 -7.924 7.786 1.00 89.50 576 ILE A CA 1
ATOM 4394 C C . ILE A 1 576 ? -2.992 -7.196 8.309 1.00 89.50 576 ILE A C 1
ATOM 4396 O O . ILE A 1 576 ? -2.899 -6.444 9.268 1.00 89.50 576 ILE A O 1
ATOM 4400 N N . LEU A 1 577 ? -4.160 -7.427 7.697 1.00 91.00 577 LEU A N 1
ATOM 4401 C CA . LEU A 1 577 ? -5.466 -6.854 8.087 1.00 91.00 577 LEU A CA 1
ATOM 4402 C C . LEU A 1 577 ? -6.208 -7.715 9.135 1.00 91.00 577 LEU A C 1
ATOM 4404 O O . LEU A 1 577 ? -7.432 -7.671 9.260 1.00 91.00 577 LEU A O 1
ATOM 4408 N N . GLY A 1 578 ? -5.468 -8.574 9.832 1.00 92.25 578 GLY A N 1
ATOM 4409 C CA . GLY A 1 578 ? -5.973 -9.535 10.805 1.00 92.25 578 GLY A CA 1
ATOM 4410 C C . GLY A 1 578 ? -5.702 -10.996 10.446 1.00 92.25 578 GLY A C 1
ATOM 4411 O O . GLY A 1 578 ? -5.286 -11.359 9.343 1.00 92.25 578 GLY A O 1
ATOM 4412 N N . GLY A 1 579 ? -5.939 -11.863 11.421 1.00 93.81 579 GLY A N 1
ATOM 4413 C CA . GLY A 1 579 ? -5.777 -13.303 11.292 1.00 93.81 579 GLY A CA 1
ATOM 4414 C C . GLY A 1 579 ? -6.363 -14.022 12.496 1.00 93.81 579 GLY A C 1
ATOM 4415 O O . GLY A 1 579 ? -6.587 -13.410 13.541 1.00 93.81 579 GLY A O 1
ATOM 4416 N N . ARG A 1 580 ? -6.644 -15.314 12.337 1.00 94.75 580 ARG A N 1
ATOM 4417 C CA . ARG A 1 580 ? -7.252 -16.161 13.366 1.00 94.75 580 ARG A CA 1
ATOM 4418 C C . ARG A 1 580 ? -6.533 -17.500 13.456 1.00 94.75 580 ARG A C 1
ATOM 4420 O O . ARG A 1 580 ? -6.134 -18.064 12.433 1.00 94.75 580 ARG A O 1
ATOM 4427 N N . TRP A 1 581 ? -6.414 -18.028 14.668 1.00 94.50 581 TRP A N 1
ATOM 4428 C CA . TRP A 1 581 ? -5.989 -19.410 14.890 1.00 94.50 581 TRP A CA 1
ATOM 4429 C C . TRP A 1 581 ? -6.980 -20.373 14.232 1.00 94.50 581 TRP A C 1
ATOM 4431 O O . TRP A 1 581 ? -8.193 -20.146 14.276 1.00 94.50 581 TRP A O 1
ATOM 4441 N N . ILE A 1 582 ? -6.487 -21.447 13.616 1.00 93.31 582 ILE A N 1
ATOM 4442 C CA . ILE A 1 582 ? -7.323 -22.433 12.921 1.00 93.31 582 ILE A CA 1
ATOM 4443 C C . ILE A 1 582 ? -7.081 -23.847 13.431 1.00 93.31 582 ILE A C 1
ATOM 4445 O O . ILE A 1 582 ? -5.968 -24.239 13.771 1.00 93.31 582 ILE A O 1
ATOM 4449 N N . ARG A 1 583 ? -8.144 -24.649 13.435 1.00 88.75 583 ARG A N 1
ATOM 4450 C CA . ARG A 1 583 ? -8.100 -26.053 13.844 1.00 88.75 583 ARG A CA 1
ATOM 4451 C C . ARG A 1 583 ? -8.906 -26.901 12.875 1.00 88.75 583 ARG A C 1
ATOM 4453 O O . ARG A 1 583 ? -10.058 -26.589 12.593 1.00 88.75 583 ARG A O 1
ATOM 4460 N N . GLU A 1 584 ? -8.335 -27.990 12.377 1.00 85.19 584 GLU A N 1
ATOM 4461 C CA . GLU A 1 584 ? -9.125 -28.979 11.642 1.00 85.19 584 GLU A CA 1
ATOM 4462 C C . GLU A 1 584 ? -9.970 -29.812 12.613 1.00 85.19 584 GLU A C 1
ATOM 4464 O O . GLU A 1 584 ? -9.462 -30.363 13.590 1.00 85.19 584 GLU A O 1
ATOM 4469 N N . VAL A 1 585 ? -11.265 -29.925 12.327 1.00 85.31 585 VAL A N 1
ATOM 4470 C CA . VAL A 1 585 ? -12.233 -30.709 13.103 1.00 85.31 585 VAL A CA 1
ATOM 4471 C C . VAL A 1 585 ? -12.945 -31.670 12.158 1.00 85.31 585 VAL A C 1
ATOM 4473 O O . VAL A 1 585 ? -13.324 -31.285 11.054 1.00 85.31 585 VAL A O 1
ATOM 4476 N N . ASN A 1 586 ? -13.134 -32.925 12.569 1.00 83.62 586 ASN A N 1
ATOM 4477 C CA . ASN A 1 586 ? -13.904 -33.894 11.786 1.00 83.62 586 ASN A CA 1
ATOM 4478 C C . ASN A 1 586 ? -15.374 -33.454 11.736 1.00 83.62 586 ASN A C 1
ATOM 4480 O O . ASN A 1 5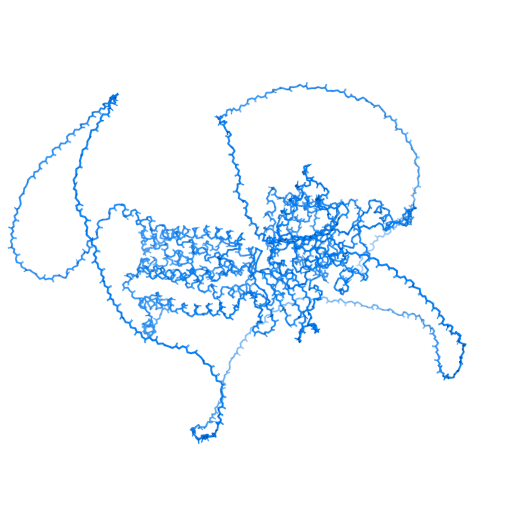86 ? -16.000 -33.296 12.785 1.00 83.62 586 ASN A O 1
ATOM 4484 N N . ASP A 1 587 ? -15.925 -33.269 10.536 1.00 78.88 587 ASP A N 1
ATOM 4485 C CA . ASP A 1 587 ? -17.307 -32.828 10.352 1.00 78.88 587 ASP A CA 1
ATOM 4486 C C . ASP A 1 587 ? -18.151 -33.972 9.790 1.00 78.88 587 ASP A C 1
ATOM 4488 O O . ASP A 1 587 ? -18.142 -34.257 8.594 1.00 78.88 587 ASP A O 1
ATOM 4492 N N . ASN A 1 588 ? -18.900 -34.629 10.676 1.00 77.56 588 ASN A N 1
ATOM 4493 C CA . ASN A 1 588 ? -19.726 -35.787 10.336 1.00 77.56 588 ASN A CA 1
ATOM 4494 C C . ASN A 1 588 ? -20.885 -35.459 9.371 1.00 77.56 588 ASN A C 1
ATOM 4496 O O . ASN A 1 588 ? -21.491 -36.387 8.835 1.00 77.56 588 ASN A O 1
ATOM 4500 N N . SER A 1 589 ? -21.199 -34.178 9.126 1.00 77.00 589 SER A N 1
ATOM 4501 C CA . SER A 1 589 ? -22.168 -33.782 8.091 1.00 77.00 589 SER A CA 1
ATOM 4502 C C . SER A 1 589 ? -21.593 -33.893 6.670 1.00 77.00 589 SER A C 1
ATOM 4504 O O . SER A 1 589 ? -22.342 -34.042 5.702 1.00 77.00 589 SER A O 1
ATOM 4506 N N . ILE A 1 590 ? -20.263 -33.898 6.537 1.00 75.38 590 ILE A N 1
ATOM 4507 C CA . ILE A 1 590 ? -19.536 -33.997 5.271 1.00 75.38 590 ILE A CA 1
ATOM 4508 C C . ILE A 1 590 ? -18.910 -35.396 5.178 1.00 75.38 590 ILE A C 1
ATOM 4510 O O . ILE A 1 590 ? -18.120 -35.801 6.028 1.00 75.38 590 ILE A O 1
ATOM 4514 N N . LYS A 1 591 ? -19.214 -36.166 4.123 1.00 56.72 591 LYS A N 1
ATOM 4515 C CA . LYS A 1 591 ? -18.671 -37.531 3.958 1.00 56.72 591 LYS A CA 1
ATOM 4516 C C . LYS A 1 591 ? -1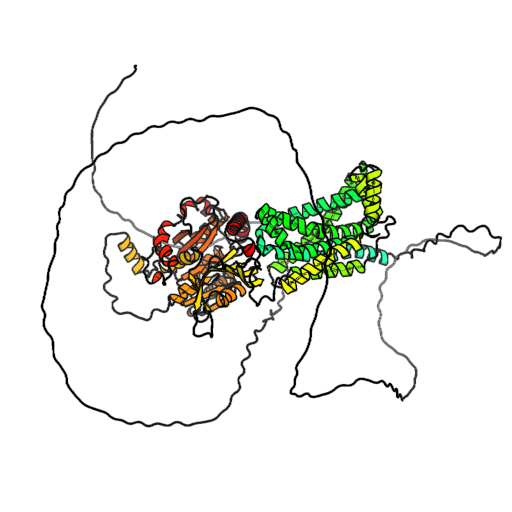7.137 -37.533 3.885 1.00 56.72 591 LYS A C 1
ATOM 4518 O O . LYS A 1 591 ? -16.568 -37.207 2.848 1.00 56.72 591 LYS A O 1
ATOM 4523 N N . GLY A 1 592 ? -16.491 -37.947 4.978 1.00 64.69 592 GLY A N 1
ATOM 4524 C CA . GLY A 1 592 ? -15.031 -37.929 5.125 1.00 64.69 592 GLY A CA 1
ATOM 4525 C C . GLY A 1 592 ? -14.437 -36.520 5.237 1.00 64.69 592 GLY A C 1
ATOM 4526 O O . GLY A 1 592 ? -13.250 -36.343 4.976 1.00 64.69 592 GLY A O 1
ATOM 4527 N N . GLY A 1 593 ? -15.254 -35.515 5.563 1.00 65.94 593 GLY A N 1
ATOM 4528 C CA . GLY A 1 593 ? -14.840 -34.121 5.593 1.00 65.94 593 GLY A CA 1
ATOM 4529 C C . GLY A 1 593 ? -14.206 -33.694 6.912 1.00 65.94 593 GLY A C 1
ATOM 4530 O O . GLY A 1 593 ? -14.601 -34.113 8.000 1.00 65.94 593 GLY A O 1
ATOM 4531 N N . LYS A 1 594 ? -13.250 -32.776 6.791 1.00 76.75 594 LYS A N 1
ATOM 4532 C CA . LYS A 1 594 ? -12.797 -31.914 7.879 1.00 76.75 594 LYS A CA 1
ATOM 4533 C C . LYS A 1 594 ? -13.334 -30.507 7.637 1.00 76.75 594 LYS A C 1
ATOM 4535 O O . LYS A 1 594 ? -13.293 -30.029 6.502 1.00 76.75 594 LYS A O 1
ATOM 4540 N N . ARG A 1 595 ? -13.783 -29.833 8.691 1.00 82.19 595 ARG A N 1
ATOM 4541 C CA . ARG A 1 595 ? -14.071 -28.395 8.700 1.00 82.19 595 ARG A CA 1
ATOM 4542 C C . ARG A 1 595 ? -12.898 -27.657 9.340 1.00 82.19 595 ARG A C 1
ATOM 4544 O O . ARG A 1 595 ? -12.361 -28.117 10.346 1.00 82.19 595 ARG A O 1
ATOM 4551 N N . THR A 1 596 ? -12.522 -26.505 8.790 1.00 83.56 596 THR A N 1
ATOM 4552 C CA . THR A 1 596 ? -11.666 -25.554 9.511 1.00 83.56 596 THR A CA 1
ATOM 4553 C C . THR A 1 596 ? -12.521 -24.806 10.527 1.00 83.56 596 THR A C 1
ATOM 4555 O O . THR A 1 596 ? -13.473 -24.119 10.162 1.00 83.56 596 THR A O 1
ATOM 4558 N N . ASP A 1 597 ? -12.191 -24.962 11.798 1.00 86.38 597 ASP A N 1
ATOM 4559 C CA . ASP A 1 597 ? -12.807 -24.283 12.929 1.00 86.38 597 ASP A CA 1
ATOM 4560 C C . ASP A 1 597 ? -11.959 -23.060 13.308 1.00 86.38 597 ASP A C 1
ATOM 4562 O O . ASP A 1 597 ? -10.727 -23.126 13.264 1.00 86.38 597 ASP A O 1
ATOM 4566 N N . MET A 1 598 ? -12.610 -21.939 13.626 1.00 89.50 598 MET A N 1
ATOM 4567 C CA . MET A 1 598 ? -11.959 -20.631 13.781 1.00 89.50 598 MET A CA 1
ATOM 4568 C C . MET A 1 598 ? -11.835 -20.239 15.253 1.00 89.50 598 MET A C 1
ATOM 4570 O O . MET A 1 598 ? -12.842 -19.970 15.909 1.00 89.50 598 MET A O 1
ATOM 4574 N N . GLY A 1 599 ? -10.602 -20.165 15.748 1.00 89.50 599 GLY A N 1
ATOM 4575 C CA . GLY A 1 599 ? -10.272 -19.698 17.092 1.00 89.50 599 GLY A CA 1
ATOM 4576 C C . GLY A 1 599 ? -10.192 -18.173 17.203 1.00 89.50 599 GLY A C 1
ATOM 4577 O O . GLY A 1 599 ? -10.810 -17.430 16.430 1.00 89.50 599 GLY A O 1
ATOM 4578 N N . ASP A 1 600 ? -9.422 -17.720 18.185 1.00 90.62 600 ASP A N 1
ATOM 4579 C CA . ASP A 1 600 ? -9.207 -16.305 18.492 1.00 90.62 600 ASP A CA 1
ATOM 4580 C C . ASP A 1 600 ? -8.386 -15.567 17.426 1.00 90.62 600 ASP A C 1
ATOM 4582 O O . ASP A 1 600 ? -7.812 -16.176 16.518 1.00 90.62 600 ASP A O 1
ATOM 4586 N N . SER A 1 601 ? -8.338 -14.240 17.561 1.00 92.50 601 SER A N 1
ATOM 4587 C CA . SER A 1 601 ? -7.394 -13.374 16.852 1.00 92.50 601 SER A CA 1
ATOM 4588 C C . SER A 1 601 ? -5.942 -13.809 17.102 1.00 92.50 601 SER A C 1
ATOM 4590 O O . SER A 1 601 ? -5.617 -14.314 18.176 1.00 92.50 601 SER A O 1
ATOM 4592 N N . ILE A 1 602 ? -5.059 -13.574 16.127 1.00 92.38 602 ILE A N 1
ATOM 4593 C CA . ILE A 1 602 ? -3.599 -13.674 16.325 1.00 92.38 602 ILE A CA 1
ATOM 4594 C C . ILE A 1 602 ? -2.957 -12.348 16.778 1.00 92.38 602 ILE A C 1
ATOM 4596 O O . ILE A 1 602 ? -1.765 -12.323 17.055 1.00 92.38 602 ILE A O 1
ATOM 4600 N N . PHE A 1 603 ? -3.736 -11.262 16.866 1.00 89.94 603 PHE A N 1
ATOM 4601 C CA . PHE A 1 603 ? -3.297 -9.941 17.337 1.00 89.94 603 PHE A CA 1
ATOM 4602 C C . PHE A 1 603 ? -4.166 -9.451 18.500 1.00 89.94 603 PHE A C 1
ATOM 4604 O O . PHE A 1 603 ? -5.395 -9.562 18.440 1.00 89.94 603 PHE A O 1
ATOM 4611 N N . ALA A 1 604 ? -3.534 -8.864 19.517 1.00 91.00 604 ALA A N 1
ATOM 4612 C CA . ALA A 1 604 ? -4.200 -8.344 20.709 1.00 91.00 604 ALA A CA 1
ATOM 4613 C C . ALA A 1 604 ? -5.051 -7.093 20.430 1.00 91.00 604 ALA A C 1
ATOM 4615 O O . ALA A 1 604 ? -6.150 -6.986 20.975 1.00 91.00 604 ALA A O 1
ATOM 4616 N N . VAL A 1 605 ? -4.605 -6.200 19.534 1.00 90.81 605 VAL A N 1
ATOM 4617 C CA . VAL A 1 605 ? -5.303 -4.944 19.191 1.00 90.81 605 VAL A CA 1
ATOM 4618 C C . VAL A 1 605 ? -6.799 -5.112 18.891 1.00 90.81 605 VAL A C 1
ATOM 4620 O O . VAL A 1 605 ? -7.603 -4.348 19.413 1.00 90.81 605 VAL A O 1
ATOM 4623 N N . PHE A 1 606 ? -7.220 -6.144 18.149 1.00 92.31 606 PHE A N 1
ATOM 4624 C CA . PHE A 1 606 ? -8.646 -6.356 17.849 1.00 92.31 606 PHE A CA 1
ATOM 4625 C C . PHE A 1 606 ? -9.486 -6.672 19.096 1.00 92.31 606 PHE A C 1
ATOM 4627 O O . PHE A 1 606 ? -10.681 -6.404 19.107 1.00 92.31 606 PHE A O 1
ATOM 4634 N N . ASN A 1 607 ? -8.888 -7.231 20.153 1.00 93.38 607 ASN A N 1
ATOM 4635 C CA . ASN A 1 607 ? -9.548 -7.412 21.447 1.00 93.38 607 ASN A CA 1
ATOM 4636 C C . ASN A 1 607 ? -9.426 -6.173 22.347 1.00 93.38 607 ASN A C 1
ATOM 4638 O O . ASN A 1 607 ? -10.280 -5.972 23.208 1.00 93.38 607 ASN A O 1
ATOM 4642 N N . LEU A 1 608 ? -8.416 -5.328 22.124 1.00 94.50 608 LEU A N 1
ATOM 4643 C CA . LEU A 1 608 ? -8.271 -4.038 22.797 1.00 94.50 608 LEU A CA 1
ATOM 4644 C C . LEU A 1 608 ? -9.294 -3.014 22.275 1.00 94.50 608 LEU A C 1
ATOM 4646 O O . LEU A 1 608 ? -9.925 -2.338 23.074 1.00 94.50 608 LEU A O 1
ATOM 4650 N N . GLN A 1 609 ? -9.570 -2.974 20.966 1.00 94.69 609 GLN A N 1
ATOM 4651 C CA . GLN A 1 609 ? -10.692 -2.207 20.391 1.00 94.69 609 GLN A CA 1
ATOM 4652 C C . GLN A 1 609 ? -12.044 -2.595 21.021 1.00 94.69 609 GLN A C 1
ATOM 4654 O O . GLN A 1 609 ? -12.915 -1.761 21.254 1.00 94.69 609 GLN A O 1
ATOM 4659 N N . GLU A 1 610 ? -12.229 -3.880 21.328 1.00 94.19 610 GLU A N 1
ATOM 4660 C CA . GLU A 1 610 ? -13.466 -4.396 21.913 1.00 94.19 610 GLU A CA 1
ATOM 4661 C C . GLU A 1 610 ? -13.675 -3.981 23.388 1.00 94.19 610 GLU A C 1
ATOM 4663 O O . GLU A 1 610 ? -14.714 -4.347 23.938 1.00 94.19 610 GLU A O 1
ATOM 4668 N N . ILE A 1 611 ? -12.760 -3.253 24.055 1.00 94.44 611 ILE A N 1
ATOM 4669 C CA . ILE A 1 611 ? -12.966 -2.790 25.450 1.00 94.44 611 ILE A CA 1
ATOM 4670 C C . ILE A 1 611 ? -14.015 -1.678 25.571 1.00 94.44 611 ILE A C 1
ATOM 4672 O O . ILE A 1 611 ? -14.488 -1.422 26.675 1.00 94.44 611 ILE A O 1
ATOM 4676 N N . GLY A 1 612 ? -14.438 -1.052 24.465 1.00 92.56 612 GLY A N 1
ATOM 4677 C CA . GLY A 1 612 ? -15.501 -0.039 24.480 1.00 92.56 612 GLY A CA 1
ATOM 4678 C C . GLY A 1 612 ? -16.805 -0.543 25.108 1.00 92.56 612 GLY A C 1
ATOM 4679 O O . GLY A 1 612 ? -17.452 0.189 25.845 1.00 92.56 612 GLY A O 1
ATOM 4680 N N . VAL A 1 613 ? -17.126 -1.832 24.953 1.00 92.69 613 VAL A N 1
ATOM 4681 C CA . VAL A 1 613 ? -18.296 -2.488 25.586 1.00 92.69 613 VAL A CA 1
ATOM 4682 C C . VAL A 1 613 ? -18.153 -2.699 27.105 1.00 92.69 613 VAL A C 1
ATOM 4684 O O . VAL A 1 613 ? -19.047 -3.248 27.756 1.00 92.69 613 VAL A O 1
ATOM 4687 N N . LEU A 1 614 ? -16.999 -2.336 27.673 1.00 92.75 614 LEU A N 1
ATOM 4688 C CA . LEU A 1 614 ? -16.773 -2.248 29.112 1.00 92.75 614 LEU A CA 1
ATOM 4689 C C . LEU A 1 614 ? -16.868 -0.803 29.619 1.00 92.75 614 LEU A C 1
ATOM 4691 O O . LEU A 1 614 ? -17.007 -0.623 30.824 1.00 92.75 614 LEU A O 1
ATOM 4695 N N . ALA A 1 615 ? -16.789 0.216 28.758 1.00 91.00 615 ALA A N 1
ATOM 4696 C CA . ALA A 1 615 ? -16.924 1.605 29.185 1.00 91.00 615 ALA A CA 1
ATOM 4697 C C . ALA A 1 615 ? -18.332 1.856 29.745 1.00 91.00 615 ALA A C 1
ATOM 4699 O O . ALA A 1 615 ? -19.328 1.378 29.196 1.00 91.00 615 ALA A O 1
ATOM 4700 N N . HIS A 1 616 ? -18.418 2.596 30.848 1.00 85.12 616 HIS A N 1
ATOM 4701 C CA . HIS A 1 616 ? -19.696 3.041 31.380 1.00 85.12 616 HIS A CA 1
ATOM 4702 C C . HIS A 1 616 ? -20.263 4.124 30.472 1.00 85.12 616 HIS A C 1
ATOM 4704 O O . HIS A 1 616 ? -19.646 5.171 30.274 1.00 85.12 616 HIS A O 1
ATOM 4710 N N . ARG A 1 617 ? -21.448 3.844 29.943 1.00 83.88 617 ARG A N 1
ATOM 4711 C CA . ARG A 1 617 ? -22.263 4.787 29.194 1.00 83.88 617 ARG A CA 1
ATOM 4712 C C . ARG A 1 617 ? -23.277 5.421 30.134 1.00 83.88 617 ARG A C 1
ATOM 4714 O O . ARG A 1 617 ? -23.754 4.764 31.058 1.00 83.88 617 ARG A O 1
ATOM 4721 N N . SER A 1 618 ? -23.541 6.699 29.925 1.00 64.50 618 SER A N 1
ATOM 4722 C CA . SER A 1 618 ? -24.367 7.508 30.809 1.00 64.50 618 SER A CA 1
ATOM 4723 C C . SER A 1 618 ? -25.820 7.523 30.352 1.00 64.50 618 SER A C 1
ATOM 4725 O O . SER A 1 618 ? -26.144 8.194 29.374 1.00 64.50 618 SER A O 1
ATOM 4727 N N . ASP A 1 619 ? -26.721 6.967 31.161 1.00 54.78 619 ASP A N 1
ATOM 4728 C CA . ASP A 1 619 ? -27.907 7.773 31.435 1.00 54.78 619 ASP A CA 1
ATOM 4729 C C . ASP A 1 619 ? -27.425 9.009 32.230 1.00 54.78 619 ASP A C 1
ATOM 4731 O O . ASP A 1 619 ? -26.679 8.844 33.207 1.00 54.78 619 ASP A O 1
ATOM 4735 N N . PRO A 1 620 ? -27.760 10.249 31.821 1.00 48.47 620 PRO A N 1
ATOM 4736 C CA . PRO A 1 620 ? -27.305 11.456 32.512 1.00 48.47 620 PRO A CA 1
ATOM 4737 C C . PRO A 1 620 ? -27.787 11.554 33.972 1.00 48.47 620 PRO A C 1
ATOM 4739 O O . PRO A 1 620 ? -27.242 12.360 34.728 1.00 48.47 620 PRO A O 1
ATOM 4742 N N . SER A 1 621 ? -28.764 10.739 34.390 1.00 45.69 621 SER A N 1
ATOM 4743 C CA . SER A 1 621 ? -29.138 10.564 35.798 1.00 45.69 621 SER A CA 1
ATOM 4744 C C . SER A 1 621 ? -28.152 9.671 36.571 1.00 45.69 621 SER A C 1
ATOM 4746 O O . SER A 1 621 ? -27.628 10.086 37.609 1.00 45.69 621 SER A O 1
ATOM 4748 N N . GLU A 1 622 ? -27.834 8.477 36.058 1.00 52.91 622 GLU A N 1
ATOM 4749 C CA . GLU A 1 622 ? -26.943 7.517 36.723 1.00 52.91 622 GLU A CA 1
ATOM 4750 C C . GLU A 1 622 ? -25.499 8.017 36.823 1.00 52.91 622 GLU A C 1
ATOM 4752 O O . GLU A 1 622 ? -24.838 7.795 37.841 1.00 52.91 622 GLU A O 1
ATOM 4757 N N . SER A 1 623 ? -24.965 8.666 35.781 1.00 50.59 623 SER A N 1
ATOM 4758 C CA . SER A 1 623 ? -23.511 8.866 35.683 1.00 50.59 623 SER A CA 1
ATOM 4759 C C . SER A 1 623 ? -22.945 9.778 36.769 1.00 50.59 623 SER A C 1
ATOM 4761 O O . SER A 1 623 ? -21.834 9.541 37.245 1.00 50.59 623 SER A O 1
ATOM 4763 N N . LEU A 1 624 ? -23.696 10.799 37.195 1.00 59.62 624 LEU A N 1
ATOM 4764 C CA . LEU A 1 624 ? -23.294 11.674 38.299 1.00 59.62 624 LEU A CA 1
ATOM 4765 C C . LEU A 1 624 ? -23.373 10.940 39.644 1.00 59.62 624 LEU A C 1
ATOM 4767 O O . LEU A 1 624 ? -22.405 10.965 40.402 1.00 59.62 624 LEU A O 1
ATOM 4771 N N . ILE A 1 625 ? -24.483 10.243 39.909 1.00 60.62 625 ILE A N 1
ATOM 4772 C CA . ILE A 1 625 ? -24.698 9.466 41.141 1.00 60.62 625 ILE A CA 1
ATOM 4773 C C . ILE A 1 625 ? -23.601 8.410 41.293 1.00 60.62 625 ILE A C 1
ATOM 4775 O O . ILE A 1 625 ? -22.952 8.318 42.332 1.00 60.62 625 ILE A O 1
ATOM 4779 N N . ARG A 1 626 ? -23.320 7.663 40.226 1.00 58.88 626 ARG A N 1
ATOM 4780 C CA . ARG A 1 626 ? -22.341 6.576 40.241 1.00 58.88 626 ARG A CA 1
ATOM 4781 C C . ARG A 1 626 ? -20.892 7.065 40.219 1.00 58.88 626 ARG A C 1
ATOM 4783 O O . ARG A 1 626 ? -20.024 6.395 40.767 1.00 58.88 626 ARG A O 1
ATOM 4790 N N . THR A 1 627 ? -20.619 8.253 39.674 1.00 59.31 627 THR A N 1
ATOM 4791 C CA . THR A 1 627 ? -19.318 8.924 39.863 1.00 59.31 627 THR A CA 1
ATOM 4792 C C . THR A 1 627 ? -19.138 9.363 41.315 1.00 59.31 627 THR A C 1
ATOM 4794 O O . THR A 1 627 ? -18.056 9.174 41.866 1.00 59.31 627 THR A O 1
ATOM 4797 N N . LEU A 1 628 ? -20.187 9.870 41.975 1.00 64.44 628 LEU A N 1
ATOM 4798 C CA . LEU A 1 628 ? -20.145 10.213 43.401 1.00 64.44 628 LEU A CA 1
ATOM 4799 C C . LEU A 1 628 ? -19.931 8.965 44.273 1.00 64.44 628 LEU A C 1
ATOM 4801 O O . LEU A 1 628 ? -19.019 8.978 45.091 1.00 64.44 628 LEU A O 1
ATOM 4805 N N . GLN A 1 629 ? -20.653 7.866 44.036 1.00 62.69 629 GLN A N 1
ATOM 4806 C CA . GLN A 1 629 ? -20.437 6.573 44.717 1.00 62.69 629 GLN A CA 1
ATOM 4807 C C . GLN A 1 629 ? -19.015 5.999 44.510 1.00 62.69 629 GLN A C 1
ATOM 4809 O O . GLN A 1 629 ? -18.512 5.262 45.352 1.00 62.69 629 GLN A O 1
ATOM 4814 N N . LEU A 1 630 ? -18.357 6.303 43.382 1.00 60.78 630 LEU A N 1
ATOM 4815 C CA . LEU A 1 630 ? -16.994 5.840 43.071 1.00 60.78 630 LEU A CA 1
ATOM 4816 C C . LEU A 1 630 ? -15.881 6.789 43.549 1.00 60.78 630 LEU A C 1
ATOM 4818 O O . LEU A 1 630 ? -14.712 6.404 43.529 1.00 60.78 630 LEU A O 1
ATOM 4822 N N . THR A 1 631 ? -16.214 8.018 43.952 1.00 61.53 631 THR A N 1
ATOM 4823 C CA . THR A 1 631 ? -15.247 9.049 44.388 1.00 61.53 631 THR A CA 1
ATOM 4824 C C . THR A 1 631 ? -15.475 9.543 45.819 1.00 61.53 631 THR A C 1
ATOM 4826 O O . THR A 1 631 ? -14.642 10.271 46.357 1.00 61.53 631 THR A O 1
ATOM 4829 N N . THR A 1 632 ? -16.573 9.134 46.456 1.00 64.12 632 THR A N 1
ATOM 4830 C CA . THR A 1 632 ? -16.960 9.475 47.831 1.00 64.12 632 THR A CA 1
ATOM 4831 C C . THR A 1 632 ? -17.620 8.268 48.500 1.00 64.12 632 THR A C 1
ATOM 4833 O O . THR A 1 632 ? -18.240 7.454 47.825 1.00 64.12 632 THR A O 1
ATOM 4836 N N . GLU A 1 633 ? -17.550 8.167 49.829 1.00 62.06 633 GLU A N 1
ATOM 4837 C CA . GLU A 1 633 ? -18.174 7.074 50.601 1.00 62.06 633 GLU A CA 1
ATOM 4838 C C . GLU A 1 633 ? -19.705 7.237 50.779 1.00 62.06 633 GLU A C 1
ATOM 4840 O O . GLU A 1 633 ? -20.281 6.703 51.726 1.00 62.06 633 GLU A O 1
ATOM 4845 N N . LEU A 1 634 ? -20.385 8.001 49.911 1.00 56.44 634 LEU A N 1
ATOM 4846 C CA . LEU A 1 634 ? -21.839 8.159 49.967 1.00 56.44 634 LEU A CA 1
ATOM 4847 C C . LEU A 1 634 ? -22.549 7.081 49.142 1.00 56.44 634 LEU A C 1
ATOM 4849 O O . LEU A 1 634 ? -22.605 7.150 47.913 1.00 56.44 634 LEU A O 1
ATOM 4853 N N . GLU A 1 635 ? -23.183 6.142 49.841 1.00 54.62 635 GLU A N 1
ATOM 4854 C CA . GLU A 1 635 ? -24.280 5.356 49.281 1.00 54.62 635 GLU A CA 1
ATOM 4855 C C . GLU A 1 635 ? -25.466 6.294 48.991 1.00 54.62 635 GLU A C 1
ATOM 4857 O O . GLU A 1 635 ? -25.952 7.016 49.865 1.00 54.62 635 GLU A O 1
ATOM 4862 N N . VAL A 1 636 ? -25.896 6.316 47.728 1.00 57.53 636 VAL A N 1
ATOM 4863 C CA . VAL A 1 636 ? -27.035 7.102 47.237 1.00 57.53 636 VAL A CA 1
ATOM 4864 C C . VAL A 1 636 ? -27.939 6.145 46.475 1.00 57.53 636 VAL A C 1
ATOM 4866 O O . VAL A 1 636 ? -27.631 5.790 45.337 1.00 57.53 636 VAL A O 1
ATOM 4869 N N . ASP A 1 637 ? -29.023 5.722 47.122 1.00 47.66 637 ASP A N 1
ATOM 4870 C CA . ASP A 1 637 ? -30.063 4.886 46.523 1.00 47.66 637 ASP A CA 1
ATOM 4871 C C . ASP A 1 637 ? -31.088 5.730 45.753 1.00 47.66 637 ASP A C 1
ATOM 4873 O O . ASP A 1 637 ? -31.405 6.863 46.126 1.00 47.66 637 ASP A O 1
ATOM 4877 N N . LEU A 1 638 ? -31.647 5.145 44.692 1.00 49.44 638 LEU A N 1
ATOM 4878 C CA . LEU A 1 638 ? -32.788 5.690 43.960 1.00 49.44 638 LEU A CA 1
ATOM 4879 C C . LEU A 1 638 ? -34.084 5.032 44.456 1.00 49.44 638 LEU A C 1
ATOM 4881 O O . LEU A 1 638 ? -34.319 3.847 44.214 1.00 49.44 638 LEU A O 1
ATOM 4885 N N . GLU A 1 639 ? -34.959 5.803 45.109 1.00 44.41 639 GLU A N 1
ATOM 4886 C CA . GLU A 1 639 ? -36.338 5.371 45.378 1.00 44.41 639 GLU A CA 1
ATOM 4887 C C . GLU A 1 639 ? -37.162 5.359 44.078 1.00 44.41 639 GLU A C 1
ATOM 4889 O O . GLU A 1 639 ? -37.887 6.305 43.772 1.00 44.41 639 GLU A O 1
ATOM 4894 N N . GLY A 1 640 ? -37.077 4.248 43.343 1.00 50.97 640 GLY A N 1
ATOM 4895 C CA . GLY A 1 640 ? -38.035 3.883 42.299 1.00 50.97 640 GLY A CA 1
ATOM 4896 C C . GLY A 1 640 ? -37.457 3.747 40.894 1.00 50.97 640 GLY A C 1
ATOM 4897 O O . GLY A 1 640 ? -37.492 4.698 40.127 1.00 50.97 640 GLY A O 1
ATOM 4898 N N . ASP A 1 641 ? -37.052 2.524 40.546 1.00 42.97 641 ASP A N 1
ATOM 4899 C CA . ASP A 1 641 ? -37.432 1.894 39.272 1.00 42.97 641 ASP A CA 1
ATOM 4900 C C . ASP A 1 641 ? -37.289 0.364 39.395 1.00 42.97 641 ASP A C 1
ATOM 4902 O O . ASP A 1 641 ? -36.307 -0.261 38.994 1.00 42.97 641 ASP A O 1
ATOM 4906 N N . ILE A 1 642 ? -38.289 -0.247 40.038 1.00 45.34 642 ILE A N 1
ATOM 4907 C CA . ILE A 1 642 ? -38.512 -1.698 40.018 1.00 45.34 642 ILE A CA 1
ATOM 4908 C C . ILE A 1 642 ? -39.569 -1.966 38.938 1.00 45.34 642 ILE A C 1
ATOM 4910 O O . ILE A 1 642 ? -40.569 -1.257 38.875 1.00 45.34 642 ILE A O 1
ATOM 4914 N N . ASP A 1 643 ? -39.350 -3.009 38.134 1.00 44.41 643 ASP A N 1
ATOM 4915 C CA . ASP A 1 643 ? -40.237 -3.500 37.069 1.00 44.41 643 ASP A CA 1
ATOM 4916 C C . ASP A 1 643 ? -40.412 -2.591 35.832 1.00 44.41 643 ASP A C 1
ATOM 4918 O O . ASP A 1 643 ? -41.524 -2.216 35.467 1.00 44.41 643 ASP A O 1
ATOM 4922 N N . ASN A 1 644 ? -39.318 -2.366 35.092 1.00 40.00 644 ASN A N 1
ATOM 4923 C CA . ASN A 1 644 ? -39.369 -2.090 33.648 1.00 40.00 644 ASN A CA 1
ATOM 4924 C C . ASN A 1 644 ? -38.287 -2.875 32.873 1.00 40.00 644 ASN A C 1
ATOM 4926 O O . ASN A 1 644 ? -37.341 -2.305 32.329 1.00 40.00 644 ASN A O 1
ATOM 4930 N N . GLU A 1 645 ? -38.470 -4.196 32.727 1.00 41.28 645 GLU A N 1
ATOM 4931 C CA . GLU A 1 645 ? -37.949 -4.915 31.545 1.00 41.28 645 GLU A CA 1
ATOM 4932 C C . GLU A 1 645 ? -38.796 -4.559 30.302 1.00 41.28 645 GLU A C 1
ATOM 4934 O O . GLU A 1 645 ? -39.363 -5.422 29.626 1.00 41.28 645 GLU A O 1
ATOM 4939 N N . GLU A 1 646 ? -38.890 -3.264 29.981 1.00 44.75 646 GLU A N 1
ATOM 4940 C CA . GLU A 1 646 ? -39.223 -2.869 28.616 1.00 44.75 646 GLU A CA 1
ATOM 4941 C C . GLU A 1 646 ? -38.121 -3.386 27.687 1.00 44.75 646 GLU A C 1
ATOM 4943 O O . GLU A 1 646 ? -36.933 -3.396 28.029 1.00 44.75 646 GLU A O 1
ATOM 4948 N N . SER A 1 647 ? -38.509 -3.842 26.497 1.00 42.66 647 SER A N 1
ATOM 4949 C CA . SER A 1 647 ? -37.580 -4.411 25.526 1.00 42.66 647 SER A CA 1
ATOM 4950 C C . SER A 1 647 ? -36.691 -3.319 24.928 1.00 42.66 647 SER A C 1
ATOM 4952 O O . SER A 1 647 ? -36.982 -2.824 23.840 1.00 42.66 647 SER A O 1
ATOM 4954 N N . LYS A 1 648 ? -35.616 -2.944 25.638 1.00 64.12 648 LYS A N 1
ATOM 4955 C CA . LYS A 1 648 ? -34.584 -2.026 25.137 1.00 64.12 648 LYS A CA 1
ATOM 4956 C C . LYS A 1 648 ? -34.109 -2.516 23.770 1.00 64.12 648 LYS A C 1
ATOM 4958 O O . LYS A 1 648 ? -33.640 -3.650 23.647 1.00 64.12 648 LYS A O 1
ATOM 4963 N N . ASP A 1 649 ? -34.250 -1.663 22.756 1.00 73.62 649 ASP A N 1
ATOM 4964 C CA . ASP A 1 649 ? -33.806 -1.978 21.400 1.00 73.62 649 ASP A CA 1
ATOM 4965 C C . ASP A 1 649 ? -32.311 -2.346 21.399 1.00 73.62 649 ASP A C 1
ATOM 4967 O O . ASP A 1 649 ? -31.529 -1.712 22.117 1.00 73.62 649 ASP A O 1
ATOM 4971 N N . PRO A 1 650 ? -31.875 -3.355 20.617 1.00 85.12 650 PRO A N 1
ATOM 4972 C CA . PRO A 1 650 ? -30.495 -3.817 20.687 1.00 85.12 650 PRO A CA 1
ATOM 4973 C C . PRO A 1 650 ? -29.512 -2.720 20.267 1.00 85.12 650 PRO A C 1
ATOM 4975 O O . PRO A 1 650 ? -29.617 -2.186 19.157 1.00 85.12 650 PRO A O 1
ATOM 4978 N N . GLU A 1 651 ? -28.544 -2.428 21.145 1.00 92.88 651 GLU A N 1
ATOM 4979 C CA . GLU A 1 651 ? -27.519 -1.392 20.956 1.00 92.88 651 GLU A CA 1
ATOM 4980 C C . GLU A 1 651 ? -26.878 -1.471 19.566 1.00 92.88 651 GLU A C 1
ATOM 4982 O O . GLU A 1 651 ? -26.574 -2.558 19.057 1.00 92.88 651 GLU A O 1
ATOM 4987 N N . ARG A 1 652 ? -26.657 -0.313 18.944 1.00 95.19 652 ARG A N 1
ATOM 4988 C CA . ARG A 1 652 ? -26.221 -0.208 17.553 1.00 95.19 652 ARG A CA 1
ATOM 4989 C C . ARG A 1 652 ? -24.732 0.107 17.455 1.00 95.19 652 ARG A C 1
ATOM 4991 O O . ARG A 1 652 ? -24.265 1.080 18.042 1.00 95.19 652 ARG A O 1
ATOM 4998 N N . ALA A 1 653 ? -23.993 -0.656 16.651 1.00 97.25 653 ALA A N 1
ATOM 4999 C CA . ALA A 1 653 ? -22.550 -0.474 16.481 1.00 97.25 653 ALA A CA 1
ATOM 5000 C C . ALA A 1 653 ? -22.135 -0.271 15.016 1.00 97.25 653 ALA A C 1
ATOM 5002 O O . ALA A 1 653 ? -22.545 -1.034 14.142 1.00 97.25 653 ALA A O 1
ATOM 5003 N N . LEU A 1 654 ? -21.286 0.725 14.761 1.00 97.88 654 LEU A N 1
ATOM 5004 C CA . LEU A 1 654 ? -20.701 1.015 13.451 1.00 97.88 654 LEU A CA 1
ATOM 5005 C C . LEU A 1 654 ? -19.251 0.528 13.395 1.00 97.88 654 LEU A C 1
ATOM 5007 O O . LEU A 1 654 ? -18.433 0.914 14.228 1.00 97.88 654 LEU A O 1
ATOM 5011 N N . ILE A 1 655 ? -18.917 -0.282 12.393 1.00 97.56 655 ILE A N 1
ATOM 5012 C CA . ILE A 1 655 ? -17.557 -0.787 12.166 1.00 97.56 655 ILE A CA 1
ATOM 5013 C C . ILE A 1 655 ? -17.033 -0.219 10.842 1.00 97.56 655 ILE A C 1
ATOM 5015 O O . ILE A 1 655 ? -17.498 -0.621 9.773 1.00 97.56 655 ILE A O 1
ATOM 5019 N N . ILE A 1 656 ? -16.082 0.716 10.912 1.00 97.12 656 ILE A N 1
ATOM 5020 C CA . ILE A 1 656 ? -15.472 1.387 9.756 1.00 97.12 656 ILE A CA 1
ATOM 5021 C C . ILE A 1 656 ? -14.070 0.814 9.513 1.00 97.12 656 ILE A C 1
ATOM 5023 O O . ILE A 1 656 ? -13.127 1.104 10.251 1.00 97.12 656 ILE A O 1
ATOM 5027 N N . GLY A 1 657 ? -13.936 0.015 8.455 1.00 95.00 657 GLY A N 1
ATOM 5028 C CA . GLY A 1 657 ? -12.808 -0.896 8.244 1.00 95.00 657 GLY A CA 1
ATOM 5029 C C . GLY A 1 657 ? -13.111 -2.261 8.863 1.00 95.00 657 GLY A C 1
ATOM 5030 O O . GLY A 1 657 ? -13.333 -2.378 10.065 1.00 95.00 657 GLY A O 1
ATOM 5031 N N . LEU A 1 658 ? -13.175 -3.305 8.035 1.00 94.56 658 LEU A N 1
ATOM 5032 C CA . LEU A 1 658 ? -13.645 -4.632 8.449 1.00 94.56 658 LEU A CA 1
ATOM 5033 C C . LEU A 1 658 ? -12.502 -5.608 8.745 1.00 94.56 658 LEU A C 1
ATOM 5035 O O . LEU A 1 658 ? -12.628 -6.466 9.625 1.00 94.56 658 LEU A O 1
ATOM 5039 N N . GLY A 1 659 ? -11.417 -5.530 7.969 1.00 93.88 659 GLY A N 1
ATOM 5040 C CA . GLY A 1 659 ? -10.288 -6.461 8.047 1.00 93.88 659 GLY A CA 1
ATOM 5041 C C . GLY A 1 659 ? -10.733 -7.928 7.983 1.00 93.88 659 GLY A C 1
ATOM 5042 O O . GLY A 1 659 ? -11.523 -8.325 7.128 1.00 93.88 659 GLY A O 1
ATOM 5043 N N . ALA A 1 660 ? -10.248 -8.755 8.912 1.00 94.12 660 ALA A N 1
ATOM 5044 C CA . ALA A 1 660 ? -10.666 -10.157 9.052 1.00 94.12 660 ALA A CA 1
ATOM 5045 C C . ALA A 1 660 ? -12.053 -10.354 9.719 1.00 94.12 660 ALA A C 1
ATOM 5047 O O . ALA A 1 660 ? -12.441 -11.488 10.006 1.00 94.12 660 ALA A O 1
ATOM 5048 N N . GLY A 1 661 ? -12.801 -9.278 9.994 1.00 94.12 661 GLY A N 1
ATOM 5049 C CA . GLY A 1 661 ? -14.160 -9.318 10.542 1.00 94.12 661 GLY A CA 1
ATOM 5050 C C . GLY A 1 661 ? -14.260 -9.607 12.044 1.00 94.12 661 GLY A C 1
ATOM 5051 O O . GLY A 1 661 ? -15.340 -9.971 12.511 1.00 94.12 661 GLY A O 1
ATOM 5052 N N . VAL A 1 662 ? -13.161 -9.484 12.801 1.00 92.31 662 VAL A N 1
ATOM 5053 C CA . VAL A 1 662 ? -13.083 -9.877 14.224 1.00 92.31 662 VAL A CA 1
ATOM 5054 C C . VAL A 1 662 ? -14.036 -9.048 15.089 1.00 92.31 662 VAL A C 1
ATOM 5056 O O . VAL A 1 662 ? -14.957 -9.623 15.674 1.00 92.31 662 VAL A O 1
ATOM 5059 N N . ALA A 1 663 ? -13.867 -7.720 15.107 1.00 92.12 663 ALA A N 1
ATOM 5060 C CA . ALA A 1 663 ? -14.680 -6.806 15.911 1.00 92.12 663 ALA A CA 1
ATOM 5061 C C . ALA A 1 663 ? -16.172 -6.889 15.539 1.00 92.12 663 ALA A C 1
ATOM 5063 O O . ALA A 1 663 ? -17.001 -7.188 16.397 1.00 92.12 663 ALA A O 1
ATOM 5064 N N . ALA A 1 664 ? -16.513 -6.762 14.250 1.00 94.56 664 ALA A N 1
ATOM 5065 C CA . ALA A 1 664 ? -17.890 -6.896 13.760 1.00 94.56 664 ALA A CA 1
ATOM 5066 C C . ALA A 1 664 ? -18.556 -8.207 14.220 1.00 94.56 664 ALA A C 1
ATOM 5068 O O . ALA A 1 664 ? -19.666 -8.197 14.754 1.00 94.56 664 ALA A O 1
ATOM 5069 N N . SER A 1 665 ? -17.850 -9.338 14.102 1.00 92.56 665 SER A N 1
ATOM 5070 C CA . SER A 1 665 ? -18.353 -10.633 14.575 1.00 92.56 665 SER A CA 1
ATOM 5071 C C . SER A 1 665 ? -18.524 -10.688 16.096 1.00 92.56 665 SER A C 1
ATOM 5073 O O . SER A 1 665 ? -19.334 -11.472 16.584 1.00 92.56 665 SER A O 1
ATOM 5075 N N . THR A 1 666 ? -17.749 -9.929 16.873 1.00 91.12 666 THR A N 1
ATOM 5076 C CA . THR A 1 666 ? -17.863 -9.874 18.338 1.00 91.12 666 THR A CA 1
ATOM 5077 C C . THR A 1 666 ? -19.063 -9.063 18.793 1.00 91.12 666 THR A C 1
ATOM 5079 O O . THR A 1 666 ? -19.824 -9.561 19.620 1.00 91.12 666 THR A O 1
ATOM 5082 N N . PHE A 1 667 ? -19.272 -7.874 18.232 1.00 93.56 667 PHE A N 1
ATOM 5083 C CA . PHE A 1 667 ? -20.429 -7.038 18.556 1.00 93.56 667 PHE A CA 1
ATOM 5084 C C . PHE A 1 667 ? -21.730 -7.757 18.160 1.00 93.56 667 PHE A C 1
ATOM 5086 O O . PHE A 1 667 ? -22.623 -7.922 18.988 1.00 93.56 667 PHE A O 1
ATOM 5093 N N . ALA A 1 668 ? -21.780 -8.369 16.972 1.00 93.00 668 ALA A N 1
ATOM 5094 C CA . ALA A 1 668 ? -22.928 -9.178 16.556 1.00 93.00 668 ALA A CA 1
ATOM 5095 C C . ALA A 1 668 ? -23.164 -10.413 17.459 1.00 93.00 668 ALA A C 1
ATOM 5097 O O . ALA A 1 668 ? -24.306 -10.784 17.726 1.00 93.00 668 ALA A O 1
ATOM 5098 N N . ARG A 1 669 ? -22.106 -11.036 18.013 1.00 90.62 669 ARG A N 1
ATOM 5099 C CA . ARG A 1 669 ? -22.237 -12.112 19.025 1.00 90.62 669 ARG A CA 1
ATOM 5100 C C . ARG A 1 669 ? -22.732 -11.630 20.395 1.00 90.62 669 ARG A C 1
ATOM 5102 O O . ARG A 1 669 ? -23.135 -12.478 21.187 1.00 90.62 669 ARG A O 1
ATOM 5109 N N . ARG A 1 670 ? -22.720 -10.323 20.680 1.00 89.75 670 ARG A N 1
ATOM 5110 C CA . ARG A 1 670 ? -23.369 -9.724 21.864 1.00 89.75 670 ARG A CA 1
ATOM 5111 C C . ARG A 1 670 ? -24.855 -9.413 21.639 1.00 89.75 670 ARG A C 1
ATOM 5113 O O . ARG A 1 670 ? -25.517 -9.004 22.580 1.00 89.75 670 ARG A O 1
ATOM 5120 N N . GLY A 1 671 ? -25.377 -9.629 20.427 1.00 90.62 671 GLY A N 1
ATOM 5121 C CA . GLY A 1 671 ? -26.754 -9.287 20.052 1.00 90.62 671 GLY A CA 1
ATOM 5122 C C . GLY A 1 671 ? -26.930 -7.853 19.545 1.00 90.62 671 GLY A C 1
ATOM 5123 O O . GLY A 1 671 ? -28.059 -7.439 19.314 1.00 90.62 671 GLY A O 1
ATOM 5124 N N . MET A 1 672 ? -25.837 -7.107 19.358 1.00 93.12 672 MET A N 1
ATOM 5125 C CA . MET A 1 672 ? -25.865 -5.719 18.888 1.00 93.12 672 MET A CA 1
ATOM 5126 C C . MET A 1 672 ? -26.253 -5.619 17.408 1.00 93.12 672 MET A C 1
ATOM 5128 O O . MET A 1 672 ? -25.877 -6.460 16.587 1.00 93.12 672 MET A O 1
ATOM 5132 N N . ASN A 1 673 ? -26.948 -4.539 17.058 1.00 95.31 673 ASN A N 1
ATOM 5133 C CA . ASN A 1 673 ? -27.282 -4.167 15.687 1.00 95.31 673 ASN A CA 1
ATOM 5134 C C . ASN A 1 673 ? -26.037 -3.593 14.987 1.00 95.31 673 ASN A C 1
ATOM 5136 O O . ASN A 1 673 ? -25.735 -2.408 15.113 1.00 95.31 673 ASN A O 1
ATOM 5140 N N . VAL A 1 674 ? -25.284 -4.435 14.273 1.00 96.44 674 VAL A N 1
ATOM 5141 C CA . VAL A 1 674 ? -24.004 -4.038 13.657 1.00 96.44 674 VAL A CA 1
ATOM 5142 C C . VAL A 1 674 ? -24.168 -3.590 12.200 1.00 96.44 674 VAL A C 1
ATOM 5144 O O . VAL A 1 674 ? -24.673 -4.345 11.364 1.00 96.44 674 VAL A O 1
ATOM 5147 N N . ASP A 1 675 ? -23.653 -2.403 11.882 1.00 96.81 675 ASP A N 1
ATOM 5148 C CA . ASP A 1 675 ? -23.433 -1.897 10.524 1.00 96.81 675 ASP A CA 1
ATOM 5149 C C . ASP A 1 675 ? -21.946 -1.980 10.151 1.00 96.81 675 ASP A C 1
ATOM 5151 O O . ASP A 1 675 ? -21.068 -1.630 10.942 1.00 96.81 675 ASP A O 1
ATOM 5155 N N . ILE A 1 676 ? -21.657 -2.416 8.924 1.00 97.12 676 ILE A N 1
ATOM 5156 C CA . ILE A 1 676 ? -20.292 -2.496 8.383 1.00 97.12 676 ILE A CA 1
ATOM 5157 C C . ILE A 1 676 ? -20.099 -1.431 7.300 1.00 97.12 676 ILE A C 1
ATOM 5159 O O . ILE A 1 676 ? -20.943 -1.291 6.409 1.00 97.12 676 ILE A O 1
ATOM 5163 N N . VAL A 1 677 ? -18.956 -0.748 7.325 1.00 97.31 677 VAL A N 1
ATOM 5164 C CA . VAL A 1 677 ? -18.452 0.113 6.246 1.00 97.31 677 VAL A CA 1
ATOM 5165 C C . VAL A 1 677 ? -17.055 -0.371 5.857 1.00 97.31 677 VAL A C 1
ATOM 5167 O O . VAL A 1 677 ? -16.153 -0.419 6.690 1.00 97.31 677 VAL A O 1
ATOM 5170 N N . GLU A 1 678 ? -16.870 -0.758 4.598 1.00 95.69 678 GLU A N 1
ATOM 5171 C CA . GLU A 1 678 ? -15.606 -1.302 4.083 1.00 95.69 678 GLU A CA 1
ATOM 5172 C C . GLU A 1 678 ? -15.361 -0.791 2.660 1.00 95.69 678 GLU A C 1
ATOM 5174 O O . GLU A 1 678 ? -16.212 -0.935 1.786 1.00 95.69 678 GLU A O 1
ATOM 5179 N N . ILE A 1 679 ? -14.191 -0.209 2.404 1.00 93.69 679 ILE A N 1
ATOM 5180 C CA . ILE A 1 679 ? -13.865 0.385 1.102 1.00 93.69 679 ILE A CA 1
ATOM 5181 C C . ILE A 1 679 ? -13.530 -0.680 0.045 1.00 93.69 679 ILE A C 1
ATOM 5183 O O . ILE A 1 679 ? -13.715 -0.449 -1.153 1.00 93.69 679 ILE A O 1
ATOM 5187 N N . ASP A 1 680 ? -13.051 -1.858 0.461 1.00 93.19 680 ASP A N 1
ATOM 5188 C CA . ASP A 1 680 ? -12.597 -2.909 -0.443 1.00 93.19 680 ASP A CA 1
ATOM 5189 C C . ASP A 1 680 ? -13.534 -4.140 -0.472 1.00 93.19 680 ASP A C 1
ATOM 5191 O O . ASP A 1 680 ? -13.550 -4.954 0.460 1.00 93.19 680 ASP A O 1
ATOM 5195 N N . PRO A 1 681 ? -14.267 -4.387 -1.578 1.00 94.25 681 PRO A N 1
ATOM 5196 C CA . PRO A 1 681 ? -15.169 -5.536 -1.674 1.00 94.25 681 PRO A CA 1
ATOM 5197 C C . PRO A 1 681 ? -14.449 -6.890 -1.587 1.00 94.25 681 PRO A C 1
ATOM 5199 O O . PRO A 1 681 ? -15.083 -7.902 -1.285 1.00 94.25 681 PRO A O 1
ATOM 5202 N N . VAL A 1 682 ? -13.139 -6.952 -1.855 1.00 93.88 682 VAL A N 1
ATOM 5203 C CA . VAL A 1 682 ? -12.354 -8.190 -1.750 1.00 93.88 682 VAL A CA 1
ATOM 5204 C C . VAL A 1 682 ? -11.944 -8.467 -0.301 1.00 93.88 682 VAL A C 1
ATOM 5206 O O . VAL A 1 682 ? -11.851 -9.639 0.062 1.00 93.88 682 VAL A O 1
ATOM 5209 N N . VAL A 1 683 ? -11.798 -7.440 0.545 1.00 95.06 683 VAL A N 1
ATOM 5210 C CA . VAL A 1 683 ? -11.669 -7.604 2.007 1.00 95.06 683 VAL A CA 1
ATOM 5211 C C . VAL A 1 683 ? -12.969 -8.168 2.585 1.00 95.06 683 VAL A C 1
ATOM 5213 O O . VAL A 1 683 ? -12.931 -9.199 3.256 1.00 95.06 683 VAL A O 1
ATOM 5216 N N . TYR A 1 684 ? -14.127 -7.601 2.220 1.00 95.44 684 TYR A N 1
ATOM 5217 C CA . TYR A 1 684 ? -15.434 -8.139 2.629 1.00 95.44 684 TYR A CA 1
ATOM 5218 C C . TYR A 1 684 ? -15.648 -9.598 2.195 1.00 95.44 684 TYR A C 1
ATOM 5220 O O . TYR A 1 684 ? -15.966 -10.452 3.027 1.00 95.44 684 TYR A O 1
ATOM 5228 N N . MET A 1 685 ? -15.418 -9.918 0.913 1.00 94.75 685 MET A N 1
ATOM 5229 C CA . MET A 1 685 ? -15.519 -11.303 0.427 1.00 94.75 685 MET A CA 1
ATOM 5230 C C . MET A 1 685 ? -14.556 -12.239 1.166 1.00 94.75 685 MET A C 1
ATOM 5232 O O . MET A 1 685 ? -14.938 -13.354 1.503 1.00 94.75 685 MET A O 1
ATOM 5236 N N . ALA A 1 686 ? -13.329 -11.803 1.470 1.00 94.88 686 ALA A N 1
ATOM 5237 C CA . ALA A 1 686 ? -12.382 -12.612 2.230 1.00 94.88 686 ALA A CA 1
ATOM 5238 C C . ALA A 1 686 ? -12.855 -12.876 3.671 1.00 94.88 686 ALA A C 1
ATOM 5240 O O . ALA A 1 686 ? -12.749 -14.010 4.143 1.00 94.88 686 ALA A O 1
ATOM 5241 N N . ALA A 1 687 ? -13.407 -11.876 4.363 1.00 95.25 687 ALA A N 1
ATOM 5242 C CA . ALA A 1 687 ? -13.948 -12.037 5.712 1.00 95.25 687 ALA A CA 1
ATOM 5243 C C . ALA A 1 687 ? -15.128 -13.033 5.744 1.00 95.25 687 ALA A C 1
ATOM 5245 O O . ALA A 1 687 ? -15.138 -13.956 6.567 1.00 95.25 687 ALA A O 1
ATOM 5246 N N . ASN A 1 688 ? -16.070 -12.902 4.802 1.00 93.88 688 ASN A N 1
ATOM 5247 C CA . ASN A 1 688 ? -17.209 -13.811 4.628 1.00 93.88 688 ASN A CA 1
ATOM 5248 C C . ASN A 1 688 ? -16.749 -15.236 4.269 1.00 93.88 688 ASN A C 1
ATOM 5250 O O . ASN A 1 688 ? -16.969 -16.182 5.028 1.00 93.88 688 ASN A O 1
ATOM 5254 N N . ASP A 1 689 ? -16.039 -15.391 3.150 1.00 92.38 689 ASP A N 1
ATOM 5255 C CA . ASP A 1 689 ? -15.723 -16.698 2.566 1.00 92.38 689 ASP A CA 1
ATOM 5256 C C . ASP A 1 689 ? -14.632 -17.455 3.339 1.00 92.38 689 ASP A C 1
ATOM 5258 O O . ASP A 1 689 ? -14.511 -18.679 3.206 1.00 92.38 689 ASP A O 1
ATOM 5262 N N . HIS A 1 690 ? -13.773 -16.751 4.092 1.00 92.94 690 HIS A N 1
ATOM 5263 C CA . HIS A 1 690 ? -12.557 -17.332 4.670 1.00 92.94 690 HIS A CA 1
ATOM 5264 C C . HIS A 1 690 ? -12.315 -17.052 6.164 1.00 92.94 690 HIS A C 1
ATOM 5266 O O . HIS A 1 690 ? -11.446 -17.726 6.720 1.00 92.94 690 HIS A O 1
ATOM 5272 N N . PHE A 1 691 ? -13.060 -16.170 6.842 1.00 93.69 691 PHE A N 1
ATOM 5273 C CA . PHE A 1 691 ? -12.925 -15.945 8.301 1.00 93.69 691 PHE A CA 1
ATOM 5274 C C . PHE A 1 691 ? -14.203 -16.201 9.112 1.00 93.69 691 PHE A C 1
ATOM 5276 O O . PHE A 1 691 ? -14.156 -16.187 10.347 1.00 93.69 691 PHE A O 1
ATOM 5283 N N . GLY A 1 692 ? -15.310 -16.536 8.439 1.00 88.94 692 GLY A N 1
ATOM 5284 C CA . GLY A 1 692 ? -16.569 -16.932 9.074 1.00 88.94 692 GLY A CA 1
ATOM 5285 C C . GLY A 1 692 ? -17.462 -15.762 9.485 1.00 88.94 692 GLY A C 1
ATOM 5286 O O . GLY A 1 692 ? -18.308 -15.936 10.359 1.00 88.94 692 GLY A O 1
ATOM 5287 N N . LEU A 1 693 ? -17.277 -14.587 8.874 1.00 90.56 693 LEU A N 1
ATOM 5288 C CA . LEU A 1 693 ? -18.200 -13.459 8.996 1.00 90.56 693 LEU A CA 1
ATOM 5289 C C . LEU A 1 693 ? -19.560 -13.865 8.397 1.00 90.56 693 LEU A C 1
ATOM 5291 O O . LEU A 1 693 ? -19.648 -14.150 7.206 1.00 90.56 693 LEU A O 1
ATOM 5295 N N . SER A 1 694 ? -20.616 -13.928 9.210 1.00 83.94 694 SER A N 1
ATOM 5296 C CA . SER A 1 694 ? -21.930 -14.415 8.767 1.00 83.94 694 SER A CA 1
ATOM 5297 C C . SER A 1 694 ? -22.846 -13.257 8.377 1.00 83.94 694 SER A C 1
ATOM 5299 O O . SER A 1 694 ? -23.378 -12.566 9.241 1.00 83.94 694 SER A O 1
ATOM 5301 N N . SER A 1 695 ? -23.063 -13.057 7.075 1.00 73.88 695 SER A N 1
ATOM 5302 C CA . SER A 1 695 ? -23.850 -11.940 6.515 1.00 73.88 695 SER A CA 1
ATOM 5303 C C . SER A 1 695 ? -25.276 -11.781 7.074 1.00 73.88 695 SER A C 1
ATOM 5305 O O . SER A 1 695 ? -25.833 -10.692 6.998 1.00 73.88 695 SER A O 1
ATOM 5307 N N . HIS A 1 696 ? -25.856 -12.817 7.688 1.00 77.31 696 HIS A N 1
ATOM 5308 C CA . HIS A 1 696 ? -27.157 -12.751 8.370 1.00 77.31 696 HIS A CA 1
ATOM 5309 C C . HIS A 1 696 ? -27.124 -12.116 9.776 1.00 77.31 696 HIS A C 1
ATOM 5311 O O . HIS A 1 696 ? -28.173 -12.023 10.407 1.00 77.31 696 HIS A O 1
ATOM 5317 N N . GLN A 1 697 ? -25.954 -11.721 10.289 1.00 81.38 697 GLN A N 1
ATOM 5318 C CA . GLN A 1 697 ? -25.784 -11.134 11.628 1.00 81.38 697 GLN A CA 1
ATOM 5319 C C . GLN A 1 697 ? -25.579 -9.607 11.617 1.00 81.38 697 GLN A C 1
ATOM 5321 O O . GLN A 1 697 ? -25.259 -9.033 12.654 1.00 81.38 697 GLN A O 1
ATOM 5326 N N . PHE A 1 698 ? -25.735 -8.957 10.460 1.00 89.50 698 PHE A N 1
ATOM 5327 C CA . PHE A 1 698 ? -25.468 -7.529 10.260 1.00 89.50 698 PHE A CA 1
ATOM 5328 C C . PHE A 1 698 ? -26.709 -6.820 9.718 1.00 89.50 698 PHE A C 1
ATOM 5330 O O . PHE A 1 698 ? -27.440 -7.385 8.904 1.00 89.50 698 PHE A O 1
ATOM 5337 N N . VAL A 1 699 ? -26.934 -5.582 10.158 1.00 91.62 699 VAL A N 1
ATOM 5338 C CA . VAL A 1 699 ? -28.066 -4.748 9.720 1.00 91.62 699 VAL A CA 1
ATOM 5339 C C . VAL A 1 699 ? -27.798 -4.170 8.333 1.00 91.62 699 VAL A C 1
ATOM 5341 O O . VAL A 1 699 ? -28.676 -4.190 7.470 1.00 91.62 699 VAL A O 1
ATOM 5344 N N . SER A 1 700 ? -26.569 -3.711 8.085 1.00 93.44 700 SER A N 1
ATOM 5345 C CA . SER A 1 700 ? -26.127 -3.260 6.766 1.00 93.44 700 SER A CA 1
ATOM 5346 C C . SER A 1 700 ? -24.663 -3.610 6.478 1.00 93.44 700 SER A C 1
ATOM 5348 O O . SER A 1 700 ? -23.870 -3.951 7.358 1.00 93.44 700 SER A O 1
ATOM 5350 N N . THR A 1 701 ? -24.298 -3.558 5.199 1.00 95.19 701 THR A N 1
ATOM 5351 C CA . THR A 1 701 ? -22.915 -3.669 4.724 1.00 95.19 701 THR A CA 1
ATOM 5352 C C . THR A 1 701 ? -22.747 -2.697 3.569 1.00 95.19 701 THR A C 1
ATOM 5354 O O . THR A 1 701 ? -23.323 -2.885 2.497 1.00 95.19 701 THR A O 1
ATOM 5357 N N . ASN A 1 702 ? -21.953 -1.659 3.796 1.00 96.19 702 ASN A N 1
ATOM 5358 C CA . ASN A 1 702 ? -21.807 -0.517 2.909 1.00 96.19 702 ASN A CA 1
ATOM 5359 C C . ASN A 1 702 ? -20.411 -0.569 2.287 1.00 96.19 702 ASN A C 1
ATOM 5361 O O . ASN A 1 702 ? -19.412 -0.365 2.976 1.00 96.19 702 ASN A O 1
ATOM 5365 N N . ILE A 1 703 ? -20.338 -0.879 0.988 1.00 96.12 703 ILE A N 1
ATOM 5366 C CA . ILE A 1 703 ? -19.062 -0.921 0.264 1.00 96.12 703 ILE A CA 1
ATOM 5367 C C . ILE A 1 703 ? -18.745 0.478 -0.270 1.00 96.12 703 ILE A C 1
ATOM 5369 O O . ILE A 1 703 ? -19.125 0.832 -1.388 1.00 96.12 703 ILE A O 1
ATOM 5373 N N . ILE A 1 704 ? -18.127 1.292 0.583 1.00 94.44 704 ILE A N 1
ATOM 5374 C CA . ILE A 1 704 ? -17.874 2.721 0.379 1.00 94.44 704 ILE A CA 1
ATOM 5375 C C . ILE A 1 704 ? -16.702 3.179 1.263 1.00 94.44 704 ILE A C 1
ATOM 5377 O O . ILE A 1 704 ? -16.363 2.543 2.258 1.00 94.44 704 ILE A O 1
ATOM 5381 N N . ASP A 1 705 ? -16.080 4.294 0.891 1.00 93.00 705 ASP A N 1
ATOM 5382 C CA . ASP A 1 705 ? -15.125 5.011 1.733 1.00 93.00 705 ASP A CA 1
ATOM 5383 C C . ASP A 1 705 ? -15.797 5.561 3.013 1.00 93.00 705 ASP A C 1
ATOM 5385 O O . ASP A 1 705 ? -16.893 6.126 2.962 1.00 93.00 705 ASP A O 1
ATOM 5389 N N . GLY A 1 706 ? -15.132 5.395 4.162 1.00 94.00 706 GLY A N 1
ATOM 5390 C CA . GLY A 1 706 ? -15.692 5.715 5.479 1.00 94.00 706 GLY A CA 1
ATOM 5391 C C . GLY A 1 706 ? -15.962 7.202 5.719 1.00 94.00 706 GLY A C 1
ATOM 5392 O O . GLY A 1 706 ? -16.975 7.540 6.330 1.00 94.00 706 GLY A O 1
ATOM 5393 N N . ALA A 1 707 ? -15.117 8.094 5.194 1.00 92.62 707 ALA A N 1
ATOM 5394 C CA . ALA A 1 707 ? -15.295 9.533 5.361 1.00 92.62 707 ALA A CA 1
ATOM 5395 C C . ALA A 1 707 ? -16.471 10.014 4.508 1.00 92.62 707 ALA A C 1
ATOM 5397 O O . ALA A 1 707 ? -17.297 10.795 4.970 1.00 92.62 707 ALA A O 1
ATOM 5398 N N . ASN A 1 708 ? -16.606 9.473 3.293 1.00 94.50 708 ASN A N 1
ATOM 5399 C CA . ASN A 1 708 ? -17.756 9.743 2.431 1.00 94.50 708 ASN A CA 1
ATOM 5400 C C . ASN A 1 708 ? -19.077 9.211 3.015 1.00 94.50 708 ASN A C 1
ATOM 5402 O O . ASN A 1 708 ? -20.109 9.846 2.817 1.00 94.50 708 ASN A O 1
ATOM 5406 N N . PHE A 1 709 ? -19.066 8.077 3.726 1.00 96.00 709 PHE A N 1
ATOM 5407 C CA . PHE A 1 709 ? -20.249 7.541 4.414 1.00 96.00 709 PHE A CA 1
ATOM 5408 C C . PHE A 1 709 ? -20.698 8.442 5.572 1.00 96.00 709 PHE A C 1
ATOM 5410 O O . PHE A 1 709 ? -21.859 8.844 5.625 1.00 96.00 709 PHE A O 1
ATOM 5417 N N . VAL A 1 710 ? -19.770 8.804 6.463 1.00 96.25 710 VAL A N 1
ATOM 5418 C CA . VAL A 1 710 ? -20.051 9.664 7.624 1.00 96.25 710 VAL A CA 1
ATOM 5419 C C . VAL A 1 710 ? -20.481 11.067 7.180 1.00 96.25 710 VAL A C 1
ATOM 5421 O O . VAL A 1 710 ? -21.523 11.544 7.623 1.00 96.25 710 VAL A O 1
ATOM 5424 N N . ASN A 1 711 ? -19.777 11.683 6.223 1.00 94.94 711 ASN A N 1
ATOM 5425 C CA . ASN A 1 711 ? -20.155 12.982 5.656 1.00 94.94 711 ASN A CA 1
ATOM 5426 C C . ASN A 1 711 ? -21.558 12.969 5.018 1.00 94.94 711 ASN A C 1
ATOM 5428 O O . ASN A 1 711 ? -22.317 13.918 5.211 1.00 94.94 711 ASN A O 1
ATOM 5432 N N . GLN A 1 712 ? -21.937 11.907 4.293 1.00 94.50 712 GLN A N 1
ATOM 5433 C CA . GLN A 1 712 ? -23.281 11.798 3.709 1.00 94.50 712 GLN A CA 1
ATOM 5434 C C . GLN A 1 712 ? -24.369 11.759 4.785 1.00 94.50 712 GLN A C 1
ATOM 5436 O O . GLN A 1 712 ? -25.361 12.474 4.660 1.00 94.50 712 GLN A O 1
ATOM 5441 N N . LEU A 1 713 ? -24.175 10.983 5.854 1.00 93.88 713 LEU A N 1
ATOM 5442 C CA . LEU A 1 713 ? -25.143 10.888 6.949 1.00 93.88 713 LEU A CA 1
ATOM 5443 C C . LEU A 1 713 ? -25.226 12.177 7.771 1.00 93.88 713 LEU A C 1
ATOM 5445 O O . LEU A 1 713 ? -26.329 12.632 8.057 1.00 93.88 713 LEU A O 1
ATOM 5449 N N . ALA A 1 714 ? -24.093 12.809 8.085 1.00 92.44 714 ALA A N 1
ATOM 5450 C CA . ALA A 1 714 ? -24.069 14.109 8.753 1.00 92.44 714 ALA A CA 1
ATOM 5451 C C . ALA A 1 714 ? -24.742 15.202 7.900 1.00 92.44 714 ALA A C 1
ATOM 5453 O O . ALA A 1 714 ? -25.503 16.012 8.422 1.00 92.44 714 ALA A O 1
ATOM 5454 N N . THR A 1 715 ? -24.546 15.180 6.575 1.00 91.75 715 THR A N 1
ATOM 5455 C CA . THR A 1 715 ? -25.224 16.099 5.642 1.00 91.75 715 THR A CA 1
ATOM 5456 C C . THR A 1 715 ? -26.735 15.854 5.604 1.00 91.75 715 THR A C 1
ATOM 5458 O O . THR A 1 715 ? -27.500 16.811 5.654 1.00 91.75 715 THR A O 1
ATOM 5461 N N . MET A 1 716 ? -27.179 14.591 5.568 1.00 90.31 716 MET A N 1
ATOM 5462 C CA . MET A 1 716 ? -28.604 14.236 5.665 1.00 90.31 716 MET A CA 1
ATOM 5463 C C . MET A 1 716 ? -29.206 14.662 7.009 1.00 90.31 716 MET A C 1
ATOM 5465 O O . MET A 1 716 ? -30.335 15.136 7.046 1.00 90.31 716 MET A O 1
ATOM 5469 N N . LYS A 1 717 ? -28.449 14.548 8.107 1.00 87.94 717 LYS A N 1
ATOM 5470 C CA . LYS A 1 717 ? -28.889 14.961 9.445 1.00 87.94 717 LYS A CA 1
ATOM 5471 C C . LYS A 1 717 ? -28.972 16.484 9.594 1.00 87.94 717 LYS A C 1
ATOM 5473 O O . LYS A 1 717 ? -29.875 16.980 10.259 1.00 87.94 717 LYS A O 1
ATOM 5478 N N . ALA A 1 718 ? -28.093 17.230 8.929 1.00 86.12 718 ALA A N 1
ATOM 5479 C CA . ALA A 1 718 ? -28.157 18.690 8.860 1.00 86.12 718 ALA A CA 1
ATOM 5480 C C . ALA A 1 718 ? -29.294 19.223 7.957 1.00 86.12 718 ALA A C 1
ATOM 5482 O O . ALA A 1 718 ? -29.608 20.415 8.013 1.00 86.12 718 ALA A O 1
ATOM 5483 N N . ASP A 1 719 ? -29.909 18.372 7.127 1.00 86.19 719 ASP A N 1
ATOM 5484 C CA . ASP A 1 719 ? -31.014 18.746 6.246 1.00 86.19 719 ASP A CA 1
ATOM 5485 C C . ASP A 1 719 ? -32.379 18.618 6.947 1.00 86.19 719 ASP A C 1
ATOM 5487 O O . ASP A 1 719 ? -32.765 17.563 7.454 1.00 86.19 719 ASP A O 1
ATOM 5491 N N . ASN A 1 720 ? -33.149 19.707 6.925 1.00 75.00 720 ASN A N 1
ATOM 5492 C CA . ASN A 1 720 ? -34.489 19.769 7.509 1.00 75.00 720 ASN A CA 1
ATOM 5493 C C . ASN A 1 720 ? -35.561 19.097 6.627 1.00 75.00 720 ASN A C 1
ATOM 5495 O O . ASN A 1 720 ? -36.690 18.925 7.086 1.00 75.00 720 ASN A O 1
ATOM 5499 N N . GLU A 1 721 ? -35.247 18.732 5.377 1.00 79.25 721 GLU A N 1
ATOM 5500 C CA . GLU A 1 721 ? -36.147 17.949 4.513 1.00 79.25 721 GLU A CA 1
ATOM 5501 C C . GLU A 1 721 ? -36.021 16.426 4.725 1.00 79.25 721 GLU A C 1
ATOM 5503 O O . GLU A 1 721 ? -36.881 15.674 4.259 1.00 79.25 721 GLU A O 1
ATOM 5508 N N . THR A 1 722 ? -34.995 15.953 5.447 1.00 78.31 722 THR A N 1
ATOM 5509 C CA . THR A 1 722 ? -34.805 14.521 5.736 1.00 78.31 722 THR A CA 1
ATOM 5510 C C . THR A 1 722 ? -35.546 14.094 7.006 1.00 78.31 722 THR A C 1
ATOM 5512 O O . THR A 1 722 ? -35.523 14.783 8.025 1.00 78.31 722 THR A O 1
ATOM 5515 N N . ASP A 1 723 ? -36.174 12.915 6.961 1.00 81.88 723 ASP A N 1
ATOM 5516 C CA . ASP A 1 723 ? -36.776 12.269 8.130 1.00 81.88 723 ASP A CA 1
ATOM 5517 C C . ASP A 1 723 ? -35.688 11.833 9.126 1.00 81.88 723 ASP A C 1
ATOM 5519 O O . ASP A 1 723 ? -34.990 10.837 8.922 1.00 81.88 723 ASP A O 1
ATOM 5523 N N . GLN A 1 724 ? -35.536 12.608 10.197 1.00 77.75 724 GLN A N 1
ATOM 5524 C CA . GLN A 1 724 ? -34.481 12.453 11.200 1.00 77.75 724 GLN A CA 1
ATOM 5525 C C . GLN A 1 724 ? -34.563 11.115 11.954 1.00 77.75 724 GLN A C 1
ATOM 5527 O O . GLN A 1 724 ? -33.525 10.573 12.328 1.00 77.75 724 GLN A O 1
ATOM 5532 N N . GLU A 1 725 ? -35.760 10.537 12.120 1.00 77.00 725 GLU A N 1
ATOM 5533 C CA . GLU A 1 725 ? -35.938 9.219 12.756 1.00 77.00 725 GLU A CA 1
ATOM 5534 C C . GLU A 1 725 ? -35.440 8.067 11.861 1.00 77.00 725 GLU A C 1
ATOM 5536 O O . GLU A 1 725 ? -35.172 6.966 12.344 1.00 77.00 725 GLU A O 1
ATOM 5541 N N . SER A 1 726 ? -35.262 8.313 10.556 1.00 80.94 726 SER A N 1
ATOM 5542 C CA . SER A 1 726 ? -34.732 7.323 9.608 1.00 80.94 726 SER A CA 1
ATOM 5543 C C . SER A 1 726 ? -33.199 7.227 9.592 1.00 80.94 726 SER A C 1
ATOM 5545 O O . SER A 1 726 ? -32.652 6.263 9.047 1.00 80.94 726 SER A O 1
ATOM 5547 N N . ILE A 1 727 ? -32.496 8.197 10.189 1.00 86.12 727 ILE A N 1
ATOM 5548 C CA . ILE A 1 727 ? -31.029 8.250 10.212 1.00 86.12 727 ILE A CA 1
ATOM 5549 C C . ILE A 1 727 ? -30.513 7.417 11.398 1.00 86.12 727 ILE A C 1
ATOM 5551 O O . ILE A 1 727 ? -30.856 7.707 12.545 1.00 86.12 727 ILE A O 1
ATOM 5555 N N . PRO A 1 728 ? -29.673 6.387 11.175 1.00 90.12 728 PRO A N 1
ATOM 5556 C CA . PRO A 1 728 ? -29.130 5.588 12.267 1.00 90.12 728 PRO A CA 1
ATOM 5557 C C . PRO A 1 728 ? -28.197 6.422 13.154 1.00 90.12 728 PRO A C 1
ATOM 5559 O O . PRO A 1 728 ? -27.310 7.116 12.660 1.00 90.12 728 PRO A O 1
ATOM 5562 N N . ILE A 1 729 ? -28.373 6.295 14.470 1.00 93.06 729 ILE A N 1
ATOM 5563 C CA . ILE A 1 729 ? -27.472 6.844 15.488 1.00 93.06 729 ILE A CA 1
ATOM 5564 C C . ILE A 1 729 ? -26.849 5.669 16.246 1.00 93.06 729 ILE A C 1
ATOM 5566 O O . ILE A 1 729 ? -27.551 4.718 16.604 1.00 93.06 729 ILE A O 1
ATOM 5570 N N . TRP A 1 730 ? -25.538 5.718 16.477 1.00 96.00 730 TRP A N 1
ATOM 5571 C CA . TRP A 1 730 ? -24.780 4.606 17.053 1.00 96.00 730 TRP A CA 1
ATOM 5572 C C . TRP A 1 730 ? -24.447 4.782 18.539 1.00 96.00 730 TRP A C 1
ATOM 5574 O O . TRP A 1 730 ? -24.113 5.871 19.004 1.00 96.00 730 TRP A O 1
ATOM 5584 N N . ASP A 1 731 ? -24.523 3.667 19.265 1.00 95.69 731 ASP A N 1
ATOM 5585 C CA . ASP A 1 731 ? -24.069 3.487 20.648 1.00 95.69 731 ASP A CA 1
ATOM 5586 C C . ASP A 1 731 ? -22.541 3.306 20.710 1.00 95.69 731 ASP A C 1
ATOM 5588 O O . ASP A 1 731 ? -21.865 3.824 21.600 1.00 95.69 731 ASP A O 1
ATOM 5592 N N . TYR A 1 732 ? -21.994 2.590 19.723 1.00 97.50 732 TYR A N 1
ATOM 5593 C CA . TYR A 1 732 ? -20.576 2.256 19.615 1.00 97.50 732 TYR A CA 1
ATOM 5594 C C . TYR A 1 732 ? -20.051 2.498 18.198 1.00 97.50 732 TYR A C 1
ATOM 5596 O O . TYR A 1 732 ? -20.701 2.130 17.219 1.00 97.50 732 TYR A O 1
ATOM 5604 N N . VAL A 1 733 ? -18.835 3.030 18.074 1.00 98.00 733 VAL A N 1
ATOM 5605 C CA . VAL A 1 733 ? -18.110 3.100 16.794 1.00 98.00 733 VAL A CA 1
ATOM 5606 C C . VAL A 1 733 ? -16.719 2.504 16.954 1.00 98.00 733 VAL A C 1
ATOM 5608 O O . VAL A 1 733 ? -16.014 2.830 17.907 1.00 98.00 733 VAL A O 1
ATOM 5611 N N . ILE A 1 734 ? -16.299 1.676 15.999 1.00 97.56 734 ILE A N 1
ATOM 5612 C CA . ILE A 1 734 ? -14.901 1.275 15.814 1.00 97.56 734 ILE A CA 1
ATOM 5613 C C . ILE A 1 734 ? -14.423 1.797 14.459 1.00 97.56 734 ILE A C 1
ATOM 5615 O O . ILE A 1 734 ? -15.020 1.501 13.424 1.00 97.56 734 ILE A O 1
ATOM 5619 N N . GLN A 1 735 ? -13.329 2.553 14.474 1.00 95.94 735 GLN A N 1
ATOM 5620 C CA . GLN A 1 735 ? -12.610 3.033 13.300 1.00 95.94 735 GLN A CA 1
ATOM 5621 C C . GLN A 1 735 ? -11.260 2.301 13.233 1.00 95.94 735 GLN A C 1
ATOM 5623 O O . GLN A 1 735 ? -10.378 2.530 14.056 1.00 95.94 735 GLN A O 1
ATOM 5628 N N . ASP A 1 736 ? -11.119 1.397 12.260 1.00 92.50 736 ASP A N 1
ATOM 5629 C CA . ASP A 1 736 ? -9.968 0.495 12.088 1.00 92.50 736 ASP A CA 1
ATOM 5630 C C . ASP A 1 736 ? -9.511 0.458 10.613 1.00 92.50 736 ASP A C 1
ATOM 5632 O O . ASP A 1 736 ? -9.464 -0.577 9.945 1.00 92.50 736 ASP A O 1
ATOM 5636 N N . CYS A 1 737 ? -9.252 1.641 10.045 1.00 87.12 737 CYS A N 1
ATOM 5637 C CA . CYS A 1 737 ? -8.958 1.809 8.615 1.00 87.12 737 CYS A CA 1
ATOM 5638 C C . CYS A 1 737 ? -7.449 1.851 8.319 1.00 87.12 737 CYS A C 1
ATOM 5640 O O . CYS A 1 737 ? -6.821 2.901 8.465 1.00 87.12 737 CYS A O 1
ATOM 5642 N N . PHE A 1 738 ? -6.886 0.757 7.794 1.00 75.12 738 PHE A N 1
ATOM 5643 C CA . PHE A 1 738 ? -5.469 0.673 7.407 1.00 75.12 738 PHE A CA 1
ATOM 5644 C C . PHE A 1 738 ? -5.239 0.528 5.899 1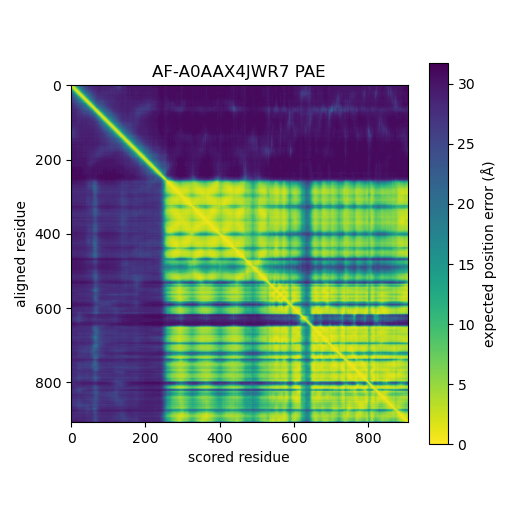.00 75.12 738 PHE A C 1
ATOM 5646 O O . PHE A 1 738 ? -5.817 -0.330 5.235 1.00 75.12 738 PHE A O 1
ATOM 5653 N N . THR A 1 739 ? -4.303 1.318 5.365 1.00 59.94 739 THR A N 1
ATOM 5654 C CA . THR A 1 739 ? -3.927 1.343 3.943 1.00 59.94 739 THR A CA 1
ATOM 5655 C C . THR A 1 739 ? -2.428 1.085 3.760 1.00 59.94 739 THR A C 1
ATOM 5657 O O . THR A 1 739 ? -1.645 1.995 3.496 1.00 59.94 739 THR A O 1
ATOM 5660 N N . GLY A 1 740 ? -2.006 -0.175 3.907 1.00 56.84 740 GLY A N 1
ATOM 5661 C CA . GLY A 1 740 ? -0.647 -0.610 3.547 1.00 56.84 740 GLY A CA 1
ATOM 5662 C C . GLY A 1 740 ? 0.483 -0.009 4.397 1.00 56.84 740 GLY A C 1
ATOM 5663 O O . GLY A 1 740 ? 1.551 0.285 3.862 1.00 56.84 740 GLY A O 1
ATOM 5664 N N . GLY A 1 741 ? 0.261 0.209 5.696 1.00 61.75 741 GLY A N 1
ATOM 5665 C CA . GLY A 1 741 ? 1.252 0.817 6.596 1.00 61.75 741 GLY A CA 1
ATOM 5666 C C . GLY A 1 741 ? 1.187 2.346 6.650 1.00 61.75 741 GLY A C 1
ATOM 5667 O O . GLY A 1 741 ? 2.193 2.998 6.916 1.00 61.75 741 GLY A O 1
ATOM 5668 N N . SER A 1 742 ? 0.016 2.908 6.362 1.00 74.19 742 SER A N 1
ATOM 5669 C CA . SER A 1 742 ? -0.440 4.235 6.787 1.00 74.19 742 SER A CA 1
ATOM 5670 C C . SER A 1 742 ? -1.953 4.167 7.049 1.00 74.19 742 SER A C 1
ATOM 5672 O O . SER A 1 742 ? -2.581 3.142 6.760 1.00 74.19 742 SER A O 1
ATOM 5674 N N . VAL A 1 743 ? -2.540 5.245 7.574 1.00 80.56 743 VAL A N 1
ATOM 5675 C CA . VAL A 1 743 ? -4.004 5.421 7.671 1.00 80.56 743 VAL A CA 1
ATOM 5676 C C . VAL A 1 743 ? -4.461 6.573 6.758 1.00 80.56 743 VAL A C 1
ATOM 5678 O O . VAL A 1 743 ? -3.685 7.509 6.554 1.00 80.56 743 VAL A O 1
ATOM 5681 N N . PRO A 1 744 ? -5.673 6.534 6.173 1.00 81.00 744 PRO A N 1
ATOM 5682 C CA . PRO A 1 744 ? -6.115 7.534 5.200 1.00 81.00 744 PRO A CA 1
ATOM 5683 C C . PRO A 1 744 ? -6.466 8.866 5.881 1.00 81.00 744 PRO A C 1
ATOM 5685 O O . PRO A 1 744 ? -7.483 8.963 6.560 1.00 81.00 744 PRO A O 1
ATOM 5688 N N . GLY A 1 745 ? -5.669 9.919 5.668 1.00 84.44 745 GLY A N 1
ATOM 5689 C CA . GLY A 1 745 ? -5.774 11.182 6.424 1.00 84.44 745 GLY A CA 1
ATOM 5690 C C . GLY A 1 745 ? -7.121 11.921 6.389 1.00 84.44 745 GLY A C 1
ATOM 5691 O O . GLY A 1 745 ? -7.373 12.733 7.271 1.00 84.44 745 GLY A O 1
ATOM 5692 N N . GLN A 1 746 ? -8.015 11.613 5.442 1.00 86.62 746 GLN A N 1
ATOM 5693 C CA . GLN A 1 746 ? -9.392 12.139 5.412 1.00 86.62 746 GLN A CA 1
ATOM 5694 C C . GLN A 1 746 ? -10.291 11.566 6.531 1.00 86.62 746 GLN A C 1
ATOM 5696 O O . GLN A 1 746 ? -11.286 12.190 6.880 1.00 86.62 746 GLN A O 1
ATOM 5701 N N . MET A 1 747 ? -9.921 10.421 7.120 1.00 89.38 747 MET A N 1
ATOM 5702 C CA . MET A 1 747 ? -10.570 9.801 8.292 1.00 89.38 747 MET A CA 1
ATOM 5703 C C . MET A 1 747 ? -10.091 10.381 9.635 1.00 89.38 747 MET A C 1
ATOM 5705 O O . MET A 1 747 ? -10.498 9.902 10.685 1.00 89.38 747 MET A O 1
ATOM 5709 N N . PHE A 1 748 ? -9.169 11.348 9.616 1.00 92.44 748 PHE A N 1
ATOM 5710 C CA . PHE A 1 748 ? -8.502 11.867 10.817 1.00 92.44 748 PHE A CA 1
ATOM 5711 C C . PHE A 1 748 ? -8.585 13.394 10.921 1.00 92.44 748 PHE A C 1
ATOM 5713 O O . PHE A 1 748 ? -7.935 13.980 11.783 1.00 92.44 748 PHE A O 1
ATOM 5720 N N . THR A 1 749 ? -9.358 14.048 10.047 1.00 93.94 749 THR A N 1
ATOM 5721 C CA . THR A 1 749 ? -9.547 15.500 10.092 1.00 93.94 749 THR A CA 1
ATOM 5722 C C . THR A 1 749 ? -10.620 15.888 11.103 1.00 93.94 749 THR A C 1
ATOM 5724 O O . THR A 1 749 ? -11.523 15.104 11.398 1.00 93.94 749 THR A O 1
ATOM 5727 N N . LYS A 1 750 ? -10.546 17.121 11.610 1.00 95.12 750 LYS A N 1
ATOM 5728 C CA . LYS A 1 750 ? -11.519 17.685 12.548 1.00 95.12 750 LYS A CA 1
ATOM 5729 C C . LYS A 1 750 ? -12.949 17.555 12.024 1.00 95.12 750 LYS A C 1
ATOM 5731 O O . LYS A 1 750 ? -13.816 17.089 12.753 1.00 95.12 750 LYS A O 1
ATOM 5736 N N . GLU A 1 751 ? -13.156 17.851 10.742 1.00 95.00 751 GLU A N 1
ATOM 5737 C CA . GLU A 1 751 ? -14.474 17.774 10.111 1.00 95.00 751 GLU A CA 1
ATOM 5738 C C . GLU A 1 751 ? -15.038 16.345 10.127 1.00 95.00 751 GLU A C 1
ATOM 5740 O O . GLU A 1 751 ? -16.227 16.173 10.353 1.00 95.00 751 GLU A O 1
ATOM 5745 N N . PHE A 1 752 ? -14.205 15.311 9.940 1.00 95.50 752 PHE A N 1
ATOM 5746 C CA . PHE A 1 752 ? -14.661 13.918 10.033 1.00 95.50 752 PHE A CA 1
ATOM 5747 C C . PHE A 1 752 ? -15.084 13.545 11.462 1.00 95.50 752 PHE A C 1
ATOM 5749 O O . PHE A 1 752 ? -16.090 12.863 11.643 1.00 95.50 752 PHE A O 1
ATOM 5756 N N . TRP A 1 753 ? -14.340 13.990 12.479 1.00 97.12 753 TRP A N 1
ATOM 5757 C CA . TRP A 1 753 ? -14.683 13.714 13.877 1.00 97.12 753 TRP A CA 1
ATOM 5758 C C . TRP A 1 753 ? -15.941 14.469 14.326 1.00 97.12 753 TRP A C 1
ATOM 5760 O O . TRP A 1 753 ? -16.758 13.899 15.046 1.00 97.12 753 TRP A O 1
ATOM 5770 N N . GLU A 1 754 ? -16.140 15.705 13.861 1.00 96.62 754 GLU A N 1
ATOM 5771 C CA . GLU A 1 754 ? -17.373 16.477 14.076 1.00 96.62 754 GLU A CA 1
ATOM 5772 C C . GLU A 1 754 ? -18.574 15.808 13.380 1.00 96.62 754 GLU A C 1
ATOM 5774 O O . GLU A 1 754 ? -19.582 15.527 14.027 1.00 96.62 754 GLU A O 1
ATOM 5779 N N . GLU A 1 755 ? -18.445 15.441 12.098 1.00 96.56 755 GLU A N 1
ATOM 5780 C CA . GLU A 1 755 ? -19.473 14.698 11.345 1.00 96.56 755 GLU A CA 1
ATOM 5781 C C . GLU A 1 755 ? -19.803 13.334 11.983 1.00 96.56 755 GLU A C 1
ATOM 5783 O O . GLU A 1 755 ? -20.960 12.910 11.974 1.00 96.56 755 GLU A O 1
ATOM 5788 N N . LEU A 1 756 ? -18.812 12.648 12.566 1.00 97.06 756 LEU A N 1
ATOM 5789 C CA . LEU A 1 756 ? -19.027 11.403 13.306 1.00 97.06 756 LEU A CA 1
ATOM 5790 C C . LEU A 1 756 ? -19.749 11.651 14.637 1.00 97.06 756 LEU A C 1
ATOM 5792 O O . LEU A 1 756 ? -20.635 10.881 15.004 1.00 97.06 756 LEU A O 1
ATOM 5796 N N . GLY A 1 757 ? -19.408 12.731 15.346 1.00 95.56 757 GLY A N 1
ATOM 5797 C CA . GLY A 1 757 ? -20.061 13.133 16.592 1.00 95.56 757 GLY A CA 1
ATOM 5798 C C . GLY A 1 757 ? -21.561 13.400 16.429 1.00 95.56 757 GLY A C 1
ATOM 5799 O O . GLY A 1 757 ? -22.340 13.097 17.335 1.00 95.56 757 GLY A O 1
ATOM 5800 N N . GLU A 1 758 ? -21.992 13.879 15.262 1.00 93.88 758 GLU A N 1
ATOM 5801 C CA . GLU A 1 758 ? -23.412 14.072 14.946 1.00 93.88 758 GLU A CA 1
ATOM 5802 C C . GLU A 1 758 ? -24.198 12.760 14.796 1.00 93.88 758 GLU A C 1
ATOM 5804 O O . GLU A 1 758 ? -25.392 12.725 15.100 1.00 93.88 758 GLU A O 1
ATOM 5809 N N . VAL A 1 759 ? -23.565 11.658 14.380 1.00 94.56 759 VAL A N 1
ATOM 5810 C CA . VAL A 1 759 ? -24.229 10.348 14.186 1.00 94.56 759 VAL A CA 1
ATOM 5811 C C . VAL A 1 759 ? -24.005 9.361 15.342 1.00 94.56 759 VAL A C 1
ATOM 5813 O O . VAL A 1 759 ? -24.411 8.201 15.269 1.00 94.56 759 VAL A O 1
ATOM 5816 N N . VAL A 1 760 ? -23.406 9.811 16.445 1.00 95.19 760 VAL A N 1
ATOM 5817 C CA . VAL A 1 760 ? -23.171 9.016 17.663 1.00 95.19 760 VAL A CA 1
ATOM 5818 C C . VAL A 1 760 ? -23.965 9.601 18.832 1.00 95.19 760 VAL A C 1
ATOM 5820 O O . VAL A 1 760 ? -24.082 10.823 18.964 1.00 95.19 760 VAL A O 1
ATOM 5823 N N . LYS A 1 761 ? -24.530 8.740 19.688 1.00 92.56 761 LYS A N 1
ATOM 5824 C CA . LYS A 1 761 ? -25.260 9.171 20.896 1.00 92.56 761 LYS A CA 1
ATOM 5825 C C . LYS A 1 761 ? -24.348 9.984 21.821 1.00 92.56 761 LYS A C 1
ATOM 5827 O O . LYS A 1 761 ? -23.128 9.839 21.786 1.00 92.56 761 LYS A O 1
ATOM 5832 N N . ASP A 1 762 ? -24.914 10.848 22.657 1.00 88.75 762 ASP A N 1
ATOM 5833 C CA . ASP A 1 762 ? -24.110 11.721 23.530 1.00 88.75 762 ASP A CA 1
ATOM 5834 C C . ASP A 1 762 ? -23.329 10.929 24.597 1.00 88.75 762 ASP A C 1
ATOM 5836 O O . ASP A 1 762 ? -22.230 11.320 24.992 1.00 88.75 762 ASP A O 1
ATOM 5840 N N . ASP A 1 763 ? -23.848 9.762 24.982 1.00 88.19 763 ASP A N 1
ATOM 5841 C CA . ASP A 1 763 ? -23.217 8.743 25.829 1.00 88.19 763 ASP A CA 1
ATOM 5842 C C . ASP A 1 763 ? -22.453 7.662 25.030 1.00 88.19 763 ASP A C 1
ATOM 5844 O O . ASP A 1 763 ? -22.005 6.656 25.588 1.00 88.19 763 ASP A O 1
ATOM 5848 N N . GLY A 1 764 ? -22.356 7.824 23.709 1.00 93.38 764 GLY A N 1
ATOM 5849 C CA . GLY A 1 764 ? -21.753 6.855 22.805 1.00 93.38 764 GLY A CA 1
ATOM 5850 C C . GLY A 1 764 ? -20.231 6.804 22.927 1.00 93.38 764 GLY A C 1
ATOM 5851 O O . GLY A 1 764 ? -19.579 7.776 23.328 1.00 93.38 764 GLY A O 1
ATOM 5852 N N . ILE A 1 765 ? -19.660 5.652 22.571 1.00 96.06 765 ILE A N 1
ATOM 5853 C CA . ILE A 1 765 ? -18.225 5.370 22.699 1.00 96.06 765 ILE A CA 1
ATOM 5854 C C . ILE A 1 765 ? -17.603 5.185 21.313 1.00 96.06 765 ILE A C 1
ATOM 5856 O O . ILE A 1 765 ? -17.901 4.224 20.597 1.00 96.06 765 ILE A O 1
ATOM 5860 N N . ILE A 1 766 ? -16.701 6.094 20.947 1.00 97.56 766 ILE A N 1
ATOM 5861 C CA . ILE A 1 766 ? -15.946 6.070 19.691 1.00 97.56 766 ILE A CA 1
ATOM 5862 C C . ILE A 1 766 ? -14.565 5.486 19.976 1.00 97.56 766 ILE A C 1
ATOM 5864 O O . ILE A 1 766 ? -13.856 5.971 20.851 1.00 97.56 766 ILE A O 1
ATOM 5868 N N . THR A 1 767 ? -14.179 4.451 19.236 1.00 97.38 767 THR A N 1
ATOM 5869 C CA . THR A 1 767 ? -12.898 3.749 19.385 1.00 97.38 767 THR A CA 1
ATOM 5870 C C . THR A 1 767 ? -12.084 3.873 18.100 1.00 97.38 767 THR A C 1
ATOM 5872 O O . THR A 1 767 ? -12.462 3.325 17.065 1.00 97.38 767 THR A O 1
ATOM 5875 N N . MET A 1 768 ? -10.960 4.582 18.160 1.00 95.88 768 MET A N 1
ATOM 5876 C CA . MET A 1 768 ? -10.010 4.770 17.060 1.00 95.88 768 MET A CA 1
ATOM 5877 C C . MET A 1 768 ? -8.823 3.817 17.232 1.00 95.88 768 MET A C 1
ATOM 5879 O O . MET A 1 768 ? -8.192 3.824 18.288 1.00 95.88 768 MET A O 1
ATOM 5883 N N . ASN A 1 769 ? -8.476 3.041 16.202 1.00 93.25 769 ASN A N 1
ATOM 5884 C CA . ASN A 1 769 ? -7.217 2.294 16.150 1.00 93.25 769 ASN A CA 1
ATOM 5885 C C . ASN A 1 769 ? -6.195 3.019 15.262 1.00 93.25 769 ASN A C 1
ATOM 5887 O O . ASN A 1 769 ? -6.450 3.272 14.083 1.00 93.25 769 ASN A O 1
ATOM 5891 N N . PHE A 1 770 ? -5.017 3.320 15.806 1.00 90.62 770 PHE A N 1
ATOM 5892 C CA . PHE A 1 770 ? -3.944 4.007 15.090 1.00 90.62 770 PHE A CA 1
ATOM 5893 C C . PHE A 1 770 ? -2.588 3.341 15.349 1.00 90.62 770 PHE A C 1
ATOM 5895 O O . PHE A 1 770 ? -2.158 3.230 16.494 1.00 90.62 770 PHE A O 1
ATOM 5902 N N . VAL A 1 771 ? -1.881 2.944 14.284 1.00 86.94 771 VAL A N 1
ATOM 5903 C CA . VAL A 1 771 ? -0.490 2.466 14.387 1.00 86.94 771 VAL A CA 1
ATOM 5904 C C . VAL A 1 771 ? 0.469 3.619 14.135 1.00 86.94 771 VAL A C 1
ATOM 5906 O O . VAL A 1 771 ? 0.440 4.233 13.066 1.00 86.94 771 VAL A O 1
ATOM 5909 N N . GLY A 1 772 ? 1.349 3.878 15.100 1.00 87.06 772 GLY A N 1
ATOM 5910 C CA . GLY A 1 772 ? 2.305 4.978 15.049 1.00 87.06 772 GLY A CA 1
ATOM 5911 C C . GLY A 1 772 ? 3.467 4.815 16.022 1.00 87.06 772 GLY A C 1
ATOM 5912 O O . GLY A 1 772 ? 3.447 3.949 16.891 1.00 87.06 772 GLY A O 1
ATOM 5913 N N . ILE A 1 773 ? 4.468 5.682 15.871 1.00 87.25 773 ILE A N 1
ATOM 5914 C CA . ILE A 1 773 ? 5.478 5.948 16.905 1.00 87.25 773 ILE A CA 1
ATOM 5915 C C . ILE A 1 773 ? 4.885 7.047 17.791 1.00 87.25 773 ILE A C 1
ATOM 5917 O O . ILE A 1 773 ? 4.487 8.089 17.256 1.00 87.25 773 ILE A O 1
ATOM 5921 N N . LEU A 1 774 ? 4.766 6.826 19.103 1.00 86.94 774 LEU A N 1
ATOM 5922 C CA . LEU A 1 774 ? 3.919 7.644 19.992 1.00 86.94 774 LEU A CA 1
ATOM 5923 C C . LEU A 1 774 ? 4.189 9.153 19.891 1.00 86.94 774 LEU A C 1
ATOM 5925 O O . LEU A 1 774 ? 3.265 9.925 19.670 1.00 86.94 774 LEU A O 1
ATOM 5929 N N . THR A 1 775 ? 5.451 9.570 19.962 1.00 86.88 775 THR A N 1
ATOM 5930 C CA . THR A 1 775 ? 5.869 10.985 19.957 1.00 86.88 775 THR A CA 1
ATOM 5931 C C . THR A 1 775 ? 5.953 11.618 18.561 1.00 86.88 775 THR A C 1
ATOM 5933 O O . THR A 1 775 ? 6.264 12.805 18.439 1.00 86.88 775 THR A O 1
ATOM 5936 N N . SER A 1 776 ? 5.691 10.855 17.492 1.00 89.88 776 SER A N 1
ATOM 5937 C CA . SER A 1 776 ? 5.887 11.319 16.114 1.00 89.88 776 SER A CA 1
ATOM 5938 C C . SER A 1 776 ? 4.916 12.425 15.696 1.00 89.88 776 SER A C 1
ATOM 5940 O O . SER A 1 776 ? 3.797 12.552 16.203 1.00 89.88 776 SER A O 1
ATOM 5942 N N . LYS A 1 777 ? 5.317 13.192 14.673 1.00 91.56 777 LYS A N 1
ATOM 5943 C CA . LYS A 1 777 ? 4.517 14.298 14.126 1.00 91.56 777 LYS A CA 1
ATOM 5944 C C . LYS A 1 777 ? 3.131 13.855 13.622 1.00 91.56 777 LYS A C 1
ATOM 5946 O O . LYS A 1 777 ? 2.185 14.634 13.671 1.00 91.56 777 LYS A O 1
ATOM 5951 N N . ALA A 1 778 ? 3.005 12.609 13.156 1.00 90.69 778 ALA A N 1
ATOM 5952 C CA . ALA A 1 778 ? 1.726 12.036 12.741 1.00 90.69 778 ALA A CA 1
ATOM 5953 C C . ALA A 1 778 ? 0.814 11.725 13.942 1.00 90.69 778 ALA A C 1
ATOM 5955 O O . ALA A 1 778 ? -0.357 12.095 13.921 1.00 90.69 778 ALA A O 1
ATOM 5956 N N . SER A 1 779 ? 1.357 11.099 14.991 1.00 91.69 779 SER A N 1
ATOM 5957 C CA . SER A 1 779 ? 0.621 10.747 16.213 1.00 91.69 779 SER A CA 1
ATOM 5958 C C . SER A 1 779 ? 0.115 11.982 16.957 1.00 91.69 779 SER A C 1
ATOM 5960 O O . SER A 1 779 ? -1.067 12.043 17.286 1.00 91.69 779 SER A O 1
ATOM 5962 N N . LYS A 1 780 ? 0.971 13.000 17.145 1.00 93.94 780 LYS A N 1
ATOM 5963 C CA . LYS A 1 780 ? 0.590 14.290 17.749 1.00 93.94 780 LYS A CA 1
ATOM 5964 C C . LYS A 1 780 ? -0.573 14.947 17.001 1.00 93.94 780 LYS A C 1
ATOM 5966 O O . LYS A 1 780 ? -1.570 15.288 17.624 1.00 93.94 780 LYS A O 1
ATOM 5971 N N . ALA A 1 781 ? -0.488 15.056 15.671 1.00 93.88 781 ALA A N 1
ATOM 5972 C CA . ALA A 1 781 ? -1.548 15.657 14.856 1.00 93.88 781 ALA A CA 1
ATOM 5973 C C . ALA A 1 781 ? -2.883 14.894 14.949 1.00 93.88 781 ALA A C 1
ATOM 5975 O O . ALA A 1 781 ? -3.946 15.503 15.061 1.00 93.88 781 ALA A O 1
ATOM 5976 N N . VAL A 1 782 ? -2.836 13.558 14.941 1.00 94.00 782 VAL A N 1
ATOM 5977 C CA . VAL A 1 782 ? -4.027 12.710 15.108 1.00 94.00 782 VAL A CA 1
ATOM 5978 C C . VAL A 1 782 ? -4.659 12.891 16.489 1.00 94.00 782 VAL A C 1
ATOM 5980 O O . VAL A 1 782 ? -5.869 13.098 16.569 1.00 94.00 782 VAL A O 1
ATOM 5983 N N . LEU A 1 783 ? -3.858 12.866 17.559 1.00 95.38 783 LEU A N 1
ATOM 5984 C CA . LEU A 1 783 ? -4.351 13.029 18.927 1.00 95.38 783 LEU A CA 1
ATOM 5985 C C . LEU A 1 783 ? -4.923 14.429 19.171 1.00 95.38 783 LEU A C 1
ATOM 5987 O O . LEU A 1 783 ? -6.081 14.519 19.560 1.00 95.38 783 LEU A O 1
ATOM 5991 N N . VAL A 1 784 ? -4.171 15.496 18.867 1.00 95.94 784 VAL A N 1
ATOM 5992 C CA . VAL A 1 784 ? -4.626 16.895 19.016 1.00 95.94 784 VAL A CA 1
ATOM 5993 C C . VAL A 1 784 ? -5.922 17.142 18.245 1.00 95.94 784 VAL A C 1
ATOM 5995 O O . VAL A 1 784 ? -6.837 17.774 18.766 1.00 95.94 784 VAL A O 1
ATOM 5998 N N . THR A 1 785 ? -6.044 16.617 17.020 1.00 95.56 785 THR A N 1
ATOM 5999 C CA . THR A 1 785 ? -7.280 16.781 16.243 1.00 95.56 785 THR A CA 1
ATOM 6000 C C . THR A 1 785 ? -8.460 16.071 16.916 1.00 95.56 785 THR A C 1
ATOM 6002 O O . THR A 1 785 ? -9.522 16.678 17.056 1.00 95.56 785 THR A O 1
ATOM 6005 N N . LEU A 1 786 ? -8.280 14.828 17.374 1.00 96.25 786 LEU A N 1
ATOM 6006 C CA . LEU A 1 786 ? -9.323 14.028 18.027 1.00 96.25 786 LEU A CA 1
ATOM 6007 C C . LEU A 1 786 ? -9.784 14.640 19.365 1.00 96.25 786 LEU A C 1
ATOM 6009 O O . LEU A 1 786 ? -10.985 14.796 19.593 1.00 96.25 786 LEU A O 1
ATOM 6013 N N . THR A 1 787 ? -8.848 15.037 20.232 1.00 95.56 787 THR A N 1
ATOM 6014 C CA . THR A 1 787 ? -9.153 15.651 21.538 1.00 95.56 787 THR A CA 1
ATOM 6015 C C . THR A 1 787 ? -9.664 17.089 21.417 1.00 95.56 787 THR A C 1
ATOM 6017 O O . THR A 1 787 ? -10.348 17.567 22.316 1.00 95.56 787 THR A O 1
ATOM 6020 N N . SER A 1 788 ? -9.434 17.774 20.287 1.00 94.94 788 SER A N 1
ATOM 6021 C CA . SER A 1 788 ? -10.070 19.073 19.991 1.00 94.94 788 SER A CA 1
ATOM 6022 C C . SER A 1 788 ? -11.570 18.988 19.657 1.00 94.94 788 SER A C 1
ATOM 6024 O O . SER A 1 788 ? -12.211 20.029 19.473 1.00 94.94 788 SER A O 1
ATOM 6026 N N . VAL A 1 789 ? -12.113 17.769 19.530 1.00 95.38 789 VAL A N 1
ATOM 6027 C CA . VAL A 1 789 ? -13.527 17.495 19.220 1.00 95.38 789 VAL A CA 1
ATOM 6028 C C . VAL A 1 789 ? -14.219 16.755 20.368 1.00 95.38 789 VAL A C 1
ATOM 6030 O O . VAL A 1 789 ? -15.333 17.126 20.732 1.00 95.38 789 VAL A O 1
ATOM 6033 N N . PHE A 1 790 ? -13.575 15.752 20.976 1.00 94.25 790 PHE A N 1
ATOM 6034 C CA . PHE A 1 790 ? -14.172 14.970 22.066 1.00 94.25 790 PHE A CA 1
ATOM 6035 C C . PHE A 1 790 ? -13.596 15.353 23.444 1.00 94.25 790 PHE A C 1
ATOM 6037 O O . PHE A 1 790 ? -12.389 15.226 23.647 1.00 94.25 790 PHE A O 1
ATOM 6044 N N . PRO A 1 791 ? -14.432 15.773 24.421 1.00 90.00 791 PRO A N 1
ATOM 6045 C CA . PRO A 1 791 ? -13.978 16.307 25.714 1.00 90.00 791 PRO A CA 1
ATOM 6046 C C . PRO A 1 791 ? -13.438 15.253 26.697 1.00 90.00 791 PRO A C 1
ATOM 6048 O O . PRO A 1 791 ? -12.916 15.604 27.757 1.00 90.00 791 PRO A O 1
ATOM 6051 N N . GLN A 1 792 ? -13.594 13.966 26.385 1.00 90.94 792 GLN A N 1
ATOM 6052 C CA . GLN A 1 792 ? -13.091 12.846 27.174 1.00 90.94 792 GLN A CA 1
ATOM 6053 C C . GLN A 1 792 ? -12.526 11.782 26.236 1.00 90.94 792 GLN A C 1
ATOM 6055 O O . GLN A 1 792 ? -13.272 11.212 25.441 1.00 90.94 792 GLN A O 1
ATOM 6060 N N . CYS A 1 793 ? -11.229 11.491 26.368 1.00 94.38 793 CYS A N 1
ATOM 6061 C CA . CYS A 1 793 ? -10.524 10.438 25.640 1.00 94.38 793 CYS A CA 1
ATOM 6062 C C . CYS A 1 793 ? -9.531 9.706 26.561 1.00 94.38 793 CYS A C 1
ATOM 6064 O O . CYS A 1 793 ? -8.911 10.328 27.421 1.00 94.38 793 CYS A O 1
ATOM 6066 N N . ARG A 1 794 ? -9.343 8.395 26.363 1.00 94.94 794 ARG A N 1
ATOM 6067 C CA . ARG A 1 794 ? -8.322 7.556 27.026 1.00 94.94 794 ARG A CA 1
ATOM 6068 C C . ARG A 1 794 ? -7.649 6.652 25.993 1.00 94.94 794 ARG A C 1
ATOM 6070 O O . ARG A 1 794 ? -8.336 6.127 25.119 1.00 94.94 794 ARG A O 1
ATOM 6077 N N . ALA A 1 795 ? -6.334 6.466 26.079 1.00 94.75 795 ALA A N 1
ATOM 6078 C CA . ALA A 1 795 ? -5.552 5.706 25.101 1.00 94.75 795 ALA A CA 1
ATOM 6079 C C . ALA A 1 795 ? -4.896 4.468 25.729 1.00 94.75 795 ALA A C 1
ATOM 6081 O O . ALA A 1 795 ? -4.408 4.521 26.852 1.00 94.75 795 ALA A O 1
ATOM 6082 N N . PHE A 1 796 ? -4.851 3.358 24.995 1.00 94.38 796 PHE A N 1
ATOM 6083 C CA . PHE A 1 796 ? -4.300 2.082 25.461 1.00 94.38 796 PHE A CA 1
ATOM 6084 C C . PHE A 1 796 ? -3.419 1.443 24.382 1.00 94.38 796 PHE A C 1
ATOM 6086 O O . PHE A 1 796 ? -3.735 1.541 23.193 1.00 94.38 796 PHE A O 1
ATOM 6093 N N . SER A 1 797 ? -2.333 0.776 24.780 1.00 90.94 797 SER A N 1
ATOM 6094 C CA . SER A 1 797 ? -1.442 0.044 23.870 1.00 90.94 797 SER A CA 1
ATOM 6095 C C . SER A 1 797 ? -1.708 -1.466 23.869 1.00 90.94 797 SER A C 1
ATOM 6097 O O . SER A 1 797 ? -2.088 -2.059 24.883 1.00 90.94 797 SER A O 1
ATOM 6099 N N . ASP A 1 798 ? -1.444 -2.125 22.738 1.00 83.69 798 ASP A N 1
ATOM 6100 C CA . ASP A 1 798 ? -1.368 -3.593 22.667 1.00 83.69 798 ASP A CA 1
ATOM 6101 C C . ASP A 1 798 ? 0.038 -4.152 22.974 1.00 83.69 798 ASP A C 1
ATOM 6103 O O . ASP A 1 798 ? 0.314 -5.328 22.734 1.00 83.69 798 ASP A O 1
ATOM 6107 N N . ALA A 1 799 ? 0.917 -3.315 23.534 1.00 70.81 799 ALA A N 1
ATOM 6108 C CA . ALA A 1 799 ? 2.264 -3.684 23.946 1.00 70.81 799 ALA A CA 1
ATOM 6109 C C . ALA A 1 799 ? 2.259 -4.533 25.228 1.00 70.81 799 ALA A C 1
ATOM 6111 O O . ALA A 1 799 ? 1.499 -4.278 26.157 1.00 70.81 799 ALA A O 1
ATOM 6112 N N . PHE A 1 800 ? 3.141 -5.531 25.299 1.00 59.94 800 PHE A N 1
ATOM 6113 C CA . PHE A 1 800 ? 3.272 -6.426 26.459 1.00 59.94 800 PHE A CA 1
ATOM 6114 C C . PHE A 1 800 ? 4.590 -6.249 27.231 1.00 59.94 800 PHE A C 1
ATOM 6116 O O . PHE A 1 800 ? 4.814 -6.952 28.214 1.00 59.94 800 PHE A O 1
ATOM 6123 N N . ASP A 1 801 ? 5.466 -5.344 26.789 1.00 55.00 801 ASP A N 1
ATOM 6124 C CA . ASP A 1 801 ? 6.758 -5.066 27.422 1.00 55.00 801 ASP A CA 1
ATOM 6125 C C . ASP A 1 801 ? 6.819 -3.601 27.867 1.00 55.00 801 ASP A C 1
ATOM 6127 O O . ASP A 1 801 ? 6.392 -2.697 27.150 1.00 55.00 801 ASP A O 1
ATOM 6131 N N . VAL A 1 802 ? 7.359 -3.376 29.063 1.00 47.31 802 VAL A N 1
ATOM 6132 C CA . VAL A 1 802 ? 7.503 -2.053 29.690 1.00 47.31 802 VAL A CA 1
ATOM 6133 C C . VAL A 1 802 ? 8.688 -1.279 29.086 1.00 47.31 802 VAL A C 1
ATOM 6135 O O . VAL A 1 802 ? 8.788 -0.066 29.245 1.00 47.31 802 VAL A O 1
ATOM 6138 N N . ASN A 1 803 ? 9.582 -1.963 28.364 1.00 45.94 803 ASN A N 1
ATOM 6139 C CA . ASN A 1 803 ? 10.850 -1.425 27.860 1.00 45.94 803 ASN A CA 1
ATOM 6140 C C . ASN A 1 803 ? 10.813 -1.096 26.357 1.00 45.94 803 ASN A C 1
ATOM 6142 O O . ASN A 1 803 ? 11.787 -1.348 25.643 1.00 45.94 803 ASN A O 1
ATOM 6146 N N . GLN A 1 804 ? 9.696 -0.560 25.859 1.00 55.06 804 GLN A N 1
ATOM 6147 C CA . GLN A 1 804 ? 9.580 -0.175 24.449 1.00 55.06 804 GLN A CA 1
ATOM 6148 C C . GLN A 1 804 ? 10.617 0.885 24.059 1.00 55.06 804 GLN A C 1
ATOM 6150 O O . GLN A 1 804 ? 10.880 1.833 24.804 1.00 55.06 804 GLN A O 1
ATOM 6155 N N . ALA A 1 805 ? 11.196 0.746 22.866 1.00 57.88 805 ALA A N 1
ATOM 6156 C CA . ALA A 1 805 ? 12.107 1.756 22.339 1.00 57.88 805 ALA A CA 1
ATOM 6157 C C . ALA A 1 805 ? 11.323 3.020 21.919 1.00 57.88 805 ALA A C 1
ATOM 6159 O O . ALA A 1 805 ? 10.223 2.883 21.383 1.00 57.88 805 ALA A O 1
ATOM 6160 N N . PRO A 1 806 ? 11.878 4.243 22.065 1.00 59.12 806 PRO A N 1
ATOM 6161 C CA . PRO A 1 806 ? 11.180 5.481 21.687 1.00 59.12 806 PRO A CA 1
ATOM 6162 C C . PRO A 1 806 ? 10.704 5.536 20.227 1.00 59.12 806 PRO A C 1
ATOM 6164 O O . PRO A 1 806 ? 9.722 6.212 19.933 1.00 59.12 806 PRO A O 1
ATOM 6167 N N . ASP A 1 807 ? 11.386 4.806 19.339 1.00 64.62 807 ASP A N 1
ATOM 6168 C CA . ASP A 1 807 ? 11.115 4.733 17.898 1.00 64.62 807 ASP A CA 1
ATOM 6169 C C . ASP A 1 807 ? 10.274 3.496 17.498 1.00 64.62 807 ASP A C 1
ATOM 6171 O O . ASP A 1 807 ? 10.123 3.195 16.308 1.00 64.62 807 ASP A O 1
ATOM 6175 N N . GLU A 1 808 ? 9.773 2.720 18.466 1.00 75.06 808 GLU A N 1
ATOM 6176 C CA . GLU A 1 808 ? 8.955 1.533 18.201 1.00 75.06 808 GLU A CA 1
ATOM 6177 C C . GLU A 1 808 ? 7.521 1.914 17.792 1.00 75.06 808 GLU A C 1
ATOM 6179 O O . GLU A 1 808 ? 6.959 2.917 18.236 1.00 75.06 808 GLU A O 1
ATOM 6184 N N . ILE A 1 809 ? 6.919 1.105 16.915 1.00 82.69 809 ILE A N 1
ATOM 6185 C CA . ILE A 1 809 ? 5.510 1.263 16.543 1.00 82.69 809 ILE A CA 1
ATOM 6186 C C . ILE A 1 809 ? 4.614 0.534 17.542 1.00 82.69 809 ILE A C 1
ATOM 6188 O O . ILE A 1 809 ? 4.884 -0.606 17.913 1.00 82.69 809 ILE A O 1
ATOM 6192 N N . VAL A 1 810 ? 3.503 1.161 17.905 1.00 85.56 810 VAL A N 1
ATOM 6193 C CA . VAL A 1 810 ? 2.454 0.563 18.740 1.00 85.56 810 VAL A CA 1
ATOM 6194 C C . VAL A 1 810 ? 1.109 0.661 18.040 1.00 85.56 810 VAL A C 1
ATOM 6196 O O . VAL A 1 810 ? 0.882 1.613 17.289 1.00 85.56 810 VAL A O 1
ATOM 6199 N N . ASN A 1 811 ? 0.199 -0.281 18.305 1.00 87.88 811 ASN A N 1
ATOM 6200 C CA . ASN A 1 811 ? -1.220 -0.028 18.075 1.00 87.88 811 ASN A CA 1
ATOM 6201 C C . ASN A 1 811 ? -1.740 0.758 19.282 1.00 87.88 811 ASN A C 1
ATOM 6203 O O . ASN A 1 811 ? -1.788 0.236 20.397 1.00 87.88 811 ASN A O 1
ATOM 6207 N N . MET A 1 812 ? -2.111 2.013 19.057 1.00 91.06 812 MET A N 1
ATOM 6208 C CA . MET A 1 812 ? -2.768 2.864 20.036 1.00 91.06 812 MET A CA 1
ATOM 6209 C C . MET A 1 812 ? -4.274 2.826 19.779 1.00 91.06 812 MET A C 1
ATOM 6211 O O . MET A 1 812 ? -4.752 3.301 18.746 1.00 91.06 812 MET A O 1
ATOM 6215 N N . VAL A 1 813 ? -5.017 2.268 20.730 1.00 95.19 813 VAL A N 1
ATOM 6216 C CA . VAL A 1 813 ? -6.481 2.260 20.735 1.00 95.19 813 VAL A CA 1
ATOM 6217 C C . VAL A 1 813 ? -6.952 3.403 21.627 1.00 95.19 813 VAL A C 1
ATOM 6219 O O . VAL A 1 813 ? -6.744 3.367 22.839 1.00 95.19 813 VAL A O 1
ATOM 6222 N N . VAL A 1 814 ? -7.568 4.426 21.035 1.00 96.38 814 VAL A N 1
ATOM 6223 C CA . VAL A 1 814 ? -8.102 5.589 21.761 1.00 96.38 814 VAL A CA 1
ATOM 6224 C C . VAL A 1 814 ? -9.618 5.488 21.829 1.00 96.38 814 VAL A C 1
ATOM 6226 O O . VAL A 1 814 ? -10.276 5.359 20.798 1.00 96.38 814 VAL A O 1
ATOM 6229 N N . LEU A 1 815 ? -10.169 5.550 23.038 1.00 96.69 815 LEU A N 1
ATOM 6230 C CA . LEU A 1 815 ? -11.604 5.576 23.294 1.00 96.69 815 LEU A CA 1
ATOM 6231 C C . LEU A 1 815 ? -12.010 6.980 23.716 1.00 96.69 815 LEU A C 1
ATOM 6233 O O . LEU A 1 815 ? -11.456 7.503 24.680 1.00 96.69 815 LEU A O 1
ATOM 6237 N N . CYS A 1 816 ? -12.991 7.557 23.030 1.00 95.94 816 CYS A N 1
ATOM 6238 C CA . CYS A 1 816 ? -13.518 8.890 23.293 1.00 95.94 816 CYS A CA 1
ATOM 6239 C C . CYS A 1 816 ? -15.046 8.882 23.436 1.00 95.94 816 CYS A C 1
ATOM 6241 O O . CYS A 1 816 ? -15.730 8.001 22.907 1.00 95.94 816 CYS A O 1
ATOM 6243 N N . THR A 1 817 ? -15.589 9.890 24.118 1.00 93.25 817 THR A N 1
ATOM 6244 C CA . THR A 1 817 ? -17.036 10.137 24.217 1.00 93.25 817 THR A CA 1
ATOM 6245 C C . THR A 1 817 ? -17.356 11.633 24.173 1.00 93.25 817 THR A C 1
ATOM 6247 O O . THR A 1 817 ? -16.500 12.473 24.455 1.00 93.25 817 THR A O 1
ATOM 6250 N N . LYS A 1 818 ? -18.600 11.966 23.810 1.00 90.12 818 LYS A N 1
ATOM 6251 C CA . LYS A 1 818 ? -19.142 13.336 23.800 1.00 90.12 818 LYS A CA 1
ATOM 6252 C C . LYS A 1 818 ? -19.559 13.810 25.198 1.00 90.12 818 LYS A C 1
ATOM 6254 O O . LYS A 1 818 ? -19.643 15.012 25.434 1.00 90.12 818 LYS A O 1
ATOM 6259 N N . THR A 1 819 ? -19.825 12.888 26.125 1.00 81.88 819 THR A N 1
ATOM 6260 C CA . THR A 1 819 ? -20.298 13.215 27.476 1.00 81.88 819 THR A CA 1
ATOM 6261 C C . THR A 1 819 ? -19.210 13.903 28.306 1.00 81.88 819 THR A C 1
ATOM 6263 O O . THR A 1 819 ? -18.137 13.344 28.530 1.00 81.88 819 THR A O 1
ATOM 6266 N N . TYR A 1 820 ? -19.531 15.079 28.856 1.00 68.62 820 TYR A N 1
ATOM 6267 C CA . TYR A 1 820 ? -18.703 15.841 29.805 1.00 68.62 820 TYR A CA 1
ATOM 6268 C C . TYR A 1 820 ? -18.684 15.218 31.221 1.00 68.62 820 TYR A C 1
ATOM 6270 O O . TYR A 1 820 ? -18.899 15.894 32.227 1.00 68.62 820 TYR A O 1
ATOM 6278 N N . SER A 1 821 ? -18.438 13.908 31.307 1.00 65.75 821 SER A N 1
ATOM 6279 C CA . SER A 1 821 ? -18.071 13.237 32.559 1.00 65.75 821 SER A CA 1
ATOM 6280 C C . SER A 1 821 ? -16.671 13.701 32.980 1.00 65.75 821 SER A C 1
ATOM 6282 O O . SER A 1 821 ? -15.826 13.881 32.103 1.00 65.75 821 SER A O 1
ATOM 6284 N N . PRO A 1 822 ? -16.361 13.849 34.282 1.00 63.69 822 PRO A N 1
ATOM 6285 C CA . PRO A 1 822 ? -14.990 14.118 34.717 1.00 63.69 822 PRO A CA 1
ATOM 6286 C C . PRO A 1 822 ? -14.025 12.960 34.408 1.00 63.69 822 PRO A C 1
ATOM 6288 O O . PRO A 1 822 ? -12.821 13.190 34.353 1.00 63.69 822 PRO A O 1
ATOM 6291 N N . LEU A 1 823 ? -14.533 11.730 34.236 1.00 74.75 823 LEU A N 1
ATOM 6292 C CA . LEU A 1 823 ? -13.748 10.542 33.892 1.00 74.75 823 LEU A CA 1
ATOM 6293 C C . LEU A 1 823 ? -14.554 9.565 33.018 1.00 74.75 823 LEU A C 1
ATOM 6295 O O . LEU A 1 823 ? -15.654 9.142 33.386 1.00 74.75 823 LEU A O 1
ATOM 6299 N N . LEU A 1 824 ? -13.961 9.101 31.916 1.00 86.38 824 LEU A N 1
ATOM 6300 C CA . LEU A 1 824 ? -14.393 7.886 31.214 1.00 86.38 824 LEU A CA 1
ATOM 6301 C C . LEU A 1 824 ? -13.982 6.648 32.035 1.00 86.38 824 LEU A C 1
ATOM 6303 O O . LEU A 1 824 ? -12.794 6.347 32.148 1.00 86.38 824 LEU A O 1
ATOM 6307 N N . THR A 1 825 ? -14.938 5.928 32.627 1.00 87.69 825 THR A N 1
ATOM 6308 C CA . THR A 1 825 ? -14.681 4.764 33.507 1.00 87.69 825 THR A CA 1
ATOM 6309 C C . THR A 1 825 ? -15.176 3.449 32.895 1.00 87.69 825 THR A C 1
ATOM 6311 O O . THR A 1 825 ? -15.962 3.459 31.953 1.00 87.69 825 THR A O 1
ATOM 6314 N N . PHE A 1 826 ? -14.720 2.307 33.423 1.00 90.38 826 PHE A N 1
ATOM 6315 C CA . PHE A 1 826 ? -15.000 0.975 32.870 1.00 90.38 826 PHE A CA 1
ATOM 6316 C C . PHE A 1 826 ? -15.577 0.022 33.928 1.00 90.38 826 PHE A C 1
ATOM 6318 O O . PHE A 1 826 ? -15.186 0.068 35.097 1.00 90.38 826 PHE A O 1
ATOM 6325 N N . LYS A 1 827 ? -16.492 -0.867 33.522 1.00 88.94 827 LYS A N 1
ATOM 6326 C CA . LYS A 1 827 ? -17.010 -1.968 34.346 1.00 88.94 827 LYS A CA 1
ATOM 6327 C C . LYS A 1 827 ? -15.949 -3.058 34.491 1.00 88.94 827 LYS A C 1
ATOM 6329 O O . LYS A 1 827 ? -15.176 -3.320 33.569 1.00 88.94 827 LYS A O 1
ATOM 6334 N N . ARG A 1 828 ? -15.969 -3.780 35.615 1.00 88.69 828 ARG A N 1
ATOM 6335 C CA . ARG A 1 828 ? -15.155 -4.994 35.772 1.00 88.69 828 ARG A CA 1
ATOM 6336 C C . ARG A 1 828 ? -15.629 -6.057 34.762 1.00 88.69 828 ARG A C 1
ATOM 6338 O O . ARG A 1 828 ? -16.833 -6.311 34.704 1.00 88.69 828 ARG A O 1
ATOM 6345 N N . PRO A 1 829 ? -14.739 -6.688 33.975 1.00 91.38 829 PRO A N 1
ATOM 6346 C CA . PRO A 1 829 ? -15.144 -7.680 32.981 1.00 91.38 829 PRO A CA 1
ATOM 6347 C C . PRO A 1 829 ? -15.717 -8.939 33.639 1.00 91.38 829 PRO A C 1
ATOM 6349 O O . PRO A 1 829 ? -15.214 -9.413 34.659 1.00 91.38 829 PRO A O 1
ATOM 6352 N N . THR A 1 830 ? -16.746 -9.518 33.021 1.00 88.75 830 THR A N 1
ATOM 6353 C CA . THR A 1 830 ? -17.343 -10.788 33.458 1.00 88.75 830 THR A CA 1
ATOM 6354 C C . THR A 1 830 ? -16.835 -11.978 32.636 1.00 88.75 830 THR A C 1
ATOM 6356 O O . THR A 1 830 ? -16.293 -11.826 31.540 1.00 88.75 830 THR A O 1
ATOM 6359 N N . ALA A 1 831 ? -17.081 -13.203 33.114 1.00 85.44 831 ALA A N 1
ATOM 6360 C CA . ALA A 1 831 ? -16.810 -14.419 32.340 1.00 85.44 831 ALA A CA 1
ATOM 6361 C C . ALA A 1 831 ? -17.609 -14.489 31.016 1.00 85.44 831 ALA A C 1
ATOM 6363 O O . ALA A 1 831 ? -17.158 -15.119 30.057 1.00 85.44 831 ALA A O 1
ATOM 6364 N N . PHE A 1 832 ? -18.768 -13.822 30.941 1.00 86.31 832 PHE A N 1
ATOM 6365 C CA . PHE A 1 832 ? -19.556 -13.704 29.712 1.00 86.31 832 PHE A CA 1
ATOM 6366 C C . PHE A 1 832 ? -18.907 -12.747 28.707 1.00 86.31 832 PHE A C 1
ATOM 6368 O O . PHE A 1 832 ? -18.854 -13.065 27.519 1.00 86.31 832 PHE A O 1
ATOM 6375 N N . ASP A 1 833 ? -18.339 -11.629 29.174 1.00 87.25 833 ASP A N 1
ATOM 6376 C CA . ASP A 1 833 ? -17.674 -10.640 28.316 1.00 87.25 833 ASP A CA 1
ATOM 6377 C C . ASP A 1 833 ? -16.491 -11.238 27.531 1.00 87.25 833 ASP A C 1
ATOM 6379 O O . ASP A 1 833 ? -16.244 -10.835 26.397 1.00 87.25 833 ASP A O 1
ATOM 6383 N N . GLY A 1 834 ? -15.809 -12.254 28.070 1.00 84.81 834 GLY A N 1
ATOM 6384 C CA . GLY A 1 834 ? -14.748 -12.977 27.358 1.00 84.81 834 GLY A CA 1
ATOM 6385 C C . GLY A 1 834 ? -15.218 -13.771 26.127 1.00 84.81 834 GLY A C 1
ATOM 6386 O O . GLY A 1 834 ? -14.407 -14.089 25.258 1.00 84.81 834 GLY A O 1
ATOM 6387 N N . LEU A 1 835 ? -16.512 -14.103 26.007 1.00 86.88 835 LEU A N 1
ATOM 6388 C CA . LEU A 1 835 ? -17.084 -14.912 24.912 1.00 86.88 835 LEU A CA 1
ATOM 6389 C C . LEU A 1 835 ? -16.320 -16.231 24.633 1.00 86.88 835 LEU A C 1
ATOM 6391 O O . LEU A 1 835 ? -16.228 -16.672 23.488 1.00 86.88 835 LEU A O 1
ATOM 6395 N N . ARG A 1 836 ? -15.774 -16.864 25.685 1.00 85.88 836 ARG A N 1
ATOM 6396 C CA . ARG A 1 836 ? -14.919 -18.076 25.640 1.00 85.88 836 ARG A CA 1
ATOM 6397 C C . ARG A 1 836 ? -13.582 -17.922 24.887 1.00 85.88 836 ARG A C 1
ATOM 6399 O O . ARG A 1 836 ? -12.982 -18.928 24.519 1.00 85.88 836 ARG A O 1
ATOM 6406 N N . SER A 1 837 ? -13.107 -16.693 24.695 1.00 90.56 837 SER A N 1
ATOM 6407 C CA . SER A 1 837 ? -11.788 -16.371 24.136 1.00 90.56 837 SER A CA 1
ATOM 6408 C C . SER A 1 837 ? -10.774 -16.129 25.261 1.00 90.56 837 SER A C 1
ATOM 6410 O O . SER A 1 837 ? -10.933 -15.153 26.001 1.00 90.56 837 SER A O 1
ATOM 6412 N N . PRO A 1 838 ? -9.723 -16.961 25.407 1.00 91.56 838 PRO A N 1
ATOM 6413 C CA . PRO A 1 838 ? -8.649 -16.700 26.363 1.00 91.56 838 PRO A CA 1
ATOM 6414 C C . PRO A 1 838 ? -7.948 -15.358 26.120 1.00 91.56 838 PRO A C 1
ATOM 6416 O O . PRO A 1 838 ? -7.639 -14.664 27.086 1.00 91.56 838 PRO A O 1
ATOM 6419 N N . LEU A 1 839 ? -7.753 -14.958 24.854 1.00 91.94 839 LEU A N 1
ATOM 6420 C CA . LEU A 1 839 ? -7.104 -13.685 24.522 1.00 91.94 839 LEU A CA 1
ATOM 6421 C C . LEU A 1 839 ? -7.959 -12.485 24.955 1.00 91.94 839 LEU A C 1
ATOM 6423 O O . LEU A 1 839 ? -7.454 -11.598 25.637 1.00 91.94 839 LEU A O 1
ATOM 6427 N N . ARG A 1 840 ? -9.264 -12.483 24.645 1.00 92.38 840 ARG A N 1
ATOM 6428 C CA . ARG A 1 840 ? -10.192 -11.431 25.092 1.00 92.38 840 ARG A CA 1
ATOM 6429 C C . ARG A 1 840 ? -10.271 -11.363 26.611 1.00 92.38 840 ARG A C 1
ATOM 6431 O O . ARG A 1 840 ? -10.172 -10.275 27.161 1.00 92.38 840 ARG A O 1
ATOM 6438 N N . SER A 1 841 ? -10.423 -12.506 27.284 1.00 93.00 841 SER A N 1
ATOM 6439 C CA . SER A 1 841 ? -10.455 -12.560 28.751 1.00 93.00 841 SER A CA 1
ATOM 6440 C C . SER A 1 841 ? -9.182 -11.997 29.382 1.00 93.00 841 SER A C 1
ATOM 6442 O O . SER A 1 841 ? -9.285 -11.292 30.381 1.00 93.00 841 SER A O 1
ATOM 6444 N N . HIS A 1 842 ? -8.009 -12.257 28.795 1.00 92.56 842 HIS A N 1
ATOM 6445 C CA . HIS A 1 842 ? -6.756 -11.660 29.246 1.00 92.56 842 HIS A CA 1
ATOM 6446 C C . HIS A 1 842 ? -6.754 -10.139 29.043 1.00 92.56 842 HIS A C 1
ATOM 6448 O O . HIS A 1 842 ? -6.700 -9.419 30.036 1.00 92.56 842 HIS A O 1
ATOM 6454 N N . ILE A 1 843 ? -6.917 -9.650 27.806 1.00 93.19 843 ILE A N 1
ATOM 6455 C CA . ILE A 1 843 ? -6.884 -8.210 27.480 1.00 93.19 843 ILE A CA 1
ATOM 6456 C C . ILE A 1 843 ? -7.898 -7.414 28.309 1.00 93.19 843 ILE A C 1
ATOM 6458 O O . ILE A 1 843 ? -7.546 -6.409 28.918 1.00 93.19 843 ILE A O 1
ATOM 6462 N N . TYR A 1 844 ? -9.137 -7.896 28.421 1.00 93.31 844 TYR A N 1
ATOM 6463 C CA . TYR A 1 844 ? -10.170 -7.261 29.245 1.00 93.31 844 TYR A CA 1
ATOM 6464 C C . TYR A 1 844 ? -9.800 -7.186 30.735 1.00 93.31 844 TYR A C 1
ATOM 6466 O O . TYR A 1 844 ? -10.291 -6.304 31.433 1.00 93.31 844 TYR A O 1
ATOM 6474 N N . SER A 1 845 ? -8.958 -8.096 31.237 1.00 91.12 845 SER A N 1
ATOM 6475 C CA . SER A 1 845 ? -8.492 -8.097 32.630 1.00 91.12 845 SER A CA 1
ATOM 6476 C C . SER A 1 845 ? -7.233 -7.257 32.878 1.00 91.12 845 SER A C 1
ATOM 6478 O O . SER A 1 845 ? -6.991 -6.893 34.028 1.00 91.12 845 SER A O 1
ATOM 6480 N N . THR A 1 846 ? -6.449 -6.940 31.839 1.00 91.25 846 THR A N 1
ATOM 6481 C CA . THR A 1 846 ? -5.135 -6.282 31.974 1.00 91.25 846 THR A CA 1
ATOM 6482 C C . THR A 1 846 ? -5.019 -4.905 31.323 1.00 91.25 846 THR A C 1
ATOM 6484 O O . THR A 1 846 ? -4.115 -4.173 31.707 1.00 91.25 846 THR A O 1
ATOM 6487 N N . PHE A 1 847 ? -5.913 -4.496 30.410 1.00 92.06 847 PHE A N 1
ATOM 6488 C CA . PHE A 1 847 ? -5.743 -3.278 29.590 1.00 92.06 847 PHE A CA 1
ATOM 6489 C C . PHE A 1 847 ? -5.427 -1.986 30.370 1.00 92.06 847 PHE A C 1
ATOM 6491 O O . PHE A 1 847 ? -4.690 -1.145 29.868 1.00 92.06 847 PHE A O 1
ATOM 6498 N N . HIS A 1 848 ? -5.915 -1.838 31.608 1.00 91.12 848 HIS A N 1
ATOM 6499 C CA . HIS A 1 848 ? -5.583 -0.706 32.486 1.00 91.12 848 HIS A CA 1
ATOM 6500 C C . HIS A 1 848 ? -4.083 -0.572 32.816 1.00 91.12 848 HIS A C 1
ATOM 6502 O O . HIS A 1 848 ? -3.640 0.512 33.176 1.00 91.12 848 HIS A O 1
ATOM 6508 N N . GLN A 1 849 ? -3.298 -1.646 32.706 1.00 89.56 849 GLN A N 1
ATOM 6509 C CA . GLN A 1 849 ? -1.840 -1.622 32.889 1.00 89.56 849 GLN A CA 1
ATOM 6510 C C . GLN A 1 849 ? -1.110 -1.032 31.670 1.00 89.56 849 GLN A C 1
ATOM 6512 O O . GLN A 1 849 ? 0.019 -0.572 31.800 1.00 89.56 849 GLN A O 1
ATOM 6517 N N . ASN A 1 850 ? -1.779 -1.001 30.514 1.00 88.88 850 ASN A N 1
ATOM 6518 C CA . ASN A 1 850 ? -1.258 -0.552 29.223 1.00 88.88 850 ASN A CA 1
ATOM 6519 C C . ASN A 1 850 ? -1.786 0.844 28.833 1.00 88.88 850 ASN A C 1
ATOM 6521 O O . ASN A 1 850 ? -1.869 1.182 27.649 1.00 88.88 850 ASN A O 1
ATOM 6525 N N . GLU A 1 851 ? -2.221 1.643 29.807 1.00 92.38 851 GLU A N 1
ATOM 6526 C CA . GLU A 1 851 ? -2.789 2.964 29.549 1.00 92.38 851 GLU A CA 1
ATOM 6527 C C . GLU A 1 851 ? -1.712 3.997 29.191 1.00 92.38 851 GLU A C 1
ATOM 6529 O O . GLU A 1 851 ? -0.812 4.303 29.976 1.00 92.38 851 GLU A O 1
ATOM 6534 N N . ILE A 1 852 ? -1.848 4.576 28.000 1.00 91.50 852 ILE A N 1
ATOM 6535 C CA . ILE A 1 852 ? -1.017 5.663 27.496 1.00 91.50 852 ILE A CA 1
ATOM 6536 C C . ILE A 1 852 ? -1.559 6.977 28.068 1.00 91.50 852 ILE A C 1
ATOM 6538 O O . ILE A 1 852 ? -2.668 7.401 27.741 1.00 91.50 852 ILE A O 1
ATOM 6542 N N . GLN A 1 853 ? -0.751 7.656 28.881 1.00 91.69 853 GLN A N 1
ATOM 6543 C CA . GLN A 1 853 ? -1.064 9.002 29.364 1.00 91.69 853 GLN A CA 1
ATOM 6544 C C . GLN A 1 853 ? -0.947 9.995 28.199 1.00 91.69 853 GLN A C 1
ATOM 6546 O O . GLN A 1 853 ? 0.157 10.225 27.701 1.00 91.69 853 GLN A O 1
ATOM 6551 N N . LEU A 1 854 ? -2.065 10.571 27.744 1.00 91.50 854 LEU A N 1
ATOM 6552 C CA . LEU A 1 854 ? -2.090 11.460 26.572 1.00 91.50 854 LEU A CA 1
ATOM 6553 C C . LEU A 1 854 ? -1.149 12.664 26.741 1.00 91.50 854 LEU A C 1
ATOM 6555 O O . LEU A 1 854 ? -0.368 12.956 25.836 1.00 91.50 854 LEU A O 1
ATOM 6559 N N . ASP A 1 855 ? -1.126 13.257 27.932 1.00 90.38 855 ASP A N 1
ATOM 6560 C CA . ASP A 1 855 ? -0.291 14.403 28.327 1.00 90.38 855 ASP A CA 1
ATOM 6561 C C . ASP A 1 855 ? 1.230 14.118 28.274 1.00 90.38 855 ASP A C 1
ATOM 6563 O O . ASP A 1 855 ? 2.049 15.027 28.385 1.00 90.38 855 ASP A O 1
ATOM 6567 N N . SER A 1 856 ? 1.640 12.853 28.095 1.00 88.94 856 SER A N 1
ATOM 6568 C CA . SER A 1 856 ? 3.043 12.481 27.830 1.00 88.94 856 SER A CA 1
ATOM 6569 C C . SER A 1 856 ? 3.432 12.556 26.344 1.00 88.94 856 SER A C 1
ATOM 6571 O O . SER A 1 856 ? 4.609 12.434 26.002 1.00 88.94 856 SER A O 1
ATOM 6573 N N . ILE A 1 857 ? 2.451 12.757 25.457 1.00 90.31 857 ILE A N 1
ATOM 6574 C CA . ILE A 1 857 ? 2.604 12.801 23.996 1.00 90.31 857 ILE A CA 1
ATOM 6575 C C . ILE A 1 857 ? 2.225 14.174 23.441 1.00 90.31 857 ILE A C 1
ATOM 6577 O O . ILE A 1 857 ? 2.933 14.680 22.564 1.00 90.31 857 ILE A O 1
ATOM 6581 N N . ILE A 1 858 ? 1.123 14.757 23.918 1.00 94.06 858 ILE A N 1
ATOM 6582 C CA . ILE A 1 858 ? 0.623 16.070 23.492 1.00 94.06 858 ILE A CA 1
ATOM 6583 C C . ILE A 1 858 ? 0.803 17.103 24.611 1.00 94.06 858 ILE A C 1
ATOM 6585 O O . ILE A 1 858 ? 0.480 16.823 25.762 1.00 94.06 858 ILE A O 1
ATOM 6589 N N . SER A 1 859 ? 1.321 18.282 24.273 1.00 93.75 859 SER A N 1
ATOM 6590 C CA . SER A 1 859 ? 1.477 19.432 25.171 1.00 93.75 859 SER A CA 1
ATOM 6591 C C . SER A 1 859 ? 0.626 20.622 24.719 1.00 93.75 859 SER A C 1
ATOM 6593 O O . SER A 1 859 ? 0.078 20.630 23.612 1.00 93.75 859 SER A O 1
ATOM 6595 N N . ASP A 1 860 ? 0.527 21.654 25.560 1.00 92.88 860 ASP A N 1
ATOM 6596 C CA . ASP A 1 860 ? -0.214 22.881 25.243 1.00 92.88 860 ASP A CA 1
ATOM 6597 C C . ASP A 1 860 ? 0.298 23.544 23.946 1.00 92.88 860 ASP A C 1
ATOM 6599 O O . ASP A 1 860 ? -0.498 23.997 23.122 1.00 92.88 860 ASP A O 1
ATOM 6603 N N . GLU A 1 861 ? 1.612 23.514 23.685 1.00 93.62 861 GLU A N 1
ATOM 6604 C CA . GLU A 1 861 ? 2.186 24.048 22.442 1.00 93.62 861 GLU A CA 1
ATOM 6605 C C . GLU A 1 861 ? 1.820 23.218 21.197 1.00 93.62 861 GLU A C 1
ATOM 6607 O O . GLU A 1 861 ? 1.819 23.752 20.084 1.00 93.62 861 GLU A O 1
ATOM 6612 N N . ASP A 1 862 ? 1.485 21.928 21.347 1.00 94.06 862 ASP A N 1
ATOM 6613 C CA . ASP A 1 862 ? 0.933 21.144 20.238 1.00 94.06 862 ASP A CA 1
ATOM 6614 C C . ASP A 1 862 ? -0.517 21.571 19.934 1.00 94.06 862 ASP A C 1
ATOM 6616 O O . ASP A 1 862 ? -0.897 21.656 18.764 1.00 94.06 862 ASP A O 1
ATOM 6620 N N . TYR A 1 863 ? -1.324 21.885 20.955 1.00 92.75 863 TYR A N 1
ATOM 6621 C CA . TYR A 1 863 ? -2.688 22.395 20.761 1.00 92.75 863 TYR A CA 1
ATOM 6622 C C . TYR A 1 863 ? -2.708 23.784 20.108 1.00 92.75 863 TYR A C 1
ATOM 6624 O O . TYR A 1 863 ? -3.572 24.041 19.265 1.00 92.75 863 TYR A O 1
ATOM 6632 N N . GLU A 1 864 ? -1.757 24.663 20.441 1.00 93.50 864 GLU A N 1
ATOM 6633 C CA . GLU A 1 864 ? -1.617 25.981 19.801 1.00 93.50 864 GLU A CA 1
ATOM 6634 C C . GLU A 1 864 ? -1.124 25.907 18.341 1.00 93.50 864 GLU A C 1
ATOM 6636 O O . GLU A 1 864 ? -1.294 26.865 17.582 1.00 93.50 864 GLU A O 1
ATOM 6641 N N . ASN A 1 865 ? -0.529 24.788 17.908 1.00 91.81 865 ASN A N 1
ATOM 6642 C CA . ASN A 1 865 ? 0.073 24.660 16.581 1.00 91.81 865 ASN A CA 1
ATOM 6643 C C . ASN A 1 865 ? -0.963 24.324 15.478 1.00 91.81 865 ASN A C 1
ATOM 6645 O O . ASN A 1 865 ? -1.410 23.176 15.377 1.00 91.81 865 ASN A O 1
ATOM 6649 N N . PRO A 1 866 ? -1.275 25.247 14.542 1.00 89.00 866 PRO A N 1
ATOM 6650 C CA . PRO A 1 866 ? -2.274 25.017 13.495 1.00 89.00 866 PRO A CA 1
ATOM 6651 C C . PRO A 1 866 ? -1.867 23.967 12.447 1.00 89.00 866 PRO A C 1
ATOM 6653 O O . PRO A 1 866 ? -2.702 23.585 11.629 1.00 89.00 866 PRO A O 1
ATOM 6656 N N . GLU A 1 867 ? -0.621 23.477 12.434 1.00 87.94 867 GLU A N 1
ATOM 6657 C CA . GLU A 1 867 ? -0.256 22.311 11.617 1.00 87.94 867 GLU A CA 1
ATOM 6658 C C . GLU A 1 867 ? -0.816 20.994 12.181 1.00 87.94 867 GLU A C 1
ATOM 6660 O O . GLU A 1 867 ? -1.068 20.069 11.408 1.00 87.94 867 GLU A O 1
ATOM 6665 N N . PHE A 1 868 ? -1.022 20.887 13.499 1.00 90.94 868 PHE A N 1
ATOM 6666 C CA . PHE A 1 868 ? -1.517 19.660 14.138 1.00 90.94 868 PHE A CA 1
ATOM 6667 C C . PHE A 1 868 ? -3.031 19.503 14.086 1.00 90.94 868 PHE A C 1
ATOM 6669 O O . PHE A 1 868 ? -3.514 18.379 14.175 1.00 90.94 868 PHE A O 1
ATOM 6676 N N . HIS A 1 869 ? -3.761 20.584 13.818 1.00 91.31 869 HIS A N 1
ATOM 6677 C CA . HIS A 1 869 ? -5.177 20.530 13.470 1.00 91.31 869 HIS A CA 1
ATOM 6678 C C . HIS A 1 869 ? -5.327 20.043 12.023 1.00 91.31 869 HIS A C 1
ATOM 6680 O O . HIS A 1 869 ? -5.200 20.801 11.050 1.00 91.31 869 HIS A O 1
ATOM 6686 N N . LEU A 1 870 ? -5.562 18.739 11.872 1.00 92.12 870 LEU A N 1
ATOM 6687 C CA . LEU A 1 870 ? -5.818 18.102 10.586 1.00 92.12 870 LEU A CA 1
ATOM 6688 C C . LEU A 1 870 ? -7.177 18.579 10.064 1.00 92.12 870 LEU A C 1
ATOM 6690 O O . LEU A 1 870 ? -8.204 18.395 10.708 1.00 92.12 870 LEU A O 1
ATOM 6694 N N . SER A 1 871 ? -7.185 19.182 8.877 1.00 90.00 871 SER A N 1
ATOM 6695 C CA . SER A 1 871 ? -8.386 19.734 8.245 1.00 90.00 871 SER A CA 1
ATOM 6696 C C . SER A 1 871 ? -8.478 19.302 6.785 1.00 90.00 871 SER A C 1
ATOM 6698 O O . SER A 1 871 ? -7.472 19.279 6.059 1.00 90.00 871 SER A O 1
ATOM 6700 N N . ARG A 1 872 ? -9.707 18.992 6.369 1.00 86.50 872 ARG A N 1
ATOM 6701 C CA . ARG A 1 872 ? -10.136 18.724 4.993 1.00 86.50 872 ARG A CA 1
ATOM 6702 C C . ARG A 1 872 ? -9.991 19.968 4.117 1.00 86.50 872 ARG A C 1
ATOM 6704 O O . ARG A 1 872 ? -9.527 19.860 2.985 1.00 86.50 872 ARG A O 1
ATOM 6711 N N . TYR A 1 873 ? -10.337 21.144 4.644 1.00 82.12 873 TYR A N 1
ATOM 6712 C CA . TYR A 1 873 ? -10.333 22.408 3.896 1.00 82.12 873 TYR A CA 1
ATOM 6713 C C . TYR A 1 873 ? -8.936 23.016 3.729 1.00 82.12 873 TYR A C 1
ATOM 6715 O O . TYR A 1 873 ? -8.589 23.469 2.640 1.00 82.12 873 TYR A O 1
ATOM 6723 N N . ASN A 1 874 ? -8.106 22.986 4.777 1.00 70.81 874 ASN A N 1
ATOM 6724 C CA . ASN A 1 874 ? -6.779 23.621 4.756 1.00 70.81 874 ASN A CA 1
ATOM 6725 C C . ASN A 1 874 ? -5.682 22.753 4.107 1.00 70.81 874 ASN A C 1
ATOM 6727 O O . ASN A 1 874 ? -4.519 23.148 4.068 1.00 70.81 874 ASN A O 1
ATOM 6731 N N . GLY A 1 875 ? -6.014 21.547 3.634 1.00 66.38 875 GLY A N 1
ATOM 6732 C CA . GLY A 1 875 ? -5.047 20.602 3.063 1.00 66.38 875 GLY A CA 1
ATOM 6733 C C . GLY A 1 875 ? -4.111 19.944 4.088 1.00 66.38 875 GLY A C 1
ATOM 6734 O O . GLY A 1 875 ? -3.257 19.146 3.705 1.00 66.38 875 GLY A O 1
ATOM 6735 N N . ASN A 1 876 ? -4.276 20.208 5.391 1.00 67.25 876 ASN A N 1
ATOM 6736 C CA . ASN A 1 876 ? -3.483 19.561 6.442 1.00 67.25 876 ASN A CA 1
ATOM 6737 C C . ASN A 1 876 ? -3.701 18.038 6.492 1.00 67.25 876 ASN A C 1
ATOM 6739 O O . ASN A 1 876 ? -2.764 17.311 6.817 1.00 67.25 876 ASN A O 1
ATOM 6743 N N . GLY A 1 877 ? -4.864 17.528 6.068 1.00 63.34 877 GLY A N 1
ATOM 6744 C CA . GLY A 1 877 ? -5.066 16.085 5.864 1.00 63.34 877 GLY A CA 1
ATOM 6745 C C . GLY A 1 877 ? -4.049 15.444 4.898 1.00 63.34 877 GLY A C 1
ATOM 6746 O O . GLY A 1 877 ? -3.619 14.312 5.117 1.00 63.34 877 GLY A O 1
ATOM 6747 N N . ASP A 1 878 ? -3.566 16.183 3.889 1.00 69.25 878 ASP A N 1
ATOM 6748 C CA . ASP A 1 878 ? -2.505 15.722 2.978 1.00 69.25 878 ASP A CA 1
ATOM 6749 C C . ASP A 1 878 ? -1.095 15.821 3.588 1.00 69.25 878 ASP A C 1
ATOM 6751 O O . ASP A 1 878 ? -0.146 15.231 3.058 1.00 69.25 878 ASP A O 1
ATOM 6755 N N . ASN A 1 879 ? -0.923 16.549 4.696 1.00 79.38 879 ASN A N 1
ATOM 6756 C CA . ASN A 1 879 ? 0.334 16.584 5.440 1.00 79.38 879 ASN A CA 1
ATOM 6757 C C . ASN A 1 879 ? 0.524 15.326 6.301 1.00 79.38 879 ASN A C 1
ATOM 6759 O O . ASN A 1 879 ? 1.659 14.856 6.401 1.00 79.38 879 ASN A O 1
ATOM 6763 N N . LEU A 1 880 ? -0.552 14.705 6.808 1.00 82.50 880 LEU A N 1
ATOM 6764 C CA . LEU A 1 880 ? -0.458 13.431 7.536 1.00 82.50 880 LEU A CA 1
ATOM 6765 C C . LEU A 1 880 ? 0.217 12.343 6.682 1.00 82.50 880 LEU A C 1
ATOM 6767 O O . LEU A 1 880 ? 1.161 11.702 7.140 1.00 82.50 880 LEU A O 1
ATOM 6771 N N . ASN A 1 881 ? -0.159 12.239 5.401 1.00 77.06 881 ASN A N 1
ATOM 6772 C CA . ASN A 1 881 ? 0.456 11.325 4.425 1.00 77.06 881 ASN A CA 1
ATOM 6773 C C . ASN A 1 881 ? 1.986 11.513 4.280 1.00 77.06 881 ASN A C 1
ATOM 6775 O O . ASN A 1 881 ? 2.688 10.592 3.860 1.00 77.06 881 ASN A O 1
ATOM 6779 N N . LYS A 1 882 ? 2.516 12.706 4.594 1.00 82.44 882 LYS A N 1
ATOM 6780 C CA . LYS A 1 882 ? 3.958 13.021 4.579 1.00 82.44 882 LYS A CA 1
ATOM 6781 C C . LYS A 1 882 ? 4.608 12.682 5.920 1.00 82.44 882 LYS A C 1
ATOM 6783 O O . LYS A 1 882 ? 5.718 12.164 5.946 1.00 82.44 882 LYS A O 1
ATOM 6788 N N . TRP A 1 883 ? 3.933 12.963 7.031 1.00 87.81 883 TRP A N 1
ATOM 6789 C CA . TRP A 1 883 ? 4.450 12.697 8.379 1.00 87.81 883 TRP A CA 1
ATOM 6790 C C . TRP A 1 883 ? 4.449 11.200 8.720 1.00 87.81 883 TRP A C 1
ATOM 6792 O O . TRP A 1 883 ? 5.316 10.738 9.450 1.00 87.81 883 TRP A O 1
ATOM 6802 N N . GLN A 1 884 ? 3.573 10.416 8.090 1.00 86.69 884 GLN A N 1
ATOM 6803 C CA . GLN A 1 884 ? 3.554 8.952 8.176 1.00 86.69 884 GLN A CA 1
ATOM 6804 C C . GLN A 1 884 ? 4.660 8.242 7.378 1.00 86.69 884 GLN A C 1
ATOM 6806 O O . GLN A 1 884 ? 4.707 7.014 7.403 1.00 86.69 884 GLN A O 1
ATOM 6811 N N . ILE A 1 885 ? 5.556 8.950 6.672 1.00 86.69 885 ILE A N 1
ATOM 6812 C CA . ILE A 1 885 ? 6.678 8.305 5.960 1.00 86.69 885 ILE A CA 1
ATOM 6813 C C . ILE A 1 885 ? 7.498 7.450 6.934 1.00 86.69 885 ILE A C 1
ATOM 6815 O O . ILE A 1 885 ? 7.737 6.275 6.664 1.00 86.69 885 ILE A O 1
ATOM 6819 N N . GLU A 1 886 ? 7.865 8.007 8.086 1.00 85.31 886 GLU A N 1
ATOM 6820 C CA . GLU A 1 886 ? 8.646 7.319 9.117 1.00 85.31 886 GLU A CA 1
ATOM 6821 C C . GLU A 1 886 ? 7.911 6.091 9.671 1.00 85.31 886 GLU A C 1
ATOM 6823 O O . GLU A 1 886 ? 8.445 4.980 9.630 1.00 85.31 886 GLU A O 1
ATOM 6828 N N . THR A 1 887 ? 6.642 6.260 10.054 1.00 84.31 887 THR A N 1
ATOM 6829 C CA . THR A 1 887 ? 5.744 5.177 10.483 1.00 84.31 887 THR A CA 1
ATOM 6830 C C . THR A 1 887 ? 5.623 4.068 9.437 1.00 84.31 887 THR A C 1
ATOM 6832 O O . THR A 1 887 ? 5.624 2.891 9.791 1.00 84.31 887 THR A O 1
ATOM 6835 N N . SER A 1 888 ? 5.562 4.407 8.147 1.00 85.44 888 SER A N 1
ATOM 6836 C CA . SER A 1 888 ? 5.450 3.430 7.059 1.00 85.44 888 SER A CA 1
ATOM 6837 C C . SER A 1 888 ? 6.749 2.642 6.862 1.00 85.44 888 SER A C 1
ATOM 6839 O O . SER A 1 888 ? 6.722 1.419 6.709 1.00 85.44 888 SER A O 1
ATOM 6841 N N . LEU A 1 889 ? 7.908 3.309 6.956 1.00 87.62 889 LEU A N 1
ATOM 6842 C CA . LEU A 1 889 ? 9.218 2.646 6.943 1.00 87.62 889 LEU A CA 1
ATOM 6843 C C . LEU A 1 889 ? 9.414 1.755 8.187 1.00 87.62 889 LEU A C 1
ATOM 6845 O O . LEU A 1 889 ? 9.990 0.674 8.074 1.00 87.62 889 LEU A O 1
ATOM 6849 N N . ALA A 1 890 ? 8.934 2.168 9.363 1.00 85.31 890 ALA A N 1
ATOM 6850 C CA . ALA A 1 890 ? 8.975 1.369 10.591 1.00 85.31 890 ALA A CA 1
ATOM 6851 C C . ALA A 1 890 ? 8.023 0.157 10.529 1.00 85.31 890 ALA A C 1
ATOM 6853 O O . ALA A 1 890 ? 8.452 -0.970 10.778 1.00 85.31 890 ALA A O 1
ATOM 6854 N N . THR A 1 891 ? 6.783 0.352 10.069 1.00 84.88 891 THR A N 1
ATOM 6855 C CA . THR A 1 891 ? 5.794 -0.719 9.831 1.00 84.88 891 THR A CA 1
ATOM 6856 C C . THR A 1 891 ? 6.337 -1.780 8.882 1.00 84.88 891 THR A C 1
ATOM 6858 O O . THR A 1 891 ? 6.213 -2.975 9.148 1.00 84.88 891 THR A O 1
ATOM 6861 N N . TRP A 1 892 ? 7.012 -1.368 7.807 1.00 88.75 892 TRP A N 1
ATOM 6862 C CA . TRP A 1 892 ? 7.642 -2.307 6.883 1.00 88.75 892 TRP A CA 1
ATOM 6863 C C . TRP A 1 892 ? 8.732 -3.155 7.556 1.00 88.75 892 TRP A C 1
ATOM 6865 O O . TRP A 1 892 ? 8.783 -4.364 7.329 1.00 88.75 892 TRP A O 1
ATOM 6875 N N . ARG A 1 893 ? 9.572 -2.557 8.419 1.00 87.31 893 ARG A N 1
ATOM 6876 C CA . ARG A 1 893 ? 10.597 -3.284 9.198 1.00 87.31 893 ARG A CA 1
ATOM 6877 C C . ARG A 1 893 ? 9.962 -4.268 10.187 1.00 87.31 893 ARG A C 1
ATOM 6879 O O . ARG A 1 893 ? 10.407 -5.407 10.262 1.00 87.31 893 ARG A O 1
ATOM 6886 N N . ALA A 1 894 ? 8.888 -3.882 10.877 1.00 85.00 894 ALA A N 1
ATOM 6887 C CA . ALA A 1 894 ? 8.152 -4.783 11.768 1.00 85.00 894 ALA A CA 1
ATOM 6888 C C . ALA A 1 894 ? 7.534 -5.972 11.006 1.00 85.00 894 ALA A C 1
ATOM 6890 O O . ALA A 1 894 ? 7.717 -7.128 11.391 1.00 85.00 894 ALA A O 1
ATOM 6891 N N . MET A 1 895 ? 6.899 -5.721 9.853 1.00 86.88 895 MET A N 1
ATOM 6892 C CA . MET A 1 895 ? 6.413 -6.788 8.964 1.00 86.88 895 MET A CA 1
ATOM 6893 C C . MET A 1 895 ? 7.550 -7.674 8.430 1.00 86.88 895 MET A C 1
ATOM 6895 O O . MET A 1 895 ? 7.316 -8.841 8.117 1.00 86.88 895 MET A O 1
ATOM 6899 N N . GLN A 1 896 ? 8.787 -7.171 8.362 1.00 86.88 896 GLN A N 1
ATOM 6900 C CA . GLN A 1 896 ? 9.960 -7.955 7.970 1.00 86.88 896 GLN A CA 1
ATOM 6901 C C . GLN A 1 896 ? 10.344 -9.025 9.007 1.00 86.88 896 GLN A C 1
ATOM 6903 O O . GLN A 1 896 ? 10.871 -10.066 8.618 1.00 86.88 896 GLN A O 1
ATOM 6908 N N . ASN A 1 897 ? 10.026 -8.804 10.287 1.00 85.69 897 ASN A N 1
ATOM 6909 C CA . ASN A 1 897 ? 10.227 -9.772 11.370 1.00 85.69 897 ASN A CA 1
ATOM 6910 C C . ASN A 1 897 ? 9.076 -10.795 11.471 1.00 85.69 897 ASN A C 1
ATOM 6912 O O . ASN A 1 897 ? 9.293 -11.920 11.911 1.00 85.69 897 ASN A O 1
ATOM 6916 N N . ILE A 1 898 ? 7.860 -10.411 11.060 1.00 84.75 898 ILE A N 1
ATOM 6917 C CA . ILE A 1 898 ? 6.636 -11.227 11.186 1.00 84.75 898 ILE A CA 1
ATOM 6918 C C . ILE A 1 898 ? 6.402 -12.125 9.959 1.00 84.75 898 ILE A C 1
ATOM 6920 O O . ILE A 1 898 ? 5.984 -13.276 10.091 1.00 84.75 898 ILE A O 1
ATOM 6924 N N . LEU A 1 899 ? 6.638 -11.617 8.747 1.00 87.25 899 LEU A N 1
ATOM 6925 C CA . LEU A 1 899 ? 6.385 -12.349 7.505 1.00 87.25 899 LEU A CA 1
ATOM 6926 C C . LEU A 1 899 ? 7.624 -13.155 7.084 1.00 87.25 899 LEU A C 1
ATOM 6928 O O . LEU A 1 899 ? 8.695 -12.597 6.849 1.00 87.25 899 LEU A O 1
ATOM 6932 N N . THR A 1 900 ? 7.470 -14.465 6.874 1.00 86.62 900 THR A N 1
ATOM 6933 C CA . THR A 1 900 ? 8.526 -15.284 6.248 1.00 86.62 900 THR A CA 1
ATOM 6934 C C . THR A 1 900 ? 8.788 -14.839 4.800 1.00 86.62 900 THR A C 1
ATOM 6936 O O . THR A 1 900 ? 7.891 -14.277 4.164 1.00 86.62 900 THR A O 1
ATOM 6939 N N . PRO A 1 901 ? 9.962 -15.131 4.199 1.00 83.69 901 PRO A N 1
ATOM 6940 C CA . PRO A 1 901 ? 10.235 -14.836 2.786 1.00 83.69 901 PRO A CA 1
ATOM 6941 C C . PRO A 1 901 ? 9.185 -15.388 1.805 1.00 83.69 901 PRO A C 1
ATOM 6943 O O . PRO A 1 901 ? 9.015 -14.856 0.709 1.00 83.69 901 PRO A O 1
ATOM 6946 N N . GLN A 1 902 ? 8.465 -16.443 2.188 1.00 82.81 902 GLN A N 1
ATOM 6947 C CA . GLN A 1 902 ? 7.386 -17.049 1.415 1.00 82.81 902 GLN A CA 1
ATOM 6948 C C . GLN A 1 902 ? 6.056 -16.311 1.592 1.00 82.81 902 GLN A C 1
ATOM 6950 O O . GLN A 1 902 ? 5.373 -16.079 0.597 1.00 82.81 902 GLN A O 1
ATOM 6955 N N . MET A 1 903 ? 5.717 -15.861 2.806 1.00 87.06 903 MET A N 1
ATOM 6956 C CA . MET A 1 903 ? 4.578 -14.956 3.037 1.00 87.06 903 MET A CA 1
ATOM 6957 C C . MET A 1 903 ? 4.805 -13.607 2.334 1.00 87.06 903 MET A C 1
ATOM 6959 O O . MET A 1 903 ? 3.911 -13.099 1.659 1.00 87.06 903 MET A O 1
ATOM 6963 N N . TRP A 1 904 ? 6.040 -13.094 2.375 1.00 85.38 904 TRP A N 1
ATOM 6964 C CA . TRP A 1 904 ? 6.515 -11.944 1.597 1.00 85.38 904 TRP A CA 1
ATOM 6965 C C . TRP A 1 904 ? 6.457 -12.126 0.079 1.00 85.38 904 TRP A C 1
ATOM 6967 O O . TRP A 1 904 ? 6.595 -11.135 -0.629 1.00 85.38 904 TRP A O 1
ATOM 6977 N N . LEU A 1 905 ? 6.277 -13.346 -0.436 1.00 84.69 905 LEU A N 1
ATOM 6978 C CA . LEU A 1 905 ? 6.154 -13.646 -1.868 1.00 84.69 905 LEU A CA 1
ATOM 6979 C C . LEU A 1 905 ? 4.794 -14.267 -2.239 1.00 84.69 905 LEU A C 1
ATOM 6981 O O . LEU A 1 905 ? 4.611 -14.691 -3.384 1.00 84.69 905 LEU A O 1
ATOM 6985 N N . ALA A 1 906 ? 3.850 -14.312 -1.295 1.00 75.88 906 ALA A N 1
ATOM 6986 C CA . ALA A 1 906 ? 2.523 -14.879 -1.479 1.00 75.88 906 ALA A CA 1
ATOM 6987 C C . ALA A 1 906 ? 1.598 -13.880 -2.191 1.00 75.88 906 ALA A C 1
ATOM 6989 O O . ALA A 1 906 ? 1.144 -12.911 -1.573 1.00 75.88 906 ALA A O 1
ATOM 6990 N N . TRP A 1 907 ? 1.347 -14.133 -3.484 1.00 71.00 907 TRP A N 1
ATOM 6991 C CA . TRP A 1 907 ? 0.354 -13.475 -4.348 1.00 71.00 907 TRP A CA 1
ATOM 6992 C C . TRP A 1 907 ? 0.140 -14.240 -5.671 1.00 71.00 907 TRP A C 1
ATOM 6994 O O . TRP A 1 907 ? 1.056 -14.965 -6.133 1.00 71.00 907 TRP A O 1
#

Radius of gyration: 44.92 Å; Cα contacts (8 Å, |Δi|>4): 1072; chains: 1; bounding box: 119×125×152 Å

Nearest PDB structures (foldseek):
  3gjy-assembly1_A  TM=7.419E-01  e=8.887E-08  Corynebacterium glutamicum ATCC 13032
  4ja4-assembly2_B  TM=3.865E-01  e=2.160E-02  Escherichia coli K-12
  7pmy-assembly1_A  TM=3.100E-01  e=3.480E-01  Homo sapiens
  7nqk-assembly1_A  TM=3.560E-01  e=3.655E+00  Rattus norvegicus